Protein AF-0000000083203545 (afdb_homodimer)

Secondary structure (DSSP, 8-state):
-HHHHHHHHHHHHHHHHHHHHH-HHHHHHHHHHHHHHHHHHHHT-GGGHHHHHHHHHHHHHHHHHHHHHTTSTTHHHHHTTTTTHHHHHH-TTHHHHHTSHHHHHIIIIIHHHHHHHTT---SHHHHHHHHHHHHHHHHHHHHHHHHHHHHHHHHHHHHHHHHT--SHHHHHHHHHHHHHIIIIIHHHHHHHHHHHHHHH-PPPPHHHHHHIIIIIHHHHHHHHHHHHHHHHHHHHHT-PPPTTHHHHHHHHHHHHHHHHHHGGG-SS-S-HHHHHTHHHHTHHHHHHHHHHHHHHHHHH---HHHHHHHHHHHHHHHHHHHTTSTTT--HHHHHHHHHHHHHHHHH-GGG-HHHHHHHHHHHHHHHHHHHHT-B-TTSPBP-PPPPGGGGGGHHHHHHHHHHHHHHHHH-HHHHGGG---HHHHHTTS-HHHHHHHHHSS---SS-EETTEEEEEPPTTEEEEPPTT--EEEE-TT---TTTEEEETTEEEE-TTSSS-SEEEEHHHHHHHHHHHH---TTT-S---HHHHHHHTEEE-SSEEEEEEEEEEEE-SS-EEEEEEEEEEEEE-/-HHHHHHHHHHHHHHHHHHHHH-HHHHHHHHHHHHHHHHHHHHT-GGGHHHHHHHHHHHHHHHHHHHHHTTSTTHHHHHTTTTTHHHHHH-TTHHHHHTSHHHHHIIIIIHHHHHHHTT---SHHHHHHHHHHHHHHHHHHHHHHHHHHHHHHHHHHHHHHHHT--SHHHHHHHHHHHHHIIIIIHHHHHHHHHHHHHHH-PPPPHHHHHHIIIIIHHHHHHHHHHHHHHHHHHHHHT-PPPTTHHHHHHHHHHHHHHHHHHGGG-SS-S-HHHHHTHHHHTHHHHHHHHHHHHHHHHHH---HHHHHHHHHHHHHHHHHHHTTSTTT--HHHHHHHHHHHHHHHHH-GGG-HHHHHHHHHHHHHHHHHHHHT-B-TTSPBP-PPPPGGGGGGHHHHHHHHHHHHHHHHH-HHHHHTT---HHHHHTTS-HHHHHHHHHSS---S--EETTEEEEEPPTTEEEEPPTT--EEEE-SS---TTTEEEETTEEEE-TTSSS-SEEEEHHHHHHHHHHHH---TTT-S---HHHHHHHTEEE-SSEEEEEEEEEEEE-SS-EEEEEEEEEEEEE-

Organism: NCBI:txid214856

pLDDT: mean 82.35, std 10.39, range [34.5, 95.38]

Nearest PDB structures (foldseek):
  6h2x-assembly1_A  TM=1.007E-01  e=1.723E+00  Escherichia coli K-12
  6h2x-assembly1_A  TM=1.031E-01  e=2.167E+00  Escherichia coli K-12

Sequence (1144 aa):
MKAKLERYLRWLREGFLQMLRLHPVESALTVYACAGCLLTYELDWDHSLPKLALAALFFAVALVVNNLAGRGPWRRVYWVSWTPIVPLSLWGGLEAWIVSEPAFLTFGILVPLALLMCRRAVHNERFVCDALLWLRSGVLAVFFANVALGLFGAILFSTTYIFGLEGAWIDHVWTYALIVFETFAVPVLFLMMADRWREAGYESNRILEILLNYIVAPALLIYTAILYLYMAKILVTWSLPEGGVAYLVFGFTLFALAEKALQFLMRKRLYDWFFDRFSLISLPTQLLFWVGAIRRTSEYGLTSPRIYLLVCGGLMTLCVVLFLFRRAGRYMYVCLTAFAVFAAFAYVPSLEPERLAVRSQVGRAVRIAESLGRLGDDGRLILTPVPPADSVYREAYHGLYESLKFVERRDTAVFARFGTDLDGFAAIFPERMRSYVRWGYDYCNSYCVNNIIELEAPVNARFEVNAEYPHYYMNLRGWSDSSYHFGGDTLRLFLGEERAVHRIPCRELLERQLKESGFEPSEGCEPTSDQLLRLLDYRDDRCRILFENIRLERTDSAVVIQGMSINAVLMRMKAKLERYLRWLREGFLQMLRLHPVESALTVYACAGCLLTYELDWDHSLPKLALAALFFAVALVVNNLAGRGPWRRVYWVSWTPIVPLSLWGGLEAWIVSEPAFLTFGILVPLALLMCRRAVHNERFVCDALLWLRSGVLAVFFANVALGLFGAILFSTTYIFGLEGAWIDHVWTYALIVFETFAVPVLFLMMADRWREAGYESNRILEILLNYIVAPALLIYTAILYLYMAKILVTWSLPEGGVAYLVFGFTLFALAEKALQFLMRKRLYDWFFDRFSLISLPTQLLFWVGAIRRTSEYGLTSPRIYLLVCGGLMTLCVVLFLFRRAGRYMYVCLTAFAVFAAFAYVPSLEPERLAVRSQVGRAVRIAESLGRLGDDGRLILTPVPPADSVYREAYHGLYESLKFVERRDTAVFARFGTDLDGFAAIFPERMRSYVRWGYDYCNSYCVNNIIELEAPVNARFEVNAEYPHYYMNLRGWSDSSYHFGGDTLRLFLGEERAVHRIPCRELLERQLKESGFEPSEGCEPTSDQLLRLLDYRDDRCRILFENIRLERTDSAVVIQGMSINAVLMR

Foldseek 3Di:
DVVVVVVVVVVVVVLLVVLCVLQVVLQVLLVVLLVQVLCCVVVVVVPCVLLSVVSVLLSLVLVLQSLQCDPDPSVVCSVCSCVVSVVLSVPPCSVVLCPDPLVCLCVPPLSLLSQLPSNVPQDLLVSLQSNVLLVVLLVVLVVVLVVVLVVVLVVLVVVCVVVVPDDPVSVVVNVSSVSCSVRNRSVSSSSSSSVVDVVVGDAADPVVQCCLQPPVVVVLVVVLVVLVVVVVVCVVVVDQDALCVLVVLLVSLVSLVVSLSCQSNDPDRDPCVCSLCVLVSCVVVLVSNVSSLVVVCVLQNAALVSVVSVVSSVLSNVQSVLSVDVSRNGVSVSSVVVSVVSVCCSPPVVNPSLVRRLVRLLVLLQVLQVVVVQADPQRAGNLAADDPVVVVCLSSLLSNLVSLVSNCVRPVPVSCSNVDDSVSNLVSYDPQSSVCSNPVDSPPQQPCDPQKTKQADDDPDDDDDDPLFDDKQFDVPFDDVQAWDDDPQKIFGNSNHPHGPDIDRNVVLQVVLCVVLVDDCVVGRHGDPSSSQSSQWDDDSFKIWGWRMWMWGHDPPDIGTPDTHTGMMTGD/DVVVVVVVVVVVVVLLVVLCVLQVVLQVLLVVLLVQVLCCVVVVVVPCVLLSVVSVLLSLVLVLQSLQCDPDPSVVCSVCSCVVSVVLSVDPCSVVLCPDPLVCLCVPPLSLLSQLPSNVPQDLLVSLQSNVLLVVLLVVLVVVLVVVLVVVLVVLVVVCVVVVPDDPVSVVVNVSSVSCSVRNRSVSSSSSSSVVDVVVGDAADPVVQCCLQPPVVVVLVVVLVVLVVVVVVCVVVVDQDALCVLVVLLVSLVSLVVSLSCQSNHPDRDPCVCSLCVLVSCVVVLVSNVSSLVVVCVLQNAALVSVVSVVSSVLSNVQSVLSVDVSRNGPSVSSVVVSVVSVCCSPPPVNPRLVRRLVRLLVLLQVLQVVVVQADPQRAGNLAADDPVVVVCLVSLLSNLVSLVSNCVRPVPVSCSNVDDSVSNLVSYDPQSSVCSNPVDSCLQQPCDPQKQKQADDDPDDDDDDPLFDDKQFDVVFDDVQAWDDDPQKIFGNSNHPHGPDIDRNVVLQVVLCVQLVDDCVVGRHRDPSSSQSSQWDDDSFKIWGWRMWMWGHDPPDIGTPDTHTGMMTGD

Radius of gyration: 36.83 Å; Cα contacts (8 Å, |Δi|>4): 1364; chains: 2; bounding box: 88×94×79 Å

Solvent-accessible surface area (backbone atoms only — not comparable to full-atom values): 60824 Å² total; per-residue (Å²): 106,70,64,59,52,45,50,47,51,44,47,53,47,47,45,48,53,48,39,47,69,76,37,45,64,42,49,52,37,28,50,48,36,31,52,48,52,51,46,28,65,74,65,65,44,75,84,47,58,59,56,44,53,49,36,58,52,45,32,53,49,37,52,26,40,47,52,57,27,57,95,47,82,52,38,60,54,42,78,50,54,64,58,64,53,58,63,50,62,67,39,86,62,43,64,62,41,64,76,32,69,44,37,50,44,41,66,69,45,44,46,57,45,44,56,61,48,24,71,67,41,61,51,54,62,57,35,47,52,50,45,50,44,53,50,52,22,46,53,50,18,50,51,53,40,48,52,48,47,50,52,47,47,52,49,51,52,48,50,32,60,75,71,63,59,77,63,71,62,57,57,50,50,51,50,52,49,51,45,43,38,62,44,35,46,23,56,52,42,23,52,41,42,38,56,53,48,65,70,69,56,88,74,67,54,69,67,58,43,49,47,44,63,68,43,49,46,53,51,52,51,53,47,50,52,50,54,51,52,47,50,50,47,32,67,72,66,72,51,81,67,59,48,69,49,23,60,53,47,49,53,48,51,53,51,50,51,52,51,51,56,54,49,68,56,37,87,77,74,82,57,53,74,55,57,73,43,32,38,69,68,44,46,64,54,48,50,52,27,51,54,9,45,50,51,41,35,71,73,71,37,49,41,54,71,53,48,50,46,52,51,52,48,50,49,50,49,49,45,36,56,31,50,64,34,83,88,56,48,28,63,49,58,47,45,50,51,49,44,52,52,53,50,38,39,51,70,35,77,89,50,21,49,65,58,48,18,45,52,43,24,51,52,48,30,50,51,50,29,50,74,70,68,34,50,40,98,83,58,24,56,56,78,66,65,51,62,78,82,57,58,84,46,40,67,56,47,17,51,33,41,52,29,47,51,52,32,45,74,75,38,56,71,69,36,53,56,33,72,61,51,74,65,62,58,48,63,25,39,46,76,83,51,29,45,25,24,72,64,66,40,66,70,63,78,28,56,56,55,91,46,31,30,72,45,68,63,60,83,52,42,80,44,79,59,61,73,75,36,36,38,35,37,38,40,67,88,59,72,46,78,58,32,42,42,83,58,93,66,29,40,33,35,20,69,72,43,94,57,65,77,44,77,44,50,43,68,60,50,49,52,49,32,31,64,71,33,68,55,53,74,88,84,45,51,45,69,50,72,68,29,42,54,36,54,32,49,46,79,56,96,54,38,34,40,37,42,34,32,42,29,34,33,56,50,102,88,50,78,42,79,74,48,74,42,74,49,40,42,29,31,96,104,70,61,60,51,46,50,47,51,44,45,53,46,47,46,48,50,49,38,47,70,75,37,46,66,43,50,51,37,28,51,47,38,29,50,50,53,52,47,28,64,74,66,66,45,75,87,48,58,62,56,43,52,47,36,57,52,46,34,52,47,37,52,27,39,48,52,58,27,57,96,45,83,51,38,59,56,42,77,50,54,64,57,62,54,57,64,49,61,68,39,87,60,43,65,61,40,64,75,32,67,41,38,50,45,40,65,69,45,44,48,56,45,46,56,60,48,24,71,68,40,62,51,53,61,58,35,47,53,50,45,49,43,53,50,53,22,47,54,51,17,50,50,54,40,48,52,48,48,50,51,49,49,53,48,52,55,48,49,31,60,73,70,63,58,77,62,72,62,57,59,49,51,50,50,50,48,51,46,43,37,62,43,36,46,22,56,52,42,22,51,43,43,39,57,52,46,66,72,69,56,89,74,68,52,68,67,58,43,50,47,45,63,69,43,50,46,54,51,51,52,53,48,50,51,50,54,50,53,48,50,50,47,32,67,74,65,72,50,80,69,59,47,68,50,21,59,54,45,49,52,48,51,53,51,49,50,52,50,52,55,51,50,67,56,38,86,76,76,83,58,53,74,57,56,74,44,33,41,68,67,43,47,65,53,49,50,52,28,50,54,7,45,50,49,41,34,71,74,72,37,48,41,54,70,52,48,51,48,53,51,51,49,48,51,50,51,49,45,36,54,31,50,64,35,83,89,56,48,28,62,47,58,47,46,50,51,50,42,51,52,52,48,38,38,51,69,34,76,89,49,21,49,67,58,48,18,44,51,41,24,50,51,49,30,51,51,49,29,50,73,70,67,35,50,42,99,83,58,25,58,56,80,67,65,50,63,79,81,56,60,82,46,41,67,56,46,17,52,33,43,51,29,48,52,53,32,46,75,75,36,55,72,70,34,52,55,32,73,63,50,75,65,62,58,48,63,26,39,45,76,85,50,31,44,24,23,74,64,67,39,65,67,62,76,28,57,54,55,93,47,31,31,72,46,68,63,59,83,52,42,79,43,78,58,61,74,74,39,36,38,37,37,36,40,70,91,58,74,45,80,56,30,42,42,84,59,93,65,29,39,34,34,20,70,72,42,94,57,66,75,44,76,46,49,42,67,59,51,49,53,47,31,32,64,72,32,68,54,52,73,90,84,45,51,44,69,50,72,68,30,42,54,37,54,34,48,46,79,56,96,54,40,36,40,37,41,30,32,41,29,33,32,55,51,101,88,51,79,42,79,75,46,74,41,76,47,38,42,29,31,94

InterPro domains:
  IPR025291 Protein of unknown function DUF4153 [PF13687] (54-382)

Structure (mmCIF, N/CA/C/O backbone):
data_AF-0000000083203545-model_v1
#
loop_
_entity.id
_entity.type
_entity.pdbx_description
1 polymer 'DUF4153 domain-containing protein'
#
loop_
_atom_site.group_PDB
_atom_site.id
_atom_site.type_symbol
_atom_site.label_atom_id
_atom_site.label_alt_id
_atom_site.label_comp_id
_atom_site.label_asym_id
_atom_site.label_entity_id
_atom_site.label_seq_id
_atom_site.pdbx_PDB_ins_code
_atom_site.Cartn_x
_atom_site.Cartn_y
_atom_site.Cartn_z
_atom_site.occupancy
_atom_site.B_iso_or_equiv
_atom_site.auth_seq_id
_atom_site.auth_comp_id
_atom_site.auth_asym_id
_atom_site.auth_atom_id
_atom_site.pdbx_PDB_model_num
ATOM 1 N N . MET A 1 1 ? 33.156 -24.188 9.125 1 48.59 1 MET A N 1
ATOM 2 C CA . MET A 1 1 ? 31.781 -23.734 9 1 48.59 1 MET A CA 1
ATOM 3 C C . MET A 1 1 ? 31.266 -23.172 10.32 1 48.59 1 MET A C 1
ATOM 5 O O . MET A 1 1 ? 30.688 -22.078 10.344 1 48.59 1 MET A O 1
ATOM 9 N N . LYS A 1 2 ? 31.531 -24.062 11.352 1 54.47 2 LYS A N 1
ATOM 10 C CA . LYS A 1 2 ? 31.141 -23.703 12.719 1 54.47 2 LYS A CA 1
ATOM 11 C C . LYS A 1 2 ? 31.922 -22.469 13.188 1 54.47 2 LYS A C 1
ATOM 13 O O . LYS A 1 2 ? 31.359 -21.609 13.875 1 54.47 2 LYS A O 1
ATOM 18 N N . ALA A 1 3 ? 33.062 -22.344 12.648 1 56.19 3 ALA A N 1
ATOM 19 C CA . ALA A 1 3 ? 33.938 -21.281 13.18 1 56.19 3 ALA A CA 1
ATOM 20 C C . ALA A 1 3 ? 33.5 -19.922 12.656 1 56.19 3 ALA A C 1
ATOM 22 O O . ALA A 1 3 ? 33.531 -18.922 13.383 1 56.19 3 ALA A O 1
ATOM 23 N N . LYS A 1 4 ? 33 -19.875 11.375 1 58.72 4 LYS A N 1
ATOM 24 C CA . LYS A 1 4 ? 32.625 -18.578 10.789 1 58.72 4 LYS A CA 1
ATOM 25 C C . LYS A 1 4 ? 31.312 -18.094 11.352 1 58.72 4 LYS A C 1
ATOM 27 O O . LYS A 1 4 ? 31.141 -16.906 11.641 1 58.72 4 LYS A O 1
ATOM 32 N N . LEU A 1 5 ? 30.422 -19.109 11.516 1 61.31 5 LEU A N 1
ATOM 33 C CA . LEU A 1 5 ? 29.172 -18.766 12.164 1 61.31 5 LEU A CA 1
ATOM 34 C C . LEU A 1 5 ? 29.406 -18.25 13.586 1 61.31 5 LEU A C 1
ATOM 36 O O . LEU A 1 5 ? 28.766 -17.312 14.031 1 61.31 5 LEU A O 1
ATOM 40 N N . GLU A 1 6 ? 30.359 -18.922 14.133 1 64.94 6 GLU A N 1
ATOM 41 C CA . GLU A 1 6 ? 30.656 -18.516 15.5 1 64.94 6 GLU A CA 1
ATOM 42 C C . GLU A 1 6 ? 31.219 -17.094 15.555 1 64.94 6 GLU A C 1
ATOM 44 O O . GLU A 1 6 ? 30.922 -16.344 16.469 1 64.94 6 GLU A O 1
ATOM 49 N N . ARG A 1 7 ? 32 -16.812 14.641 1 63.06 7 ARG A N 1
ATOM 50 C CA . ARG A 1 7 ? 32.594 -15.477 14.625 1 63.06 7 ARG A CA 1
ATOM 51 C C . ARG A 1 7 ? 31.516 -14.414 14.414 1 63.06 7 ARG A C 1
ATOM 53 O O . ARG A 1 7 ? 31.531 -13.367 15.062 1 63.06 7 ARG A O 1
ATOM 60 N N . TYR A 1 8 ? 30.594 -14.781 13.594 1 62.44 8 TYR A N 1
ATOM 61 C CA . TYR A 1 8 ? 29.562 -13.789 13.312 1 62.44 8 TYR A CA 1
ATOM 62 C C . TYR A 1 8 ? 28.547 -13.711 14.445 1 62.44 8 TYR A C 1
ATOM 64 O O . TYR A 1 8 ? 28.078 -12.633 14.789 1 62.44 8 TYR A O 1
ATOM 72 N N . LEU A 1 9 ? 28.312 -14.93 14.938 1 69.75 9 LEU A N 1
ATOM 73 C CA . LEU A 1 9 ? 27.5 -14.898 16.156 1 69.75 9 LEU A CA 1
ATOM 74 C C . LEU A 1 9 ? 28.203 -14.094 17.25 1 69.75 9 LEU A C 1
ATOM 76 O O . LEU A 1 9 ? 27.547 -13.383 18.016 1 69.75 9 LEU A O 1
ATOM 80 N N . ARG A 1 10 ? 29.438 -14.195 17.141 1 69.19 10 ARG A N 1
ATOM 81 C CA . ARG A 1 10 ? 30.203 -13.406 18.094 1 69.19 10 ARG A CA 1
ATOM 82 C C . ARG A 1 10 ? 30.094 -11.914 17.781 1 69.19 10 ARG A C 1
ATOM 84 O O . ARG A 1 10 ? 29.984 -11.094 18.703 1 69.19 10 ARG A O 1
ATOM 91 N N . TRP A 1 11 ? 30.016 -11.656 16.469 1 68.31 11 TRP A N 1
ATOM 92 C CA . TRP A 1 11 ? 29.859 -10.258 16.078 1 68.31 11 TRP A CA 1
ATOM 93 C C . TRP A 1 11 ? 28.5 -9.719 16.5 1 68.31 11 TRP A C 1
ATOM 95 O O . TRP A 1 11 ? 28.406 -8.602 17.016 1 68.31 11 TRP A O 1
ATOM 105 N N . LEU A 1 12 ? 27.531 -10.477 16.266 1 73.5 12 LEU A N 1
ATOM 106 C CA . LEU A 1 12 ? 26.203 -10.07 16.688 1 73.5 12 LEU A CA 1
ATOM 107 C C . LEU A 1 12 ? 26.125 -9.969 18.219 1 73.5 12 LEU A C 1
ATOM 109 O O . LEU A 1 12 ? 25.5 -9.055 18.75 1 73.5 12 LEU A O 1
ATOM 113 N N . ARG A 1 13 ? 26.828 -10.883 18.797 1 76.56 13 ARG A N 1
ATOM 114 C CA . ARG A 1 13 ? 26.859 -10.875 20.25 1 76.56 13 ARG A CA 1
ATOM 115 C C . ARG A 1 13 ? 27.625 -9.672 20.781 1 76.56 13 ARG A C 1
ATOM 117 O O . ARG A 1 13 ? 27.188 -9.008 21.719 1 76.56 13 ARG A O 1
ATOM 124 N N . GLU A 1 14 ? 28.625 -9.367 20.078 1 80.12 14 GLU A N 1
ATOM 125 C CA . GLU A 1 14 ? 29.391 -8.211 20.5 1 80.12 14 GLU A CA 1
ATOM 126 C C . GLU A 1 14 ? 28.641 -6.91 20.25 1 80.12 14 GLU A C 1
ATOM 128 O O . GLU A 1 14 ? 28.688 -5.992 21.078 1 80.12 14 GLU A O 1
ATOM 133 N N . GLY A 1 15 ? 27.953 -6.98 19.172 1 79.5 15 GLY A N 1
ATOM 134 C CA . GLY A 1 15 ? 27.141 -5.805 18.906 1 79.5 15 GLY A CA 1
ATOM 135 C C . GLY A 1 15 ? 26.016 -5.621 19.906 1 79.5 15 GLY A C 1
ATOM 136 O O . GLY A 1 15 ? 25.734 -4.5 20.344 1 79.5 15 GLY A O 1
ATOM 137 N N . PHE A 1 16 ? 25.578 -6.691 20.266 1 86 16 PHE A N 1
ATOM 138 C CA . PHE A 1 16 ? 24.5 -6.676 21.25 1 86 16 PHE A CA 1
ATOM 139 C C . PHE A 1 16 ? 25 -6.285 22.625 1 86 16 PHE A C 1
ATOM 141 O O . PHE A 1 16 ? 24.375 -5.484 23.328 1 86 16 PHE A O 1
ATOM 148 N N . LEU A 1 17 ? 26.156 -6.793 22.984 1 85.94 17 LEU A N 1
ATOM 149 C CA . LEU A 1 17 ? 26.734 -6.473 24.281 1 85.94 17 LEU A CA 1
ATOM 150 C C . LEU A 1 17 ? 27.172 -5.012 24.328 1 85.94 17 LEU A C 1
ATOM 152 O O . LEU A 1 17 ? 27.047 -4.355 25.375 1 85.94 17 LEU A O 1
ATOM 156 N N . GLN A 1 18 ? 27.594 -4.629 23.266 1 85.94 18 GLN A N 1
ATOM 157 C CA . GLN A 1 18 ? 27.969 -3.219 23.219 1 85.94 18 GLN A CA 1
ATOM 158 C C . GLN A 1 18 ? 26.75 -2.318 23.344 1 85.94 18 GLN A C 1
ATOM 160 O O . GLN A 1 18 ? 26.797 -1.292 24.031 1 85.94 18 GLN A O 1
ATOM 165 N N . MET A 1 19 ? 25.734 -2.695 22.703 1 87.44 19 MET A N 1
ATOM 166 C CA . MET A 1 19 ? 24.5 -1.926 22.781 1 87.44 19 MET A CA 1
ATOM 167 C C . MET A 1 19 ? 23.969 -1.914 24.219 1 87.44 19 MET A C 1
ATOM 169 O O . MET A 1 19 ? 23.5 -0.88 24.703 1 87.44 19 MET A O 1
ATOM 173 N N . LEU A 1 20 ? 24.125 -3.061 24.938 1 88.5 20 LEU A N 1
ATOM 174 C CA . LEU A 1 20 ? 23.656 -3.166 26.312 1 88.5 20 LEU A CA 1
ATOM 175 C C . LEU A 1 20 ? 24.484 -2.293 27.25 1 88.5 20 LEU A C 1
ATOM 177 O O . LEU A 1 20 ? 23.969 -1.76 28.234 1 88.5 20 LEU A O 1
ATOM 181 N N . ARG A 1 21 ? 25.688 -2.078 26.891 1 87.38 21 ARG A N 1
ATOM 182 C CA . ARG A 1 21 ? 26.578 -1.26 27.719 1 87.38 21 ARG A CA 1
ATOM 183 C C . ARG A 1 21 ? 26.328 0.226 27.484 1 87.38 21 ARG A C 1
ATOM 185 O O . ARG A 1 21 ? 26.344 1.022 28.422 1 87.38 21 ARG A O 1
ATOM 192 N N . LEU A 1 22 ? 26.031 0.524 26.297 1 86.94 22 LEU A N 1
ATOM 193 C CA . LEU A 1 22 ? 25.875 1.933 25.953 1 86.94 22 LEU A CA 1
ATOM 194 C C . LEU A 1 22 ? 24.469 2.414 26.25 1 86.94 22 LEU A C 1
ATOM 196 O O . LEU A 1 22 ? 24.266 3.588 26.578 1 86.94 22 LEU A O 1
ATOM 200 N N . HIS A 1 23 ? 23.5 1.498 26.109 1 91.81 23 HIS A N 1
ATOM 201 C CA . HIS A 1 23 ? 22.109 1.86 26.281 1 91.81 23 HIS A CA 1
ATOM 202 C C . HIS A 1 23 ? 21.422 0.921 27.266 1 91.81 23 HIS A C 1
ATOM 204 O O . HIS A 1 23 ? 20.453 0.247 26.922 1 91.81 23 HIS A O 1
ATOM 210 N N . PRO A 1 24 ? 21.734 0.918 28.469 1 90.69 24 PRO A N 1
ATOM 211 C CA . PRO A 1 24 ? 21.172 -0.03 29.438 1 90.69 24 PRO A CA 1
ATOM 212 C C . PRO A 1 24 ? 19.734 0.288 29.797 1 90.69 24 PRO A C 1
ATOM 214 O O . PRO A 1 24 ? 18.906 -0.623 29.938 1 90.69 24 PRO A O 1
ATOM 217 N N . VAL A 1 25 ? 19.469 1.532 30.047 1 91.31 25 VAL A N 1
ATOM 218 C CA . VAL A 1 25 ? 18.109 1.9 30.469 1 91.31 25 VAL A CA 1
ATOM 219 C C . VAL A 1 25 ? 17.141 1.629 29.328 1 91.31 25 VAL A C 1
ATOM 221 O O . VAL A 1 25 ? 16.047 1.106 29.547 1 91.31 25 VAL A O 1
ATOM 224 N N . GLU A 1 26 ? 17.516 1.946 28.094 1 93.38 26 GLU A N 1
ATOM 225 C CA . GLU A 1 26 ? 16.672 1.68 26.922 1 93.38 26 GLU A CA 1
ATOM 226 C C . GLU A 1 26 ? 16.422 0.185 26.766 1 93.38 26 GLU A C 1
ATOM 228 O O . GLU A 1 26 ? 15.305 -0.223 26.422 1 93.38 26 GLU A O 1
ATOM 233 N N . SER A 1 27 ? 17.438 -0.592 27.016 1 92.38 27 SER A N 1
ATOM 234 C CA . SER A 1 27 ? 17.297 -2.039 26.906 1 92.38 27 SER A CA 1
ATOM 235 C C . SER A 1 27 ? 16.359 -2.594 27.969 1 92.38 27 SER A C 1
ATOM 237 O O . SER A 1 27 ? 15.547 -3.477 27.688 1 92.38 27 SER A O 1
ATOM 239 N N . ALA A 1 28 ? 16.5 -2.055 29.141 1 91.75 28 ALA A N 1
ATOM 240 C CA . ALA A 1 28 ? 15.609 -2.496 30.219 1 91.75 28 ALA A CA 1
ATOM 241 C C . ALA A 1 28 ? 14.156 -2.137 29.922 1 91.75 28 ALA A C 1
ATOM 243 O O . ALA A 1 28 ? 13.242 -2.922 30.188 1 91.75 28 ALA A O 1
ATOM 244 N N . LEU A 1 29 ? 14.008 -1.015 29.406 1 91.62 29 LEU A N 1
ATOM 245 C CA . LEU A 1 29 ? 12.648 -0.576 29.078 1 91.62 29 LEU A CA 1
ATOM 246 C C . LEU A 1 29 ? 12.07 -1.404 27.938 1 91.62 29 LEU A C 1
ATOM 248 O O . LEU A 1 29 ? 10.867 -1.653 27.891 1 91.62 29 LEU A O 1
ATOM 252 N N . THR A 1 30 ? 12.93 -1.776 26.953 1 92.81 30 THR A N 1
ATOM 253 C CA . THR A 1 30 ? 12.469 -2.629 25.859 1 92.81 30 THR A CA 1
ATOM 254 C C . THR A 1 30 ? 12.039 -3.996 26.375 1 92.81 30 THR A C 1
ATOM 256 O O . THR A 1 30 ? 11.023 -4.547 25.938 1 92.81 30 THR A O 1
ATOM 259 N N . VAL A 1 31 ? 12.742 -4.535 27.312 1 92.88 31 VAL A N 1
ATOM 260 C CA . VAL A 1 31 ? 12.391 -5.82 27.922 1 92.88 31 VAL A CA 1
ATOM 261 C C . VAL A 1 31 ? 11.094 -5.676 28.719 1 92.88 31 VAL A C 1
ATOM 263 O O . VAL A 1 31 ? 10.234 -6.555 28.688 1 92.88 31 VAL A O 1
ATOM 266 N N . TYR A 1 32 ? 10.984 -4.527 29.422 1 90.38 32 TYR A N 1
ATOM 267 C CA . TYR A 1 32 ? 9.773 -4.246 30.188 1 90.38 32 TYR A CA 1
ATOM 268 C C . TYR A 1 32 ? 8.555 -4.156 29.266 1 90.38 32 TYR A C 1
ATOM 270 O O . TYR A 1 32 ? 7.504 -4.719 29.578 1 90.38 32 TYR A O 1
ATOM 278 N N . ALA A 1 33 ? 8.727 -3.438 28.172 1 90.06 33 ALA A N 1
ATOM 279 C CA . ALA A 1 33 ? 7.621 -3.293 27.234 1 90.06 33 ALA A CA 1
ATOM 280 C C . ALA A 1 33 ? 7.254 -4.637 26.609 1 90.06 33 ALA A C 1
ATOM 282 O O . ALA A 1 33 ? 6.074 -4.945 26.438 1 90.06 33 ALA A O 1
ATOM 283 N N . CYS A 1 34 ? 8.266 -5.391 26.281 1 92 34 CYS A N 1
ATOM 284 C CA . CYS A 1 34 ? 8.016 -6.699 25.688 1 92 34 CYS A CA 1
ATOM 285 C C . CYS A 1 34 ? 7.32 -7.625 26.672 1 92 34 CYS A C 1
ATOM 287 O O . CYS A 1 34 ? 6.301 -8.234 26.359 1 92 34 CYS A O 1
ATOM 289 N N . ALA A 1 35 ? 7.789 -7.711 27.891 1 90.62 35 ALA A N 1
ATOM 290 C CA . ALA A 1 35 ? 7.184 -8.547 28.922 1 90.62 35 ALA A CA 1
ATOM 291 C C . ALA A 1 35 ? 5.766 -8.078 29.234 1 90.62 35 ALA A C 1
ATOM 293 O O . ALA A 1 35 ? 4.867 -8.891 29.438 1 90.62 35 ALA A O 1
ATOM 294 N N . GLY A 1 36 ? 5.637 -6.754 29.344 1 87.81 36 GLY A N 1
ATOM 295 C CA . GLY A 1 36 ? 4.312 -6.211 29.609 1 87.81 36 GLY A CA 1
ATOM 296 C C . GLY A 1 36 ? 3.299 -6.559 28.531 1 87.81 36 GLY A C 1
ATOM 297 O O . GLY A 1 36 ? 2.158 -6.91 28.844 1 87.81 36 GLY A O 1
ATOM 298 N N . CYS A 1 37 ? 3.709 -6.469 27.281 1 87.44 37 CYS A N 1
ATOM 299 C CA . CYS A 1 37 ? 2.799 -6.793 26.188 1 87.44 37 CYS A CA 1
ATOM 300 C C . CYS A 1 37 ? 2.477 -8.281 26.172 1 87.44 37 CYS A C 1
ATOM 302 O O . CYS A 1 37 ? 1.341 -8.672 25.891 1 87.44 37 CYS A O 1
ATOM 304 N N . LEU A 1 38 ? 3.449 -9.141 26.484 1 90 38 LEU A N 1
ATOM 305 C CA . LEU A 1 38 ? 3.221 -10.586 26.531 1 90 38 LEU A CA 1
ATOM 306 C C . LEU A 1 38 ? 2.266 -10.953 27.656 1 90 38 LEU A C 1
ATOM 308 O O . LEU A 1 38 ? 1.359 -11.773 27.469 1 90 38 LEU A O 1
ATOM 312 N N . LEU A 1 39 ? 2.467 -10.281 28.75 1 86.38 39 LEU A N 1
ATOM 313 C CA . LEU A 1 39 ? 1.617 -10.57 29.906 1 86.38 39 LEU A CA 1
ATOM 314 C C . LEU A 1 39 ? 0.197 -10.07 29.672 1 86.38 39 LEU A C 1
ATOM 316 O O . LEU A 1 39 ? -0.77 -10.711 30.094 1 86.38 39 LEU A O 1
ATOM 320 N N . THR A 1 40 ? 0.104 -8.922 29.094 1 84.31 40 THR A N 1
ATOM 321 C CA . THR A 1 40 ? -1.227 -8.391 28.797 1 84.31 40 THR A CA 1
ATOM 322 C C . THR A 1 40 ? -1.967 -9.305 27.828 1 84.31 40 THR A C 1
ATOM 324 O O . THR A 1 40 ? -3.182 -9.484 27.938 1 84.31 40 THR A O 1
ATOM 327 N N . TYR A 1 41 ? -1.235 -9.844 26.891 1 83.38 41 TYR A N 1
ATOM 328 C CA . TYR A 1 41 ? -1.862 -10.75 25.938 1 83.38 41 TYR A CA 1
ATOM 329 C C . TYR A 1 41 ? -2.254 -12.062 26.609 1 83.38 41 TYR A C 1
ATOM 331 O O . TYR A 1 41 ? -3.326 -12.609 26.328 1 83.38 41 TYR A O 1
ATOM 339 N N . GLU A 1 42 ? -1.43 -12.586 27.5 1 83 42 GLU A N 1
ATOM 340 C CA . GLU A 1 42 ? -1.686 -13.867 28.141 1 83 42 GLU A CA 1
ATOM 341 C C . GLU A 1 42 ? -2.787 -13.75 29.188 1 83 42 GLU A C 1
ATOM 343 O O . GLU A 1 42 ? -3.621 -14.648 29.328 1 83 42 GLU A O 1
ATOM 348 N N . LEU A 1 43 ? -2.682 -12.594 29.859 1 76.75 43 LEU A N 1
ATOM 349 C CA . LEU A 1 43 ? -3.605 -12.461 30.984 1 76.75 43 LEU A CA 1
ATOM 350 C C . LEU A 1 43 ? -4.809 -11.609 30.594 1 76.75 43 LEU A C 1
ATOM 352 O O . LEU A 1 43 ? -5.707 -11.391 31.406 1 76.75 43 LEU A O 1
ATOM 356 N N . ASP A 1 44 ? -4.992 -11.234 29.203 1 68.19 44 ASP A N 1
ATOM 357 C CA . ASP A 1 44 ? -6.102 -10.445 28.672 1 68.19 44 ASP A CA 1
ATOM 358 C C . ASP A 1 44 ? -6.336 -9.203 29.531 1 68.19 44 ASP A C 1
ATOM 360 O O . ASP A 1 44 ? -7.477 -8.875 29.859 1 68.19 44 ASP A O 1
ATOM 364 N N . TRP A 1 45 ? -5.203 -8.641 29.984 1 64.38 45 TRP A N 1
ATOM 365 C CA . TRP A 1 45 ? -5.309 -7.453 30.828 1 64.38 45 TRP A CA 1
ATOM 366 C C . TRP A 1 45 ? -5.633 -6.215 30 1 64.38 45 TRP A C 1
ATOM 368 O O . TRP A 1 45 ? -4.848 -5.816 29.141 1 64.38 45 TRP A O 1
ATOM 378 N N . ASP A 1 46 ? -6.844 -5.93 29.609 1 60.03 46 ASP A N 1
ATOM 379 C CA . ASP A 1 46 ? -7.293 -4.82 28.766 1 60.03 46 ASP A CA 1
ATOM 380 C C . ASP A 1 46 ? -6.645 -3.508 29.188 1 60.03 46 ASP A C 1
ATOM 382 O O . ASP A 1 46 ? -6.27 -2.691 28.344 1 60.03 46 ASP A O 1
ATOM 386 N N . HIS A 1 47 ? -6.57 -3.291 30.547 1 61.44 47 HIS A N 1
ATOM 387 C CA . HIS A 1 47 ? -6.309 -1.959 31.078 1 61.44 47 HIS A CA 1
ATOM 388 C C . HIS A 1 47 ? -4.824 -1.619 31.016 1 61.44 47 HIS A C 1
ATOM 390 O O . HIS A 1 47 ? -4.43 -0.486 31.297 1 61.44 47 HIS A O 1
ATOM 396 N N . SER A 1 48 ? -3.994 -2.508 30.312 1 67.38 48 SER A N 1
ATOM 397 C CA . SER A 1 48 ? -2.57 -2.246 30.5 1 67.38 48 SER A CA 1
ATOM 398 C C . SER A 1 48 ? -1.93 -1.703 29.234 1 67.38 48 SER A C 1
ATOM 400 O O . SER A 1 48 ? -0.784 -1.25 29.25 1 67.38 48 SER A O 1
ATOM 402 N N . LEU A 1 49 ? -2.68 -1.424 28.203 1 73.56 49 LEU A N 1
ATOM 403 C CA . LEU A 1 49 ? -2.064 -1.027 26.938 1 73.56 49 LEU A CA 1
ATOM 404 C C . LEU A 1 49 ? -1.589 0.42 27 1 73.56 49 LEU A C 1
ATOM 406 O O . LEU A 1 49 ? -0.487 0.734 26.547 1 73.56 49 LEU A O 1
ATOM 410 N N . PRO A 1 50 ? -2.342 1.2 27.75 1 77.12 50 PRO A N 1
ATOM 411 C CA . PRO A 1 50 ? -1.849 2.576 27.844 1 77.12 50 PRO A CA 1
ATOM 412 C C . PRO A 1 50 ? -0.564 2.689 28.672 1 77.12 50 PRO A C 1
ATOM 414 O O . PRO A 1 50 ? 0.294 3.521 28.359 1 77.12 50 PRO A O 1
ATOM 417 N N . LYS A 1 51 ? -0.408 1.802 29.609 1 80.25 51 LYS A N 1
ATOM 418 C CA . LYS A 1 51 ? 0.802 1.807 30.422 1 80.25 51 LYS A CA 1
ATOM 419 C C . LYS A 1 51 ? 2.021 1.396 29.609 1 80.25 51 LYS A C 1
ATOM 421 O O . LYS A 1 51 ? 3.123 1.903 29.828 1 80.25 51 LYS A O 1
ATOM 426 N N . LEU A 1 52 ? 1.74 0.688 28.609 1 83.5 52 LEU A N 1
ATOM 427 C CA . LEU A 1 52 ? 2.846 0.222 27.781 1 83.5 52 LEU A CA 1
ATOM 428 C C . LEU A 1 52 ? 3.232 1.277 26.75 1 83.5 52 LEU A C 1
ATOM 430 O O . LEU A 1 52 ? 4.367 1.293 26.266 1 83.5 52 LEU A O 1
ATOM 434 N N . ALA A 1 53 ? 2.334 2.139 26.453 1 84.56 53 ALA A N 1
ATOM 435 C CA . ALA A 1 53 ? 2.664 3.268 25.578 1 84.56 53 ALA A CA 1
ATOM 436 C C . ALA A 1 53 ? 3.66 4.203 26.266 1 84.56 53 ALA A C 1
ATOM 438 O O . ALA A 1 53 ? 4.465 4.855 25.594 1 84.56 53 ALA A O 1
ATOM 439 N N . LEU A 1 54 ? 3.578 4.207 27.562 1 87 54 LEU A N 1
ATOM 440 C CA . LEU A 1 54 ? 4.523 5.023 28.312 1 87 54 LEU A CA 1
ATOM 441 C C . LEU A 1 54 ? 5.941 4.48 28.172 1 87 54 LEU A C 1
ATOM 443 O O . LEU A 1 54 ? 6.906 5.246 28.188 1 87 54 LEU A O 1
ATOM 447 N N . ALA A 1 55 ? 6.051 3.186 28.016 1 87.69 55 ALA A N 1
ATOM 448 C CA . ALA A 1 55 ? 7.379 2.596 27.859 1 87.69 55 ALA A CA 1
ATOM 449 C C . ALA A 1 55 ? 8.031 3.074 26.562 1 87.69 55 ALA A C 1
ATOM 451 O O . ALA A 1 55 ? 9.242 3.303 26.516 1 87.69 55 ALA A O 1
ATOM 452 N N . ALA A 1 56 ? 7.262 3.258 25.531 1 87.5 56 ALA A N 1
ATOM 453 C CA . ALA A 1 56 ? 7.797 3.764 24.266 1 87.5 56 ALA A CA 1
ATOM 454 C C . ALA A 1 56 ? 8.25 5.215 24.406 1 87.5 56 ALA A C 1
ATOM 456 O O . ALA A 1 56 ? 9.289 5.598 23.859 1 87.5 56 ALA A O 1
ATOM 457 N N . LEU A 1 57 ? 7.457 5.961 25.125 1 89.5 57 LEU A N 1
ATOM 458 C CA . LEU A 1 57 ? 7.805 7.359 25.359 1 89.5 57 LEU A CA 1
ATOM 459 C C . LEU A 1 57 ? 9.102 7.473 26.156 1 89.5 57 LEU A C 1
ATOM 461 O O . LEU A 1 57 ? 9.992 8.25 25.797 1 89.5 57 LEU A O 1
ATOM 465 N N . PHE A 1 58 ? 9.188 6.66 27.156 1 90.56 58 PHE A N 1
ATOM 466 C CA . PHE A 1 58 ? 10.352 6.785 28.031 1 90.56 58 PHE A CA 1
ATOM 467 C C . PHE A 1 58 ? 11.57 6.113 27.422 1 90.56 58 PHE A C 1
ATOM 469 O O . PHE A 1 58 ? 12.703 6.395 27.812 1 90.56 58 PHE A O 1
ATOM 476 N N . PHE A 1 59 ? 11.32 5.219 26.453 1 91.38 59 PHE A N 1
ATOM 477 C CA . PHE A 1 59 ? 12.43 4.742 25.641 1 91.38 59 PHE A CA 1
ATOM 478 C C . PHE A 1 59 ? 13.062 5.891 24.859 1 91.38 59 PHE A C 1
ATOM 480 O O . PHE A 1 59 ? 14.281 6.039 24.844 1 91.38 59 PHE A O 1
ATOM 487 N N . ALA A 1 60 ? 12.227 6.703 24.281 1 91.19 60 ALA A N 1
ATOM 488 C CA . ALA A 1 60 ? 12.711 7.844 23.516 1 91.19 60 ALA A CA 1
ATOM 489 C C . ALA A 1 60 ? 13.359 8.883 24.422 1 91.19 60 ALA A C 1
ATOM 491 O O . ALA A 1 60 ? 14.406 9.453 24.078 1 91.19 60 ALA A O 1
ATOM 492 N N . VAL A 1 61 ? 12.766 9.078 25.578 1 90.5 61 VAL A N 1
ATOM 493 C CA . VAL A 1 61 ? 13.312 10.047 26.516 1 90.5 61 VAL A CA 1
ATOM 494 C C . VAL A 1 61 ? 14.672 9.57 27.031 1 90.5 61 VAL A C 1
ATOM 496 O O . VAL A 1 61 ? 15.617 10.359 27.141 1 90.5 61 VAL A O 1
ATOM 499 N N . ALA A 1 62 ? 14.727 8.305 27.359 1 91.75 62 ALA A N 1
ATOM 500 C CA . ALA A 1 62 ? 16 7.746 27.812 1 91.75 62 ALA A CA 1
ATOM 501 C C . ALA A 1 62 ? 17.078 7.895 26.734 1 91.75 62 ALA A C 1
ATOM 503 O O . ALA A 1 62 ? 18.234 8.203 27.047 1 91.75 62 ALA A O 1
ATOM 504 N N . LEU A 1 63 ? 16.656 7.684 25.531 1 91.31 63 LEU A N 1
ATOM 505 C CA . LEU A 1 63 ? 17.594 7.828 24.422 1 91.31 63 LEU A CA 1
ATOM 506 C C . LEU A 1 63 ? 18.078 9.273 24.297 1 91.31 63 LEU A C 1
ATOM 508 O O . LEU A 1 63 ? 19.25 9.531 24.078 1 91.31 63 LEU A O 1
ATOM 512 N N . VAL A 1 64 ? 17.203 10.227 24.484 1 91.12 64 VAL A N 1
ATOM 513 C CA . VAL A 1 64 ? 17.516 11.641 24.406 1 91.12 64 VAL A CA 1
ATOM 514 C C . VAL A 1 64 ? 18.453 12.031 25.547 1 91.12 64 VAL A C 1
ATOM 516 O O . VAL A 1 64 ? 19.469 12.68 25.344 1 91.12 64 VAL A O 1
ATOM 519 N N . VAL A 1 65 ? 18.141 11.57 26.734 1 90 65 VAL A N 1
ATOM 520 C CA . VAL A 1 65 ? 18.938 11.93 27.906 1 90 65 VAL A CA 1
ATOM 521 C C . VAL A 1 65 ? 20.297 11.258 27.844 1 90 65 VAL A C 1
ATOM 523 O O . VAL A 1 65 ? 21.312 11.844 28.25 1 90 65 VAL A O 1
ATOM 526 N N . ASN A 1 66 ? 20.312 10.047 27.359 1 89.5 66 ASN A N 1
ATOM 527 C CA . ASN A 1 66 ? 21.578 9.336 27.203 1 89.5 66 ASN A CA 1
ATOM 528 C C . ASN A 1 66 ? 22.531 10.094 26.297 1 89.5 66 ASN A C 1
ATOM 530 O O . ASN A 1 66 ? 23.734 10.195 26.594 1 89.5 66 ASN A O 1
ATOM 534 N N . ASN A 1 67 ? 22.031 10.641 25.219 1 87.25 67 ASN A N 1
ATOM 535 C CA . ASN A 1 67 ? 22.875 11.352 24.281 1 87.25 67 ASN A CA 1
ATOM 536 C C . ASN A 1 67 ? 23.234 12.75 24.781 1 87.25 67 ASN A C 1
ATOM 538 O O . ASN A 1 67 ? 24.297 13.273 24.469 1 87.25 67 ASN A O 1
ATOM 542 N N . LEU A 1 68 ? 22.359 13.375 25.578 1 86.5 68 LEU A N 1
ATOM 543 C CA . LEU A 1 68 ? 22.609 14.711 26.109 1 86.5 68 LEU A CA 1
ATOM 544 C C . LEU A 1 68 ? 23.609 14.656 27.266 1 86.5 68 LEU A C 1
ATOM 546 O O . LEU A 1 68 ? 24.453 15.539 27.406 1 86.5 68 LEU A O 1
ATOM 550 N N . ALA A 1 69 ? 23.453 13.68 28.172 1 82.81 69 ALA A N 1
ATOM 551 C CA . ALA A 1 69 ? 24.281 13.586 29.375 1 82.81 69 ALA A CA 1
ATOM 552 C C . ALA A 1 69 ? 25.703 13.18 29.047 1 82.81 69 ALA A C 1
ATOM 554 O O . ALA A 1 69 ? 26.656 13.586 29.719 1 82.81 69 ALA A O 1
ATOM 555 N N . GLY A 1 70 ? 26 12.617 27.906 1 73.19 70 GLY A N 1
ATOM 556 C CA . GLY A 1 70 ? 27.344 12.195 27.547 1 73.19 70 GLY A CA 1
ATOM 557 C C . GLY A 1 70 ? 28.031 11.422 28.656 1 73.19 70 GLY A C 1
ATOM 558 O O . GLY A 1 70 ? 27.422 10.57 29.297 1 73.19 70 GLY A O 1
ATOM 559 N N . ARG A 1 71 ? 29.375 11.609 29.109 1 69.81 71 ARG A N 1
ATOM 560 C CA . ARG A 1 71 ? 30.156 10.906 30.109 1 69.81 71 ARG A CA 1
ATOM 561 C C . ARG A 1 71 ? 30.281 11.734 31.391 1 69.81 71 ARG A C 1
ATOM 563 O O . ARG A 1 71 ? 31.047 11.383 32.281 1 69.81 71 ARG A O 1
ATOM 570 N N . GLY A 1 72 ? 29.344 12.742 31.578 1 73.81 72 GLY A N 1
ATOM 571 C CA . GLY A 1 72 ? 29.516 13.664 32.688 1 73.81 72 GLY A CA 1
ATOM 572 C C . GLY A 1 72 ? 28.609 13.352 33.875 1 73.81 72 GLY A C 1
ATOM 573 O O . GLY A 1 72 ? 28.016 12.273 33.938 1 73.81 72 GLY A O 1
ATOM 574 N N . PRO A 1 73 ? 28.594 14.219 34.875 1 76.88 73 PRO A N 1
ATOM 575 C CA . PRO A 1 73 ? 27.797 14.016 36.062 1 76.88 73 PRO A CA 1
ATOM 576 C C . PRO A 1 73 ? 26.297 13.93 35.781 1 76.88 73 PRO A C 1
ATOM 578 O O . PRO A 1 73 ? 25.531 13.375 36.562 1 76.88 73 PRO A O 1
ATOM 581 N N . TRP A 1 74 ? 25.938 14.383 34.688 1 79.44 74 TRP A N 1
ATOM 582 C CA . TRP A 1 74 ? 24.531 14.352 34.312 1 79.44 74 TRP A CA 1
ATOM 583 C C . TRP A 1 74 ? 24.125 12.938 33.906 1 79.44 74 TRP A C 1
ATOM 585 O O . TRP A 1 74 ? 22.953 12.695 33.594 1 79.44 74 TRP A O 1
ATOM 595 N N . ARG A 1 75 ? 25.047 12.055 34.031 1 86.19 75 ARG A N 1
ATOM 596 C CA . ARG A 1 75 ? 24.766 10.656 33.688 1 86.19 75 ARG A CA 1
ATOM 597 C C . ARG A 1 75 ? 23.844 10.031 34.75 1 86.19 75 ARG A C 1
ATOM 599 O O . ARG A 1 75 ? 23.125 9.078 34.469 1 86.19 75 ARG A O 1
ATOM 606 N N . ARG A 1 76 ? 23.828 10.633 35.938 1 87.31 76 ARG A N 1
ATOM 607 C CA . ARG A 1 76 ? 22.938 10.141 37 1 87.31 76 ARG A CA 1
ATOM 608 C C . ARG A 1 76 ? 21.484 10.336 36.594 1 87.31 76 ARG A C 1
ATOM 610 O O . ARG A 1 76 ? 20.625 9.516 36.969 1 87.31 76 ARG A O 1
ATOM 617 N N . VAL A 1 77 ? 21.234 11.414 35.875 1 86.69 77 VAL A N 1
ATOM 618 C CA . VAL A 1 77 ? 19.859 11.68 35.406 1 86.69 77 VAL A CA 1
ATOM 619 C C . VAL A 1 77 ? 19.438 10.602 34.438 1 86.69 77 VAL A C 1
ATOM 621 O O . VAL A 1 77 ? 18.266 10.211 34.406 1 86.69 77 VAL A O 1
ATOM 624 N N . TYR A 1 78 ? 20.406 10.086 33.688 1 89.69 78 TYR A N 1
ATOM 625 C CA . TYR A 1 78 ? 20.141 9.008 32.75 1 89.69 78 TYR A CA 1
ATOM 626 C C . TYR A 1 78 ? 19.703 7.738 33.469 1 89.69 78 TYR A C 1
ATOM 628 O O . TYR A 1 78 ? 18.734 7.086 33.062 1 89.69 78 TYR A O 1
ATOM 636 N N . TRP A 1 79 ? 20.266 7.461 34.625 1 87.19 79 TRP A N 1
ATOM 637 C CA . TRP A 1 79 ? 19.984 6.23 35.344 1 87.19 79 TRP A CA 1
ATOM 638 C C . TRP A 1 79 ? 18.609 6.309 36.031 1 87.19 79 TRP A C 1
ATOM 640 O O . TRP A 1 79 ? 17.969 5.285 36.25 1 87.19 79 TRP A O 1
ATOM 650 N N . VAL A 1 80 ? 18.141 7.586 36.188 1 87.31 80 VAL A N 1
ATOM 651 C CA . VAL A 1 80 ? 16.859 7.754 36.875 1 87.31 80 VAL A CA 1
ATOM 652 C C . VAL A 1 80 ? 15.797 8.211 35.875 1 87.31 80 VAL A C 1
ATOM 654 O O . VAL A 1 80 ? 14.664 8.5 36.281 1 87.31 80 VAL A O 1
ATOM 657 N N . SER A 1 81 ? 16.047 8.242 34.688 1 85.12 81 SER A N 1
ATOM 658 C CA . SER A 1 81 ? 15.141 8.789 33.688 1 85.12 81 SER A CA 1
ATOM 659 C C . SER A 1 81 ? 13.883 7.93 33.562 1 85.12 81 SER A C 1
ATOM 661 O O . SER A 1 81 ? 12.859 8.398 33.062 1 85.12 81 SER A O 1
ATOM 663 N N . TRP A 1 82 ? 13.961 6.688 34 1 84.31 82 TRP A N 1
ATOM 664 C CA . TRP A 1 82 ? 12.812 5.793 33.875 1 84.31 82 TRP A CA 1
ATOM 665 C C . TRP A 1 82 ? 11.859 5.953 35.062 1 84.31 82 TRP A C 1
ATOM 667 O O . TRP A 1 82 ? 10.703 5.516 35 1 84.31 82 TRP A O 1
ATOM 677 N N . THR A 1 83 ? 12.141 6.625 36.094 1 85.44 83 THR A N 1
ATOM 678 C CA . THR A 1 83 ? 11.43 6.66 37.375 1 85.44 83 THR A CA 1
ATOM 679 C C . THR A 1 83 ? 10.062 7.312 37.219 1 85.44 83 THR A C 1
ATOM 681 O O . THR A 1 83 ? 9.094 6.91 37.844 1 85.44 83 THR A O 1
ATOM 684 N N . PRO A 1 84 ? 9.914 8.297 36.344 1 86.88 84 PRO A N 1
ATOM 685 C CA . PRO A 1 84 ? 8.586 8.906 36.219 1 86.88 84 PRO A CA 1
ATOM 686 C C . PRO A 1 84 ? 7.543 7.957 35.656 1 86.88 84 PRO A C 1
ATOM 688 O O . PRO A 1 84 ? 6.348 8.258 35.688 1 86.88 84 PRO A O 1
ATOM 691 N N . ILE A 1 85 ? 8.023 6.859 35.188 1 85.31 85 ILE A N 1
ATOM 692 C CA . ILE A 1 85 ? 7.078 5.895 34.625 1 85.31 85 ILE A CA 1
ATOM 693 C C . ILE A 1 85 ? 6.176 5.355 35.719 1 85.31 85 ILE A C 1
ATOM 695 O O . ILE A 1 85 ? 4.992 5.098 35.5 1 85.31 85 ILE A O 1
ATOM 699 N N . VAL A 1 86 ? 6.66 5.23 36.906 1 84.19 86 VAL A N 1
ATOM 700 C CA . VAL A 1 86 ? 5.934 4.613 38 1 84.19 86 VAL A CA 1
ATOM 701 C C . VAL A 1 86 ? 4.797 5.531 38.469 1 84.19 86 VAL A C 1
ATOM 703 O O . VAL A 1 86 ? 3.629 5.137 38.438 1 84.19 86 VAL A O 1
ATOM 706 N N . PRO A 1 87 ? 5.066 6.785 38.781 1 83.5 87 PRO A N 1
ATOM 707 C CA . PRO A 1 87 ? 3.947 7.641 39.156 1 83.5 87 PRO A CA 1
ATOM 708 C C . PRO A 1 87 ? 2.967 7.906 38.031 1 83.5 87 PRO A C 1
ATOM 710 O O . PRO A 1 87 ? 1.766 8.055 38.25 1 83.5 87 PRO A O 1
ATOM 713 N N . LEU A 1 88 ? 3.422 7.918 36.844 1 84.75 88 LEU A N 1
ATOM 714 C CA . LEU A 1 88 ? 2.533 8.188 35.719 1 84.75 88 LEU A CA 1
ATOM 715 C C . LEU A 1 88 ? 1.637 6.988 35.438 1 84.75 88 LEU A C 1
ATOM 717 O O . LEU A 1 88 ? 0.506 7.148 34.969 1 84.75 88 LEU A O 1
ATOM 721 N N . SER A 1 89 ? 2.199 5.84 35.719 1 82.5 89 SER A N 1
ATOM 722 C CA . SER A 1 89 ? 1.395 4.641 35.5 1 82.5 89 SER A CA 1
ATOM 723 C C . SER A 1 89 ? 0.293 4.527 36.562 1 82.5 89 SER A C 1
ATOM 725 O O . SER A 1 89 ? -0.749 3.918 36.312 1 82.5 89 SER A O 1
ATOM 727 N N . LEU A 1 90 ? 0.539 5.152 37.688 1 80.31 90 LEU A N 1
ATOM 728 C CA . LEU A 1 90 ? -0.446 5.098 38.75 1 80.31 90 LEU A CA 1
ATOM 729 C C . LEU A 1 90 ? -1.422 6.266 38.656 1 80.31 90 LEU A C 1
ATOM 731 O O . LEU A 1 90 ? -2.426 6.301 39.375 1 80.31 90 LEU A O 1
ATOM 735 N N . TRP A 1 91 ? -1.134 7.164 37.781 1 81.62 91 TRP A N 1
ATOM 736 C CA . TRP A 1 91 ? -1.998 8.32 37.594 1 81.62 91 TRP A CA 1
ATOM 737 C C . TRP A 1 91 ? -3.305 7.91 36.906 1 81.62 91 TRP A C 1
ATOM 739 O O . TRP A 1 91 ? -3.295 7.297 35.844 1 81.62 91 TRP A O 1
ATOM 749 N N . GLY A 1 92 ? -4.449 7.977 37.469 1 77.62 92 GLY A N 1
ATOM 750 C CA . GLY A 1 92 ? -5.77 7.598 37 1 77.62 92 GLY A CA 1
ATOM 751 C C . GLY A 1 92 ? -6.129 8.234 35.656 1 77.62 92 GLY A C 1
ATOM 752 O O . GLY A 1 92 ? -6.949 7.699 34.906 1 77.62 92 GLY A O 1
ATOM 753 N N . GLY A 1 93 ? -5.504 9.391 35.219 1 80.88 93 GLY A N 1
ATOM 754 C CA . GLY A 1 93 ? -5.84 10.094 34 1 80.88 93 GLY A CA 1
ATOM 755 C C . GLY A 1 93 ? -5.004 9.656 32.812 1 80.88 93 GLY A C 1
ATOM 756 O O . GLY A 1 93 ? -5.055 10.273 31.734 1 80.88 93 GLY A O 1
ATOM 757 N N . LEU A 1 94 ? -4.262 8.602 32.938 1 83 94 LEU A N 1
ATOM 758 C CA . LEU A 1 94 ? -3.334 8.18 31.906 1 83 94 LEU A CA 1
ATOM 759 C C . LEU A 1 94 ? -4.086 7.684 30.672 1 83 94 LEU A C 1
ATOM 761 O O . LEU A 1 94 ? -3.715 8 29.547 1 83 94 LEU A O 1
ATOM 765 N N . GLU A 1 95 ? -5.133 6.973 30.859 1 79.75 95 GLU A N 1
ATOM 766 C CA . GLU A 1 95 ? -5.898 6.434 29.75 1 79.75 95 GLU A CA 1
ATOM 767 C C . GLU A 1 95 ? -6.539 7.551 28.922 1 79.75 95 GLU A C 1
ATOM 769 O O . GLU A 1 95 ? -6.562 7.484 27.688 1 79.75 95 GLU A O 1
ATOM 774 N N . ALA A 1 96 ? -6.98 8.516 29.656 1 80.12 96 ALA A N 1
ATOM 775 C CA . ALA A 1 96 ? -7.582 9.664 28.969 1 80.12 96 ALA A CA 1
ATOM 776 C C . ALA A 1 96 ? -6.527 10.484 28.234 1 80.12 96 ALA A C 1
ATOM 778 O O . ALA A 1 96 ? -6.789 11.031 27.156 1 80.12 96 ALA A O 1
ATOM 779 N N . TRP A 1 97 ? -5.324 10.516 28.766 1 84.31 97 TRP A N 1
ATOM 780 C CA . TRP A 1 97 ? -4.246 11.305 28.188 1 84.31 97 TRP A CA 1
ATOM 781 C C . TRP A 1 97 ? -3.744 10.68 26.891 1 84.31 97 TRP A C 1
ATOM 783 O O . TRP A 1 97 ? -3.445 11.391 25.922 1 84.31 97 TRP A O 1
ATOM 793 N N . ILE A 1 98 ? -3.734 9.453 26.797 1 81.75 98 ILE A N 1
ATOM 794 C CA . ILE A 1 98 ? -3.162 8.758 25.656 1 81.75 98 ILE A CA 1
ATOM 795 C C . ILE A 1 98 ? -4.016 9.016 24.406 1 81.75 98 ILE A C 1
ATOM 797 O O . ILE A 1 98 ? -3.496 9.102 23.297 1 81.75 98 ILE A O 1
ATOM 801 N N . VAL A 1 99 ? -5.285 9.172 24.625 1 77.75 99 VAL A N 1
ATOM 802 C CA . VAL A 1 99 ? -6.18 9.367 23.484 1 77.75 99 VAL A CA 1
ATOM 803 C C . VAL A 1 99 ? -6.398 10.859 23.266 1 77.75 99 VAL A C 1
ATOM 805 O O . VAL A 1 99 ? -7.004 11.266 22.266 1 77.75 99 VAL A O 1
ATOM 808 N N . SER A 1 100 ? -5.754 11.648 24.047 1 82.75 100 SER A N 1
ATOM 809 C CA . SER A 1 100 ? -5.957 13.094 23.984 1 82.75 100 SER A CA 1
ATOM 810 C C . SER A 1 100 ? -5.031 13.734 22.953 1 82.75 100 SER A C 1
ATOM 812 O O . SER A 1 100 ? -4.152 13.062 22.391 1 82.75 100 SER A O 1
ATOM 814 N N . GLU A 1 101 ? -5.191 14.953 22.547 1 83.25 101 GLU A N 1
ATOM 815 C CA . GLU A 1 101 ? -4.426 15.719 21.562 1 83.25 101 GLU A CA 1
ATOM 816 C C . GLU A 1 101 ? -2.994 15.953 22.031 1 83.25 101 GLU A C 1
ATOM 818 O O . GLU A 1 101 ? -2.049 15.828 21.25 1 83.25 101 GLU A O 1
ATOM 823 N N . PRO A 1 102 ? -2.859 16.188 23.281 1 86.25 102 PRO A N 1
ATOM 824 C CA . PRO A 1 102 ? -1.479 16.391 23.734 1 86.25 102 PRO A CA 1
ATOM 825 C C . PRO A 1 102 ? -0.615 15.148 23.562 1 86.25 102 PRO A C 1
ATOM 827 O O . PRO A 1 102 ? 0.583 15.25 23.281 1 86.25 102 PRO A O 1
ATOM 830 N N . ALA A 1 103 ? -1.222 14.086 23.781 1 87.19 103 ALA A N 1
ATOM 831 C CA . ALA A 1 103 ? -0.457 12.852 23.594 1 87.19 103 ALA A CA 1
ATOM 832 C C . ALA A 1 103 ? -0.013 12.695 22.141 1 87.19 103 ALA A C 1
ATOM 834 O O . ALA A 1 103 ? 1.123 12.297 21.875 1 87.19 103 ALA A O 1
ATOM 835 N N . PHE A 1 104 ? -0.882 13.008 21.266 1 87 104 PHE A N 1
ATOM 836 C CA . PHE A 1 104 ? -0.534 12.922 19.859 1 87 104 PHE A CA 1
ATOM 837 C C . PHE A 1 104 ? 0.589 13.898 19.516 1 87 104 PHE A C 1
ATOM 839 O O . PHE A 1 104 ? 1.491 13.57 18.75 1 87 104 PHE A O 1
ATOM 846 N N . LEU A 1 105 ? 0.552 15.047 20.078 1 89.56 105 LEU A N 1
ATOM 847 C CA . LEU A 1 105 ? 1.598 16.031 19.875 1 89.56 105 LEU A CA 1
ATOM 848 C C . LEU A 1 105 ? 2.918 15.578 20.484 1 89.56 105 LEU A C 1
ATOM 850 O O . LEU A 1 105 ? 3.986 15.82 19.906 1 89.56 105 LEU A O 1
ATOM 854 N N . THR A 1 106 ? 2.756 14.961 21.609 1 89.25 106 THR A N 1
ATOM 855 C CA . THR A 1 106 ? 3.967 14.516 22.297 1 89.25 106 THR A CA 1
ATOM 856 C C . THR A 1 106 ? 4.656 13.406 21.5 1 89.25 106 THR A C 1
ATOM 858 O O . THR A 1 106 ? 5.848 13.5 21.203 1 89.25 106 THR A O 1
ATOM 861 N N . PHE A 1 107 ? 3.902 12.422 21.016 1 88.31 107 PHE A N 1
ATOM 862 C CA . PHE A 1 107 ? 4.477 11.281 20.312 1 88.31 107 PHE A CA 1
ATOM 863 C C . PHE A 1 107 ? 4.82 11.656 18.875 1 88.31 107 PHE A C 1
ATOM 865 O O . PHE A 1 107 ? 5.836 11.203 18.344 1 88.31 107 PHE A O 1
ATOM 872 N N . GLY A 1 108 ? 4.066 12.445 18.312 1 88.62 108 GLY A N 1
ATOM 873 C CA . GLY A 1 108 ? 4.207 12.719 16.891 1 88.62 108 GLY A CA 1
ATOM 874 C C . GLY A 1 108 ? 5.188 13.836 16.594 1 88.62 108 GLY A C 1
ATOM 875 O O . GLY A 1 108 ? 5.844 13.828 15.547 1 88.62 108 GLY A O 1
ATOM 876 N N . ILE A 1 109 ? 5.363 14.789 17.484 1 91.44 109 ILE A N 1
ATOM 877 C CA . ILE A 1 109 ? 6.148 15.969 17.141 1 91.44 109 ILE A CA 1
ATOM 878 C C . ILE A 1 109 ? 7.246 16.172 18.188 1 91.44 109 ILE A C 1
ATOM 880 O O . ILE A 1 109 ? 8.43 16.234 17.844 1 91.44 109 ILE A O 1
ATOM 884 N N . LEU A 1 110 ? 6.895 16.219 19.484 1 92.88 110 LEU A N 1
ATOM 885 C CA . LEU A 1 110 ? 7.852 16.578 20.516 1 92.88 110 LEU A CA 1
ATOM 886 C C . LEU A 1 110 ? 8.961 15.539 20.625 1 92.88 110 LEU A C 1
ATOM 888 O O . LEU A 1 110 ? 10.141 15.891 20.734 1 92.88 110 LEU A O 1
ATOM 892 N N . VAL A 1 111 ? 8.609 14.305 20.578 1 91.62 111 VAL A N 1
ATOM 893 C CA . VAL A 1 111 ? 9.602 13.242 20.734 1 91.62 111 VAL A CA 1
ATOM 894 C C . VAL A 1 111 ? 10.562 13.266 19.547 1 91.62 111 VAL A C 1
ATOM 896 O O . VAL A 1 111 ? 11.781 13.289 19.719 1 91.62 111 VAL A O 1
ATOM 899 N N . PRO A 1 112 ? 10.078 13.273 18.297 1 91.56 112 PRO A N 1
ATOM 900 C CA . PRO A 1 112 ? 11.016 13.352 17.172 1 91.56 112 PRO A CA 1
ATOM 901 C C . PRO A 1 112 ? 11.891 14.602 17.219 1 91.56 112 PRO A C 1
ATOM 903 O O . PRO A 1 112 ? 13.07 14.547 16.859 1 91.56 112 PRO A O 1
ATOM 906 N N . LEU A 1 113 ? 11.359 15.703 17.641 1 92.88 113 LEU A N 1
ATOM 907 C CA . LEU A 1 113 ? 12.148 16.922 17.75 1 92.88 113 LEU A CA 1
ATOM 908 C C . LEU A 1 113 ? 13.227 16.797 18.812 1 92.88 113 LEU A C 1
ATOM 910 O O . LEU A 1 113 ? 14.352 17.25 18.625 1 92.88 113 LEU A O 1
ATOM 914 N N . ALA A 1 114 ? 12.852 16.172 19.875 1 92.56 114 ALA A N 1
ATOM 915 C CA . ALA A 1 114 ? 13.828 15.961 20.953 1 92.56 114 ALA A CA 1
ATOM 916 C C . ALA A 1 114 ? 14.945 15.031 20.5 1 92.56 114 ALA A C 1
ATOM 918 O O . ALA A 1 114 ? 16.109 15.234 20.844 1 92.56 114 ALA A O 1
ATOM 919 N N . LEU A 1 115 ? 14.578 14.094 19.688 1 91 115 LEU A N 1
ATOM 920 C CA . LEU A 1 115 ? 15.57 13.156 19.172 1 91 115 LEU A CA 1
ATOM 921 C C . LEU A 1 115 ? 16.516 13.852 18.203 1 91 115 LEU A C 1
ATOM 923 O O . LEU A 1 115 ? 17.703 13.547 18.156 1 91 115 LEU A O 1
ATOM 927 N N . LEU A 1 116 ? 15.992 14.766 17.5 1 90.88 116 LEU A N 1
ATOM 928 C CA . LEU A 1 116 ? 16.828 15.5 16.547 1 90.88 116 LEU A CA 1
ATOM 929 C C . LEU A 1 116 ? 17.781 16.438 17.266 1 90.88 116 LEU A C 1
ATOM 931 O O . LEU A 1 116 ? 18.906 16.641 16.812 1 90.88 116 LEU A O 1
ATOM 935 N N . MET A 1 117 ? 17.438 16.906 18.453 1 91.5 117 MET A N 1
ATOM 936 C CA . MET A 1 117 ? 18.25 17.891 19.156 1 91.5 117 MET A CA 1
ATOM 937 C C . MET A 1 117 ? 19.172 17.219 20.156 1 91.5 117 MET A C 1
ATOM 939 O O . MET A 1 117 ? 20.062 17.859 20.719 1 91.5 117 MET A O 1
ATOM 943 N N . CYS A 1 118 ? 19.047 16 20.375 1 87.81 118 CYS A N 1
ATOM 944 C CA . CYS A 1 118 ? 19.719 15.328 21.484 1 87.81 118 CYS A CA 1
ATOM 945 C C . CYS A 1 118 ? 21.234 15.359 21.312 1 87.81 118 CYS A C 1
ATOM 947 O O . CYS A 1 118 ? 21.969 15.352 22.297 1 87.81 118 CYS A O 1
ATOM 949 N N . ARG A 1 119 ? 21.75 15.43 20.141 1 85.88 119 ARG A N 1
ATOM 950 C CA . ARG A 1 119 ? 23.203 15.43 19.938 1 85.88 119 ARG A CA 1
ATOM 951 C C . ARG A 1 119 ? 23.75 16.844 19.922 1 85.88 119 ARG A C 1
ATOM 953 O O . ARG A 1 119 ? 24.969 17.047 19.781 1 85.88 119 ARG A O 1
ATOM 960 N N . ARG A 1 120 ? 23.016 17.938 20.156 1 85.12 120 ARG A N 1
ATOM 961 C CA . ARG A 1 120 ? 23.406 19.328 20.281 1 85.12 120 ARG A CA 1
ATOM 962 C C . ARG A 1 120 ? 24.328 19.75 19.125 1 85.12 120 ARG A C 1
ATOM 964 O O . ARG A 1 120 ? 25.359 20.375 19.359 1 85.12 120 ARG A O 1
ATOM 971 N N . ALA A 1 121 ? 23.953 19.266 17.969 1 86.12 121 ALA A N 1
ATOM 972 C CA . ALA A 1 121 ? 24.734 19.656 16.797 1 86.12 121 ALA A CA 1
ATOM 973 C C . ALA A 1 121 ? 24.391 21.078 16.344 1 86.12 121 ALA A C 1
ATOM 975 O O . ALA A 1 121 ? 23.312 21.312 15.781 1 86.12 121 ALA A O 1
ATOM 976 N N . VAL A 1 122 ? 25.188 22 16.594 1 85.12 122 VAL A N 1
ATOM 977 C CA . VAL A 1 122 ? 24.938 23.406 16.266 1 85.12 122 VAL A CA 1
ATOM 978 C C . VAL A 1 122 ? 25.203 23.641 14.789 1 85.12 122 VAL A C 1
ATOM 980 O O . VAL A 1 122 ? 24.484 24.391 14.133 1 85.12 122 VAL A O 1
ATOM 983 N N . HIS A 1 123 ? 26.219 22.844 14.273 1 87.75 123 HIS A N 1
ATOM 984 C CA . HIS A 1 123 ? 26.5 23 12.852 1 87.75 123 HIS A CA 1
ATOM 985 C C . HIS A 1 123 ? 25.453 22.312 12 1 87.75 123 HIS A C 1
ATOM 987 O O . HIS A 1 123 ? 25.016 21.188 12.305 1 87.75 123 HIS A O 1
ATOM 993 N N . ASN A 1 124 ? 24.969 22.953 11 1 88.5 124 ASN A N 1
ATOM 994 C CA . ASN A 1 124 ? 23.875 22.484 10.164 1 88.5 124 ASN A CA 1
ATOM 995 C C . ASN A 1 124 ? 24.219 21.156 9.484 1 88.5 124 ASN A C 1
ATOM 997 O O . ASN A 1 124 ? 23.359 20.281 9.352 1 88.5 124 ASN A O 1
ATOM 1001 N N . GLU A 1 125 ? 25.422 20.984 9.047 1 87.62 125 GLU A N 1
ATOM 1002 C CA . GLU A 1 125 ? 25.812 19.75 8.367 1 87.62 125 GLU A CA 1
ATOM 1003 C C . GLU A 1 125 ? 25.719 18.547 9.297 1 87.62 125 GLU A C 1
ATOM 1005 O O . GLU A 1 125 ? 25.188 17.5 8.922 1 87.62 125 GLU A O 1
ATOM 1010 N N . ARG A 1 126 ? 26.172 18.734 10.453 1 88.31 126 ARG A N 1
ATOM 1011 C CA . ARG A 1 126 ? 26.125 17.641 11.422 1 88.31 126 ARG A CA 1
ATOM 1012 C C . ARG A 1 126 ? 24.703 17.344 11.859 1 88.31 126 ARG A C 1
ATOM 1014 O O . ARG A 1 126 ? 24.344 16.203 12.109 1 88.31 126 ARG A O 1
ATOM 1021 N N . PHE A 1 127 ? 23.922 18.375 11.969 1 90.62 127 PHE A N 1
ATOM 1022 C CA . PHE A 1 127 ? 22.531 18.219 12.359 1 90.62 127 PHE A CA 1
ATOM 1023 C C . PHE A 1 127 ? 21.781 17.375 11.336 1 90.62 127 PHE A C 1
ATOM 1025 O O . PHE A 1 127 ? 21.047 16.453 11.703 1 90.62 127 PHE A O 1
ATOM 1032 N N . VAL A 1 128 ? 21.969 17.672 10.102 1 89.31 128 VAL A N 1
ATOM 1033 C CA . VAL A 1 128 ? 21.266 16.969 9.031 1 89.31 128 VAL A CA 1
ATOM 1034 C C . VAL A 1 128 ? 21.766 15.531 8.938 1 89.31 128 VAL A C 1
ATOM 1036 O O . VAL A 1 128 ? 21 14.602 8.703 1 89.31 128 VAL A O 1
ATOM 1039 N N . CYS A 1 129 ? 23.016 15.328 9.117 1 88.62 129 CYS A N 1
ATOM 1040 C CA . CYS A 1 129 ? 23.594 13.984 9.109 1 88.62 129 CYS A CA 1
ATOM 1041 C C . CYS A 1 129 ? 23.016 13.141 10.242 1 88.62 129 CYS A C 1
ATOM 1043 O O . CYS A 1 129 ? 22.766 11.953 10.062 1 88.62 129 CYS A O 1
ATOM 1045 N N . ASP A 1 130 ? 22.812 13.781 11.367 1 89.06 130 ASP A N 1
ATOM 1046 C CA . ASP A 1 130 ? 22.25 13.062 12.508 1 89.06 130 ASP A CA 1
ATOM 1047 C C . ASP A 1 130 ? 20.781 12.695 12.266 1 89.06 130 ASP A C 1
ATOM 1049 O O . ASP A 1 130 ? 20.328 11.625 12.656 1 89.06 130 ASP A O 1
ATOM 1053 N N . ALA A 1 131 ? 20.125 13.602 11.688 1 89.75 131 ALA A N 1
ATOM 1054 C CA . ALA A 1 131 ? 18.719 13.328 11.383 1 89.75 131 ALA A CA 1
ATOM 1055 C C . ALA A 1 131 ? 18.578 12.148 10.422 1 89.75 131 ALA A C 1
ATOM 1057 O O . ALA A 1 131 ? 17.719 11.289 10.602 1 89.75 131 ALA A O 1
ATOM 1058 N N . LEU A 1 132 ? 19.391 12.102 9.43 1 89.12 132 LEU A N 1
ATOM 1059 C CA . LEU A 1 132 ? 19.344 11.016 8.453 1 89.12 132 LEU A CA 1
ATOM 1060 C C . LEU A 1 132 ? 19.812 9.703 9.07 1 89.12 132 LEU A C 1
ATOM 1062 O O . LEU A 1 132 ? 19.359 8.633 8.656 1 89.12 132 LEU A O 1
ATOM 1066 N N . LEU A 1 133 ? 20.703 9.852 9.969 1 89.69 133 LEU A N 1
ATOM 1067 C CA . LEU A 1 133 ? 21.156 8.664 10.688 1 89.69 133 LEU A CA 1
ATOM 1068 C C . LEU A 1 133 ? 19.984 7.996 11.422 1 89.69 133 LEU A C 1
ATOM 1070 O O . LEU A 1 133 ? 19.812 6.777 11.344 1 89.69 133 LEU A O 1
ATOM 1074 N N . TRP A 1 134 ? 19.172 8.828 12.086 1 90.56 134 TRP A N 1
ATOM 1075 C CA . TRP A 1 134 ? 18.031 8.289 12.82 1 90.56 134 TRP A CA 1
ATOM 1076 C C . TRP A 1 134 ? 16.984 7.703 11.867 1 90.56 134 TRP A C 1
ATOM 1078 O O . TRP A 1 134 ? 16.438 6.625 12.117 1 90.56 134 TRP A O 1
ATOM 1088 N N . LEU A 1 135 ? 16.844 8.391 10.812 1 90.44 135 LEU A N 1
ATOM 1089 C CA . LEU A 1 135 ? 15.828 7.953 9.867 1 90.44 135 LEU A CA 1
ATOM 1090 C C . LEU A 1 135 ? 16.25 6.66 9.18 1 90.44 135 LEU A C 1
ATOM 1092 O O . LEU A 1 135 ? 15.445 5.723 9.07 1 90.44 135 LEU A O 1
ATOM 1096 N N . ARG A 1 136 ? 17.438 6.594 8.711 1 89.62 136 ARG A N 1
ATOM 1097 C CA . ARG A 1 136 ? 17.938 5.41 8.023 1 89.62 136 ARG A CA 1
ATOM 1098 C C . ARG A 1 136 ? 17.969 4.207 8.953 1 89.62 136 ARG A C 1
ATOM 1100 O O . ARG A 1 136 ? 17.609 3.096 8.562 1 89.62 136 ARG A O 1
ATOM 1107 N N . SER A 1 137 ? 18.375 4.43 10.172 1 92.12 137 SER A N 1
ATOM 1108 C CA . SER A 1 137 ? 18.438 3.338 11.141 1 92.12 137 SER A CA 1
ATOM 1109 C C . SER A 1 137 ? 17.047 2.824 11.484 1 92.12 137 SER A C 1
ATOM 1111 O O . SER A 1 137 ? 16.844 1.615 11.609 1 92.12 137 SER A O 1
ATOM 1113 N N . GLY A 1 138 ? 16.156 3.756 11.602 1 92.44 138 GLY A N 1
ATOM 1114 C CA . GLY A 1 138 ? 14.797 3.357 11.906 1 92.44 138 GLY A CA 1
ATOM 1115 C C . GLY A 1 138 ? 14.141 2.574 10.789 1 92.44 138 GLY A C 1
ATOM 1116 O O . GLY A 1 138 ? 13.547 1.521 11.023 1 92.44 138 GLY A O 1
ATOM 1117 N N . VAL A 1 139 ? 14.305 2.936 9.555 1 93.06 139 VAL A N 1
ATOM 1118 C CA . VAL A 1 139 ? 13.672 2.297 8.406 1 93.06 139 VAL A CA 1
ATOM 1119 C C . VAL A 1 139 ? 14.297 0.92 8.18 1 93.06 139 VAL A C 1
ATOM 1121 O O . VAL A 1 139 ? 13.578 -0.055 7.926 1 93.06 139 VAL A O 1
ATOM 1124 N N . LEU A 1 140 ? 15.57 0.843 8.297 1 91.75 140 LEU A N 1
ATOM 1125 C CA . LEU A 1 140 ? 16.25 -0.427 8.055 1 91.75 140 LEU A CA 1
ATOM 1126 C C . LEU A 1 140 ? 15.938 -1.425 9.172 1 91.75 140 LEU A C 1
ATOM 1128 O O . LEU A 1 140 ? 15.812 -2.625 8.914 1 91.75 140 LEU A O 1
ATOM 1132 N N . ALA A 1 141 ? 15.852 -0.874 10.391 1 93.75 141 ALA A N 1
ATOM 1133 C CA . ALA A 1 141 ? 15.531 -1.763 11.5 1 93.75 141 ALA A CA 1
ATOM 1134 C C . ALA A 1 141 ? 14.148 -2.377 11.328 1 93.75 141 ALA A C 1
ATOM 1136 O O . ALA A 1 141 ? 13.969 -3.582 11.516 1 93.75 141 ALA A O 1
ATOM 1137 N N . VAL A 1 142 ? 13.195 -1.536 10.945 1 94.31 142 VAL A N 1
ATOM 1138 C CA . VAL A 1 142 ? 11.836 -2.018 10.727 1 94.31 142 VAL A CA 1
ATOM 1139 C C . VAL A 1 142 ? 11.812 -2.992 9.555 1 94.31 142 VAL A C 1
ATOM 1141 O O . VAL A 1 142 ? 11.164 -4.039 9.617 1 94.31 142 VAL A O 1
ATOM 1144 N N . PHE A 1 143 ? 12.523 -2.74 8.531 1 94.19 143 PHE A N 1
ATOM 1145 C CA . PHE A 1 143 ? 12.562 -3.584 7.344 1 94.19 143 PHE A CA 1
ATOM 1146 C C . PHE A 1 143 ? 13.156 -4.949 7.668 1 94.19 143 PHE A C 1
ATOM 1148 O O . PHE A 1 143 ? 12.562 -5.98 7.336 1 94.19 143 PHE A O 1
ATOM 1155 N N . PHE A 1 144 ? 14.281 -5.027 8.32 1 93 144 PHE A N 1
ATOM 1156 C CA . PHE A 1 144 ? 14.945 -6.281 8.641 1 93 144 PHE A CA 1
ATOM 1157 C C . PHE A 1 144 ? 14.102 -7.117 9.594 1 93 144 PHE A C 1
ATOM 1159 O O . PHE A 1 144 ? 13.961 -8.328 9.406 1 93 144 PHE A O 1
ATOM 1166 N N . ALA A 1 145 ? 13.594 -6.414 10.602 1 94.38 145 ALA A N 1
ATOM 1167 C CA . ALA A 1 145 ? 12.789 -7.137 11.586 1 94.38 145 ALA A CA 1
ATOM 1168 C C . ALA A 1 145 ? 11.539 -7.727 10.953 1 94.38 145 ALA A C 1
ATOM 1170 O O . ALA A 1 145 ? 11.148 -8.859 11.258 1 94.38 145 ALA A O 1
ATOM 1171 N N . ASN A 1 146 ? 10.961 -7.035 10.055 1 94.69 146 ASN A N 1
ATOM 1172 C CA . ASN A 1 146 ? 9.727 -7.531 9.445 1 94.69 146 ASN A CA 1
ATOM 1173 C C . ASN A 1 146 ? 10.008 -8.609 8.406 1 94.69 146 ASN A C 1
ATOM 1175 O O . ASN A 1 146 ? 9.188 -9.5 8.188 1 94.69 146 ASN A O 1
ATOM 1179 N N . VAL A 1 147 ? 11.07 -8.562 7.723 1 94.19 147 VAL A N 1
ATOM 1180 C CA . VAL A 1 147 ? 11.453 -9.648 6.828 1 94.19 147 VAL A CA 1
ATOM 1181 C C . VAL A 1 147 ? 11.695 -10.922 7.637 1 94.19 147 VAL A C 1
ATOM 1183 O O . VAL A 1 147 ? 11.258 -12.008 7.246 1 94.19 147 VAL A O 1
ATOM 1186 N N . ALA A 1 148 ? 12.383 -10.75 8.734 1 94.38 148 ALA A N 1
ATOM 1187 C CA . ALA A 1 148 ? 12.625 -11.898 9.609 1 94.38 148 ALA A CA 1
ATOM 1188 C C . ALA A 1 148 ? 11.32 -12.469 10.141 1 94.38 148 ALA A C 1
ATOM 1190 O O . ALA A 1 148 ? 11.156 -13.688 10.227 1 94.38 148 ALA A O 1
ATOM 1191 N N . LEU A 1 149 ? 10.438 -11.555 10.5 1 95.38 149 LEU A N 1
ATOM 1192 C CA . LEU A 1 149 ? 9.133 -11.984 10.977 1 95.38 149 LEU A CA 1
ATOM 1193 C C . LEU A 1 149 ? 8.359 -12.719 9.883 1 95.38 149 LEU A C 1
ATOM 1195 O O . LEU A 1 149 ? 7.719 -13.734 10.141 1 95.38 149 LEU A O 1
ATOM 1199 N N . GLY A 1 150 ? 8.414 -12.172 8.695 1 94.12 150 GLY A N 1
ATOM 1200 C CA . GLY A 1 150 ? 7.762 -12.836 7.574 1 94.12 150 GLY A CA 1
ATOM 1201 C C . GLY A 1 150 ? 8.297 -14.227 7.312 1 94.12 150 GLY A C 1
ATOM 1202 O O . GLY A 1 150 ? 7.527 -15.156 7.043 1 94.12 150 GLY A O 1
ATOM 1203 N N . LEU A 1 151 ? 9.539 -14.414 7.344 1 94.38 151 LEU A N 1
ATOM 1204 C CA . LEU A 1 151 ? 10.148 -15.727 7.145 1 94.38 151 LEU A CA 1
ATOM 1205 C C . LEU A 1 151 ? 9.789 -16.672 8.289 1 94.38 151 LEU A C 1
ATOM 1207 O O . LEU A 1 151 ? 9.578 -17.859 8.062 1 94.38 151 LEU A O 1
ATOM 1211 N N . PHE A 1 152 ? 9.781 -16.078 9.508 1 94.5 152 PHE A N 1
ATOM 1212 C CA . PHE A 1 152 ? 9.352 -16.891 10.641 1 94.5 152 PHE A CA 1
ATOM 1213 C C . PHE A 1 152 ? 7.918 -17.359 10.445 1 94.5 152 PHE A C 1
ATOM 1215 O O . PHE A 1 152 ? 7.605 -18.531 10.727 1 94.5 152 PHE A O 1
ATOM 1222 N N . GLY A 1 153 ? 7.121 -16.453 10.055 1 92.44 153 GLY A N 1
ATOM 1223 C CA . GLY A 1 153 ? 5.746 -16.844 9.773 1 92.44 153 GLY A CA 1
ATOM 1224 C C . GLY A 1 153 ? 5.629 -17.906 8.695 1 92.44 153 GLY A C 1
ATOM 1225 O O . GLY A 1 153 ? 4.844 -18.844 8.828 1 92.44 153 GLY A O 1
ATOM 1226 N N . ALA A 1 154 ? 6.398 -17.766 7.625 1 91.88 154 ALA A N 1
ATOM 1227 C CA . ALA A 1 154 ? 6.391 -18.75 6.551 1 91.88 154 ALA A CA 1
ATOM 1228 C C . ALA A 1 154 ? 6.812 -20.125 7.066 1 91.88 154 ALA A C 1
ATOM 1230 O O . ALA A 1 154 ? 6.23 -21.141 6.684 1 91.88 154 ALA A O 1
ATOM 1231 N N . ILE A 1 155 ? 7.77 -20.188 7.918 1 93.19 155 ILE A N 1
ATOM 1232 C CA . ILE A 1 155 ? 8.25 -21.453 8.484 1 93.19 155 ILE A CA 1
ATOM 1233 C C . ILE A 1 155 ? 7.184 -22.031 9.414 1 93.19 155 ILE A C 1
ATOM 1235 O O . ILE A 1 155 ? 6.871 -23.234 9.336 1 93.19 155 ILE A O 1
ATOM 1239 N N . LEU A 1 156 ? 6.625 -21.156 10.25 1 93 156 LEU A N 1
ATOM 1240 C CA . LEU A 1 156 ? 5.645 -21.609 11.227 1 93 156 LEU A CA 1
ATOM 1241 C C . LEU A 1 156 ? 4.406 -22.156 10.539 1 93 156 LEU A C 1
ATOM 1243 O O . LEU A 1 156 ? 3.986 -23.297 10.812 1 93 156 LEU A O 1
ATOM 1247 N N . PHE A 1 157 ? 3.908 -21.484 9.594 1 90.19 157 PHE A N 1
ATOM 1248 C CA . PHE A 1 157 ? 2.668 -21.906 8.953 1 90.19 157 PHE A CA 1
ATOM 1249 C C . PHE A 1 157 ? 2.912 -23.078 8.008 1 90.19 157 PHE A C 1
ATOM 1251 O O . PHE A 1 157 ? 2.051 -23.938 7.852 1 90.19 157 PHE A O 1
ATOM 1258 N N . SER A 1 158 ? 4.023 -23.156 7.367 1 89.56 158 SER A N 1
ATOM 1259 C CA . SER A 1 158 ? 4.355 -24.312 6.551 1 89.56 158 SER A CA 1
ATOM 1260 C C . SER A 1 158 ? 4.508 -25.578 7.406 1 89.56 158 SER A C 1
ATOM 1262 O O . SER A 1 158 ? 4.051 -26.656 7.027 1 89.56 158 SER A O 1
ATOM 1264 N N . THR A 1 159 ? 5.16 -25.422 8.555 1 90.56 159 THR A N 1
ATOM 1265 C CA . THR A 1 159 ? 5.355 -26.547 9.453 1 90.56 159 THR A CA 1
ATOM 1266 C C . THR A 1 159 ? 4.016 -27.062 9.969 1 90.56 159 THR A C 1
ATOM 1268 O O . THR A 1 159 ? 3.789 -28.281 10.023 1 90.56 159 THR A O 1
ATOM 1271 N N . THR A 1 160 ? 3.172 -26.094 10.344 1 89.44 160 THR A N 1
ATOM 1272 C CA . THR A 1 160 ? 1.869 -26.5 10.852 1 89.44 160 THR A CA 1
ATOM 1273 C C . THR A 1 160 ? 1.05 -27.172 9.758 1 89.44 160 THR A C 1
ATOM 1275 O O . THR A 1 160 ? 0.312 -28.125 10.023 1 89.44 160 THR A O 1
ATOM 1278 N N . TYR A 1 161 ? 1.206 -26.75 8.539 1 85.56 161 TYR A N 1
ATOM 1279 C CA . TYR A 1 161 ? 0.493 -27.359 7.422 1 85.56 161 TYR A CA 1
ATOM 1280 C C . TYR A 1 161 ? 1.046 -28.734 7.105 1 85.56 161 TYR A C 1
ATOM 1282 O O . TYR A 1 161 ? 0.284 -29.688 6.922 1 85.56 161 TYR A O 1
ATOM 1290 N N . ILE A 1 162 ? 2.328 -28.922 7.098 1 83.69 162 ILE A N 1
ATOM 1291 C CA . ILE A 1 162 ? 2.99 -30.156 6.703 1 83.69 162 ILE A CA 1
ATOM 1292 C C . ILE A 1 162 ? 2.74 -31.234 7.762 1 83.69 162 ILE A C 1
ATOM 1294 O O . ILE A 1 162 ? 2.496 -32.406 7.43 1 83.69 162 ILE A O 1
ATOM 1298 N N . PHE A 1 163 ? 2.799 -30.859 9.023 1 87.5 163 PHE A N 1
ATOM 1299 C CA . PHE A 1 163 ? 2.664 -31.828 10.094 1 87.5 163 PHE A CA 1
ATOM 1300 C C . PHE A 1 163 ? 1.211 -31.953 10.539 1 87.5 163 PHE A C 1
ATOM 1302 O O . PHE A 1 163 ? 0.879 -32.812 11.375 1 87.5 163 PHE A O 1
ATOM 1309 N N . GLY A 1 164 ? 0.354 -31.109 9.914 1 82.38 164 GLY A N 1
ATOM 1310 C CA . GLY A 1 164 ? -1.065 -31.188 10.219 1 82.38 164 GLY A CA 1
ATOM 1311 C C . GLY A 1 164 ? -1.387 -30.797 11.648 1 82.38 164 GLY A C 1
ATOM 1312 O O . GLY A 1 164 ? -2.23 -31.422 12.297 1 82.38 164 GLY A O 1
ATOM 1313 N N . LEU A 1 165 ? -0.58 -29.891 12.109 1 80.88 165 LEU A N 1
ATOM 1314 C CA . LEU A 1 165 ? -0.814 -29.422 13.469 1 80.88 165 LEU A CA 1
ATOM 1315 C C . LEU A 1 165 ? -1.961 -28.422 13.516 1 80.88 165 LEU A C 1
ATOM 1317 O O . LEU A 1 165 ? -2.104 -27.594 12.609 1 80.88 165 LEU A O 1
ATOM 1321 N N . GLU A 1 166 ? -2.959 -28.75 14.219 1 77.56 166 GLU A N 1
ATOM 1322 C CA . GLU A 1 166 ? -4.086 -27.828 14.352 1 77.56 166 GLU A CA 1
ATOM 1323 C C . GLU A 1 166 ? -4.25 -27.359 15.797 1 77.56 166 GLU A C 1
ATOM 1325 O O . GLU A 1 166 ? -3.766 -28.016 16.719 1 77.56 166 GLU A O 1
ATOM 1330 N N . GLY A 1 167 ? -4.508 -26.047 15.984 1 78.06 167 GLY A N 1
ATOM 1331 C CA . GLY A 1 167 ? -4.785 -25.562 17.328 1 78.06 167 GLY A CA 1
ATOM 1332 C C . GLY A 1 167 ? -4.645 -24.062 17.469 1 78.06 167 GLY A C 1
ATOM 1333 O O . GLY A 1 167 ? -4.07 -23.406 16.594 1 78.06 167 GLY A O 1
ATOM 1334 N N . ALA A 1 168 ? -5.242 -23.594 18.5 1 77.31 168 ALA A N 1
ATOM 1335 C CA . ALA A 1 168 ? -5.207 -22.156 18.812 1 77.31 168 ALA A CA 1
ATOM 1336 C C . ALA A 1 168 ? -3.799 -21.719 19.203 1 77.31 168 ALA A C 1
ATOM 1338 O O . ALA A 1 168 ? -3.471 -20.531 19.125 1 77.31 168 ALA A O 1
ATOM 1339 N N . TRP A 1 169 ? -2.924 -22.766 19.531 1 82.81 169 TRP A N 1
ATOM 1340 C CA . TRP A 1 169 ? -1.566 -22.453 19.969 1 82.81 169 TRP A CA 1
ATOM 1341 C C . TRP A 1 169 ? -0.755 -21.844 18.828 1 82.81 169 TRP A C 1
ATOM 1343 O O . TRP A 1 169 ? 0.181 -21.078 19.062 1 82.81 169 TRP A O 1
ATOM 1353 N N . ILE A 1 170 ? -1.156 -22.156 17.594 1 86.5 170 ILE A N 1
ATOM 1354 C CA . ILE A 1 170 ? -0.445 -21.609 16.438 1 86.5 170 ILE A CA 1
ATOM 1355 C C . ILE A 1 170 ? -0.639 -20.109 16.375 1 86.5 170 ILE A C 1
ATOM 1357 O O . ILE A 1 170 ? 0.319 -19.359 16.156 1 86.5 170 ILE A O 1
ATOM 1361 N N . ASP A 1 171 ? -1.866 -19.688 16.578 1 82.75 171 ASP A N 1
ATOM 1362 C CA . ASP A 1 171 ? -2.154 -18.25 16.562 1 82.75 171 ASP A CA 1
ATOM 1363 C C . ASP A 1 171 ? -1.48 -17.547 17.734 1 82.75 171 ASP A C 1
ATOM 1365 O O . ASP A 1 171 ? -1.049 -16.406 17.609 1 82.75 171 ASP A O 1
ATOM 1369 N N . HIS A 1 172 ? -1.403 -18.266 18.844 1 87.56 172 HIS A N 1
ATOM 1370 C CA . HIS A 1 172 ? -0.728 -17.688 20 1 87.56 172 HIS A CA 1
ATOM 1371 C C . HIS A 1 172 ? 0.765 -17.516 19.734 1 87.56 172 HIS A C 1
ATOM 1373 O O . HIS A 1 172 ? 1.346 -16.484 20.078 1 87.56 172 HIS A O 1
ATOM 1379 N N . VAL A 1 173 ? 1.348 -18.484 19.062 1 91.56 173 VAL A N 1
ATOM 1380 C CA . VAL A 1 173 ? 2.777 -18.422 18.781 1 91.56 173 VAL A CA 1
ATOM 1381 C C . VAL A 1 173 ? 3.055 -17.297 17.781 1 91.56 173 VAL A C 1
ATOM 1383 O O . VAL A 1 173 ? 4.035 -16.562 17.938 1 91.56 173 VAL A O 1
ATOM 1386 N N . TRP A 1 174 ? 2.18 -17.203 16.844 1 91.25 174 TRP A N 1
ATOM 1387 C CA . TRP A 1 174 ? 2.33 -16.125 15.867 1 91.25 174 TRP A CA 1
ATOM 1388 C C . TRP A 1 174 ? 2.203 -14.766 16.547 1 91.25 174 TRP A C 1
ATOM 1390 O O . TRP A 1 174 ? 2.994 -13.852 16.281 1 91.25 174 TRP A O 1
ATOM 1400 N N . THR A 1 175 ? 1.271 -14.617 17.438 1 89.69 175 THR A N 1
ATOM 1401 C CA . THR A 1 175 ? 1.065 -13.352 18.125 1 89.69 175 THR A CA 1
ATOM 1402 C C . THR A 1 175 ? 2.242 -13.047 19.047 1 89.69 175 THR A C 1
ATOM 1404 O O . THR A 1 175 ? 2.674 -11.891 19.141 1 89.69 175 THR A O 1
ATOM 1407 N N . TYR A 1 176 ? 2.729 -14.078 19.719 1 92.75 176 TYR A N 1
ATOM 1408 C CA . TYR A 1 176 ? 3.914 -13.898 20.547 1 92.75 176 TYR A CA 1
ATOM 1409 C C . TYR A 1 176 ? 5.094 -13.422 19.719 1 92.75 176 TYR A C 1
ATOM 1411 O O . TYR A 1 176 ? 5.824 -12.516 20.125 1 92.75 176 TYR A O 1
ATOM 1419 N N . ALA A 1 177 ? 5.246 -14 18.5 1 94 177 ALA A N 1
ATOM 1420 C CA . ALA A 1 177 ? 6.348 -13.609 17.625 1 94 177 ALA A CA 1
ATOM 1421 C C . ALA A 1 177 ? 6.191 -12.164 17.156 1 94 177 ALA A C 1
ATOM 1423 O O . ALA A 1 177 ? 7.164 -11.414 17.109 1 94 177 ALA A O 1
ATOM 1424 N N . LEU A 1 178 ? 5.031 -11.82 16.844 1 93.38 178 LEU A N 1
ATOM 1425 C CA . LEU A 1 178 ? 4.758 -10.453 16.422 1 93.38 178 LEU A CA 1
ATOM 1426 C C . LEU A 1 178 ? 5.125 -9.461 17.516 1 93.38 178 LEU A C 1
ATOM 1428 O O . LEU A 1 178 ? 5.777 -8.445 17.25 1 93.38 178 LEU A O 1
ATOM 1432 N N . ILE A 1 179 ? 4.758 -9.773 18.719 1 92 179 ILE A N 1
ATOM 1433 C CA . ILE A 1 179 ? 5 -8.875 19.844 1 92 179 ILE A CA 1
ATOM 1434 C C . ILE A 1 179 ? 6.5 -8.789 20.109 1 92 179 ILE A C 1
ATOM 1436 O O . ILE A 1 179 ? 7.047 -7.691 20.266 1 92 179 ILE A O 1
ATOM 1440 N N . VAL A 1 180 ? 7.129 -9.891 20.125 1 93.44 180 VAL A N 1
ATOM 1441 C CA . VAL A 1 180 ? 8.555 -9.922 20.438 1 93.44 180 VAL A CA 1
ATOM 1442 C C . VAL A 1 180 ? 9.336 -9.203 19.344 1 93.44 180 VAL A C 1
ATOM 1444 O O . VAL A 1 180 ? 10.25 -8.422 19.625 1 93.44 180 VAL A O 1
ATOM 1447 N N . PHE A 1 181 ? 8.945 -9.375 18.078 1 93.69 181 PHE A N 1
ATOM 1448 C CA . PHE A 1 181 ? 9.688 -8.766 16.984 1 93.69 181 PHE A CA 1
ATOM 1449 C C . PHE A 1 181 ? 9.453 -7.262 16.938 1 93.69 181 PHE A C 1
ATOM 1451 O O . PHE A 1 181 ? 10.383 -6.484 16.75 1 93.69 181 PHE A O 1
ATOM 1458 N N . GLU A 1 182 ? 8.328 -6.832 17.188 1 91.5 182 GLU A N 1
ATOM 1459 C CA . GLU A 1 182 ? 8.008 -5.414 17.062 1 91.5 182 GLU A CA 1
ATOM 1460 C C . GLU A 1 182 ? 8.461 -4.637 18.297 1 91.5 182 GLU A C 1
ATOM 1462 O O . GLU A 1 182 ? 8.898 -3.488 18.188 1 91.5 182 GLU A O 1
ATOM 1467 N N . THR A 1 183 ? 8.383 -5.227 19.516 1 91.69 183 THR A N 1
ATOM 1468 C CA . THR A 1 183 ? 8.664 -4.473 20.734 1 91.69 183 THR A CA 1
ATOM 1469 C C . THR A 1 183 ? 10.094 -4.707 21.203 1 91.69 183 THR A C 1
ATOM 1471 O O . THR A 1 183 ? 10.672 -3.873 21.906 1 91.69 183 THR A O 1
ATOM 1474 N N . PHE A 1 184 ? 10.672 -5.754 20.812 1 92.81 184 PHE A N 1
ATOM 1475 C CA . PHE A 1 184 ? 12.016 -6.043 21.281 1 92.81 184 PHE A CA 1
ATOM 1476 C C . PHE A 1 184 ? 13.016 -5.977 20.125 1 92.81 184 PHE A C 1
ATOM 1478 O O . PHE A 1 184 ? 13.969 -5.195 20.172 1 92.81 184 PHE A O 1
ATOM 1485 N N . ALA A 1 185 ? 12.805 -6.668 19.016 1 92.56 185 ALA A N 1
ATOM 1486 C CA . ALA A 1 185 ? 13.781 -6.785 17.938 1 92.56 185 ALA A CA 1
ATOM 1487 C C . ALA A 1 185 ? 13.961 -5.457 17.203 1 92.56 185 ALA A C 1
ATOM 1489 O O . ALA A 1 185 ? 15.094 -5.062 16.891 1 92.56 185 ALA A O 1
ATOM 1490 N N . VAL A 1 186 ? 12.922 -4.746 16.938 1 93.75 186 VAL A N 1
ATOM 1491 C CA . VAL A 1 186 ? 13 -3.508 16.172 1 93.75 186 VAL A CA 1
ATOM 1492 C C . VAL A 1 186 ? 13.805 -2.469 16.953 1 93.75 186 VAL A C 1
ATOM 1494 O O . VAL A 1 186 ? 14.781 -1.921 16.438 1 93.75 186 VAL A O 1
ATOM 1497 N N . PRO A 1 187 ? 13.5 -2.223 18.234 1 93.81 187 PRO A N 1
ATOM 1498 C CA . PRO A 1 187 ? 14.289 -1.214 18.953 1 93.81 187 PRO A CA 1
ATOM 1499 C C . PRO A 1 187 ? 15.734 -1.643 19.172 1 93.81 187 PRO A C 1
ATOM 1501 O O . PRO A 1 187 ? 16.641 -0.806 19.156 1 93.81 187 PRO A O 1
ATOM 1504 N N . VAL A 1 188 ? 15.945 -2.875 19.438 1 92.19 188 VAL A N 1
ATOM 1505 C CA . VAL A 1 188 ? 17.297 -3.365 19.641 1 92.19 188 VAL A CA 1
ATOM 1506 C C . VAL A 1 188 ? 18.109 -3.215 18.359 1 92.19 188 VAL A C 1
ATOM 1508 O O . VAL A 1 188 ? 19.25 -2.73 18.375 1 92.19 188 VAL A O 1
ATOM 1511 N N . LEU A 1 189 ? 17.469 -3.623 17.188 1 91.75 189 LEU A N 1
ATOM 1512 C CA . LEU A 1 189 ? 18.156 -3.471 15.914 1 91.75 189 LEU A CA 1
ATOM 1513 C C . LEU A 1 189 ? 18.359 -1.996 15.578 1 91.75 189 LEU A C 1
ATOM 1515 O O . LEU A 1 189 ? 19.391 -1.621 15.008 1 91.75 189 LEU A O 1
ATOM 1519 N N . PHE A 1 190 ? 17.422 -1.162 15.961 1 93.69 190 PHE A N 1
ATOM 1520 C CA . PHE A 1 190 ? 17.516 0.277 15.75 1 93.69 190 PHE A CA 1
ATOM 1521 C C . PHE A 1 190 ? 18.719 0.853 16.469 1 93.69 190 PHE A C 1
ATOM 1523 O O . PHE A 1 190 ? 19.516 1.591 15.883 1 93.69 190 PHE A O 1
ATOM 1530 N N . LEU A 1 191 ? 18.922 0.433 17.719 1 92.81 191 LEU A N 1
ATOM 1531 C CA . LEU A 1 191 ? 20.031 0.953 18.531 1 92.81 191 LEU A CA 1
ATOM 1532 C C . LEU A 1 191 ? 21.359 0.395 18.031 1 92.81 191 LEU A C 1
ATOM 1534 O O . LEU A 1 191 ? 22.359 1.114 18 1 92.81 191 LEU A O 1
ATOM 1538 N N . MET A 1 192 ? 21.359 -0.831 17.641 1 89.12 192 MET A N 1
ATOM 1539 C CA . MET A 1 192 ? 22.594 -1.434 17.141 1 89.12 192 MET A CA 1
ATOM 1540 C C . MET A 1 192 ? 23.031 -0.761 15.844 1 89.12 192 MET A C 1
ATOM 1542 O O . MET A 1 192 ? 24.219 -0.468 15.664 1 89.12 192 MET A O 1
ATOM 1546 N N . MET A 1 193 ? 22.062 -0.516 15.016 1 88.38 193 MET A N 1
ATOM 1547 C CA . MET A 1 193 ? 22.375 0.113 13.734 1 88.38 193 MET A CA 1
ATOM 1548 C C . MET A 1 193 ? 22.766 1.576 13.93 1 88.38 193 MET A C 1
ATOM 1550 O O . MET A 1 193 ? 23.672 2.074 13.266 1 88.38 193 MET A O 1
ATOM 1554 N N . ALA A 1 194 ? 22.062 2.232 14.758 1 88.62 194 ALA A N 1
ATOM 1555 C CA . ALA A 1 194 ? 22.375 3.633 15.031 1 88.62 194 ALA A CA 1
ATOM 1556 C C . ALA A 1 194 ? 23.812 3.787 15.547 1 88.62 194 ALA A C 1
ATOM 1558 O O . ALA A 1 194 ? 24.531 4.699 15.141 1 88.62 194 ALA A O 1
ATOM 1559 N N . ASP A 1 195 ? 24.219 2.916 16.422 1 87.44 195 ASP A N 1
ATOM 1560 C CA . ASP A 1 195 ? 25.562 2.984 16.984 1 87.44 195 ASP A CA 1
ATOM 1561 C C . ASP A 1 195 ? 26.625 2.67 15.93 1 87.44 195 ASP A C 1
ATOM 1563 O O . ASP A 1 195 ? 27.656 3.336 15.859 1 87.44 195 ASP A O 1
ATOM 1567 N N . ARG A 1 196 ? 26.312 1.801 15.086 1 82.75 196 ARG A N 1
ATOM 1568 C CA . ARG A 1 196 ? 27.266 1.409 14.047 1 82.75 196 ARG A CA 1
ATOM 1569 C C . ARG A 1 196 ? 27.422 2.516 13.016 1 82.75 196 ARG A C 1
ATOM 1571 O O . ARG A 1 196 ? 28.547 2.814 12.594 1 82.75 196 ARG A O 1
ATOM 1578 N N . TRP A 1 197 ? 26.375 3.094 12.641 1 83.44 197 TRP A N 1
ATOM 1579 C CA . TRP A 1 197 ? 26.422 4.113 11.602 1 83.44 197 TRP A CA 1
ATOM 1580 C C . TRP A 1 197 ? 26.969 5.43 12.148 1 83.44 197 TRP A C 1
ATOM 1582 O O . TRP A 1 197 ? 27.484 6.258 11.391 1 83.44 197 TRP A O 1
ATOM 1592 N N . ARG A 1 198 ? 26.781 5.602 13.406 1 82.81 198 ARG A N 1
ATOM 1593 C CA . ARG A 1 198 ? 27.344 6.789 14.031 1 82.81 198 ARG A CA 1
ATOM 1594 C C . ARG A 1 198 ? 28.859 6.793 13.906 1 82.81 198 ARG A C 1
ATOM 1596 O O . ARG A 1 198 ? 29.469 7.84 13.664 1 82.81 198 ARG A O 1
ATOM 1603 N N . GLU A 1 199 ? 29.391 5.688 13.891 1 78.19 199 GLU A N 1
ATOM 1604 C CA . GLU A 1 199 ? 30.844 5.57 13.82 1 78.19 199 GLU A CA 1
ATOM 1605 C C . GLU A 1 199 ? 31.328 5.609 12.375 1 78.19 199 GLU A C 1
ATOM 1607 O O . GLU A 1 199 ? 32.406 6.105 12.094 1 78.19 199 GLU A O 1
ATOM 1612 N N . ALA A 1 200 ? 30.578 5.137 11.438 1 77.69 200 ALA A N 1
ATOM 1613 C CA . ALA A 1 200 ? 31 5.008 10.039 1 77.69 200 ALA A CA 1
ATOM 1614 C C . ALA A 1 200 ? 30.828 6.332 9.297 1 77.69 200 ALA A C 1
ATOM 1616 O O . ALA A 1 200 ? 31.547 6.59 8.32 1 77.69 200 ALA A O 1
ATOM 1617 N N . GLY A 1 201 ? 30.156 7.262 9.703 1 72.81 201 GLY A N 1
ATOM 1618 C CA . GLY A 1 201 ? 29.938 8.516 9 1 72.81 201 GLY A CA 1
ATOM 1619 C C . GLY A 1 201 ? 28.953 8.383 7.852 1 72.81 201 GLY A C 1
ATOM 1620 O O . GLY A 1 201 ? 28.531 7.281 7.508 1 72.81 201 GLY A O 1
ATOM 1621 N N . TYR A 1 202 ? 28.469 9.523 7.254 1 71.62 202 TYR A N 1
ATOM 1622 C CA . TYR A 1 202 ? 27.5 9.492 6.164 1 71.62 202 TYR A CA 1
ATOM 1623 C C . TYR A 1 202 ? 28.188 9.656 4.816 1 71.62 202 TYR A C 1
ATOM 1625 O O . TYR A 1 202 ? 29.047 10.531 4.648 1 71.62 202 TYR A O 1
ATOM 1633 N N . GLU A 1 203 ? 27.984 8.578 3.955 1 74.12 203 GLU A N 1
ATOM 1634 C CA . GLU A 1 203 ? 28.484 8.711 2.588 1 74.12 203 GLU A CA 1
ATOM 1635 C C . GLU A 1 203 ? 27.375 9.172 1.644 1 74.12 203 GLU A C 1
ATOM 1637 O O . GLU A 1 203 ? 26.203 8.812 1.824 1 74.12 203 GLU A O 1
ATOM 1642 N N . SER A 1 204 ? 27.766 10.125 0.847 1 75.75 204 SER A N 1
ATOM 1643 C CA . SER A 1 204 ? 26.797 10.656 -0.117 1 75.75 204 SER A CA 1
ATOM 1644 C C . SER A 1 204 ? 26.266 9.555 -1.023 1 75.75 204 SER A C 1
ATOM 1646 O O . SER A 1 204 ? 27 8.641 -1.403 1 75.75 204 SER A O 1
ATOM 1648 N N . ASN A 1 205 ? 24.969 9.547 -1.17 1 79 205 ASN A N 1
ATOM 1649 C CA . ASN A 1 205 ? 24.312 8.594 -2.049 1 79 205 ASN A CA 1
ATOM 1650 C C . ASN A 1 205 ? 24.062 9.18 -3.432 1 79 205 ASN A C 1
ATOM 1652 O O . ASN A 1 205 ? 23.469 10.258 -3.553 1 79 205 ASN A O 1
ATOM 1656 N N . ARG A 1 206 ? 24.531 8.523 -4.492 1 80.38 206 ARG A N 1
ATOM 1657 C CA . ARG A 1 206 ? 24.438 9.016 -5.863 1 80.38 206 ARG A CA 1
ATOM 1658 C C . ARG A 1 206 ? 22.969 9.109 -6.305 1 80.38 206 ARG A C 1
ATOM 1660 O O . ARG A 1 206 ? 22.594 10.039 -7.023 1 80.38 206 ARG A O 1
ATOM 1667 N N . ILE A 1 207 ? 22.188 8.195 -5.914 1 82.38 207 ILE A N 1
ATOM 1668 C CA . ILE A 1 207 ? 20.781 8.172 -6.289 1 82.38 207 ILE A CA 1
ATOM 1669 C C . ILE A 1 207 ? 20.078 9.398 -5.723 1 82.38 207 ILE A C 1
ATOM 1671 O O . ILE A 1 207 ? 19.312 10.062 -6.43 1 82.38 207 ILE A O 1
ATOM 1675 N N . LEU A 1 208 ? 20.328 9.711 -4.5 1 84.94 208 LEU A N 1
ATOM 1676 C CA . LEU A 1 208 ? 19.719 10.875 -3.865 1 84.94 208 LEU A CA 1
ATOM 1677 C C . LEU A 1 208 ? 20.188 12.164 -4.523 1 84.94 208 LEU A C 1
ATOM 1679 O O . LEU A 1 208 ? 19.406 13.109 -4.688 1 84.94 208 LEU A O 1
ATOM 1683 N N . GLU A 1 209 ? 21.406 12.172 -4.906 1 87 209 GLU A N 1
ATOM 1684 C CA . GLU A 1 209 ? 21.984 13.344 -5.555 1 87 209 GLU A CA 1
ATOM 1685 C C . GLU A 1 209 ? 21.297 13.625 -6.895 1 87 209 GLU A C 1
ATOM 1687 O O . GLU A 1 209 ? 20.953 14.766 -7.199 1 87 209 GLU A O 1
ATOM 1692 N N . ILE A 1 210 ? 21.016 12.594 -7.621 1 82.44 210 ILE A N 1
ATOM 1693 C CA . ILE A 1 210 ? 20.375 12.742 -8.922 1 82.44 210 ILE A CA 1
ATOM 1694 C C . ILE A 1 210 ? 18.922 13.172 -8.734 1 82.44 210 ILE A C 1
ATOM 1696 O O . ILE A 1 210 ? 18.422 14.062 -9.438 1 82.44 210 ILE A O 1
ATOM 1700 N N . LEU A 1 211 ? 18.312 12.562 -7.816 1 87.38 211 LEU A N 1
ATOM 1701 C CA . LEU A 1 211 ? 16.906 12.883 -7.547 1 87.38 211 LEU A CA 1
ATOM 1702 C C . LEU A 1 211 ? 16.75 14.336 -7.125 1 87.38 211 LEU A C 1
ATOM 1704 O O . LEU A 1 211 ? 15.898 15.055 -7.648 1 87.38 211 LEU A O 1
ATOM 1708 N N . LEU A 1 212 ? 17.594 14.82 -6.234 1 88.75 212 LEU A N 1
ATOM 1709 C CA . LEU A 1 212 ? 17.453 16.156 -5.656 1 88.75 212 LEU A CA 1
ATOM 1710 C C . LEU A 1 212 ? 17.922 17.219 -6.641 1 88.75 212 LEU A C 1
ATOM 1712 O O . LEU A 1 212 ? 17.266 18.266 -6.781 1 88.75 212 LEU A O 1
ATOM 1716 N N . ASN A 1 213 ? 18.938 16.953 -7.391 1 85.94 213 ASN A N 1
ATOM 1717 C CA . ASN A 1 213 ? 19.531 17.969 -8.266 1 85.94 213 ASN A CA 1
ATOM 1718 C C . ASN A 1 213 ? 18.781 18.062 -9.586 1 85.94 213 ASN A C 1
ATOM 1720 O O . ASN A 1 213 ? 18.609 19.156 -10.141 1 85.94 213 ASN A O 1
ATOM 1724 N N . TYR A 1 214 ? 18.156 16.969 -9.969 1 84.62 214 TYR A N 1
ATOM 1725 C CA . TYR A 1 214 ? 17.672 16.984 -11.344 1 84.62 214 TYR A CA 1
ATOM 1726 C C . TYR A 1 214 ? 16.156 16.953 -11.383 1 84.62 214 TYR A C 1
ATOM 1728 O O . TYR A 1 214 ? 15.539 17.25 -12.414 1 84.62 214 TYR A O 1
ATOM 1736 N N . ILE A 1 215 ? 15.625 16.594 -10.367 1 88.81 215 ILE A N 1
ATOM 1737 C CA . ILE A 1 215 ? 14.172 16.484 -10.406 1 88.81 215 ILE A CA 1
ATOM 1738 C C . ILE A 1 215 ? 13.547 17.438 -9.398 1 88.81 215 ILE A C 1
ATOM 1740 O O . ILE A 1 215 ? 12.805 18.344 -9.773 1 88.81 215 ILE A O 1
ATOM 1744 N N . VAL A 1 216 ? 13.961 17.422 -8.188 1 91.06 216 VAL A N 1
ATOM 1745 C CA . VAL A 1 216 ? 13.297 18.141 -7.109 1 91.06 216 VAL A CA 1
ATOM 1746 C C . VAL A 1 216 ? 13.664 19.625 -7.184 1 91.06 216 VAL A C 1
ATOM 1748 O O . VAL A 1 216 ? 12.797 20.5 -7.086 1 91.06 216 VAL A O 1
ATOM 1751 N N . ALA A 1 217 ? 14.961 19.938 -7.391 1 90.94 217 ALA A N 1
ATOM 1752 C CA . ALA A 1 217 ? 15.414 21.328 -7.387 1 90.94 217 ALA A CA 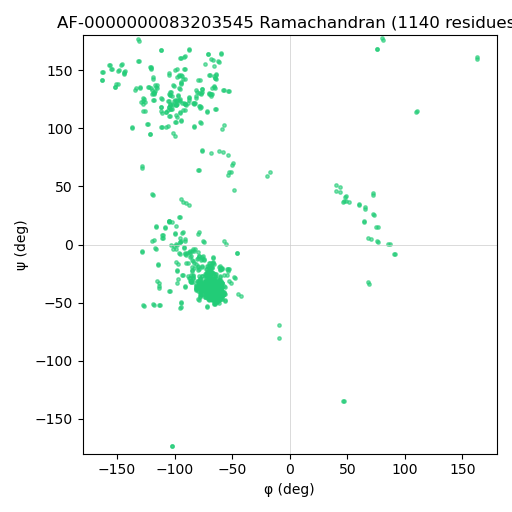1
ATOM 1753 C C . ALA A 1 217 ? 14.773 22.109 -8.523 1 90.94 217 ALA A C 1
ATOM 1755 O O . ALA A 1 217 ? 14.234 23.203 -8.297 1 90.94 217 ALA A O 1
ATOM 1756 N N . PRO A 1 218 ? 14.781 21.609 -9.742 1 89.44 218 PRO A N 1
ATOM 1757 C CA . PRO A 1 218 ? 14.109 22.359 -10.805 1 89.44 218 PRO A CA 1
ATOM 1758 C C . PRO A 1 218 ? 12.609 22.516 -10.555 1 89.44 218 PRO A C 1
ATOM 1760 O O . PRO A 1 218 ? 12.023 23.547 -10.914 1 89.44 218 PRO A O 1
ATOM 1763 N N . ALA A 1 219 ? 12.031 21.5 -10.047 1 92.5 219 ALA A N 1
ATOM 1764 C CA . ALA A 1 219 ? 10.609 21.594 -9.734 1 92.5 219 ALA A CA 1
ATOM 1765 C C . ALA A 1 219 ? 10.336 22.703 -8.734 1 92.5 219 ALA A C 1
ATOM 1767 O O . ALA A 1 219 ? 9.352 23.438 -8.867 1 92.5 219 ALA A O 1
ATOM 1768 N N . LEU A 1 220 ? 11.195 22.844 -7.75 1 93.25 220 LEU A N 1
ATOM 1769 C CA . LEU A 1 220 ? 11.047 23.891 -6.746 1 93.25 220 LEU A CA 1
ATOM 1770 C C . LEU A 1 220 ? 11.266 25.266 -7.355 1 93.25 220 LEU A C 1
ATOM 1772 O O . LEU A 1 220 ? 10.602 26.234 -6.977 1 93.25 220 LEU A O 1
ATOM 1776 N N . LEU A 1 221 ? 12.164 25.359 -8.336 1 92.12 221 LEU A N 1
ATOM 1777 C CA . LEU A 1 221 ? 12.414 26.625 -9.023 1 92.12 221 LEU A CA 1
ATOM 1778 C C . LEU A 1 221 ? 11.195 27.047 -9.844 1 92.12 221 LEU A C 1
ATOM 1780 O O . LEU A 1 221 ? 10.805 28.203 -9.82 1 92.12 221 LEU A O 1
ATOM 1784 N N . ILE A 1 222 ? 10.617 26.078 -10.508 1 92.88 222 ILE A N 1
ATOM 1785 C CA . ILE A 1 222 ? 9.438 26.359 -11.312 1 92.88 222 ILE A CA 1
ATOM 1786 C C . ILE A 1 222 ? 8.289 26.797 -10.414 1 92.88 222 ILE A C 1
ATOM 1788 O O . ILE A 1 222 ? 7.574 27.75 -10.719 1 92.88 222 ILE A O 1
ATOM 1792 N N . TYR A 1 223 ? 8.156 26.141 -9.297 1 93.38 223 TYR A N 1
ATOM 1793 C CA . TYR A 1 223 ? 7.078 26.484 -8.367 1 93.38 223 TYR A CA 1
ATOM 1794 C C . TYR A 1 223 ? 7.27 27.875 -7.789 1 93.38 223 TYR A C 1
ATOM 1796 O O . TYR A 1 223 ? 6.301 28.609 -7.609 1 93.38 223 TYR A O 1
ATOM 1804 N N . THR A 1 224 ? 8.484 28.219 -7.473 1 92.94 224 THR A N 1
ATOM 1805 C CA . THR A 1 224 ? 8.781 29.547 -6.973 1 92.94 224 THR A CA 1
ATOM 1806 C C . THR A 1 224 ? 8.422 30.609 -8.016 1 92.94 224 THR A C 1
ATOM 1808 O O . THR A 1 224 ? 7.824 31.641 -7.684 1 92.94 224 THR A O 1
ATOM 1811 N N . ALA A 1 225 ? 8.75 30.328 -9.219 1 93 225 ALA A N 1
ATOM 1812 C CA . ALA A 1 225 ? 8.422 31.25 -10.297 1 93 225 ALA A CA 1
ATOM 1813 C C . ALA A 1 225 ? 6.91 31.438 -10.414 1 93 225 ALA A C 1
ATOM 1815 O O . ALA A 1 225 ? 6.43 32.562 -10.633 1 93 225 ALA A O 1
ATOM 1816 N N . ILE A 1 226 ? 6.203 30.359 -10.227 1 92.44 226 ILE A N 1
ATOM 1817 C CA . ILE A 1 226 ? 4.75 30.406 -10.328 1 92.44 226 ILE A CA 1
ATOM 1818 C C . ILE A 1 226 ? 4.176 31.234 -9.18 1 92.44 226 ILE A C 1
ATOM 1820 O O . ILE A 1 226 ? 3.256 32.031 -9.391 1 92.44 226 ILE A O 1
ATOM 1824 N N . LEU A 1 227 ? 4.672 31.109 -8.016 1 91.19 227 LEU A N 1
ATOM 1825 C CA . LEU A 1 227 ? 4.199 31.875 -6.871 1 91.19 227 LEU A CA 1
ATOM 1826 C C . LEU A 1 227 ? 4.484 33.375 -7.055 1 91.19 227 LEU A C 1
ATOM 1828 O O . LEU A 1 227 ? 3.668 34.219 -6.68 1 91.19 227 LEU A O 1
ATOM 1832 N N . TYR A 1 228 ? 5.625 33.688 -7.715 1 92.88 228 TYR A N 1
ATOM 1833 C CA . TYR A 1 228 ? 5.953 35.094 -7.98 1 92.88 228 TYR A CA 1
ATOM 1834 C C . TYR A 1 228 ? 5.031 35.688 -9.047 1 92.88 228 TYR A C 1
ATOM 1836 O O . TYR A 1 228 ? 4.645 36.844 -8.969 1 92.88 228 TYR A O 1
ATOM 1844 N N . LEU A 1 229 ? 4.719 34.875 -9.977 1 91.75 229 LEU A N 1
ATOM 1845 C CA . LEU A 1 229 ? 3.764 35.312 -10.984 1 91.75 229 LEU A CA 1
ATOM 1846 C C . LEU A 1 229 ? 2.395 35.562 -10.367 1 91.75 229 LEU A C 1
ATOM 1848 O O . LEU A 1 229 ? 1.695 36.5 -10.758 1 91.75 229 LEU A O 1
ATOM 1852 N N . TYR A 1 230 ? 2.094 34.812 -9.43 1 91 230 TYR A N 1
ATOM 1853 C CA . TYR A 1 230 ? 0.829 34.969 -8.727 1 91 230 TYR A CA 1
ATOM 1854 C C . TYR A 1 230 ? 0.837 36.25 -7.895 1 91 230 TYR A C 1
ATOM 1856 O O . TYR A 1 230 ? -0.154 37 -7.859 1 91 230 TYR A O 1
ATOM 1864 N N . MET A 1 231 ? 1.925 36.531 -7.289 1 91.38 231 MET A N 1
ATOM 1865 C CA . MET A 1 231 ? 2.047 37.75 -6.508 1 91.38 231 MET A CA 1
ATOM 1866 C C . MET A 1 231 ? 1.95 38.969 -7.41 1 91.38 231 MET A C 1
ATOM 1868 O O . MET A 1 231 ? 1.353 40 -7.027 1 91.38 231 MET A O 1
ATOM 1872 N N . ALA A 1 232 ? 2.529 38.812 -8.547 1 90.81 232 ALA A N 1
ATOM 1873 C CA . ALA A 1 232 ? 2.424 39.906 -9.516 1 90.81 232 ALA A CA 1
ATOM 1874 C C . ALA A 1 232 ? 0.976 40.094 -9.953 1 90.81 232 ALA A C 1
ATOM 1876 O O . ALA A 1 232 ? 0.52 41.25 -10.094 1 90.81 232 ALA A O 1
ATOM 1877 N N . LYS A 1 233 ? 0.288 39.031 -10.102 1 89.75 233 LYS A N 1
ATOM 1878 C CA . LYS A 1 233 ? -1.122 39.125 -10.477 1 89.75 233 LYS A CA 1
ATOM 1879 C C . LYS A 1 233 ? -1.937 39.812 -9.375 1 89.75 233 LYS A C 1
ATOM 1881 O O . LYS A 1 233 ? -2.799 40.625 -9.664 1 89.75 233 LYS A O 1
ATOM 1886 N N . ILE A 1 234 ? -1.676 39.5 -8.156 1 88.06 234 ILE A N 1
ATOM 1887 C CA . ILE A 1 234 ? -2.381 40.062 -7.016 1 88.06 234 ILE A CA 1
ATOM 1888 C C . ILE A 1 234 ? -2.08 41.562 -6.926 1 88.06 234 ILE A C 1
ATOM 1890 O O . ILE A 1 234 ? -2.969 42.344 -6.621 1 88.06 234 ILE A O 1
ATOM 1894 N N . LEU A 1 235 ? -0.815 41.969 -7.203 1 86.69 235 LEU A N 1
ATOM 1895 C CA . LEU A 1 235 ? -0.418 43.375 -7.129 1 86.69 235 LEU A CA 1
ATOM 1896 C C . LEU A 1 235 ? -1.09 44.188 -8.234 1 86.69 235 LEU A C 1
ATOM 1898 O O . LEU A 1 235 ? -1.468 45.344 -8.016 1 86.69 235 LEU A O 1
ATOM 1902 N N . VAL A 1 236 ? -1.27 43.562 -9.367 1 87.5 236 VAL A N 1
ATOM 1903 C CA . VAL A 1 236 ? -1.868 44.25 -10.492 1 87.5 236 VAL A CA 1
ATOM 1904 C C . VAL A 1 236 ? -3.385 44.312 -10.328 1 87.5 236 VAL A C 1
ATOM 1906 O O . VAL A 1 236 ? -4.008 45.344 -10.586 1 87.5 236 VAL A O 1
ATOM 1909 N N . THR A 1 237 ? -4.023 43.219 -9.836 1 85.5 237 THR A N 1
ATOM 1910 C CA . THR A 1 237 ? -5.477 43.156 -9.727 1 85.5 237 THR A CA 1
ATOM 1911 C C . THR A 1 237 ? -5.945 43.688 -8.375 1 85.5 237 THR A C 1
ATOM 1913 O O . THR A 1 237 ? -7.137 43.938 -8.18 1 85.5 237 THR A O 1
ATOM 1916 N N . TRP A 1 238 ? -5.094 43.969 -7.488 1 80.75 238 TRP A N 1
ATOM 1917 C CA . TRP A 1 238 ? -5.414 44.438 -6.148 1 80.75 238 TRP A CA 1
ATOM 1918 C C . TRP A 1 238 ? -6.48 43.562 -5.496 1 80.75 238 TRP A C 1
ATOM 1920 O O . TRP A 1 238 ? -7.445 44.062 -4.926 1 80.75 238 TRP A O 1
ATOM 1930 N N . SER A 1 239 ? -6.371 42.219 -5.773 1 81.69 239 SER A N 1
ATOM 1931 C CA . SER A 1 239 ? -7.277 41.25 -5.145 1 81.69 239 SER A CA 1
ATOM 1932 C C . SER A 1 239 ? -6.578 40.469 -4.035 1 81.69 239 SER A C 1
ATOM 1934 O O . SER A 1 239 ? -5.355 40.344 -4.051 1 81.69 239 SER A O 1
ATOM 1936 N N . LEU A 1 240 ? -7.324 40.125 -2.977 1 78.19 240 LEU A N 1
ATOM 1937 C CA . LEU A 1 240 ? -6.754 39.344 -1.874 1 78.19 240 LEU A CA 1
ATOM 1938 C C . LEU A 1 240 ? -6.652 37.875 -2.232 1 78.19 240 LEU A C 1
ATOM 1940 O O . LEU A 1 240 ? -7.488 37.344 -2.969 1 78.19 240 LEU A O 1
ATOM 1944 N N . PRO A 1 241 ? -5.562 37.281 -1.791 1 79.5 241 PRO A N 1
ATOM 1945 C CA . PRO A 1 241 ? -5.383 35.844 -2.088 1 79.5 241 PRO A CA 1
ATOM 1946 C C . PRO A 1 241 ? -6.449 34.969 -1.435 1 79.5 241 PRO A C 1
ATOM 1948 O O . PRO A 1 241 ? -7.035 35.344 -0.419 1 79.5 241 PRO A O 1
ATOM 1951 N N . GLU A 1 242 ? -6.801 33.906 -2.146 1 76.25 242 GLU A N 1
ATOM 1952 C CA . GLU A 1 242 ? -7.742 32.938 -1.575 1 76.25 242 GLU A CA 1
ATOM 1953 C C . GLU A 1 242 ? -7.16 32.25 -0.337 1 76.25 242 GLU A C 1
ATOM 1955 O O . GLU A 1 242 ? -5.938 32.156 -0.201 1 76.25 242 GLU A O 1
ATOM 1960 N N . GLY A 1 243 ? -7.922 31.969 0.693 1 71.44 243 GLY A N 1
ATOM 1961 C CA . GLY A 1 243 ? -7.492 31.391 1.956 1 71.44 243 GLY A CA 1
ATOM 1962 C C . GLY A 1 243 ? -6.734 30.078 1.786 1 71.44 243 GLY A C 1
ATOM 1963 O O . GLY A 1 243 ? -5.844 29.766 2.58 1 71.44 243 GLY A O 1
ATOM 1964 N N . GLY A 1 244 ? -6.949 29.297 0.721 1 78.75 244 GLY A N 1
ATOM 1965 C CA . GLY A 1 244 ? -6.32 28 0.531 1 78.75 244 GLY A CA 1
ATOM 1966 C C . GLY A 1 244 ? -4.871 28.094 0.086 1 78.75 244 GLY A C 1
ATOM 1967 O O . GLY A 1 244 ? -4.121 27.125 0.174 1 78.75 244 GLY A O 1
ATOM 1968 N N . VAL A 1 245 ? -4.465 29.25 -0.312 1 84.5 245 VAL A N 1
ATOM 1969 C CA . VAL A 1 245 ? -3.111 29.469 -0.811 1 84.5 245 VAL A CA 1
ATOM 1970 C C . VAL A 1 245 ? -2.111 29.344 0.337 1 84.5 245 VAL A C 1
ATOM 1972 O O . VAL A 1 245 ? -0.95 28.984 0.121 1 84.5 245 VAL A O 1
ATOM 1975 N N . ALA A 1 246 ? -2.621 29.562 1.516 1 86.38 246 ALA A N 1
ATOM 1976 C CA . ALA A 1 246 ? -1.741 29.484 2.678 1 86.38 246 ALA A CA 1
ATOM 1977 C C . ALA A 1 246 ? -1.209 28.062 2.854 1 86.38 246 ALA A C 1
ATOM 1979 O O . ALA A 1 246 ? -0.028 27.859 3.15 1 86.38 246 ALA A O 1
ATOM 1980 N N . TYR A 1 247 ? -2.021 27.078 2.568 1 86.44 247 TYR A N 1
ATOM 1981 C CA . TYR A 1 247 ? -1.605 25.688 2.701 1 86.44 247 TYR A CA 1
ATOM 1982 C C . TYR A 1 247 ? -0.599 25.312 1.619 1 86.44 247 TYR A C 1
ATOM 1984 O O . TYR A 1 247 ? 0.341 24.547 1.872 1 86.44 247 TYR A O 1
ATOM 1992 N N . LEU A 1 248 ? -0.759 25.859 0.482 1 88.12 248 LEU A N 1
ATOM 1993 C CA . LEU A 1 248 ? 0.122 25.547 -0.637 1 88.12 248 LEU A CA 1
ATOM 1994 C C . LEU A 1 248 ? 1.504 26.156 -0.429 1 88.12 248 LEU A C 1
ATOM 1996 O O . LEU A 1 248 ? 2.52 25.484 -0.656 1 88.12 248 LEU A O 1
ATOM 2000 N N . VAL A 1 249 ? 1.46 27.375 0.059 1 89.62 249 VAL A N 1
ATOM 2001 C CA . VAL A 1 249 ? 2.727 28.047 0.307 1 89.62 249 VAL A CA 1
ATOM 2002 C C . VAL A 1 249 ? 3.455 27.391 1.471 1 89.62 249 VAL A C 1
ATOM 2004 O O . VAL A 1 249 ? 4.68 27.234 1.444 1 89.62 249 VAL A O 1
ATOM 2007 N N . PHE A 1 250 ? 2.652 26.938 2.408 1 90.31 250 PHE A N 1
ATOM 2008 C CA . PHE A 1 250 ? 3.227 26.234 3.553 1 90.31 250 PHE A CA 1
ATOM 2009 C C . PHE A 1 250 ? 3.904 24.938 3.115 1 90.31 250 PHE A C 1
ATOM 2011 O O . PHE A 1 250 ? 5.051 24.688 3.48 1 90.31 250 PHE A O 1
ATOM 2018 N N . GLY A 1 251 ? 3.23 24.172 2.35 1 88.62 251 GLY A N 1
ATOM 2019 C CA . GLY A 1 251 ? 3.803 22.938 1.854 1 88.62 251 GLY A CA 1
ATOM 2020 C C . GLY A 1 251 ? 5.039 23.141 1 1 88.62 251 GLY A C 1
ATOM 2021 O O . GLY A 1 251 ? 6.02 22.406 1.127 1 88.62 251 GLY A O 1
ATOM 2022 N N . PHE A 1 252 ? 5.055 24.125 0.235 1 90.25 252 PHE A N 1
ATOM 2023 C CA . PHE A 1 252 ? 6.172 24.453 -0.642 1 90.25 252 PHE A CA 1
ATOM 2024 C C . PHE A 1 252 ? 7.391 24.875 0.171 1 90.25 252 PHE A C 1
ATOM 2026 O O . PHE A 1 252 ? 8.5 24.406 -0.074 1 90.25 252 PHE A O 1
ATOM 2033 N N . THR A 1 253 ? 7.133 25.734 1.09 1 90.38 253 THR A N 1
ATOM 2034 C CA . THR A 1 253 ? 8.25 26.266 1.861 1 90.38 253 THR A CA 1
ATOM 2035 C C . THR A 1 253 ? 8.883 25.172 2.719 1 90.38 253 THR A C 1
ATOM 2037 O O . THR A 1 253 ? 10.102 25.094 2.84 1 90.38 253 THR A O 1
ATOM 2040 N N . LEU A 1 254 ? 8.008 24.312 3.242 1 89.94 254 LEU A N 1
ATOM 2041 C CA . LEU A 1 254 ? 8.523 23.203 4.031 1 89.94 254 LEU A CA 1
ATOM 2042 C C . LEU A 1 254 ? 9.352 22.25 3.166 1 89.94 254 LEU A C 1
ATOM 2044 O O . LEU A 1 254 ? 10.406 21.781 3.592 1 89.94 254 LEU A O 1
ATOM 2048 N N . PHE A 1 255 ? 8.922 22.031 2.018 1 91.75 255 PHE A N 1
ATOM 2049 C CA . PHE A 1 255 ? 9.633 21.156 1.093 1 91.75 255 PHE A CA 1
ATOM 2050 C C . PHE A 1 255 ? 10.945 21.797 0.646 1 91.75 255 PHE A C 1
ATOM 2052 O O . PHE A 1 255 ? 11.961 21.109 0.517 1 91.75 255 PHE A O 1
ATOM 2059 N N . ALA A 1 256 ? 10.938 23.047 0.436 1 92.56 256 ALA A N 1
ATOM 2060 C CA . ALA A 1 256 ? 12.141 23.766 0.012 1 92.56 256 ALA A CA 1
ATOM 2061 C C . ALA A 1 256 ? 13.18 23.797 1.127 1 92.56 256 ALA A C 1
ATOM 2063 O O . ALA A 1 256 ? 14.375 23.656 0.873 1 92.56 256 ALA A O 1
ATOM 2064 N N . LEU A 1 257 ? 12.68 23.984 2.283 1 90.38 257 LEU A N 1
ATOM 2065 C CA . LEU A 1 257 ? 13.594 23.984 3.418 1 90.38 257 LEU A CA 1
ATOM 2066 C C . LEU A 1 257 ? 14.195 22.609 3.641 1 90.38 257 LEU A C 1
ATOM 2068 O O . LEU A 1 257 ? 15.367 22.484 3.994 1 90.38 257 LEU A O 1
ATOM 2072 N N . ALA A 1 258 ? 13.461 21.594 3.445 1 90.25 258 ALA A N 1
ATOM 2073 C CA . ALA A 1 258 ? 13.961 20.234 3.553 1 90.25 258 ALA A CA 1
ATOM 2074 C C . ALA A 1 258 ? 15.023 19.953 2.49 1 90.25 258 ALA A C 1
ATOM 2076 O O . ALA A 1 258 ? 16.047 19.328 2.775 1 90.25 258 ALA A O 1
ATOM 2077 N N . GLU A 1 259 ? 14.758 20.438 1.308 1 92.19 259 GLU A N 1
ATOM 2078 C CA . GLU A 1 259 ? 15.734 20.25 0.238 1 92.19 259 GLU A CA 1
ATOM 2079 C C . GLU A 1 259 ? 17.016 21.047 0.514 1 92.19 259 GLU A C 1
ATOM 2081 O O . GLU A 1 259 ? 18.109 20.578 0.205 1 92.19 259 GLU A O 1
ATOM 2086 N N . LYS A 1 260 ? 16.844 22.219 1.016 1 90.56 260 LYS A N 1
ATOM 2087 C CA . LYS A 1 260 ? 18.016 23.031 1.376 1 90.56 260 LYS A CA 1
ATOM 2088 C C . LYS A 1 260 ? 18.875 22.312 2.416 1 90.56 260 LYS A C 1
ATOM 2090 O O . LYS A 1 260 ? 20.094 22.328 2.336 1 90.56 260 LYS A O 1
ATOM 2095 N N . ALA A 1 261 ? 18.25 21.641 3.34 1 88.94 261 ALA A N 1
ATOM 2096 C CA . ALA A 1 261 ? 18.984 20.891 4.359 1 88.94 261 ALA A CA 1
ATOM 2097 C C . ALA A 1 261 ? 19.719 19.703 3.746 1 88.94 261 ALA A C 1
ATOM 2099 O O . ALA A 1 261 ? 20.828 19.375 4.152 1 88.94 261 ALA A O 1
ATOM 2100 N N . LEU A 1 262 ? 19.172 19.125 2.76 1 88.94 262 LEU A N 1
ATOM 2101 C CA . LEU A 1 262 ? 19.734 17.922 2.156 1 88.94 262 LEU A CA 1
ATOM 2102 C C . LEU A 1 262 ? 20.875 18.281 1.212 1 88.94 262 LEU A C 1
ATOM 2104 O O . LEU A 1 262 ? 21.656 17.406 0.813 1 88.94 262 LEU A O 1
ATOM 2108 N N . GLN A 1 263 ? 21.016 19.516 0.894 1 86.25 263 GLN A N 1
ATOM 2109 C CA . GLN A 1 263 ? 22.078 19.953 -0.005 1 86.25 263 GLN A CA 1
ATOM 2110 C C . GLN A 1 263 ? 23.453 19.812 0.643 1 86.25 263 GLN A C 1
ATOM 2112 O O . GLN A 1 263 ? 24.453 19.656 -0.051 1 86.25 263 GLN A O 1
ATOM 2117 N N . PHE A 1 264 ? 23.422 19.781 1.972 1 82.12 264 PHE A N 1
ATOM 2118 C CA . PHE A 1 264 ? 24.688 19.672 2.688 1 82.12 264 PHE A CA 1
ATOM 2119 C C . PHE A 1 264 ? 25.312 18.297 2.479 1 82.12 264 PHE A C 1
ATOM 2121 O O . PHE A 1 264 ? 26.531 18.125 2.615 1 82.12 264 PHE A O 1
ATOM 2128 N N . LEU A 1 265 ? 24.5 17.344 2.078 1 82.12 265 LEU A N 1
ATOM 2129 C CA . LEU A 1 265 ? 24.969 15.969 1.983 1 82.12 265 LEU A CA 1
ATOM 2130 C C . LEU A 1 265 ? 25.359 15.625 0.55 1 82.12 265 LEU A C 1
ATOM 2132 O O . LEU A 1 265 ? 25.859 14.531 0.284 1 82.12 265 LEU A O 1
ATOM 2136 N N . MET A 1 266 ? 25.188 16.609 -0.315 1 83.62 266 MET A N 1
ATOM 2137 C CA . MET A 1 266 ? 25.469 16.328 -1.722 1 83.62 266 MET A CA 1
ATOM 2138 C C . MET A 1 266 ? 26.891 16.719 -2.08 1 83.62 266 MET A C 1
ATOM 2140 O O . MET A 1 266 ? 27.453 17.656 -1.516 1 83.62 266 MET A O 1
ATOM 2144 N N . ARG A 1 267 ? 27.438 15.859 -2.861 1 80.19 267 ARG A N 1
ATOM 2145 C CA . ARG A 1 267 ? 28.797 16.141 -3.328 1 80.19 267 ARG A CA 1
ATOM 2146 C C . ARG A 1 267 ? 28.797 17.25 -4.371 1 80.19 267 ARG A C 1
ATOM 2148 O O . ARG A 1 267 ? 29.609 18.172 -4.293 1 80.19 267 ARG A O 1
ATOM 2155 N N . LYS A 1 268 ? 27.859 17.109 -5.281 1 80 268 LYS A N 1
ATOM 2156 C CA . LYS A 1 268 ? 27.734 18.109 -6.332 1 80 268 LYS A CA 1
ATOM 2157 C C . LYS A 1 268 ? 26.5 18.984 -6.117 1 80 268 LYS A C 1
ATOM 2159 O O . LYS A 1 268 ? 25.375 18.484 -6.133 1 80 268 LYS A O 1
ATOM 2164 N N . ARG A 1 269 ? 26.844 20.281 -5.84 1 80.88 269 ARG A N 1
ATOM 2165 C CA . ARG A 1 269 ? 25.734 21.203 -5.594 1 80.88 269 ARG A CA 1
ATOM 2166 C C . ARG A 1 269 ? 25.5 22.109 -6.793 1 80.88 269 ARG A C 1
ATOM 2168 O O . ARG A 1 269 ? 26.312 23 -7.066 1 80.88 269 ARG A O 1
ATOM 2175 N N . LEU A 1 270 ? 24.375 21.938 -7.52 1 78.75 270 LEU A N 1
ATOM 2176 C CA . LEU A 1 270 ? 24.109 22.656 -8.758 1 78.75 270 LEU A CA 1
ATOM 2177 C C . LEU A 1 270 ? 23.312 23.922 -8.492 1 78.75 270 LEU A C 1
ATOM 2179 O O . LEU A 1 270 ? 23.438 24.906 -9.234 1 78.75 270 LEU A O 1
ATOM 2183 N N . TYR A 1 271 ? 22.547 24 -7.469 1 84 271 TYR A N 1
ATOM 2184 C CA . TYR A 1 271 ? 21.609 25.094 -7.258 1 84 271 TYR A CA 1
ATOM 2185 C C . TYR A 1 271 ? 21.938 25.859 -5.977 1 84 271 TYR A C 1
ATOM 2187 O O . TYR A 1 271 ? 21.031 26.266 -5.242 1 84 271 TYR A O 1
ATOM 2195 N N . ASP A 1 272 ? 23.141 26.109 -5.746 1 84.12 272 ASP A N 1
ATOM 2196 C CA . ASP A 1 272 ? 23.578 26.797 -4.535 1 84.12 272 ASP A CA 1
ATOM 2197 C C . ASP A 1 272 ? 23.109 28.25 -4.531 1 84.12 272 ASP A C 1
ATOM 2199 O O . ASP A 1 272 ? 22.797 28.797 -3.473 1 84.12 272 ASP A O 1
ATOM 2203 N N . TRP A 1 273 ? 23.016 28.797 -5.73 1 84.69 273 TRP A N 1
ATOM 2204 C CA . TRP A 1 273 ? 22.578 30.188 -5.824 1 84.69 273 TRP A CA 1
ATOM 2205 C C . TRP A 1 273 ? 21.141 30.328 -5.348 1 84.69 273 TRP A C 1
ATOM 2207 O O . TRP A 1 273 ? 20.797 31.328 -4.715 1 84.69 273 TRP A O 1
ATOM 2217 N N . PHE A 1 274 ? 20.328 29.438 -5.613 1 88.31 274 PHE A N 1
ATOM 2218 C CA . PHE A 1 274 ? 18.922 29.469 -5.227 1 88.31 274 PHE A CA 1
ATOM 2219 C C . PHE A 1 274 ? 18.766 29.156 -3.742 1 88.31 274 PHE A C 1
ATOM 2221 O O . PHE A 1 274 ? 18.078 29.875 -3.02 1 88.31 274 PHE A O 1
ATOM 2228 N N . PHE A 1 275 ? 19.438 28.219 -3.211 1 87.75 275 PHE A N 1
ATOM 2229 C CA . PHE A 1 275 ? 19.203 27.75 -1.851 1 87.75 275 PHE A CA 1
ATOM 2230 C C . PHE A 1 275 ? 19.953 28.625 -0.843 1 87.75 275 PHE A C 1
ATOM 2232 O O . PHE A 1 275 ? 19.516 28.75 0.303 1 87.75 275 PHE A O 1
ATOM 2239 N N . ASP A 1 276 ? 21.062 29.203 -1.264 1 84.88 276 ASP A N 1
ATOM 2240 C CA . ASP A 1 276 ? 21.766 30.109 -0.375 1 84.88 276 ASP A CA 1
ATOM 2241 C C . ASP A 1 276 ? 20.969 31.406 -0.173 1 84.88 276 ASP A C 1
ATOM 2243 O O . ASP A 1 276 ? 21 32 0.904 1 84.88 276 ASP A O 1
ATOM 2247 N N . ARG A 1 277 ? 20.219 31.766 -1.232 1 88.25 277 ARG A N 1
ATOM 2248 C CA . ARG A 1 277 ? 19.406 32.969 -1.15 1 88.25 277 ARG A CA 1
ATOM 2249 C C . ARG A 1 277 ? 17.938 32.656 -0.974 1 88.25 277 ARG A C 1
ATOM 2251 O O . ARG A 1 277 ? 17.062 33.469 -1.271 1 88.25 277 ARG A O 1
ATOM 2258 N N . PHE A 1 278 ? 17.688 31.547 -0.561 1 90.38 278 PHE A N 1
ATOM 2259 C CA . PHE A 1 278 ? 16.312 31.109 -0.481 1 90.38 278 PHE A CA 1
ATOM 2260 C C . PHE A 1 278 ? 15.539 31.906 0.559 1 90.38 278 PHE A C 1
ATOM 2262 O O . PHE A 1 278 ? 14.367 32.219 0.365 1 90.38 278 PHE A O 1
ATOM 2269 N N . SER A 1 279 ? 16.188 32.25 1.662 1 88.94 279 SER A N 1
ATOM 2270 C CA . SER A 1 279 ? 15.516 33.031 2.709 1 88.94 279 SER A CA 1
ATOM 2271 C C . SER A 1 279 ? 15.039 34.375 2.191 1 88.94 279 SER A C 1
ATOM 2273 O O . SER A 1 279 ? 13.953 34.844 2.555 1 88.94 279 SER A O 1
ATOM 2275 N N . LEU A 1 280 ? 15.789 34.938 1.31 1 90.44 280 LEU A N 1
ATOM 2276 C CA . LEU A 1 280 ? 15.406 36.219 0.725 1 90.44 280 LEU A CA 1
ATOM 2277 C C . LEU A 1 280 ? 14.312 36.031 -0.324 1 90.44 280 LEU A C 1
ATOM 2279 O O . LEU A 1 280 ? 13.359 36.812 -0.383 1 90.44 280 LEU A O 1
ATOM 2283 N N . ILE A 1 281 ? 14.414 35 -1.064 1 90.5 281 ILE A N 1
ATOM 2284 C CA . ILE A 1 281 ? 13.469 34.719 -2.135 1 90.5 281 ILE A CA 1
ATOM 2285 C C . ILE A 1 281 ? 12.117 34.312 -1.538 1 90.5 281 ILE A C 1
ATOM 2287 O O . ILE A 1 281 ? 11.07 34.594 -2.127 1 90.5 281 ILE A O 1
ATOM 2291 N N . SER A 1 282 ? 12.156 33.75 -0.326 1 91.81 282 SER A N 1
ATOM 2292 C CA . SER A 1 282 ? 10.938 33.219 0.28 1 91.81 282 SER A CA 1
ATOM 2293 C C . SER A 1 282 ? 10.203 34.312 1.056 1 91.81 282 SER A C 1
ATOM 2295 O O . SER A 1 282 ? 9.062 34.125 1.484 1 91.81 282 SER A O 1
ATOM 2297 N N . LEU A 1 283 ? 10.695 35.469 1.237 1 91.62 283 LEU A N 1
ATOM 2298 C CA . LEU A 1 283 ? 10.086 36.531 2.043 1 91.62 283 LEU A CA 1
ATOM 2299 C C . LEU A 1 283 ? 8.758 36.969 1.444 1 91.62 283 LEU A C 1
ATOM 2301 O O . LEU A 1 283 ? 7.742 37.031 2.146 1 91.62 283 LEU A O 1
ATOM 2305 N N . PRO A 1 284 ? 8.773 37.219 0.127 1 90.69 284 PRO A N 1
ATOM 2306 C CA . PRO A 1 284 ? 7.488 37.625 -0.46 1 90.69 284 PRO A CA 1
ATOM 2307 C C . PRO A 1 284 ? 6.434 36.531 -0.355 1 90.69 284 PRO A C 1
ATOM 2309 O O . PRO A 1 284 ? 5.246 36.812 -0.186 1 90.69 284 PRO A O 1
ATOM 2312 N N . THR A 1 285 ? 6.902 35.344 -0.463 1 90.62 285 THR A N 1
ATOM 2313 C CA . THR A 1 285 ? 5.953 34.25 -0.367 1 90.62 285 THR A CA 1
ATOM 2314 C C . THR A 1 285 ? 5.434 34.094 1.06 1 90.62 285 THR A C 1
ATOM 2316 O O . THR A 1 285 ? 4.289 33.688 1.271 1 90.62 285 THR A O 1
ATOM 2319 N N . GLN A 1 286 ? 6.207 34.438 2.01 1 92.56 286 GLN A N 1
ATOM 2320 C CA . GLN A 1 286 ? 5.758 34.438 3.398 1 92.56 286 GLN A CA 1
ATOM 2321 C C . GLN A 1 286 ? 4.68 35.469 3.643 1 92.56 286 GLN A C 1
ATOM 2323 O O . GLN A 1 286 ? 3.727 35.219 4.387 1 92.56 286 GLN A O 1
ATOM 2328 N N . LEU A 1 287 ? 4.906 36.562 3.004 1 90.38 287 LEU A N 1
ATOM 2329 C CA . LEU A 1 287 ? 3.887 37.594 3.109 1 90.38 287 LEU A CA 1
ATOM 2330 C C . LEU A 1 287 ? 2.555 37.125 2.545 1 90.38 287 LEU A C 1
ATOM 2332 O O . LEU A 1 287 ? 1.498 37.375 3.121 1 90.38 287 LEU A O 1
ATOM 2336 N N . LEU A 1 288 ? 2.682 36.469 1.463 1 88.75 288 LEU A N 1
ATOM 2337 C CA . LEU A 1 288 ? 1.488 35.906 0.855 1 88.75 288 LEU A CA 1
ATOM 2338 C C . LEU A 1 288 ? 0.824 34.906 1.8 1 88.75 288 LEU A C 1
ATOM 2340 O O . LEU A 1 288 ? -0.405 34.844 1.891 1 88.75 288 LEU A O 1
ATOM 2344 N N . PHE A 1 289 ? 1.585 34.094 2.488 1 91.44 289 PHE A N 1
ATOM 2345 C CA . PHE A 1 289 ? 1.078 33.125 3.453 1 91.44 289 PHE A CA 1
ATOM 2346 C C . PHE A 1 289 ? 0.313 33.812 4.57 1 91.44 289 PHE A C 1
ATOM 2348 O O . PHE A 1 289 ? -0.81 33.438 4.898 1 91.44 289 PHE A O 1
ATOM 2355 N N . TRP A 1 290 ? 0.842 34.844 5.121 1 91.88 290 TRP A N 1
ATOM 2356 C CA . TRP A 1 290 ? 0.243 35.531 6.266 1 91.88 290 TRP A CA 1
ATOM 2357 C C . TRP A 1 290 ? -1.023 36.281 5.855 1 91.88 290 TRP A C 1
ATOM 2359 O O . TRP A 1 290 ? -2.014 36.281 6.594 1 91.88 290 TRP A O 1
ATOM 2369 N N . VAL A 1 291 ? -1.004 36.875 4.711 1 88.25 291 VAL A N 1
ATOM 2370 C CA . VAL A 1 291 ? -2.199 37.562 4.23 1 88.25 291 VAL A CA 1
ATOM 2371 C C . VAL A 1 291 ? -3.322 36.531 4.008 1 88.25 291 VAL A C 1
ATOM 2373 O O . VAL A 1 291 ? -4.469 36.781 4.395 1 88.25 291 VAL A O 1
ATOM 2376 N N . GLY A 1 292 ? -2.936 35.469 3.43 1 85.12 292 GLY A N 1
ATOM 2377 C CA . GLY A 1 292 ? -3.93 34.406 3.215 1 85.12 292 GLY A CA 1
ATOM 2378 C C . GLY A 1 292 ? -4.441 33.812 4.504 1 85.12 292 GLY A C 1
ATOM 2379 O O . GLY A 1 292 ? -5.645 33.594 4.656 1 85.12 292 GLY A O 1
ATOM 2380 N N . ALA A 1 293 ? -3.619 33.562 5.422 1 88 293 ALA A N 1
ATOM 2381 C CA . ALA A 1 293 ? -3.988 32.938 6.699 1 88 293 ALA A CA 1
ATOM 2382 C C . ALA A 1 293 ? -4.852 33.906 7.531 1 88 293 ALA A C 1
ATOM 2384 O O . ALA A 1 293 ? -5.824 33.469 8.156 1 88 293 ALA A O 1
ATOM 2385 N N . ILE A 1 294 ? -4.5 35.219 7.539 1 85.88 294 ILE A N 1
ATOM 2386 C CA . ILE A 1 294 ? -5.246 36.188 8.312 1 85.88 294 ILE A CA 1
ATOM 2387 C C . ILE A 1 294 ? -6.629 36.406 7.695 1 85.88 294 ILE A C 1
ATOM 2389 O O . ILE A 1 294 ? -7.621 36.562 8.406 1 85.88 294 ILE A O 1
ATOM 2393 N N . ARG A 1 295 ? -6.68 36.344 6.473 1 81.81 295 ARG A N 1
ATOM 2394 C CA . ARG A 1 295 ? -7.973 36.469 5.809 1 81.81 295 ARG A CA 1
ATOM 2395 C C . ARG A 1 295 ? -8.875 35.281 6.172 1 81.81 295 ARG A C 1
ATOM 2397 O O . ARG A 1 295 ? -10.047 35.469 6.52 1 81.81 295 ARG A O 1
ATOM 2404 N N . ARG A 1 296 ? -8.289 34.156 6.168 1 77.88 296 ARG A N 1
ATOM 2405 C CA . ARG A 1 296 ? -9.062 32.969 6.488 1 77.88 296 ARG A CA 1
ATOM 2406 C C . ARG A 1 296 ? -9.5 32.969 7.949 1 77.88 296 ARG A C 1
ATOM 2408 O O . ARG A 1 296 ? -10.617 32.562 8.273 1 77.88 296 ARG A O 1
ATOM 2415 N N . THR A 1 297 ? -8.742 33.438 8.766 1 81.75 297 THR A N 1
ATOM 2416 C CA . THR A 1 297 ? -9.039 33.469 10.195 1 81.75 297 THR A CA 1
ATOM 2417 C C . THR A 1 297 ? -10.023 34.594 10.531 1 81.75 297 THR A C 1
ATOM 2419 O O . THR A 1 297 ? -10.875 34.406 11.406 1 81.75 297 THR A O 1
ATOM 2422 N N . SER A 1 298 ? -9.938 35.688 9.852 1 77.94 298 SER A N 1
ATOM 2423 C CA . SER A 1 298 ? -10.844 36.812 10.117 1 77.94 298 SER A CA 1
ATOM 2424 C C . SER A 1 298 ? -12.242 36.5 9.586 1 77.94 298 SER A C 1
ATOM 2426 O O . SER A 1 298 ? -13.242 36.906 10.203 1 77.94 298 SER A O 1
ATOM 2428 N N . GLU A 1 299 ? -12.289 35.781 8.547 1 72 299 GLU A N 1
ATOM 2429 C CA . GLU A 1 299 ? -13.586 35.5 7.945 1 72 299 GLU A CA 1
ATOM 2430 C C . GLU A 1 299 ? -14.289 34.344 8.672 1 72 299 GLU A C 1
ATOM 2432 O O . GLU A 1 299 ? -15.5 34.438 8.914 1 72 299 GLU A O 1
ATOM 2437 N N . TYR A 1 300 ? -13.594 33.375 9.086 1 72.44 300 TYR A N 1
ATOM 2438 C CA . TYR A 1 300 ? -14.242 32.156 9.578 1 72.44 300 TYR A CA 1
ATOM 2439 C C . TYR A 1 300 ? -13.922 31.938 11.047 1 72.44 300 TYR A C 1
ATOM 2441 O O . TYR A 1 300 ? -14.539 31.094 11.695 1 72.44 300 TYR A O 1
ATOM 2449 N N . GLY A 1 301 ? -13.125 32.75 11.648 1 77 301 GLY A N 1
ATOM 2450 C CA . GLY A 1 301 ? -12.75 32.531 13.039 1 77 301 GLY A CA 1
ATOM 2451 C C . GLY A 1 301 ? -11.648 31.5 13.219 1 77 301 GLY A C 1
ATOM 2452 O O . GLY A 1 301 ? -11.172 30.922 12.242 1 77 301 GLY A O 1
ATOM 2453 N N . LEU A 1 302 ? -11.227 31.328 14.438 1 82.19 302 LEU A N 1
ATOM 2454 C CA . LEU A 1 302 ? -10.141 30.406 14.742 1 82.19 302 LEU A CA 1
ATOM 2455 C C . LEU A 1 302 ? -10.68 29.016 15.047 1 82.19 302 LEU A C 1
ATOM 2457 O O . LEU A 1 302 ? -11.703 28.875 15.727 1 82.19 302 LEU A O 1
ATOM 2461 N N . THR A 1 303 ? -10.25 28.031 14.281 1 82.94 303 THR A N 1
ATOM 2462 C CA . THR A 1 303 ? -10.516 26.641 14.578 1 82.94 303 THR A CA 1
ATOM 2463 C C . THR A 1 303 ? -9.234 25.906 14.961 1 82.94 303 THR A C 1
ATOM 2465 O O . THR A 1 303 ? -8.141 26.484 14.875 1 82.94 303 THR A O 1
ATOM 2468 N N . SER A 1 304 ? -9.352 24.734 15.492 1 82.25 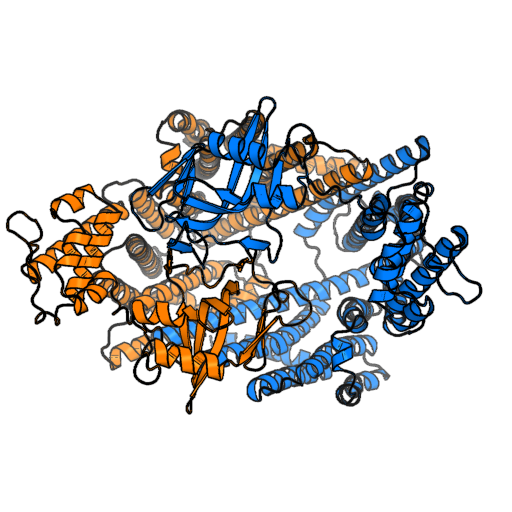304 SER A N 1
ATOM 2469 C CA . SER A 1 304 ? -8.188 23.984 15.945 1 82.25 304 SER A CA 1
ATOM 2470 C C . SER A 1 304 ? -7.172 23.797 14.82 1 82.25 304 SER A C 1
ATOM 2472 O O . SER A 1 304 ? -5.992 24.125 14.984 1 82.25 304 SER A O 1
ATOM 2474 N N . PRO A 1 305 ? -7.582 23.375 13.625 1 83.38 305 PRO A N 1
ATOM 2475 C CA . PRO A 1 305 ? -6.594 23.188 12.555 1 83.38 305 PRO A CA 1
ATOM 2476 C C . PRO A 1 305 ? -5.984 24.516 12.094 1 83.38 305 PRO A C 1
ATOM 2478 O O . PRO A 1 305 ? -4.812 24.547 11.703 1 83.38 305 PRO A O 1
ATOM 2481 N N . ARG A 1 306 ? -6.73 25.562 12.18 1 84.88 306 ARG A N 1
ATOM 2482 C CA . ARG A 1 306 ? -6.211 26.859 11.758 1 84.88 306 ARG A CA 1
ATOM 2483 C C . ARG A 1 306 ? -5.211 27.406 12.766 1 84.88 306 ARG A C 1
ATOM 2485 O O . ARG A 1 306 ? -4.285 28.125 12.398 1 84.88 306 ARG A O 1
ATOM 2492 N N . ILE A 1 307 ? -5.461 27.109 13.938 1 87.38 307 ILE A N 1
ATOM 2493 C CA . ILE A 1 307 ? -4.492 27.516 14.953 1 87.38 307 ILE A CA 1
ATOM 2494 C C . ILE A 1 307 ? -3.164 26.797 14.711 1 87.38 307 ILE A C 1
ATOM 2496 O O . ILE A 1 307 ? -2.098 27.422 14.789 1 87.38 307 ILE A O 1
ATOM 2500 N N . TYR A 1 308 ? -3.246 25.562 14.367 1 87.69 308 TYR A N 1
ATOM 2501 C CA . TYR A 1 308 ? -2.027 24.812 14.047 1 87.69 308 TYR A CA 1
ATOM 2502 C C . TYR A 1 308 ? -1.361 25.375 12.797 1 87.69 308 TYR A C 1
ATOM 2504 O O . TYR A 1 308 ? -0.133 25.406 12.695 1 87.69 308 TYR A O 1
ATOM 2512 N N . LEU A 1 309 ? -2.146 25.781 11.914 1 88.06 309 LEU A N 1
ATOM 2513 C CA . LEU A 1 309 ? -1.6 26.391 10.703 1 88.06 309 LEU A CA 1
ATOM 2514 C C . LEU A 1 309 ? -0.856 27.688 11.023 1 88.06 309 LEU A C 1
ATOM 2516 O O . LEU A 1 309 ? 0.237 27.922 10.508 1 88.06 309 LEU A O 1
ATOM 2520 N N . LEU A 1 310 ? -1.44 28.484 11.844 1 89.81 310 LEU A N 1
ATOM 2521 C CA . LEU A 1 310 ? -0.827 29.766 12.219 1 89.81 310 LEU A CA 1
ATOM 2522 C C . LEU A 1 310 ? 0.47 29.531 12.992 1 89.81 310 LEU A C 1
ATOM 2524 O O . LEU A 1 310 ? 1.468 30.219 12.758 1 89.81 310 LEU A O 1
ATOM 2528 N N . VAL A 1 311 ? 0.455 28.562 13.812 1 90.25 311 VAL A N 1
ATOM 2529 C CA . VAL A 1 311 ? 1.642 28.281 14.609 1 90.25 311 VAL A CA 1
ATOM 2530 C C . VAL A 1 311 ? 2.738 27.703 13.719 1 90.25 311 VAL A C 1
ATOM 2532 O O . VAL A 1 311 ? 3.891 28.141 13.781 1 90.25 311 VAL A O 1
ATOM 2535 N N . CYS A 1 312 ? 2.377 26.766 12.891 1 91.19 312 CYS A N 1
ATOM 2536 C CA . CYS A 1 312 ? 3.352 26.172 11.984 1 91.19 312 CYS A CA 1
ATOM 2537 C C . CYS A 1 312 ? 3.857 27.203 10.984 1 91.19 312 CYS A C 1
ATOM 2539 O O . CYS A 1 312 ? 5.035 27.203 10.617 1 91.19 312 CYS A O 1
ATOM 2541 N N . GLY A 1 313 ? 2.92 28.016 10.555 1 91.94 313 GLY A N 1
ATOM 2542 C CA . GLY A 1 313 ? 3.324 29.109 9.688 1 91.94 313 GLY A CA 1
ATOM 2543 C C . GLY A 1 313 ? 4.27 30.078 10.359 1 91.94 313 GLY A C 1
ATOM 2544 O O . GLY A 1 313 ? 5.215 30.562 9.742 1 91.94 313 GLY A O 1
ATOM 2545 N N . GLY A 1 314 ? 3.979 30.359 11.648 1 92.5 314 GLY A N 1
ATOM 2546 C CA . GLY A 1 314 ? 4.883 31.203 12.414 1 92.5 314 GLY A CA 1
ATOM 2547 C C . GLY A 1 314 ? 6.27 30.609 12.57 1 92.5 314 GLY A C 1
ATOM 2548 O O . GLY A 1 314 ? 7.27 31.312 12.445 1 92.5 314 GLY A O 1
ATOM 2549 N N . LEU A 1 315 ? 6.328 29.375 12.773 1 92.75 315 LEU A N 1
ATOM 2550 C CA . LEU A 1 315 ? 7.605 28.672 12.906 1 92.75 315 LEU A CA 1
ATOM 2551 C C . LEU A 1 315 ? 8.352 28.656 11.578 1 92.75 315 LEU A C 1
ATOM 2553 O O . LEU A 1 315 ? 9.578 28.781 11.539 1 92.75 315 LEU A O 1
ATOM 2557 N N . MET A 1 316 ? 7.617 28.438 10.562 1 93.19 316 MET A N 1
ATOM 2558 C CA . MET A 1 316 ? 8.219 28.453 9.227 1 93.19 316 MET A CA 1
ATOM 2559 C C . MET A 1 316 ? 8.828 29.812 8.93 1 93.19 316 MET A C 1
ATOM 2561 O O . MET A 1 316 ? 9.953 29.906 8.438 1 93.19 316 MET A O 1
ATOM 2565 N N . THR A 1 317 ? 8.133 30.859 9.242 1 92.88 317 THR A N 1
ATOM 2566 C CA . THR A 1 317 ? 8.633 32.219 9.039 1 92.88 317 THR A CA 1
ATOM 2567 C C . THR A 1 317 ? 9.859 32.469 9.906 1 92.88 317 THR A C 1
ATOM 2569 O O . THR A 1 317 ? 10.82 33.094 9.453 1 92.88 317 THR A O 1
ATOM 2572 N N . LEU A 1 318 ? 9.766 32 11.102 1 91.5 318 LEU A N 1
ATOM 2573 C CA . LEU A 1 318 ? 10.922 32.125 11.984 1 91.5 318 LEU A CA 1
ATOM 2574 C C . LEU A 1 318 ? 12.141 31.438 11.398 1 91.5 318 LEU A C 1
ATOM 2576 O O . LEU A 1 318 ? 13.25 31.984 11.438 1 91.5 318 LEU A O 1
ATOM 2580 N N . CYS A 1 319 ? 11.938 30.281 10.867 1 90 319 CYS A N 1
ATOM 2581 C CA . CYS A 1 319 ? 13.031 29.547 10.242 1 90 319 CYS A CA 1
ATOM 2582 C C . CYS A 1 319 ? 13.625 30.344 9.086 1 90 319 CYS A C 1
ATOM 2584 O O . CYS A 1 319 ? 14.844 30.469 8.977 1 90 319 CYS A O 1
ATOM 2586 N N . VAL A 1 320 ? 12.828 30.891 8.258 1 91.19 320 V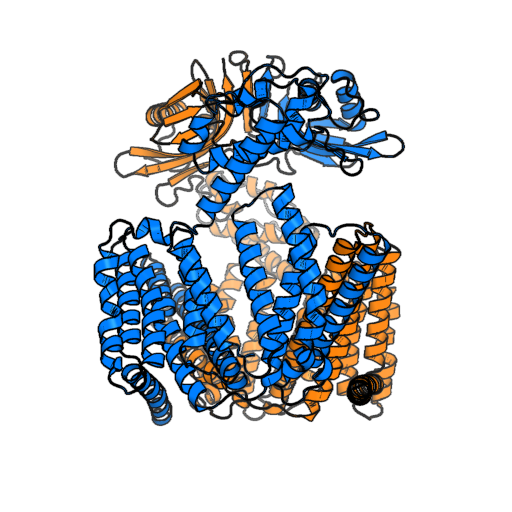AL A N 1
ATOM 2587 C CA . VAL A 1 320 ? 13.273 31.656 7.09 1 91.19 320 VAL A CA 1
ATOM 2588 C C . VAL A 1 320 ? 14.023 32.906 7.539 1 91.19 320 VAL A C 1
ATOM 2590 O O . VAL A 1 320 ? 15.078 33.219 6.988 1 91.19 320 VAL A O 1
ATOM 2593 N N . VAL A 1 321 ? 13.562 33.531 8.562 1 90.38 321 VAL A N 1
ATOM 2594 C CA . VAL A 1 321 ? 14.18 34.75 9.062 1 90.38 321 VAL A CA 1
ATOM 2595 C C . VAL A 1 321 ? 15.508 34.438 9.727 1 90.38 321 VAL A C 1
ATOM 2597 O O . VAL A 1 321 ? 16.5 35.156 9.555 1 90.38 321 VAL A O 1
ATOM 2600 N N . LEU A 1 322 ? 15.523 33.344 10.469 1 89.19 322 LEU A N 1
ATOM 2601 C CA . LEU A 1 322 ? 16.766 32.969 11.117 1 89.19 322 LEU A CA 1
ATOM 2602 C C . LEU A 1 322 ? 17.844 32.656 10.078 1 89.19 322 LEU A C 1
ATOM 2604 O O . LEU A 1 322 ? 19.031 32.969 10.297 1 89.19 322 LEU A O 1
ATOM 2608 N N . PHE A 1 323 ? 17.484 32.125 8.984 1 88.69 323 PHE A N 1
ATOM 2609 C CA . PHE A 1 323 ? 18.438 31.734 7.957 1 88.69 323 PHE A CA 1
ATOM 2610 C C . PHE A 1 323 ? 18.891 32.938 7.148 1 88.69 323 PHE A C 1
ATOM 2612 O O . PHE A 1 323 ? 19.812 32.844 6.336 1 88.69 323 PHE A O 1
ATOM 2619 N N . LEU A 1 324 ? 18.219 34.062 7.352 1 87.62 324 LEU A N 1
ATOM 2620 C CA . LEU A 1 324 ? 18.672 35.281 6.727 1 87.62 324 LEU A CA 1
ATOM 2621 C C . LEU A 1 324 ? 19.938 35.781 7.395 1 87.62 324 LEU A C 1
ATOM 2623 O O . LEU A 1 324 ? 20.766 36.438 6.754 1 87.62 324 LEU A O 1
ATOM 2627 N N . PHE A 1 325 ? 20 35.344 8.695 1 85.88 325 PHE A N 1
ATOM 2628 C CA . PHE A 1 325 ? 21.188 35.75 9.438 1 85.88 325 PHE A CA 1
ATOM 2629 C C . PHE A 1 325 ? 22.219 34.625 9.469 1 85.88 325 PHE A C 1
ATOM 2631 O O . PHE A 1 325 ? 21.875 33.469 9.711 1 85.88 325 PHE A O 1
ATOM 2638 N N . ARG A 1 326 ? 23.406 34.875 9.008 1 78.5 326 ARG A N 1
ATOM 2639 C CA . ARG A 1 326 ? 24.453 33.875 8.867 1 78.5 326 ARG A CA 1
ATOM 2640 C C . ARG A 1 326 ? 24.781 33.219 10.203 1 78.5 326 ARG A C 1
ATOM 2642 O O . ARG A 1 326 ? 25 32 10.266 1 78.5 326 ARG A O 1
ATOM 2649 N N . ARG A 1 327 ? 24.688 33.906 11.297 1 81 327 ARG A N 1
ATOM 2650 C CA . ARG A 1 327 ? 25.094 33.406 12.594 1 81 327 ARG A CA 1
ATOM 2651 C C . ARG A 1 327 ? 23.953 32.625 13.258 1 81 327 ARG A C 1
ATOM 2653 O O . ARG A 1 327 ? 24.188 31.656 13.977 1 81 327 ARG A O 1
ATOM 2660 N N . ALA A 1 328 ? 22.734 33.031 12.906 1 78.44 328 ALA A N 1
ATOM 2661 C CA . ALA A 1 328 ? 21.594 32.438 13.586 1 78.44 328 ALA A CA 1
ATOM 2662 C C . ALA A 1 328 ? 20.938 31.359 12.727 1 78.44 328 ALA A C 1
ATOM 2664 O O . ALA A 1 328 ? 20.047 30.641 13.195 1 78.44 328 ALA A O 1
ATOM 2665 N N . GLY A 1 329 ? 21.453 31.172 11.57 1 84.81 329 GLY A N 1
ATOM 2666 C CA . GLY A 1 329 ? 20.828 30.219 10.656 1 84.81 329 GLY A CA 1
ATOM 2667 C C . GLY A 1 329 ? 21.172 28.766 10.977 1 84.81 329 GLY A C 1
ATOM 2668 O O . GLY A 1 329 ? 21.828 28.094 10.18 1 84.81 329 GLY A O 1
ATOM 2669 N N . ARG A 1 330 ? 20.656 28.359 12.258 1 89.06 330 ARG A N 1
ATOM 2670 C CA . ARG A 1 330 ? 20.938 27 12.703 1 89.06 330 ARG A CA 1
ATOM 2671 C C . ARG A 1 330 ? 19.641 26.203 12.891 1 89.06 330 ARG A C 1
ATOM 2673 O O . ARG A 1 330 ? 18.688 26.719 13.469 1 89.06 330 ARG A O 1
ATOM 2680 N N . TYR A 1 331 ? 19.609 25.031 12.32 1 89.31 331 TYR A N 1
ATOM 2681 C CA . TYR A 1 331 ? 18.438 24.172 12.422 1 89.31 331 TYR A CA 1
ATOM 2682 C C . TYR A 1 331 ? 18.141 23.828 13.875 1 89.31 331 TYR A C 1
ATOM 2684 O O . TYR A 1 331 ? 16.984 23.609 14.242 1 89.31 331 TYR A O 1
ATOM 2692 N N . MET A 1 332 ? 19.141 23.828 14.695 1 90.88 332 MET A N 1
ATOM 2693 C CA . MET A 1 332 ? 18.984 23.484 16.109 1 90.88 332 MET A CA 1
ATOM 2694 C C . MET A 1 332 ? 18.094 24.516 16.812 1 90.88 332 MET A C 1
ATOM 2696 O O . MET A 1 332 ? 17.25 24.141 17.625 1 90.88 332 MET A O 1
ATOM 2700 N N . TYR A 1 333 ? 18.25 25.766 16.438 1 90.19 333 TYR A N 1
ATOM 2701 C CA . TYR A 1 333 ? 17.453 26.812 17.062 1 90.19 333 TYR A CA 1
ATOM 2702 C C . TYR A 1 333 ? 16 26.734 16.625 1 90.19 333 TYR A C 1
ATOM 2704 O O . TYR A 1 333 ? 15.094 27.016 17.406 1 90.19 333 TYR A O 1
ATOM 2712 N N . VAL A 1 334 ? 15.805 26.406 15.438 1 89.69 334 VAL A N 1
ATOM 2713 C CA . VAL A 1 334 ? 14.438 26.234 14.93 1 89.69 334 VAL A CA 1
ATOM 2714 C C . VAL A 1 334 ? 13.75 25.078 15.656 1 89.69 334 VAL A C 1
ATOM 2716 O O . VAL A 1 334 ? 12.594 25.203 16.062 1 89.69 334 VAL A O 1
ATOM 2719 N N . CYS A 1 335 ? 14.492 24 15.789 1 91.25 335 CYS A N 1
ATOM 2720 C CA . CYS A 1 335 ? 13.938 22.828 16.469 1 91.25 335 CYS A CA 1
ATOM 2721 C C . CYS A 1 335 ? 13.672 23.125 17.938 1 91.25 335 CYS A C 1
ATOM 2723 O O . CYS A 1 335 ? 12.672 22.672 18.5 1 91.25 335 CYS A O 1
ATOM 2725 N N . LEU A 1 336 ? 14.531 23.891 18.562 1 93.25 336 LEU A N 1
ATOM 2726 C CA . LEU A 1 336 ? 14.352 24.266 19.953 1 93.25 336 LEU A CA 1
ATOM 2727 C C . LEU A 1 336 ? 13.117 25.141 20.141 1 93.25 336 LEU A C 1
ATOM 2729 O O . LEU A 1 336 ? 12.336 24.938 21.062 1 93.25 336 LEU A O 1
ATOM 2733 N N . THR A 1 337 ? 12.984 26.062 19.234 1 92.88 337 THR A N 1
ATOM 2734 C CA . THR A 1 337 ? 11.812 26.938 19.312 1 92.88 337 THR A CA 1
ATOM 2735 C C . THR A 1 337 ? 10.531 26.156 19.047 1 92.88 337 THR A C 1
ATOM 2737 O O . THR A 1 337 ? 9.523 26.359 19.719 1 92.88 337 THR A O 1
ATOM 2740 N N . ALA A 1 338 ? 10.609 25.281 18.047 1 93.19 338 ALA A N 1
ATOM 2741 C CA . ALA A 1 338 ? 9.445 24.438 17.75 1 93.19 338 ALA A CA 1
ATOM 2742 C C . ALA A 1 338 ? 9.078 23.578 18.938 1 93.19 338 ALA A C 1
ATOM 2744 O O . ALA A 1 338 ? 7.895 23.422 19.266 1 93.19 338 ALA A O 1
ATOM 2745 N N . PHE A 1 339 ? 10.094 23.016 19.562 1 94.44 339 PHE A N 1
ATOM 2746 C CA . PHE A 1 339 ? 9.859 22.188 20.734 1 94.44 339 PHE A CA 1
ATOM 2747 C C . PHE A 1 339 ? 9.188 22.984 21.844 1 94.44 339 PHE A C 1
ATOM 2749 O O . PHE A 1 339 ? 8.219 22.531 22.453 1 94.44 339 PHE A O 1
ATOM 2756 N N . ALA A 1 340 ? 9.625 24.156 22.062 1 93.94 340 ALA A N 1
ATOM 2757 C CA . ALA A 1 340 ? 9.086 25 23.109 1 93.94 340 ALA A CA 1
ATOM 2758 C C . ALA A 1 340 ? 7.648 25.406 22.812 1 93.94 340 ALA A C 1
ATOM 2760 O O . ALA A 1 340 ? 6.785 25.359 23.688 1 93.94 340 ALA A O 1
ATOM 2761 N N . VAL A 1 341 ? 7.395 25.75 21.625 1 92.56 341 VAL A N 1
ATOM 2762 C CA . VAL A 1 341 ? 6.07 26.219 21.234 1 92.56 341 VAL A CA 1
ATOM 2763 C C . VAL A 1 341 ? 5.066 25.078 21.312 1 92.56 341 VAL A C 1
ATOM 2765 O O . VAL A 1 341 ? 3.988 25.234 21.891 1 92.56 341 VAL A O 1
ATOM 2768 N N . PHE A 1 342 ? 5.438 23.938 20.766 1 91.94 342 PHE A N 1
ATOM 2769 C CA . PHE A 1 342 ? 4.504 22.812 20.766 1 91.94 342 PHE A CA 1
ATOM 2770 C C . PHE A 1 342 ? 4.336 22.25 22.172 1 91.94 342 PHE A C 1
ATOM 2772 O O . PHE A 1 342 ? 3.26 21.766 22.531 1 91.94 342 PHE A O 1
ATOM 2779 N N . ALA A 1 343 ? 5.398 22.297 22.953 1 93.12 343 ALA A N 1
ATOM 2780 C CA . ALA A 1 343 ? 5.273 21.891 24.359 1 93.12 343 ALA A CA 1
ATOM 2781 C C . ALA A 1 343 ? 4.32 22.812 25.109 1 93.12 343 ALA A C 1
ATOM 2783 O O . ALA A 1 343 ? 3.521 22.359 25.922 1 93.12 343 ALA A O 1
ATOM 2784 N N . ALA A 1 344 ? 4.402 24.031 24.797 1 91.06 344 ALA A N 1
ATOM 2785 C CA . ALA A 1 344 ? 3.512 25 25.422 1 91.06 344 ALA A CA 1
ATOM 2786 C C . ALA A 1 344 ? 2.062 24.781 25 1 91.06 344 ALA A C 1
ATOM 2788 O O . ALA A 1 344 ? 1.15 24.844 25.828 1 91.06 344 ALA A O 1
ATOM 2789 N N . PHE A 1 345 ? 1.831 24.484 23.781 1 87.81 345 PHE A N 1
ATOM 2790 C CA . PHE A 1 345 ? 0.488 24.234 23.266 1 87.81 345 PHE A CA 1
ATOM 2791 C C . PHE A 1 345 ? -0.085 22.953 23.844 1 87.81 345 PHE A C 1
ATOM 2793 O O . PHE A 1 345 ? -1.298 22.828 24.031 1 87.81 345 PHE A O 1
ATOM 2800 N N . ALA A 1 346 ? 0.796 22.016 24.094 1 86.12 346 ALA A N 1
ATOM 2801 C CA . ALA A 1 346 ? 0.335 20.719 24.594 1 86.12 346 ALA A CA 1
ATOM 2802 C C . ALA A 1 346 ? 0.052 20.781 26.094 1 86.12 346 ALA A C 1
ATOM 2804 O O . ALA A 1 346 ? -0.917 20.172 26.562 1 86.12 346 ALA A O 1
ATOM 2805 N N . TYR A 1 347 ? 0.783 21.609 26.906 1 88.5 347 TYR A N 1
ATOM 2806 C CA . TYR A 1 347 ? 0.7 21.406 28.344 1 88.5 347 TYR A CA 1
ATOM 2807 C C . TYR A 1 347 ? 0.375 22.719 29.062 1 88.5 347 TYR A C 1
ATOM 2809 O O . TYR A 1 347 ? 0.135 22.734 30.266 1 88.5 347 TYR A O 1
ATOM 2817 N N . VAL A 1 348 ? 0.34 23.781 28.406 1 89.06 348 VAL A N 1
ATOM 2818 C CA . VAL A 1 348 ? -0.111 25.031 29.016 1 89.06 348 VAL A CA 1
ATOM 2819 C C . VAL A 1 348 ? -1.597 25.234 28.719 1 89.06 348 VAL A C 1
ATOM 2821 O O . VAL A 1 348 ? -1.994 25.422 27.578 1 89.06 348 VAL A O 1
ATOM 2824 N N . PRO A 1 349 ? -2.42 25.188 29.703 1 85.06 349 PRO A N 1
ATOM 2825 C CA . PRO A 1 349 ? -3.873 25.234 29.547 1 85.06 349 PRO A CA 1
ATOM 2826 C C . PRO A 1 349 ? -4.355 26.516 28.875 1 85.06 349 PRO A C 1
ATOM 2828 O O . PRO A 1 349 ? -5.352 26.5 28.141 1 85.06 349 PRO A O 1
ATOM 2831 N N . SER A 1 350 ? -3.635 27.594 29.109 1 83.81 350 SER A N 1
ATOM 2832 C CA . SER A 1 350 ? -4.086 28.859 28.547 1 83.81 350 SER A CA 1
ATOM 2833 C C . SER A 1 350 ? -3.832 28.922 27.047 1 83.81 350 SER A C 1
ATOM 2835 O O . SER A 1 350 ? -4.477 29.688 26.328 1 83.81 350 SER A O 1
ATOM 2837 N N . LEU A 1 351 ? -3.057 28 26.578 1 84.75 351 LEU A N 1
ATOM 2838 C CA . LEU A 1 351 ? -2.688 28.047 25.172 1 84.75 351 LEU A CA 1
ATOM 2839 C C . LEU A 1 351 ? -3.219 26.828 24.422 1 84.75 351 LEU A C 1
ATOM 2841 O O . LEU A 1 351 ? -2.816 26.562 23.297 1 84.75 351 LEU A O 1
ATOM 2845 N N . GLU A 1 352 ? -4.094 26.219 25.062 1 85.19 352 GLU A N 1
ATOM 2846 C CA . GLU A 1 352 ? -4.676 25.047 24.406 1 85.19 352 GLU A CA 1
ATOM 2847 C C . GLU A 1 352 ? -5.512 25.453 23.188 1 85.19 352 GLU A C 1
ATOM 2849 O O . GLU A 1 352 ? -6.367 26.344 23.297 1 85.19 352 GLU A O 1
ATOM 2854 N N . PRO A 1 353 ? -5.266 24.812 22.047 1 85.19 353 PRO A N 1
ATOM 2855 C CA . PRO A 1 353 ? -5.926 25.219 20.812 1 85.19 353 PRO A CA 1
ATOM 2856 C C . PRO A 1 353 ? -7.449 25.125 20.891 1 85.19 353 PRO A C 1
ATOM 2858 O O . PRO A 1 353 ? -8.148 25.984 20.344 1 85.19 353 PRO A O 1
ATOM 2861 N N . GLU A 1 354 ? -7.961 24.172 21.594 1 83.12 354 GLU A N 1
ATOM 2862 C CA . GLU A 1 354 ? -9.414 24.031 21.672 1 83.12 354 GLU A CA 1
ATOM 2863 C C . GLU A 1 354 ? -10.031 25.172 22.484 1 83.12 354 GLU A C 1
ATOM 2865 O O . GLU A 1 354 ? -11.086 25.688 22.125 1 83.12 354 GLU A O 1
ATOM 2870 N N . ARG A 1 355 ? -9.391 25.547 23.469 1 84.56 355 ARG A N 1
ATOM 2871 C CA . ARG A 1 355 ? -9.898 26.641 24.297 1 84.56 355 ARG A CA 1
ATOM 2872 C C . ARG A 1 355 ? -9.773 27.984 23.578 1 84.56 355 ARG A C 1
ATOM 2874 O O . ARG A 1 355 ? -10.672 28.828 23.672 1 84.56 355 ARG A O 1
ATOM 2881 N N . LEU A 1 356 ? -8.68 28.078 22.906 1 85.44 356 LEU A N 1
ATOM 2882 C CA . LEU A 1 356 ? -8.492 29.312 22.141 1 85.44 356 LEU A CA 1
ATOM 2883 C C . LEU A 1 356 ? -9.516 29.422 21.016 1 85.44 356 LEU A C 1
ATOM 2885 O O . LEU A 1 356 ? -10.016 30.5 20.734 1 85.44 356 LEU A O 1
ATOM 2889 N N . ALA A 1 357 ? -9.781 28.297 20.391 1 86.94 357 ALA A N 1
ATOM 2890 C CA . ALA A 1 357 ? -10.773 28.281 19.312 1 86.94 357 ALA A CA 1
ATOM 2891 C C . ALA A 1 357 ? -12.156 28.641 19.844 1 86.94 357 ALA A C 1
ATOM 2893 O O . ALA A 1 357 ? -12.891 29.391 19.203 1 86.94 357 ALA A O 1
ATOM 2894 N N . VAL A 1 358 ? -12.516 28.141 21 1 85.75 358 VAL A N 1
ATOM 2895 C CA . VAL A 1 358 ? -13.82 28.406 21.594 1 85.75 358 VAL A CA 1
ATOM 2896 C C . VAL A 1 358 ? -13.922 29.875 21.984 1 85.75 358 VAL A C 1
ATOM 2898 O O . VAL A 1 358 ? -14.945 30.531 21.734 1 85.75 358 VAL A O 1
ATOM 2901 N N . ARG A 1 359 ? -12.898 30.406 22.516 1 85 359 ARG A N 1
ATOM 2902 C CA . ARG A 1 359 ? -12.891 31.812 22.906 1 85 359 ARG A CA 1
ATOM 2903 C C . ARG A 1 359 ? -13.055 32.719 21.703 1 85 359 ARG A C 1
ATOM 2905 O O . ARG A 1 359 ? -13.789 33.719 21.75 1 85 359 ARG A O 1
ATOM 2912 N N . SER A 1 360 ? -12.328 32.406 20.719 1 85.31 360 SER A N 1
ATOM 2913 C CA . SER A 1 360 ? -12.414 33.219 19.5 1 85.31 360 SER A CA 1
ATOM 2914 C C . SER A 1 360 ? -13.797 33.125 18.875 1 85.31 360 SER A C 1
ATOM 2916 O O . SER A 1 360 ? -14.344 34.125 18.406 1 85.31 360 SER A O 1
ATOM 2918 N N . GLN A 1 361 ? -14.305 31.906 18.875 1 85.56 361 GLN A N 1
ATOM 2919 C CA . GLN A 1 361 ? -15.617 31.703 18.281 1 85.56 361 GLN A CA 1
ATOM 2920 C C . GLN A 1 361 ? -16.703 32.375 19.109 1 85.56 361 GLN A C 1
ATOM 2922 O O . GLN A 1 361 ? -17.688 32.875 18.547 1 85.56 361 GLN A O 1
ATOM 2927 N N . VAL A 1 362 ? -16.609 32.375 20.391 1 86.5 362 VAL A N 1
ATOM 2928 C CA . VAL A 1 362 ? -17.547 33.062 21.266 1 86.5 362 VAL A CA 1
ATOM 2929 C C . VAL A 1 362 ? -17.484 34.562 21 1 86.5 362 VAL A C 1
ATOM 2931 O O . VAL A 1 362 ? -18.516 35.219 20.906 1 86.5 362 VAL A O 1
ATOM 2934 N N . GLY A 1 363 ? -16.266 35.062 20.969 1 85.12 363 GLY A N 1
ATOM 2935 C CA . GLY A 1 363 ? -16.109 36.469 20.641 1 85.12 363 GLY A CA 1
ATOM 2936 C C . GLY A 1 363 ? -16.734 36.844 19.312 1 85.12 363 GLY A C 1
ATOM 2937 O O . GLY A 1 363 ? -17.344 37.906 19.172 1 85.12 363 GLY A O 1
ATOM 2938 N N . ARG A 1 364 ? -16.5 35.938 18.344 1 86.62 364 ARG A N 1
ATOM 2939 C CA . ARG A 1 364 ? -17.078 36.125 17.016 1 86.62 364 ARG A CA 1
ATOM 2940 C C . ARG A 1 364 ? -18.594 36.125 17.078 1 86.62 364 ARG A C 1
ATOM 2942 O O . ARG A 1 364 ? -19.25 36.969 16.453 1 86.62 364 ARG A O 1
ATOM 2949 N N . ALA A 1 365 ? -19.172 35.188 17.766 1 85.88 365 ALA A N 1
ATOM 2950 C CA . ALA A 1 365 ? -20.625 35.094 17.891 1 85.88 365 ALA A CA 1
ATOM 2951 C C . ALA A 1 365 ? -21.203 36.344 18.547 1 85.88 365 ALA A C 1
ATOM 2953 O O . ALA A 1 365 ? -22.219 36.875 18.094 1 85.88 365 ALA A O 1
ATOM 2954 N N . VAL A 1 366 ? -20.531 36.844 19.562 1 87.31 366 VAL A N 1
ATOM 2955 C CA . VAL A 1 366 ? -21.016 38 20.297 1 87.31 366 VAL A CA 1
ATOM 2956 C C . VAL A 1 366 ? -20.922 39.25 19.406 1 87.31 366 VAL A C 1
ATOM 2958 O O . VAL A 1 366 ? -21.828 40.062 19.391 1 87.31 366 VAL A O 1
ATOM 2961 N N . ARG A 1 367 ? -19.859 39.344 18.703 1 86 367 ARG A N 1
ATOM 2962 C CA . ARG A 1 367 ? -19.672 40.469 17.797 1 86 367 ARG A CA 1
ATOM 2963 C C . ARG A 1 367 ? -20.75 40.5 16.719 1 86 367 ARG A C 1
ATOM 2965 O O . ARG A 1 367 ? -21.328 41.562 16.422 1 86 367 ARG A O 1
ATOM 2972 N N . ILE A 1 368 ? -20.953 39.375 16.062 1 85.62 368 ILE A N 1
ATOM 2973 C CA . ILE A 1 368 ? -21.969 39.281 15.016 1 85.62 368 ILE A CA 1
ATOM 2974 C C . ILE A 1 368 ? -23.344 39.531 15.609 1 85.62 368 ILE A C 1
ATOM 2976 O O . ILE A 1 368 ? -24.172 40.25 15.023 1 85.62 368 ILE A O 1
ATOM 2980 N N . ALA A 1 369 ? -23.594 39 16.75 1 86.44 369 ALA A N 1
ATOM 2981 C CA . ALA A 1 369 ? -24.875 39.156 17.406 1 86.44 369 ALA A CA 1
ATOM 2982 C C . ALA A 1 369 ? -25.094 40.625 17.797 1 86.44 369 ALA A C 1
ATOM 2984 O O . ALA A 1 369 ? -26.203 41.156 17.688 1 86.44 369 ALA A O 1
ATOM 2985 N N . GLU A 1 370 ? -24.078 41.281 18.234 1 86.56 370 GLU A N 1
ATOM 2986 C CA . GLU A 1 370 ? -24.156 42.688 18.594 1 86.56 370 GLU A CA 1
ATOM 2987 C C . GLU A 1 370 ? -24.375 43.562 17.359 1 86.56 370 GLU A C 1
ATOM 2989 O O . GLU A 1 370 ? -25.172 44.5 17.391 1 86.56 370 GLU A O 1
ATOM 2994 N N . SER A 1 371 ? -23.672 43.219 16.328 1 86.06 371 SER A N 1
ATOM 2995 C CA . SER A 1 371 ? -23.844 44 15.102 1 86.06 371 SER A CA 1
ATOM 2996 C C . SER A 1 371 ? -25.25 43.844 14.531 1 86.06 371 SER A C 1
ATOM 2998 O O . SER A 1 371 ? -25.766 44.75 13.883 1 86.06 371 SER A O 1
ATOM 3000 N N . LEU A 1 372 ? -25.859 42.688 14.727 1 84.38 372 LEU A N 1
ATOM 3001 C CA . LEU A 1 372 ? -27.203 42.406 14.234 1 84.38 372 LEU A CA 1
ATOM 3002 C C . LEU A 1 372 ? -28.25 42.875 15.242 1 84.38 372 LEU A C 1
ATOM 3004 O O . LEU A 1 372 ? -29.438 42.875 14.953 1 84.38 372 LEU A O 1
ATOM 3008 N N . GLY A 1 373 ? -27.859 43.344 16.406 1 80.81 373 GLY A N 1
ATOM 3009 C CA . GLY A 1 373 ? -28.75 43.844 17.438 1 80.81 373 GLY A CA 1
ATOM 3010 C C . GLY A 1 373 ? -29.531 42.719 18.125 1 80.81 373 GLY A C 1
ATOM 3011 O O . GLY A 1 373 ? -30.656 42.938 18.562 1 80.81 373 GLY A O 1
ATOM 3012 N N . ARG A 1 374 ? -28.953 41.594 18.094 1 83.5 374 ARG A N 1
ATOM 3013 C CA . ARG A 1 374 ? -29.688 40.469 18.641 1 83.5 374 ARG A CA 1
ATOM 3014 C C . ARG A 1 374 ? -29.094 40 19.969 1 83.5 374 ARG A C 1
ATOM 3016 O O . ARG A 1 374 ? -29.344 38.875 20.406 1 83.5 374 ARG A O 1
ATOM 3023 N N . LEU A 1 375 ? -28.312 40.75 20.516 1 84.62 375 LEU A N 1
ATOM 3024 C CA . LEU A 1 375 ? -27.75 40.406 21.812 1 84.62 375 LEU A CA 1
ATOM 3025 C C . LEU A 1 375 ? -28.391 41.219 22.922 1 84.62 375 LEU A C 1
ATOM 3027 O O . LEU A 1 375 ? -28.422 42.438 22.859 1 84.62 375 LEU A O 1
ATOM 3031 N N . GLY A 1 376 ? -29.031 40.438 23.828 1 76.69 376 GLY A N 1
ATOM 3032 C CA . GLY A 1 376 ? -29.656 41.125 24.953 1 76.69 376 GLY A CA 1
ATOM 3033 C C . GLY A 1 376 ? -28.641 41.688 25.938 1 76.69 376 GLY A C 1
ATOM 3034 O O . GLY A 1 376 ? -27.469 41.312 25.891 1 76.69 376 GLY A O 1
ATOM 3035 N N . ASP A 1 377 ? -29.062 42.625 26.844 1 75.75 377 ASP A N 1
ATOM 3036 C CA . ASP A 1 377 ? -28.219 43.219 27.875 1 75.75 377 ASP A CA 1
ATOM 3037 C C . ASP A 1 377 ? -27.656 42.156 28.812 1 75.75 377 ASP A C 1
ATOM 3039 O O . ASP A 1 377 ? -26.578 42.344 29.406 1 75.75 377 ASP A O 1
ATOM 3043 N N . ASP A 1 378 ? -28.281 40.969 28.875 1 74.88 378 ASP A N 1
ATOM 3044 C CA . ASP A 1 378 ? -27.859 39.906 29.781 1 74.88 378 ASP A CA 1
ATOM 3045 C C . ASP A 1 378 ? -26.922 38.938 29.062 1 74.88 378 ASP A C 1
ATOM 3047 O O . ASP A 1 378 ? -26.406 38 29.672 1 74.88 378 ASP A O 1
ATOM 3051 N N . GLY A 1 379 ? -26.562 39.156 27.859 1 77.06 379 GLY A N 1
ATOM 3052 C CA . GLY A 1 379 ? -25.688 38.281 27.125 1 77.06 379 GLY A CA 1
ATOM 3053 C C . GLY A 1 379 ? -26.422 37.156 26.422 1 77.06 379 GLY A C 1
ATOM 3054 O O . GLY A 1 379 ? -25.797 36.312 25.766 1 77.06 379 GLY A O 1
ATOM 3055 N N . ARG A 1 380 ? -27.703 37.188 26.594 1 82.19 380 ARG A N 1
ATOM 3056 C CA . ARG A 1 380 ? -28.516 36.156 25.969 1 82.19 380 ARG A CA 1
ATOM 3057 C C . ARG A 1 380 ? -29 36.594 24.594 1 82.19 380 ARG A C 1
ATOM 3059 O O . ARG A 1 380 ? -29.109 37.781 24.312 1 82.19 380 ARG A O 1
ATOM 3066 N N . LEU A 1 381 ? -29.188 35.562 23.734 1 85.69 381 LEU A N 1
ATOM 3067 C CA . LEU A 1 381 ? -29.625 35.844 22.375 1 85.69 381 LEU A CA 1
ATOM 3068 C C . LEU A 1 381 ? -31.125 36.125 22.328 1 85.69 381 LEU A C 1
ATOM 3070 O O . LEU A 1 381 ? -31.906 35.469 23.016 1 85.69 381 LEU A O 1
ATOM 3074 N N . ILE A 1 382 ? -31.5 37.188 21.703 1 78.06 382 ILE A N 1
ATOM 3075 C CA . ILE A 1 382 ? -32.906 37.531 21.531 1 78.06 382 ILE A CA 1
ATOM 3076 C C . ILE A 1 382 ? -33.5 36.688 20.422 1 78.06 382 ILE A C 1
ATOM 3078 O O . ILE A 1 382 ? -33.062 36.688 19.281 1 78.06 382 ILE A O 1
ATOM 3082 N N . LEU A 1 383 ? -34.438 35.906 20.75 1 78.75 383 LEU A N 1
ATOM 3083 C CA . LEU A 1 383 ? -35.062 34.938 19.828 1 78.75 383 LEU A CA 1
ATOM 3084 C C . LEU A 1 383 ? -36.281 35.562 19.156 1 78.75 383 LEU A C 1
ATOM 3086 O O . LEU A 1 383 ? -37.281 34.844 18.906 1 78.75 383 LEU A O 1
ATOM 3090 N N . THR A 1 384 ? -36.25 36.781 18.844 1 76.12 384 THR A N 1
ATOM 3091 C CA . THR A 1 384 ? -37.375 37.375 18.094 1 76.12 384 THR A CA 1
ATOM 3092 C C . THR A 1 384 ? -37.312 36.969 16.625 1 76.12 384 THR A C 1
ATOM 3094 O O . THR A 1 384 ? -36.25 36.906 16.047 1 76.12 384 THR A O 1
ATOM 3097 N N . PRO A 1 385 ? -38.406 36.5 16.031 1 78.62 385 PRO A N 1
ATOM 3098 C CA . PRO A 1 385 ? -38.438 36.062 14.633 1 78.62 385 PRO A CA 1
ATOM 3099 C C . PRO A 1 385 ? -37.906 37.156 13.68 1 78.62 385 PRO A C 1
ATOM 3101 O O . PRO A 1 385 ? -38.219 38.312 13.875 1 78.62 385 PRO A O 1
ATOM 3104 N N . VAL A 1 386 ? -37.062 36.844 12.812 1 75.75 386 VAL A N 1
ATOM 3105 C CA . VAL A 1 386 ? -36.438 37.75 11.852 1 75.75 386 VAL A CA 1
ATOM 3106 C C . VAL A 1 386 ? -37.406 37.969 10.672 1 75.75 386 VAL A C 1
ATOM 3108 O O . VAL A 1 386 ? -37.938 37.031 10.125 1 75.75 386 VAL A O 1
ATOM 3111 N N . PRO A 1 387 ? -37.656 39.219 10.422 1 70.06 387 PRO A N 1
ATOM 3112 C CA . PRO A 1 387 ? -38.5 39.5 9.258 1 70.06 387 PRO A CA 1
ATOM 3113 C C . PRO A 1 387 ? -37.844 39.094 7.945 1 70.06 387 PRO A C 1
ATOM 3115 O O . PRO A 1 387 ? -36.625 39.031 7.848 1 70.06 387 PRO A O 1
ATOM 3118 N N . PRO A 1 388 ? -38.594 38.594 6.984 1 63.84 388 PRO A N 1
ATOM 3119 C CA . PRO A 1 388 ? -38.062 38.156 5.684 1 63.84 388 PRO A CA 1
ATOM 3120 C C . PRO A 1 388 ? -37.25 39.219 4.977 1 63.84 388 PRO A C 1
ATOM 3122 O O . PRO A 1 388 ? -36.406 38.906 4.125 1 63.84 388 PRO A O 1
ATOM 3125 N N . ALA A 1 389 ? -37.438 40.469 5.316 1 57.41 389 ALA A N 1
ATOM 3126 C CA . ALA A 1 389 ? -36.719 41.562 4.668 1 57.41 389 ALA A CA 1
ATOM 3127 C C . ALA A 1 389 ? -35.219 41.562 5.02 1 57.41 389 ALA A C 1
ATOM 3129 O O . ALA A 1 389 ? -34.406 42.125 4.297 1 57.41 389 ALA A O 1
ATOM 3130 N N . ASP A 1 390 ? -34.875 40.938 6.008 1 64.38 390 ASP A N 1
ATOM 3131 C CA . ASP A 1 390 ? -33.5 40.969 6.477 1 64.38 390 ASP A CA 1
ATOM 3132 C C . ASP A 1 390 ? -32.688 39.844 5.82 1 64.38 390 ASP A C 1
ATOM 3134 O O . ASP A 1 390 ? -31.75 39.312 6.418 1 64.38 390 ASP A O 1
ATOM 3138 N N . SER A 1 391 ? -33 39.562 4.559 1 65.69 391 SER A N 1
ATOM 3139 C CA . SER A 1 391 ? -32.281 38.531 3.801 1 65.69 391 SER A CA 1
ATOM 3140 C C . SER A 1 391 ? -30.859 38.969 3.482 1 65.69 391 SER A C 1
ATOM 3142 O O . SER A 1 391 ? -30.016 38.125 3.166 1 65.69 391 SER A O 1
ATOM 3144 N N . VAL A 1 392 ? -30.625 40.281 3.633 1 67 392 VAL A N 1
ATOM 3145 C CA . VAL A 1 392 ? -29.297 40.812 3.305 1 67 392 VAL A CA 1
ATOM 3146 C C . VAL A 1 392 ? -28.281 40.312 4.32 1 67 392 VAL A C 1
ATOM 3148 O O . VAL A 1 392 ? -27.109 40.062 3.98 1 67 392 VAL A O 1
ATOM 3151 N N . TYR A 1 393 ? -28.781 40.031 5.473 1 77.12 393 TYR A N 1
ATOM 3152 C CA . TYR A 1 393 ? -27.875 39.625 6.531 1 77.12 393 TYR A CA 1
ATOM 3153 C C . TYR A 1 393 ? -27.797 38.094 6.641 1 77.12 393 TYR A C 1
ATOM 3155 O O . TYR A 1 393 ? -27.406 37.562 7.684 1 77.12 393 TYR A O 1
ATOM 3163 N N . ARG A 1 394 ? -28.109 37.5 5.586 1 78.12 394 ARG A N 1
ATOM 3164 C CA . ARG A 1 394 ? -28.141 36.031 5.609 1 78.12 394 ARG A CA 1
ATOM 3165 C C . ARG A 1 394 ? -26.75 35.469 5.875 1 78.12 394 ARG A C 1
ATOM 3167 O O . ARG A 1 394 ? -26.609 34.469 6.613 1 78.12 394 ARG A O 1
ATOM 3174 N N . GLU A 1 395 ? -25.781 36.062 5.32 1 78.62 395 GLU A N 1
ATOM 3175 C CA . GLU A 1 395 ? -24.422 35.562 5.516 1 78.62 395 GLU A CA 1
ATOM 3176 C C . GLU A 1 395 ? -23.969 35.781 6.957 1 78.62 395 GLU A C 1
ATOM 3178 O O . GLU A 1 395 ? -23.281 34.906 7.516 1 78.62 395 GLU A O 1
ATOM 3183 N N . ALA A 1 396 ? -24.422 36.844 7.492 1 81.94 396 ALA A N 1
ATOM 3184 C CA . ALA A 1 396 ? -24.047 37.125 8.883 1 81.94 396 ALA A CA 1
ATOM 3185 C C . ALA A 1 396 ? -24.719 36.156 9.828 1 81.94 396 ALA A C 1
ATOM 3187 O O . ALA A 1 396 ? -24.109 35.656 10.789 1 81.94 396 ALA A O 1
ATOM 3188 N N . TYR A 1 397 ? -25.922 35.906 9.508 1 83.94 397 TYR A N 1
ATOM 3189 C CA . TYR A 1 397 ? -26.656 34.938 10.344 1 83.94 397 TYR A CA 1
ATOM 3190 C C . TYR A 1 397 ? -26.062 33.531 10.211 1 83.94 397 TYR A C 1
ATOM 3192 O O . TYR A 1 397 ? -26.031 32.781 11.188 1 83.94 397 TYR A O 1
ATOM 3200 N N . HIS A 1 398 ? -25.641 33.25 9.047 1 81.62 398 HIS A N 1
ATOM 3201 C CA . HIS A 1 398 ? -24.984 31.953 8.867 1 81.62 398 HIS A CA 1
ATOM 3202 C C . HIS A 1 398 ? -23.688 31.875 9.672 1 81.62 398 HIS A C 1
ATOM 3204 O O . HIS A 1 398 ? -23.391 30.844 10.281 1 81.62 398 HIS A O 1
ATOM 3210 N N . GLY A 1 399 ? -23.016 32.938 9.633 1 82.75 399 GLY A N 1
ATOM 3211 C CA . GLY A 1 399 ? -21.797 32.969 10.438 1 82.75 399 GLY A CA 1
ATOM 3212 C C . GLY A 1 399 ? -22.062 32.844 11.922 1 82.75 399 GLY A C 1
ATOM 3213 O O . GLY A 1 399 ? -21.312 32.156 12.625 1 82.75 399 GLY A O 1
ATOM 3214 N N . LEU A 1 400 ? -23.125 33.438 12.289 1 84.5 400 LEU A N 1
ATOM 3215 C CA . LEU A 1 400 ? -23.516 33.344 13.695 1 84.5 400 LEU A CA 1
ATOM 3216 C C . LEU A 1 400 ? -23.906 31.906 14.031 1 84.5 400 LEU A C 1
ATOM 3218 O O . LEU A 1 400 ? -23.484 31.359 15.055 1 84.5 400 LEU A O 1
ATOM 3222 N N . TYR A 1 401 ? -24.625 31.375 13.18 1 84.25 401 TYR A N 1
ATOM 3223 C CA . TYR A 1 401 ? -25.062 30 13.406 1 84.25 401 TYR A CA 1
ATOM 3224 C C . TYR A 1 401 ? -23.875 29.047 13.43 1 84.25 401 TYR A C 1
ATOM 3226 O O . TYR A 1 401 ? -23.797 28.156 14.281 1 84.25 401 TYR A O 1
ATOM 3234 N N . GLU A 1 402 ? -23.016 29.203 12.531 1 84.06 402 GLU A N 1
ATOM 3235 C CA . GLU A 1 402 ? -21.844 28.344 12.461 1 84.06 402 GLU A CA 1
ATOM 3236 C C . GLU A 1 402 ? -20.984 28.469 13.711 1 84.06 402 GLU A C 1
ATOM 3238 O O . GLU A 1 402 ? -20.469 27.469 14.219 1 84.06 402 GLU A O 1
ATOM 3243 N N . SER A 1 403 ? -20.859 29.656 14.164 1 85.5 403 SER A N 1
ATOM 3244 C CA . SER A 1 403 ? -20.062 29.875 15.367 1 85.5 403 SER A CA 1
ATOM 3245 C C . SER A 1 403 ? -20.734 29.281 16.594 1 85.5 403 SER A C 1
ATOM 3247 O O . SER A 1 403 ? -20.078 28.688 17.438 1 85.5 403 SER A O 1
ATOM 3249 N N . LEU A 1 404 ? -22.062 29.453 16.625 1 85.38 404 LEU A N 1
ATOM 3250 C CA . LEU A 1 404 ? -22.797 28.891 17.766 1 85.38 404 LEU A CA 1
ATOM 3251 C C . LEU A 1 404 ? -22.781 27.375 17.734 1 85.38 404 LEU A C 1
ATOM 3253 O O . LEU A 1 404 ? -22.672 26.734 18.766 1 85.38 404 LEU A O 1
ATOM 3257 N N . LYS A 1 405 ? -22.906 26.938 16.578 1 83.75 405 LYS A N 1
ATOM 3258 C CA . LYS A 1 405 ? -22.844 25.484 16.422 1 83.75 405 LYS A CA 1
ATOM 3259 C C . LYS A 1 405 ? -21.5 24.922 16.859 1 83.75 405 LYS A C 1
ATOM 3261 O O . LYS A 1 405 ? -21.422 23.875 17.5 1 83.75 405 LYS A O 1
ATOM 3266 N N . PHE A 1 406 ? -20.469 25.578 16.531 1 83.56 406 PHE A N 1
ATOM 3267 C CA . PHE A 1 406 ? -19.125 25.188 16.938 1 83.56 406 PHE A CA 1
ATOM 3268 C C . PHE A 1 406 ? -18.984 25.219 18.453 1 83.56 406 PHE A C 1
ATOM 3270 O O . PHE A 1 406 ? -18.422 24.312 19.047 1 83.56 406 PHE A O 1
ATOM 3277 N N . VAL A 1 407 ? -19.547 26.25 19.078 1 84.44 407 VAL A N 1
ATOM 3278 C CA . VAL A 1 407 ? -19.438 26.422 20.531 1 84.44 407 VAL A CA 1
ATOM 3279 C C . VAL A 1 407 ? -20.281 25.359 21.234 1 84.44 407 VAL A C 1
ATOM 3281 O O . VAL A 1 407 ? -19.875 24.828 22.266 1 84.44 407 VAL A O 1
ATOM 3284 N N . GLU A 1 408 ? -21.375 25.109 20.688 1 84.5 408 GLU A N 1
ATOM 3285 C CA . GLU A 1 408 ? -22.234 24.094 21.297 1 84.5 408 GLU A CA 1
ATOM 3286 C C . GLU A 1 408 ? -21.578 22.719 21.281 1 84.5 408 GLU A C 1
ATOM 3288 O O . GLU A 1 408 ? -21.656 21.969 22.25 1 84.5 408 GLU A O 1
ATOM 3293 N N . ARG A 1 409 ? -20.922 22.375 20.25 1 77.25 409 ARG A N 1
ATOM 3294 C CA . ARG A 1 409 ? -20.312 21.062 20.062 1 77.25 409 ARG A CA 1
ATOM 3295 C C . ARG A 1 409 ? -19.109 20.875 20.969 1 77.25 409 ARG A C 1
ATOM 3297 O O . ARG A 1 409 ? -18.812 19.766 21.422 1 77.25 409 ARG A O 1
ATOM 3304 N N . ARG A 1 410 ? -18.422 21.938 21.281 1 79.75 410 ARG A N 1
ATOM 3305 C CA . ARG A 1 410 ? -17.141 21.797 21.969 1 79.75 410 ARG A CA 1
ATOM 3306 C C . ARG A 1 410 ? -17.266 22.141 23.453 1 79.75 410 ARG A C 1
ATOM 3308 O O . ARG A 1 410 ? -16.641 21.5 24.297 1 79.75 410 ARG A O 1
ATOM 3315 N N . ASP A 1 411 ? -18.078 23.234 23.781 1 80.94 411 ASP A N 1
ATOM 3316 C CA . ASP A 1 411 ? -18.25 23.656 25.172 1 80.94 411 ASP A CA 1
ATOM 3317 C C . ASP A 1 411 ? -19.719 23.984 25.453 1 80.94 411 ASP A C 1
ATOM 3319 O O . ASP A 1 411 ? -20.172 25.094 25.203 1 80.94 411 ASP A O 1
ATOM 3323 N N . THR A 1 412 ? -20.406 23.094 26.062 1 78.06 412 THR A N 1
ATOM 3324 C CA . THR A 1 412 ? -21.828 23.266 26.344 1 78.06 412 THR A CA 1
ATOM 3325 C C . THR A 1 412 ? -22.047 24.281 27.453 1 78.06 412 THR A C 1
ATOM 3327 O O . THR A 1 412 ? -23.078 24.953 27.484 1 78.06 412 THR A O 1
ATOM 3330 N N . ALA A 1 413 ? -21.047 24.391 28.266 1 79.62 413 ALA A N 1
ATOM 3331 C CA . ALA A 1 413 ? -21.203 25.312 29.391 1 79.62 413 ALA A CA 1
ATOM 3332 C C . ALA A 1 413 ? -21.219 26.766 28.906 1 79.62 413 ALA A C 1
ATOM 3334 O O . ALA A 1 413 ? -22.031 27.562 29.375 1 79.62 413 ALA A O 1
ATOM 3335 N N . VAL A 1 414 ? -20.344 27.094 28.016 1 82.88 414 VAL A N 1
ATOM 3336 C CA . VAL A 1 414 ? -20.281 28.453 27.516 1 82.88 414 VAL A CA 1
ATOM 3337 C C . VAL A 1 414 ? -21.484 28.734 26.609 1 82.88 414 VAL A C 1
ATOM 3339 O O . VAL A 1 414 ? -22.016 29.844 26.594 1 82.88 414 VAL A O 1
ATOM 3342 N N . PHE A 1 415 ? -21.906 27.719 25.938 1 86.56 415 PHE A N 1
ATOM 3343 C CA . PHE A 1 415 ? -23.047 27.875 25.062 1 86.56 415 PHE A CA 1
ATOM 3344 C C . PHE A 1 415 ? -24.312 28.188 25.859 1 86.56 415 PHE A C 1
ATOM 3346 O O . PHE A 1 415 ? -25.172 28.922 25.391 1 86.56 415 PHE A O 1
ATOM 3353 N N . ALA A 1 416 ? -24.438 27.609 27.031 1 81.12 416 ALA A N 1
ATOM 3354 C CA . ALA A 1 416 ? -25.609 27.797 27.875 1 81.12 416 ALA A CA 1
ATOM 3355 C C . ALA A 1 416 ? -25.781 29.266 28.25 1 81.12 416 ALA A C 1
ATOM 3357 O O . ALA A 1 416 ? -26.891 29.703 28.578 1 81.12 416 ALA A O 1
ATOM 3358 N N . ARG A 1 417 ? -24.781 30 28.188 1 81.06 417 ARG A N 1
ATOM 3359 C CA . ARG A 1 417 ? -24.844 31.422 28.5 1 81.06 417 ARG A CA 1
ATOM 3360 C C . ARG A 1 417 ? -25.719 32.188 27.5 1 81.06 417 ARG A C 1
ATOM 3362 O O . ARG A 1 417 ? -26.281 33.219 27.812 1 81.06 417 ARG A O 1
ATOM 3369 N N . PHE A 1 418 ? -25.844 31.656 26.312 1 84.44 418 PHE A N 1
ATOM 3370 C CA . PHE A 1 418 ? -26.609 32.312 25.266 1 84.44 418 PHE A CA 1
ATOM 3371 C C . PHE A 1 418 ? -28.094 31.984 25.422 1 84.44 418 PHE A C 1
ATOM 3373 O O . PHE A 1 418 ? -28.938 32.656 24.812 1 84.44 418 PHE A O 1
ATOM 3380 N N . GLY A 1 419 ? -28.469 31.078 26.375 1 72.56 419 GLY A N 1
ATOM 3381 C CA . GLY A 1 419 ? -29.844 30.844 26.812 1 72.56 419 GLY A CA 1
ATOM 3382 C C . GLY A 1 419 ? -30.688 30.156 25.75 1 72.56 419 GLY A C 1
ATOM 3383 O O . GLY A 1 419 ? -31.906 30.312 25.75 1 72.56 419 GLY A O 1
ATOM 3384 N N . THR A 1 420 ? -30.062 29.75 24.562 1 73.94 420 THR A N 1
ATOM 3385 C CA . THR A 1 420 ? -30.922 29.156 23.547 1 73.94 420 THR A CA 1
ATOM 3386 C C . THR A 1 420 ? -30.328 27.859 23.031 1 73.94 420 THR A C 1
ATOM 3388 O O . THR A 1 420 ? -29.156 27.547 23.297 1 73.94 420 THR A O 1
ATOM 3391 N N . ASP A 1 421 ? -31.281 27.078 22.484 1 78.81 421 ASP A N 1
ATOM 3392 C CA . ASP A 1 421 ? -30.859 25.875 21.75 1 78.81 421 ASP A CA 1
ATOM 3393 C C . ASP A 1 421 ? -30.734 26.172 20.266 1 78.81 421 ASP A C 1
ATOM 3395 O O . ASP A 1 421 ? -31.328 27.125 19.75 1 78.81 421 ASP A O 1
ATOM 3399 N N . LEU A 1 422 ? -29.766 25.531 19.609 1 81.12 422 LEU A N 1
ATOM 3400 C CA . LEU A 1 422 ? -29.516 25.766 18.188 1 81.12 422 LEU A CA 1
ATOM 3401 C C . LEU A 1 422 ? -30.781 25.609 17.359 1 81.12 422 LEU A C 1
ATOM 3403 O O . LEU A 1 422 ? -31 26.344 16.391 1 81.12 422 LEU A O 1
ATOM 3407 N N . ASP A 1 423 ? -31.641 24.734 17.812 1 72.69 423 ASP A N 1
ATOM 3408 C CA . ASP A 1 423 ? -32.906 24.531 17.094 1 72.69 423 ASP A CA 1
ATOM 3409 C C . ASP A 1 423 ? -33.844 25.703 17.328 1 72.69 423 ASP A C 1
ATOM 3411 O O . ASP A 1 423 ? -34.562 26.109 16.406 1 72.69 423 ASP A O 1
ATOM 3415 N N . GLY A 1 424 ? -33.844 26.109 18.5 1 75.81 424 GLY A N 1
ATOM 3416 C CA . GLY A 1 424 ? -34.656 27.281 18.812 1 75.81 424 GLY A CA 1
ATOM 3417 C C . GLY A 1 424 ? -34.188 28.531 18.062 1 75.81 424 GLY A C 1
ATOM 3418 O O . GLY A 1 424 ? -35.031 29.312 17.609 1 75.81 424 GLY A O 1
ATOM 3419 N N . PHE A 1 425 ? -32.906 28.578 17.844 1 82.94 425 PHE A N 1
ATOM 3420 C CA . PHE A 1 425 ? -32.344 29.703 17.094 1 82.94 425 PHE A CA 1
ATOM 3421 C C . PHE A 1 425 ? -32.688 29.594 15.617 1 82.94 425 PHE A C 1
ATOM 3423 O O . PHE A 1 425 ? -33 30.594 14.969 1 82.94 425 PHE A O 1
ATOM 3430 N N . ALA A 1 426 ? -32.625 28.422 15.148 1 78.25 426 ALA A N 1
ATOM 3431 C CA . ALA A 1 426 ? -32.906 28.219 13.727 1 78.25 426 ALA A CA 1
ATOM 3432 C C . ALA A 1 426 ? -34.375 28.453 13.438 1 78.25 426 ALA A C 1
ATOM 3434 O O . ALA A 1 426 ? -34.75 28.812 12.32 1 78.25 426 ALA A O 1
ATOM 3435 N N . ALA A 1 427 ? -35.219 28.328 14.43 1 74.31 427 ALA A N 1
ATOM 3436 C CA . ALA A 1 427 ? -36.656 28.438 14.266 1 74.31 427 ALA A CA 1
ATOM 3437 C C . ALA A 1 427 ? -37.094 29.891 14.109 1 74.31 427 ALA A C 1
ATOM 3439 O O . ALA A 1 427 ? -38.188 30.172 13.609 1 74.31 427 ALA A O 1
ATOM 3440 N N . ILE A 1 428 ? -36.188 30.734 14.352 1 79.62 428 ILE A N 1
ATOM 3441 C CA . ILE A 1 428 ? -36.562 32.156 14.312 1 79.62 428 ILE A CA 1
ATOM 3442 C C . ILE A 1 428 ? -36.5 32.656 12.867 1 79.62 428 ILE A C 1
ATOM 3444 O O . ILE A 1 428 ? -37.094 33.688 12.547 1 79.62 428 ILE A O 1
ATOM 3448 N N . PHE A 1 429 ? -35.906 31.906 12.078 1 81.06 429 PHE A N 1
ATOM 3449 C CA . PHE A 1 429 ? -35.719 32.375 10.711 1 81.06 429 PHE A CA 1
ATOM 3450 C C . PHE A 1 429 ? -36.812 31.828 9.789 1 81.06 429 PHE A C 1
ATOM 3452 O O . PHE A 1 429 ? -37.312 30.734 10.023 1 81.06 429 PHE A O 1
ATOM 3459 N N . PRO A 1 430 ? -37.125 32.75 8.828 1 74.44 430 PRO A N 1
ATOM 3460 C CA . PRO A 1 430 ? -38.094 32.25 7.844 1 74.44 430 PRO A CA 1
ATOM 3461 C C . PRO A 1 430 ? -37.531 31.047 7.062 1 74.44 430 PRO A C 1
ATOM 3463 O O . PRO A 1 430 ? -36.344 30.812 7.031 1 74.44 430 PRO A O 1
ATOM 3466 N N . GLU A 1 431 ? -38.344 30.266 6.516 1 64.44 431 GLU A N 1
ATOM 3467 C CA . GLU A 1 431 ? -38.031 28.984 5.887 1 64.44 431 GLU A CA 1
ATOM 3468 C C . GLU A 1 431 ? -37 29.172 4.789 1 64.44 431 GLU A C 1
ATOM 3470 O O . GLU A 1 431 ? -36.062 28.344 4.656 1 64.44 431 GLU A O 1
ATOM 3475 N N . ARG A 1 432 ? -37.031 30.25 4.059 1 60.66 432 ARG A N 1
ATOM 3476 C CA . ARG A 1 432 ? -36.125 30.469 2.938 1 60.66 432 ARG A CA 1
ATOM 3477 C C . ARG A 1 432 ? -34.719 30.719 3.426 1 60.66 432 ARG A C 1
ATOM 3479 O O . ARG A 1 432 ? -33.75 30.344 2.762 1 60.66 432 ARG A O 1
ATOM 3486 N N . MET A 1 433 ? -34.656 31.297 4.598 1 71.69 433 MET A N 1
ATOM 3487 C CA . MET A 1 433 ? -33.375 31.719 5.125 1 71.69 433 MET A CA 1
ATOM 3488 C C . MET A 1 433 ? -32.812 30.672 6.078 1 71.69 433 MET A C 1
ATOM 3490 O O . MET A 1 433 ? -31.594 30.594 6.285 1 71.69 433 MET A O 1
ATOM 3494 N N . ARG A 1 434 ? -33.656 29.859 6.473 1 73 434 ARG A N 1
ATOM 3495 C CA . ARG A 1 434 ? -33.281 28.906 7.508 1 73 434 ARG A CA 1
ATOM 3496 C C . ARG A 1 434 ? -32.25 27.906 6.977 1 73 434 ARG A C 1
ATOM 3498 O O . ARG A 1 434 ? -31.297 27.578 7.66 1 73 434 ARG A O 1
ATOM 3505 N N . SER A 1 435 ? -32.5 27.531 5.742 1 65.81 435 SER A N 1
ATOM 3506 C CA . SER A 1 435 ? -31.594 26.531 5.188 1 65.81 435 SER A CA 1
ATOM 3507 C C . SER A 1 435 ? -30.203 27.109 4.945 1 65.81 435 SER A C 1
ATOM 3509 O O . SER A 1 435 ? -29.188 26.453 5.195 1 65.81 435 SER A O 1
ATOM 3511 N N . TYR A 1 436 ? -30.266 28.312 4.617 1 67.88 436 TYR A N 1
ATOM 3512 C CA . TYR A 1 436 ? -28.984 28.938 4.375 1 67.88 436 TYR A CA 1
ATOM 3513 C C . TYR A 1 436 ? -28.234 29.172 5.684 1 67.88 436 TYR A C 1
ATOM 3515 O O . TYR A 1 436 ? -27.016 28.969 5.758 1 67.88 436 TYR A O 1
ATOM 3523 N N . VAL A 1 437 ? -28.922 29.578 6.617 1 74.44 437 VAL A N 1
ATOM 3524 C CA . VAL A 1 437 ? -28.281 29.906 7.883 1 74.44 437 VAL A CA 1
ATOM 3525 C C . VAL A 1 437 ? -27.734 28.641 8.539 1 74.44 437 VAL A C 1
ATOM 3527 O O . VAL A 1 437 ? -26.641 28.656 9.109 1 74.44 437 VAL A O 1
ATOM 3530 N N . ARG A 1 438 ? -28.406 27.672 8.375 1 69.94 438 ARG A N 1
ATOM 3531 C CA . ARG A 1 438 ? -28 26.422 9.023 1 69.94 438 ARG A CA 1
ATOM 3532 C C . ARG A 1 438 ? -26.859 25.75 8.266 1 69.94 438 ARG A C 1
ATOM 3534 O O . ARG A 1 438 ? -25.906 25.25 8.867 1 69.94 438 ARG A O 1
ATOM 3541 N N . TRP A 1 439 ? -26.922 25.75 7 1 61.22 439 TRP A N 1
ATOM 3542 C CA . TRP A 1 439 ? -26.031 24.891 6.254 1 61.22 439 TRP A CA 1
ATOM 3543 C C . TRP A 1 439 ? -25.125 25.688 5.328 1 61.22 439 TRP A C 1
ATOM 3545 O O . TRP A 1 439 ? -24.109 25.188 4.836 1 61.22 439 TRP A O 1
ATOM 3555 N N . GLY A 1 440 ? -25.234 26.891 5.398 1 59.69 440 GLY A N 1
ATOM 3556 C CA . GLY A 1 440 ? -24.391 27.75 4.578 1 59.69 440 GLY A CA 1
ATOM 3557 C C . GLY A 1 440 ? -24.719 27.672 3.102 1 59.69 440 GLY A C 1
ATOM 3558 O O . GLY A 1 440 ? -24.125 28.375 2.287 1 59.69 440 GLY A O 1
ATOM 3559 N N . TYR A 1 441 ? -25.078 26.531 2.781 1 48.28 441 TYR A N 1
ATOM 3560 C CA . TYR A 1 441 ? -25.438 26.422 1.369 1 48.28 441 TYR A CA 1
ATOM 3561 C C . TYR A 1 441 ? -26.938 26.516 1.177 1 48.28 441 TYR A C 1
ATOM 3563 O O . TYR A 1 441 ? -27.703 26.156 2.072 1 48.28 441 TYR A O 1
ATOM 3571 N N . ASP A 1 442 ? -27.312 27.281 0.494 1 44.72 442 ASP A N 1
ATOM 3572 C CA . ASP A 1 442 ? -28.719 27.25 0.088 1 44.72 442 ASP A CA 1
ATOM 3573 C C . ASP A 1 442 ? -29.109 25.844 -0.402 1 44.72 442 ASP A C 1
ATOM 3575 O O . ASP A 1 442 ? -28.453 25.297 -1.291 1 44.72 442 ASP A O 1
ATOM 3579 N N . TYR A 1 443 ? -29.109 24.875 0.683 1 38.44 443 TYR A N 1
ATOM 3580 C CA . TYR A 1 443 ? -29.562 23.547 0.251 1 38.44 443 TYR A CA 1
ATOM 3581 C C . TYR A 1 443 ? -30.297 23.641 -1.079 1 38.44 443 TYR A C 1
ATOM 3583 O O . TYR A 1 443 ? -31.453 24.078 -1.132 1 38.44 443 TYR A O 1
ATOM 3591 N N . CYS A 1 444 ? -29.672 24.031 -1.972 1 34.5 444 CYS A N 1
ATOM 3592 C CA . CYS A 1 444 ? -30.406 23.703 -3.189 1 34.5 444 CYS A CA 1
ATOM 3593 C C . CYS A 1 444 ? -30.656 22.203 -3.283 1 34.5 444 CYS A C 1
ATOM 3595 O O . CYS A 1 444 ? -29.719 21.406 -3.203 1 34.5 444 CYS A O 1
ATOM 3597 N N . ASN A 1 445 ? -31.688 21.5 -2.574 1 36.78 445 ASN A N 1
ATOM 3598 C CA . ASN A 1 445 ? -32.125 20.109 -2.729 1 36.78 445 ASN A CA 1
ATOM 3599 C C . ASN A 1 445 ? -31.5 19.453 -3.953 1 36.78 445 ASN A C 1
ATOM 3601 O O . ASN A 1 445 ? -31.219 18.266 -3.938 1 36.78 445 ASN A O 1
ATOM 3605 N N . SER A 1 446 ? -31.953 19.625 -5.207 1 36.94 446 SER A N 1
ATOM 3606 C CA . SER A 1 446 ? -31.75 18.969 -6.488 1 36.94 446 SER A CA 1
ATOM 3607 C C . SER A 1 446 ? -30.297 19.047 -6.934 1 36.94 446 SER A C 1
ATOM 3609 O O . SER A 1 446 ? -29.75 20.141 -7.035 1 36.94 446 SER A O 1
ATOM 3611 N N . TYR A 1 447 ? -29.531 18.188 -6.387 1 38.25 447 TYR A N 1
ATOM 3612 C CA . TYR A 1 447 ? -28.156 18.281 -6.859 1 38.25 447 TYR A CA 1
ATOM 3613 C C . TYR A 1 447 ? -28.094 18.203 -8.383 1 38.25 447 TYR A C 1
ATOM 3615 O O . TYR A 1 447 ? -28.453 17.172 -8.961 1 38.25 447 TYR A O 1
ATOM 3623 N N . CYS A 1 448 ? -28.562 18.875 -9.141 1 40.38 448 CYS A N 1
ATOM 3624 C CA . CYS A 1 448 ? -28.328 18.953 -10.578 1 40.38 448 CYS A CA 1
ATOM 3625 C C . CYS A 1 448 ? -26.828 19.062 -10.875 1 40.38 448 CYS A C 1
ATOM 3627 O O . CYS A 1 448 ? -26.25 20.141 -10.742 1 40.38 448 CYS A O 1
ATOM 3629 N N . VAL A 1 449 ? -26.141 17.984 -10.453 1 43.75 449 VAL A N 1
ATOM 3630 C CA . VAL A 1 449 ? -24.766 18.094 -10.961 1 43.75 449 VAL A CA 1
ATOM 3631 C C . VAL A 1 449 ? -24.719 17.609 -12.406 1 43.75 449 VAL A C 1
ATOM 3633 O O . VAL A 1 449 ? -25.031 16.453 -12.688 1 43.75 449 VAL A O 1
ATOM 3636 N N . ASN A 1 450 ? -24.172 18.188 -13.344 1 48.84 450 ASN A N 1
ATOM 3637 C CA . ASN A 1 450 ? -23.844 17.906 -14.734 1 48.84 450 ASN A CA 1
ATOM 3638 C C . ASN A 1 450 ? -24.953 17.156 -15.445 1 48.84 450 ASN A C 1
ATOM 3640 O O . ASN A 1 450 ? -24.75 16.047 -15.953 1 48.84 450 ASN A O 1
ATOM 3644 N N . ASN A 1 451 ? -26.188 17.5 -15.469 1 63.22 451 ASN A N 1
ATOM 3645 C CA . ASN A 1 451 ? -27.391 17.047 -16.172 1 63.22 451 ASN A CA 1
ATOM 3646 C C . ASN A 1 451 ? -27.938 15.75 -15.57 1 63.22 451 ASN A C 1
ATOM 3648 O O . ASN A 1 451 ? -28.766 15.078 -16.188 1 63.22 451 ASN A O 1
ATOM 3652 N N . ILE A 1 452 ? -27.266 15.32 -14.531 1 67.19 452 ILE A N 1
ATOM 3653 C CA . ILE A 1 452 ? -27.781 14.109 -13.906 1 67.19 452 ILE A CA 1
ATOM 3654 C C . ILE A 1 452 ? -28.516 14.469 -12.617 1 67.19 452 ILE A C 1
ATOM 3656 O O . ILE A 1 452 ? -28 15.188 -11.773 1 67.19 452 ILE A O 1
ATOM 3660 N N . ILE A 1 453 ? -29.75 14.141 -12.562 1 74.56 453 ILE A N 1
ATOM 3661 C CA . ILE A 1 453 ? -30.594 14.281 -11.383 1 74.56 453 ILE A CA 1
ATOM 3662 C C . ILE A 1 453 ? -30.609 12.961 -10.602 1 74.56 453 ILE A C 1
ATOM 3664 O O . ILE A 1 453 ? -31.094 11.945 -11.109 1 74.56 453 ILE A O 1
ATOM 3668 N N . GLU A 1 454 ? -29.984 12.844 -9.539 1 73.06 454 GLU A N 1
ATOM 3669 C CA . GLU A 1 454 ? -30 11.648 -8.703 1 73.06 454 GLU A CA 1
ATOM 3670 C C . GLU A 1 454 ? -31.109 11.719 -7.645 1 73.06 454 GLU A C 1
ATOM 3672 O O . GLU A 1 454 ? -31.109 12.633 -6.816 1 73.06 454 GLU A O 1
ATOM 3677 N N . LEU A 1 455 ? -32.062 10.781 -7.793 1 76.62 455 LEU A N 1
ATOM 3678 C CA . LEU A 1 455 ? -33.156 10.656 -6.832 1 76.62 455 LEU A CA 1
ATOM 3679 C C . LEU A 1 455 ? -32.875 9.562 -5.816 1 76.62 455 LEU A C 1
ATOM 3681 O O . LEU A 1 455 ? -32.688 8.398 -6.188 1 76.62 455 LEU A O 1
ATOM 3685 N N . GLU A 1 456 ? -32.625 9.859 -4.637 1 71.5 456 GLU A N 1
ATOM 3686 C CA . GLU A 1 456 ? -32.375 8.875 -3.596 1 71.5 456 GLU A CA 1
ATOM 3687 C C . GLU A 1 456 ? -33.438 8.906 -2.516 1 71.5 456 GLU A C 1
ATOM 3689 O O . GLU A 1 456 ? -33.938 9.977 -2.141 1 71.5 456 GLU A O 1
ATOM 3694 N N . ALA A 1 457 ? -33.938 7.598 -2.094 1 70.62 457 ALA A N 1
ATOM 3695 C CA . ALA A 1 457 ? -34.938 7.48 -1.053 1 70.62 457 ALA A CA 1
ATOM 3696 C C . ALA A 1 457 ? -34.406 7.941 0.298 1 70.62 457 ALA A C 1
ATOM 3698 O O . ALA A 1 457 ? -33.25 7.691 0.625 1 70.62 457 ALA A O 1
ATOM 3699 N N . PRO A 1 458 ? -35.156 8.68 1.02 1 65.62 458 PRO A N 1
ATOM 3700 C CA . PRO A 1 458 ? -34.75 9.086 2.367 1 65.62 458 PRO A CA 1
ATOM 3701 C C . PRO A 1 458 ? -34.719 7.918 3.346 1 65.62 458 PRO A C 1
ATOM 3703 O O . PRO A 1 458 ? -35.281 6.859 3.082 1 65.62 458 PRO A O 1
ATOM 3706 N N . VAL A 1 459 ? -34 8.094 4.406 1 62.34 459 VAL A N 1
ATOM 3707 C CA . VAL A 1 459 ? -33.938 7.113 5.484 1 62.34 459 VAL A CA 1
ATOM 3708 C C . VAL A 1 459 ? -35.281 7.047 6.203 1 62.34 459 VAL A C 1
ATOM 3710 O O . VAL A 1 459 ? -35.906 8.078 6.457 1 62.34 459 VAL A O 1
ATOM 3713 N N . ASN A 1 460 ? -35.938 5.746 6.383 1 65.5 460 ASN A N 1
ATOM 3714 C CA . ASN A 1 460 ? -37.219 5.488 7.051 1 65.5 460 ASN A CA 1
ATOM 3715 C C . ASN A 1 460 ? -38.406 5.969 6.215 1 65.5 460 ASN A C 1
ATOM 3717 O O . ASN A 1 460 ? -39.281 6.672 6.719 1 65.5 460 ASN A O 1
ATOM 3721 N N . ALA A 1 461 ? -38.375 5.695 4.984 1 72.88 461 ALA A N 1
ATOM 3722 C CA . ALA A 1 461 ? -39.5 6.055 4.121 1 72.88 461 ALA A CA 1
ATOM 3723 C C . ALA A 1 461 ? -40.719 5.195 4.426 1 72.88 461 ALA A C 1
ATOM 3725 O O . ALA A 1 461 ? -40.594 3.988 4.648 1 72.88 461 ALA A O 1
ATOM 3726 N N . ARG A 1 462 ? -41.844 5.805 4.621 1 76.25 462 ARG A N 1
ATOM 3727 C CA . ARG A 1 462 ? -43.094 5.145 4.918 1 76.25 462 ARG A CA 1
ATOM 3728 C C . ARG A 1 462 ? -43.938 4.984 3.66 1 76.25 462 ARG A C 1
ATOM 3730 O O . ARG A 1 462 ? -44.188 5.953 2.936 1 76.25 462 ARG A O 1
ATOM 3737 N N . PHE A 1 463 ? -44.25 3.629 3.379 1 77.56 463 PHE A N 1
ATOM 3738 C CA . PHE A 1 463 ? -45.156 3.354 2.26 1 77.56 463 PHE A CA 1
ATOM 3739 C C . PHE A 1 463 ? -46.406 2.641 2.736 1 77.56 463 PHE A C 1
ATOM 3741 O O . PHE A 1 463 ? -46.375 1.865 3.695 1 77.56 463 PHE A O 1
ATOM 3748 N N . GLU A 1 464 ? -47.531 2.947 2.172 1 79.62 464 GLU A N 1
ATOM 3749 C CA . GLU A 1 464 ? -48.781 2.256 2.49 1 79.62 464 GLU A CA 1
ATOM 3750 C C . GLU A 1 464 ? -48.969 1.029 1.603 1 79.62 464 GLU A C 1
ATOM 3752 O O . GLU A 1 464 ? -48.812 1.104 0.385 1 79.62 464 GLU A O 1
ATOM 3757 N N . VAL A 1 465 ? -49.094 -0.151 2.205 1 72.94 465 VAL A N 1
ATOM 3758 C CA . VAL A 1 465 ? -49.281 -1.378 1.44 1 72.94 465 VAL A CA 1
ATOM 3759 C C . VAL A 1 465 ? -50.781 -1.69 1.344 1 72.94 465 VAL A C 1
ATOM 3761 O O . VAL A 1 465 ? -51.5 -1.579 2.332 1 72.94 465 VAL A O 1
ATOM 3764 N N . ASN A 1 466 ? -51.281 -1.811 0.055 1 69.81 466 ASN A N 1
ATOM 3765 C CA . ASN A 1 466 ? -52.688 -2.162 -0.207 1 69.81 466 ASN A CA 1
ATOM 3766 C C . ASN A 1 466 ? -52.844 -3.652 -0.496 1 69.81 466 ASN A C 1
ATOM 3768 O O . ASN A 1 466 ? -51.875 -4.305 -0.938 1 69.81 466 ASN A O 1
ATOM 3772 N N . ALA A 1 467 ? -53.875 -4.32 -0.107 1 70.88 467 ALA A N 1
ATOM 3773 C CA . ALA A 1 467 ? -54.219 -5.723 -0.286 1 70.88 467 ALA A CA 1
ATOM 3774 C C . ALA A 1 467 ? -54.25 -6.105 -1.764 1 70.88 467 ALA A C 1
ATOM 3776 O O . ALA A 1 467 ? -54.344 -7.285 -2.107 1 70.88 467 ALA A O 1
ATOM 3777 N N . GLU A 1 468 ? -53.938 -5.25 -2.602 1 76.31 468 GLU A N 1
ATOM 3778 C CA . GLU A 1 468 ? -54 -5.57 -4.027 1 76.31 468 GLU A CA 1
ATOM 3779 C C . GLU A 1 468 ? -52.781 -6.363 -4.469 1 76.31 468 GLU A C 1
ATOM 3781 O O . GLU A 1 468 ? -52.844 -7.113 -5.445 1 76.31 468 GLU A O 1
ATOM 3786 N N . TYR A 1 469 ? -51.75 -6.246 -3.725 1 79.38 469 TYR A N 1
ATOM 3787 C CA . TYR A 1 469 ? -50.531 -6.949 -4.074 1 79.38 469 TYR A CA 1
ATOM 3788 C C . TYR A 1 469 ? -50.094 -7.883 -2.949 1 79.38 469 TYR A C 1
ATOM 3790 O O . TYR A 1 469 ? -49.281 -7.504 -2.098 1 79.38 469 TYR A O 1
ATOM 3798 N N . PRO A 1 470 ? -50.469 -9.133 -3.023 1 78.62 470 PRO A N 1
ATOM 3799 C CA . PRO A 1 470 ? -50.25 -10.008 -1.871 1 78.62 470 PRO A CA 1
ATOM 3800 C C . PRO A 1 470 ? -48.844 -10.586 -1.826 1 78.62 470 PRO A C 1
ATOM 3802 O O . PRO A 1 470 ? -48.375 -10.992 -0.761 1 78.62 470 PRO A O 1
ATOM 3805 N N . HIS A 1 471 ? -48.188 -10.586 -2.965 1 80.94 471 HIS A N 1
ATOM 3806 C CA . HIS A 1 471 ? -46.906 -11.234 -2.965 1 80.94 471 HIS A CA 1
ATOM 3807 C C . HIS A 1 471 ? -45.781 -10.203 -2.885 1 80.94 471 HIS A C 1
ATOM 3809 O O . HIS A 1 471 ? -45.656 -9.328 -3.752 1 80.94 471 HIS A O 1
ATOM 3815 N N . TYR A 1 472 ? -45.031 -10.359 -1.845 1 76.62 472 TYR A N 1
ATOM 3816 C CA . TYR A 1 472 ? -43.906 -9.445 -1.583 1 76.62 472 TYR A CA 1
ATOM 3817 C C . TYR A 1 472 ? -42.562 -10.141 -1.758 1 76.62 472 TYR A C 1
ATOM 3819 O O . TYR A 1 472 ? -42.312 -11.148 -1.097 1 76.62 472 TYR A O 1
ATOM 3827 N N . TYR A 1 473 ? -41.875 -9.633 -2.818 1 74.5 473 TYR A N 1
ATOM 3828 C CA . TYR A 1 473 ? -40.531 -10.172 -3.072 1 74.5 473 TYR A CA 1
ATOM 3829 C C . TYR A 1 473 ? -39.469 -9.211 -2.576 1 74.5 473 TYR A C 1
ATOM 3831 O O . TYR A 1 473 ? -39.562 -8 -2.799 1 74.5 473 TYR A O 1
ATOM 3839 N N . MET A 1 474 ? -38.594 -9.773 -1.792 1 65.25 474 MET A N 1
ATOM 3840 C CA . MET A 1 474 ? -37.531 -8.906 -1.305 1 65.25 474 MET A CA 1
ATOM 3841 C C . MET A 1 474 ? -36.188 -9.586 -1.447 1 65.25 474 MET A C 1
ATOM 3843 O O . MET A 1 474 ? -36.094 -10.812 -1.543 1 65.25 474 MET A O 1
ATOM 3847 N N . ASN A 1 475 ? -35.125 -8.906 -1.953 1 59 475 ASN A N 1
ATOM 3848 C CA . ASN A 1 475 ? -33.75 -9.391 -1.923 1 59 475 ASN A CA 1
ATOM 3849 C C . ASN A 1 475 ? -32.969 -8.758 -0.784 1 59 475 ASN A C 1
ATOM 3851 O O . ASN A 1 475 ? -32.688 -7.551 -0.804 1 59 475 ASN A O 1
ATOM 3855 N N . LEU A 1 476 ? -32.938 -9.414 0.327 1 47.75 476 LEU A N 1
ATOM 3856 C CA . LEU A 1 476 ? -32.344 -8.914 1.568 1 47.75 476 LEU A CA 1
ATOM 3857 C C . LEU A 1 476 ? -30.875 -8.57 1.382 1 47.75 476 LEU A C 1
ATOM 3859 O O . LEU A 1 476 ? -30.328 -7.73 2.107 1 47.75 476 LEU A O 1
ATOM 3863 N N . ARG A 1 477 ? -30.078 -9.422 0.665 1 48.97 477 ARG A N 1
ATOM 3864 C CA . ARG A 1 477 ? -28.641 -9.219 0.764 1 48.97 477 ARG A CA 1
ATOM 3865 C C . ARG A 1 477 ? -28.094 -8.508 -0.474 1 48.97 477 ARG A C 1
ATOM 3867 O O . ARG A 1 477 ? -26.891 -8.359 -0.629 1 48.97 477 ARG A O 1
ATOM 3874 N N . GLY A 1 478 ? -29 -7.781 -1.311 1 53.72 478 GLY A N 1
ATOM 3875 C CA . GLY A 1 478 ? -28.531 -7.199 -2.562 1 53.72 478 GLY A CA 1
ATOM 3876 C C . GLY A 1 478 ? -29.094 -7.902 -3.787 1 53.72 478 GLY A C 1
ATOM 3877 O O . GLY A 1 478 ? -28.984 -9.125 -3.908 1 53.72 478 GLY A O 1
ATOM 3878 N N . TRP A 1 479 ? -29.938 -7.191 -4.605 1 53.81 479 TRP A N 1
ATOM 3879 C CA . TRP A 1 479 ? -30.562 -7.758 -5.801 1 53.81 479 TRP A CA 1
ATOM 3880 C C . TRP A 1 479 ? -29.5 -8.258 -6.777 1 53.81 479 TRP A C 1
ATOM 3882 O O . TRP A 1 479 ? -28.484 -7.586 -7.008 1 53.81 479 TRP A O 1
ATOM 3892 N N . SER A 1 480 ? -29.25 -9.469 -6.785 1 55.06 480 SER A N 1
ATOM 3893 C CA . SER A 1 480 ? -28.344 -10.062 -7.762 1 55.06 480 SER A CA 1
ATOM 3894 C C . SER A 1 480 ? -28.922 -9.969 -9.172 1 55.06 480 SER A C 1
ATOM 3896 O O . SER A 1 480 ? -30.094 -9.68 -9.352 1 55.06 480 SER A O 1
ATOM 3898 N N . ASP A 1 481 ? -28.172 -9.953 -10.188 1 57.59 481 ASP A N 1
ATOM 3899 C CA . ASP A 1 481 ? -28.547 -9.984 -11.602 1 57.59 481 ASP A CA 1
ATOM 3900 C C . ASP A 1 481 ? -29.609 -11.047 -11.859 1 57.59 481 ASP A C 1
ATOM 3902 O O . ASP A 1 481 ? -30.266 -11.031 -12.898 1 57.59 481 ASP A O 1
ATOM 3906 N N . SER A 1 482 ? -29.922 -11.828 -10.914 1 62.22 482 SER A N 1
ATOM 3907 C CA . SER A 1 482 ? -30.938 -12.859 -11.102 1 62.22 482 SER A CA 1
ATOM 3908 C C . SER A 1 482 ? -32.344 -12.344 -10.758 1 62.22 482 SER A C 1
ATOM 3910 O O . SER A 1 482 ? -33.344 -12.953 -11.117 1 62.22 482 SER A O 1
ATOM 3912 N N . SER A 1 483 ? -32.375 -11.242 -10.078 1 73.19 483 SER A N 1
ATOM 3913 C CA . SER A 1 483 ? -33.688 -10.734 -9.695 1 73.19 483 SER A CA 1
ATOM 3914 C C . SER A 1 483 ? -34.188 -9.727 -10.711 1 73.19 483 SER A C 1
ATOM 3916 O O . SER A 1 483 ? -35.375 -9.781 -11.109 1 73.19 483 SER A O 1
ATOM 3918 N N . TYR A 1 484 ? -33.375 -8.781 -10.938 1 79 484 TYR A N 1
ATOM 3919 C CA . TYR A 1 484 ? -33.781 -7.848 -11.984 1 79 484 TYR A CA 1
ATOM 3920 C C . TYR A 1 484 ? -32.562 -7.375 -12.781 1 79 484 TYR A C 1
ATOM 3922 O O . TYR A 1 484 ? -31.438 -7.477 -12.312 1 79 484 TYR A O 1
ATOM 3930 N N . HIS A 1 485 ? -32.812 -7.117 -13.992 1 80.88 485 HIS A N 1
ATOM 3931 C CA . HIS A 1 485 ? -31.781 -6.594 -14.883 1 80.88 485 HIS A CA 1
ATOM 3932 C C . HIS A 1 485 ? -32.25 -5.328 -15.594 1 80.88 485 HIS A C 1
ATOM 3934 O O . HIS A 1 485 ? -33.375 -5.281 -16.094 1 80.88 485 HIS A O 1
ATOM 3940 N N . PHE A 1 486 ? -31.406 -4.305 -15.289 1 79.81 486 PHE A N 1
ATOM 3941 C CA . PHE A 1 486 ? -31.625 -3.064 -16.016 1 79.81 486 PHE A CA 1
ATOM 3942 C C . PHE A 1 486 ? -30.656 -2.947 -17.188 1 79.81 486 PHE A C 1
ATOM 3944 O O . PHE A 1 486 ? -29.438 -2.912 -16.984 1 79.81 486 PHE A O 1
ATOM 3951 N N . GLY A 1 487 ? -31.172 -3.17 -18.484 1 76.19 487 GLY A N 1
ATOM 3952 C CA . GLY A 1 487 ? -30.391 -3.051 -19.703 1 76.19 487 GLY A CA 1
ATOM 3953 C C . GLY A 1 487 ? -31.234 -2.732 -20.922 1 76.19 487 GLY A C 1
ATOM 3954 O O . GLY A 1 487 ? -32.375 -3.178 -21.031 1 76.19 487 GLY A O 1
ATOM 3955 N N . GLY A 1 488 ? -30.75 -2.016 -22.031 1 71.06 488 GLY A N 1
ATOM 3956 C CA . GLY A 1 488 ? -31.453 -1.665 -23.25 1 71.06 488 GLY A CA 1
ATOM 3957 C C . GLY A 1 488 ? -32.688 -0.806 -23.016 1 71.06 488 GLY A C 1
ATOM 3958 O O . GLY A 1 488 ? -33.719 -1 -23.656 1 71.06 488 GLY A O 1
ATOM 3959 N N . ASP A 1 489 ? -32.812 0.087 -22.109 1 80 489 ASP A N 1
ATOM 3960 C CA . ASP A 1 489 ? -33.906 0.999 -21.766 1 80 489 ASP A CA 1
ATOM 3961 C C . ASP A 1 489 ? -35.125 0.23 -21.297 1 80 489 ASP A C 1
ATOM 3963 O O . ASP A 1 489 ? -36.25 0.681 -21.5 1 80 489 ASP A O 1
ATOM 3967 N N . THR A 1 490 ? -34.906 -1.08 -20.875 1 87.12 490 THR A N 1
ATOM 3968 C CA . THR A 1 490 ? -36 -1.887 -20.344 1 87.12 490 THR A CA 1
ATOM 3969 C C . THR A 1 490 ? -35.594 -2.512 -19.016 1 87.12 490 THR A C 1
ATOM 3971 O O . THR A 1 490 ? -34.469 -2.957 -18.844 1 87.12 490 THR A O 1
ATOM 3974 N N . LEU A 1 491 ? -36.5 -2.414 -18.094 1 87.88 491 LEU A N 1
ATOM 3975 C CA . LEU A 1 491 ? -36.375 -3.086 -16.797 1 87.88 491 LEU A CA 1
ATOM 3976 C C . LEU A 1 491 ? -37 -4.469 -16.844 1 87.88 491 LEU A C 1
ATOM 3978 O O . LEU A 1 491 ? -38.188 -4.598 -17.156 1 87.88 491 LEU A O 1
ATOM 3982 N N . ARG A 1 492 ? -36.219 -5.477 -16.594 1 86.94 492 ARG A N 1
ATOM 3983 C CA . ARG A 1 492 ? -36.688 -6.852 -16.562 1 86.94 492 ARG A CA 1
ATOM 3984 C C . ARG A 1 492 ? -36.656 -7.41 -15.141 1 86.94 492 ARG A C 1
ATOM 3986 O O . ARG A 1 492 ? -35.625 -7.355 -14.469 1 86.94 492 ARG A O 1
ATOM 3993 N N . LEU A 1 493 ? -37.812 -7.918 -14.695 1 84.5 493 LEU A N 1
ATOM 3994 C CA . LEU A 1 493 ? -37.906 -8.547 -13.383 1 84.5 493 LEU A CA 1
ATOM 3995 C C . LEU A 1 493 ? -37.938 -10.07 -13.508 1 84.5 493 LEU A C 1
ATOM 3997 O O . LEU A 1 493 ? -38.812 -10.633 -14.156 1 84.5 493 LEU A O 1
ATOM 4001 N N . PHE A 1 494 ? -36.969 -10.742 -12.984 1 80.06 494 PHE A N 1
ATOM 4002 C CA . PHE A 1 494 ? -36.906 -12.203 -13.023 1 80.06 494 PHE A CA 1
ATOM 4003 C C . PHE A 1 494 ? -37.438 -12.812 -11.742 1 80.06 494 PHE A C 1
ATOM 4005 O O . PHE A 1 494 ? -38.094 -13.859 -11.773 1 80.06 494 PHE A O 1
ATOM 4012 N N . LEU A 1 495 ? -37.375 -12.266 -10.633 1 76.81 495 LEU A N 1
ATOM 4013 C CA . LEU A 1 495 ? -37.812 -12.68 -9.305 1 76.81 495 LEU A CA 1
ATOM 4014 C C . LEU A 1 495 ? -37.531 -14.156 -9.07 1 76.81 495 LEU A C 1
ATOM 4016 O O . LEU A 1 495 ? -38.406 -14.891 -8.594 1 76.81 495 LEU A O 1
ATOM 4020 N N . GLY A 1 496 ? -36.312 -14.672 -9.406 1 68.25 496 GLY A N 1
ATOM 4021 C CA . GLY A 1 496 ? -35.906 -16.031 -9.133 1 68.25 496 GLY A CA 1
ATOM 4022 C C . GLY A 1 496 ? -36.219 -17 -10.266 1 68.25 496 GLY A C 1
ATOM 4023 O O . GLY A 1 496 ? -35.781 -18.156 -10.242 1 68.25 496 GLY A O 1
ATOM 4024 N N . GLU A 1 497 ? -37 -16.422 -11.258 1 72.69 497 GLU A N 1
ATOM 4025 C CA . GLU A 1 497 ? -37.344 -17.281 -12.391 1 72.69 497 GLU A CA 1
ATOM 4026 C C . GLU A 1 497 ? -36.344 -17.094 -13.547 1 72.69 497 GLU A C 1
ATOM 4028 O O . GLU A 1 497 ? -35.594 -16.125 -13.578 1 72.69 497 GLU A O 1
ATOM 4033 N N . GLU A 1 498 ? -36.312 -18.047 -14.414 1 68 498 GLU A N 1
ATOM 4034 C CA . GLU A 1 498 ? -35.406 -17.984 -15.555 1 68 498 GLU A CA 1
ATOM 4035 C C . GLU A 1 498 ? -35.844 -16.938 -16.562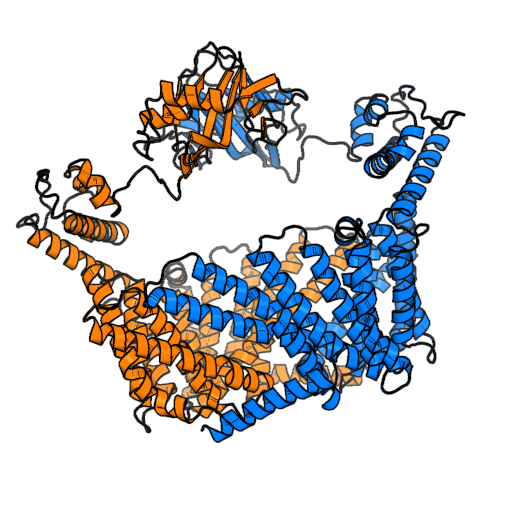 1 68 498 GLU A C 1
ATOM 4037 O O . GLU A 1 498 ? -35.031 -16.328 -17.234 1 68 498 GLU A O 1
ATOM 4042 N N . ARG A 1 499 ? -37.219 -16.891 -16.719 1 73.81 499 ARG A N 1
ATOM 4043 C CA . ARG A 1 499 ? -37.75 -15.906 -17.656 1 73.81 499 ARG A CA 1
ATOM 4044 C C . ARG A 1 499 ? -38.25 -14.672 -16.906 1 73.81 499 ARG A C 1
ATOM 4046 O O . ARG A 1 499 ? -38.656 -14.758 -15.742 1 73.81 499 ARG A O 1
ATOM 4053 N N . ALA A 1 500 ? -38.156 -13.578 -17.609 1 79.06 500 ALA A N 1
ATOM 4054 C CA . ALA A 1 500 ? -38.625 -12.328 -17.016 1 79.06 500 ALA A CA 1
ATOM 4055 C C . ALA A 1 500 ? -40.125 -12.383 -16.75 1 79.06 500 ALA A C 1
ATOM 4057 O O . ALA A 1 500 ? -40.906 -12.656 -17.641 1 79.06 500 ALA A O 1
ATOM 4058 N N . VAL A 1 501 ? -40.562 -12.305 -15.539 1 80.81 501 VAL A N 1
ATOM 4059 C CA . VAL A 1 501 ? -41.938 -12.312 -15.125 1 80.81 501 VAL A CA 1
ATOM 4060 C C . VAL A 1 501 ? -42.656 -11.047 -15.625 1 80.81 501 VAL A C 1
ATOM 4062 O O . VAL A 1 501 ? -43.844 -11.078 -15.961 1 80.81 501 VAL A O 1
ATOM 4065 N N . HIS A 1 502 ? -41.844 -9.93 -15.648 1 85.75 502 HIS A N 1
ATOM 4066 C CA . HIS A 1 502 ? -42.438 -8.648 -16.047 1 85.75 502 HIS A CA 1
ATOM 4067 C C . HIS A 1 502 ? -41.375 -7.75 -16.672 1 85.75 502 HIS A C 1
ATOM 4069 O O . HIS A 1 502 ? -40.219 -7.715 -16.219 1 85.75 502 HIS A O 1
ATOM 4075 N N . ARG A 1 503 ? -41.781 -7.141 -17.766 1 87.31 503 ARG A N 1
ATOM 4076 C CA . ARG A 1 503 ? -40.938 -6.207 -18.484 1 87.31 503 ARG A CA 1
ATOM 4077 C C . ARG A 1 503 ? -41.562 -4.816 -18.531 1 87.31 503 ARG A C 1
ATOM 4079 O O . ARG A 1 503 ? -42.75 -4.668 -18.844 1 87.31 503 ARG A O 1
ATOM 4086 N N . ILE A 1 504 ? -40.812 -3.785 -18.188 1 89.44 504 ILE A N 1
ATOM 4087 C CA . ILE A 1 504 ? -41.281 -2.402 -18.188 1 89.44 504 ILE A CA 1
ATOM 4088 C C . ILE A 1 504 ? -40.312 -1.539 -19.016 1 89.44 504 ILE A C 1
ATOM 4090 O O . ILE A 1 504 ? -39.156 -1.373 -18.641 1 89.44 504 ILE A O 1
ATOM 4094 N N . PRO A 1 505 ? -40.75 -0.988 -20.109 1 87.12 505 PRO A N 1
ATOM 4095 C CA . PRO A 1 505 ? -39.906 -0.035 -20.812 1 87.12 505 PRO A CA 1
ATOM 4096 C C . PRO A 1 505 ? -39.625 1.236 -20.016 1 87.12 505 PRO A C 1
ATOM 4098 O O . PRO A 1 505 ? -40.562 1.812 -19.438 1 87.12 505 PRO A O 1
ATOM 4101 N N . CYS A 1 506 ? -38.406 1.69 -19.984 1 87.12 506 CYS A N 1
ATOM 4102 C CA . CYS A 1 506 ? -38 2.807 -19.141 1 87.12 506 CYS A CA 1
ATOM 4103 C C . CYS A 1 506 ? -38.656 4.102 -19.578 1 87.12 506 CYS A C 1
ATOM 4105 O O . CYS A 1 506 ? -38.938 4.973 -18.75 1 87.12 506 CYS A O 1
ATOM 4107 N N . ARG A 1 507 ? -38.938 4.27 -20.859 1 86 507 ARG A N 1
ATOM 4108 C CA . ARG A 1 507 ? -39.594 5.473 -21.312 1 86 507 ARG A CA 1
ATOM 4109 C C . ARG A 1 507 ? -41 5.57 -20.719 1 86 507 ARG A C 1
ATOM 4111 O O . ARG A 1 507 ? -41.438 6.641 -20.281 1 86 507 ARG A O 1
ATOM 4118 N N . GLU A 1 508 ? -41.719 4.449 -20.703 1 87.81 508 GLU A N 1
ATOM 4119 C CA . GLU A 1 508 ? -43.031 4.426 -20.125 1 87.81 508 GLU A CA 1
ATOM 4120 C C . GLU A 1 508 ? -43 4.641 -18.609 1 87.81 508 GLU A C 1
ATOM 4122 O O . GLU A 1 508 ? -43.844 5.348 -18.047 1 87.81 508 GLU A O 1
ATOM 4127 N N . LEU A 1 509 ? -42.062 4.066 -18.047 1 89.31 509 LEU A N 1
ATOM 4128 C CA . LEU A 1 509 ? -41.875 4.223 -16.609 1 89.31 509 LEU A CA 1
ATOM 4129 C C . LEU A 1 509 ? -41.625 5.684 -16.25 1 89.31 509 LEU A C 1
ATOM 4131 O O . LEU A 1 509 ? -42.219 6.215 -15.32 1 89.31 509 LEU A O 1
ATOM 4135 N N . LEU A 1 510 ? -40.75 6.262 -16.984 1 88.31 510 LEU A N 1
ATOM 4136 C CA . LEU A 1 510 ? -40.406 7.645 -16.703 1 88.31 510 LEU A CA 1
ATOM 4137 C C . LEU A 1 510 ? -41.562 8.578 -16.953 1 88.31 510 LEU A C 1
ATOM 4139 O O . LEU A 1 510 ? -41.844 9.477 -16.156 1 88.31 510 LEU A O 1
ATOM 4143 N N . GLU A 1 511 ? -42.25 8.422 -18.078 1 86.81 511 GLU A N 1
ATOM 4144 C CA . GLU A 1 511 ? -43.375 9.273 -18.391 1 86.81 511 GLU A CA 1
ATOM 4145 C C . GLU A 1 511 ? -44.469 9.156 -17.328 1 86.81 511 GLU A C 1
ATOM 4147 O O . GLU A 1 511 ? -45.062 10.164 -16.922 1 86.81 511 GLU A O 1
ATOM 4152 N N . ARG A 1 512 ? -44.688 8.023 -16.875 1 88.75 512 ARG A N 1
ATOM 4153 C CA . ARG A 1 512 ? -45.688 7.816 -15.852 1 88.75 512 ARG A CA 1
ATOM 4154 C C . ARG A 1 512 ? -45.281 8.445 -14.523 1 88.75 512 ARG A C 1
ATOM 4156 O O . ARG A 1 512 ? -46.094 9.094 -13.859 1 88.75 512 ARG A O 1
ATOM 4163 N N . GLN A 1 513 ? -44.062 8.211 -14.195 1 87.56 513 GLN A N 1
ATOM 4164 C CA . GLN A 1 513 ? -43.594 8.734 -12.922 1 87.56 513 GLN A CA 1
ATOM 4165 C C . GLN A 1 513 ? -43.562 10.266 -12.938 1 87.56 513 GLN A C 1
ATOM 4167 O O . GLN A 1 513 ? -43.906 10.906 -11.945 1 87.56 513 GLN A O 1
ATOM 4172 N N . LEU A 1 514 ? -43.281 10.797 -14.047 1 86.69 514 LEU A N 1
ATOM 4173 C CA . LEU A 1 514 ? -43.25 12.258 -14.141 1 86.69 514 LEU A CA 1
ATOM 4174 C C . LEU A 1 514 ? -44.656 12.82 -14.156 1 86.69 514 LEU A C 1
ATOM 4176 O O . LEU A 1 514 ? -44.938 13.859 -13.539 1 86.69 514 LEU A O 1
ATOM 4180 N N . LYS A 1 515 ? -45.531 12.125 -14.797 1 86 515 LYS A N 1
ATOM 4181 C CA . LYS A 1 515 ? -46.906 12.57 -14.828 1 86 515 LYS A CA 1
ATOM 4182 C C . LYS A 1 515 ? -47.562 12.484 -13.453 1 86 515 LYS A C 1
ATOM 4184 O O . LYS A 1 515 ? -48.25 13.406 -13.023 1 86 515 LYS A O 1
ATOM 4189 N N . GLU A 1 516 ? -47.25 11.5 -12.711 1 86 516 GLU A N 1
ATOM 4190 C CA . GLU A 1 516 ? -47.875 11.289 -11.414 1 86 516 GLU A CA 1
ATOM 4191 C C . GLU A 1 516 ? -47.219 12.18 -10.344 1 86 516 GLU A C 1
ATOM 4193 O O . GLU A 1 516 ? -47.906 12.617 -9.414 1 86 516 GLU A O 1
ATOM 4198 N N . SER A 1 517 ? -46.031 12.359 -10.398 1 83.31 517 SER A N 1
ATOM 4199 C CA . SER A 1 517 ? -45.344 13.172 -9.398 1 83.31 517 SER A CA 1
ATOM 4200 C C . SER A 1 517 ? -45.531 14.656 -9.672 1 83.31 517 SER A C 1
ATOM 4202 O O . SER A 1 517 ? -45.469 15.477 -8.758 1 83.31 517 SER A O 1
ATOM 4204 N N . GLY A 1 518 ? -45.75 15.133 -10.883 1 79.94 518 GLY A N 1
ATOM 4205 C CA . GLY A 1 518 ? -45.812 16.531 -11.281 1 79.94 518 GLY A CA 1
ATOM 4206 C C . GLY A 1 518 ? -44.469 17.203 -11.359 1 79.94 518 GLY A C 1
ATOM 4207 O O . GLY A 1 518 ? -44.375 18.422 -11.438 1 79.94 518 GLY A O 1
ATOM 4208 N N . PHE A 1 519 ? -43.469 16.344 -11.359 1 81.5 519 PHE A N 1
ATOM 4209 C CA . PHE A 1 519 ? -42.125 16.906 -11.406 1 81.5 519 PHE A CA 1
ATOM 4210 C C . PHE A 1 519 ? -41.688 17.125 -12.852 1 81.5 519 PHE A C 1
ATOM 4212 O O . PHE A 1 519 ? -41.844 16.266 -13.703 1 81.5 519 PHE A O 1
ATOM 4219 N N . GLU A 1 520 ? -41.25 18.359 -13.164 1 75.31 520 GLU A N 1
ATOM 4220 C CA . GLU A 1 520 ? -40.719 18.688 -14.477 1 75.31 520 GLU A CA 1
ATOM 4221 C C . GLU A 1 520 ? -39.188 18.875 -14.406 1 75.31 520 GLU A C 1
ATOM 4223 O O . GLU A 1 520 ? -38.719 19.906 -13.953 1 75.31 520 GLU A O 1
ATOM 4228 N N . PRO A 1 521 ? -38.562 17.766 -14.875 1 70.88 521 PRO A N 1
ATOM 4229 C CA . PRO A 1 521 ? -37.094 17.812 -14.805 1 70.88 521 PRO A CA 1
ATOM 4230 C C . PRO A 1 521 ? -36.5 18.984 -15.586 1 70.88 521 PRO A C 1
ATOM 4232 O O . PRO A 1 521 ? -35.344 19.344 -15.383 1 70.88 521 PRO A O 1
ATOM 4235 N N . SER A 1 522 ? -37.219 19.641 -16.609 1 65.88 522 SER A N 1
ATOM 4236 C CA . SER A 1 522 ? -36.719 20.766 -17.406 1 65.88 522 SER A CA 1
ATOM 4237 C C . SER A 1 522 ? -36.594 22.031 -16.562 1 65.88 522 SER A C 1
ATOM 4239 O O . SER A 1 522 ? -35.719 22.859 -16.812 1 65.88 522 SER A O 1
ATOM 4241 N N . GLU A 1 523 ? -37.594 22.234 -15.594 1 60 523 GLU A N 1
ATOM 4242 C CA . GLU A 1 523 ? -37.656 23.5 -14.867 1 60 523 GLU A CA 1
ATOM 4243 C C . GLU A 1 523 ? -36.75 23.484 -13.648 1 60 523 GLU A C 1
ATOM 4245 O O . GLU A 1 523 ? -36.281 24.531 -13.203 1 60 523 GLU A O 1
ATOM 4250 N N . GLY A 1 524 ? -36.562 22.266 -13.031 1 58.91 524 GLY A N 1
ATOM 4251 C CA . GLY A 1 524 ? -35.75 22.266 -11.82 1 58.91 524 GLY A CA 1
ATOM 4252 C C . GLY A 1 524 ? -35.25 20.891 -11.438 1 58.91 524 GLY A C 1
ATOM 4253 O O . GLY A 1 524 ? -35.688 19.875 -11.992 1 58.91 524 GLY A O 1
ATOM 4254 N N . CYS A 1 525 ? -34 20.75 -10.945 1 59.38 525 CYS A N 1
ATOM 4255 C CA . CYS A 1 525 ? -33.312 19.5 -10.656 1 59.38 525 CYS A CA 1
ATOM 4256 C C . CYS A 1 525 ? -33.781 18.938 -9.312 1 59.38 525 CYS A C 1
ATOM 4258 O O . CYS A 1 525 ? -33.406 17.812 -8.945 1 59.38 525 CYS A O 1
ATOM 4260 N N . GLU A 1 526 ? -34.562 19.531 -8.5 1 64.56 526 GLU A N 1
ATOM 4261 C CA . GLU A 1 526 ? -34.844 19.031 -7.156 1 64.56 526 GLU A CA 1
ATOM 4262 C C . GLU A 1 526 ? -36.312 18.812 -6.93 1 64.56 526 GLU A C 1
ATOM 4264 O O . GLU A 1 526 ? -37.094 19.766 -6.801 1 64.56 526 GLU A O 1
ATOM 4269 N N . PRO A 1 527 ? -36.781 17.547 -6.957 1 74.19 527 PRO A N 1
ATOM 4270 C CA . PRO A 1 527 ? -38.188 17.281 -6.621 1 74.19 527 PRO A CA 1
ATOM 4271 C C . PRO A 1 527 ? -38.5 17.484 -5.137 1 74.19 527 PRO A C 1
ATOM 4273 O O . PRO A 1 527 ? -37.594 17.422 -4.305 1 74.19 527 PRO A O 1
ATOM 4276 N N . THR A 1 528 ? -39.719 17.953 -4.77 1 71.88 528 THR A N 1
ATOM 4277 C CA . THR A 1 528 ? -40.188 18.016 -3.396 1 71.88 528 THR A CA 1
ATOM 4278 C C . THR A 1 528 ? -40.219 16.625 -2.766 1 71.88 528 THR A C 1
ATOM 4280 O O . THR A 1 528 ? -40.125 15.625 -3.471 1 71.88 528 THR A O 1
ATOM 4283 N N . SER A 1 529 ? -40.312 16.625 -1.413 1 72.94 529 SER A N 1
ATOM 4284 C CA . SER A 1 529 ? -40.344 15.344 -0.711 1 72.94 529 SER A CA 1
ATOM 4285 C C . SER A 1 529 ? -41.5 14.477 -1.186 1 72.94 529 SER A C 1
ATOM 4287 O O . SER A 1 529 ? -41.344 13.266 -1.345 1 72.94 529 SER A O 1
ATOM 4289 N N . ASP A 1 530 ? -42.562 15.156 -1.329 1 76.25 530 ASP A N 1
ATOM 4290 C CA . ASP A 1 530 ? -43.719 14.391 -1.791 1 76.25 530 ASP A CA 1
ATOM 4291 C C . ASP A 1 530 ? -43.531 13.93 -3.232 1 76.25 530 ASP A C 1
ATOM 4293 O O . ASP A 1 530 ? -43.875 12.805 -3.582 1 76.25 530 ASP A O 1
ATOM 4297 N N . GLN A 1 531 ? -42.969 14.789 -3.967 1 80.38 531 GLN A N 1
ATOM 4298 C CA . GLN A 1 531 ? -42.688 14.414 -5.352 1 80.38 531 GLN A CA 1
ATOM 4299 C C . GLN A 1 531 ? -41.656 13.297 -5.434 1 80.38 531 GLN A C 1
ATOM 4301 O O . GLN A 1 531 ? -41.781 12.383 -6.25 1 80.38 531 GLN A O 1
ATOM 4306 N N . LEU A 1 532 ? -40.781 13.336 -4.57 1 81.25 532 LEU A N 1
ATOM 4307 C CA . LEU A 1 532 ? -39.719 12.312 -4.551 1 81.25 532 LEU A CA 1
ATOM 4308 C C . LEU A 1 532 ? -40.312 10.945 -4.215 1 81.25 532 LEU A C 1
ATOM 4310 O O . LEU A 1 532 ? -40 9.953 -4.871 1 81.25 532 LEU A O 1
ATOM 4314 N N . LEU A 1 533 ? -41.125 10.961 -3.186 1 81.38 533 LEU A N 1
ATOM 4315 C CA . LEU A 1 533 ? -41.719 9.688 -2.797 1 81.38 533 LEU A CA 1
ATOM 4316 C C . LEU A 1 533 ? -42.594 9.133 -3.916 1 81.38 533 LEU A C 1
ATOM 4318 O O . LEU A 1 533 ? -42.656 7.922 -4.129 1 81.38 533 LEU A O 1
ATOM 4322 N N . ARG A 1 534 ? -43.156 9.969 -4.598 1 85.62 534 ARG A N 1
ATOM 4323 C CA . ARG A 1 534 ? -44 9.523 -5.707 1 85.62 534 ARG A CA 1
ATOM 4324 C C . ARG A 1 534 ? -43.156 9.062 -6.887 1 85.62 534 ARG A C 1
ATOM 4326 O O . ARG A 1 534 ? -43.531 8.164 -7.629 1 85.62 534 ARG A O 1
ATOM 4333 N N . LEU A 1 535 ? -42.031 9.68 -7.004 1 86.88 535 LEU A N 1
ATOM 4334 C CA . LEU A 1 535 ? -41.125 9.312 -8.094 1 86.88 535 LEU A CA 1
ATOM 4335 C C . LEU A 1 535 ? -40.5 7.949 -7.828 1 86.88 535 LEU A C 1
ATOM 4337 O O . LEU A 1 535 ? -40.156 7.227 -8.766 1 86.88 535 LEU A O 1
ATOM 4341 N N . LEU A 1 536 ? -40.438 7.562 -6.633 1 86.25 536 LEU A N 1
ATOM 4342 C CA . LEU A 1 536 ? -39.812 6.309 -6.277 1 86.25 536 LEU A CA 1
ATOM 4343 C C . LEU A 1 536 ? -40.812 5.199 -6.082 1 86.25 536 LEU A C 1
ATOM 4345 O O . LEU A 1 536 ? -40.469 4.055 -5.797 1 86.25 536 LEU A O 1
ATOM 4349 N N . ASP A 1 537 ? -42.031 5.473 -6.172 1 86.56 537 ASP A N 1
ATOM 4350 C CA . ASP A 1 537 ? -43.125 4.52 -6.035 1 86.56 537 ASP A CA 1
ATOM 4351 C C . ASP A 1 537 ? -43.844 4.305 -7.367 1 86.56 537 ASP A C 1
ATOM 4353 O O . ASP A 1 537 ? -44.688 5.109 -7.766 1 86.56 537 ASP A O 1
ATOM 4357 N N . TYR A 1 538 ? -43.531 3.178 -8.047 1 89.94 538 TYR A N 1
ATOM 4358 C CA . TYR A 1 538 ? -44.156 2.832 -9.312 1 89.94 538 TYR A CA 1
ATOM 4359 C C . TYR A 1 538 ? -45.312 1.866 -9.102 1 89.94 538 TYR A C 1
ATOM 4361 O O . TYR A 1 538 ? -45.156 0.841 -8.43 1 89.94 538 TYR A O 1
ATOM 4369 N N . ARG A 1 539 ? -46.469 2.201 -9.664 1 87.62 539 ARG A N 1
ATOM 4370 C CA . ARG A 1 539 ? -47.656 1.353 -9.547 1 87.62 539 ARG A CA 1
ATOM 4371 C C . ARG A 1 539 ? -48.25 1.049 -10.914 1 87.62 539 ARG A C 1
ATOM 4373 O O . ARG A 1 539 ? -48.406 1.949 -11.742 1 87.62 539 ARG A O 1
ATOM 4380 N N . ASP A 1 540 ? -48.406 -0.284 -11.148 1 85.25 540 ASP A N 1
ATOM 4381 C CA . ASP A 1 540 ? -49.125 -0.774 -12.336 1 85.25 540 ASP A CA 1
ATOM 4382 C C . ASP A 1 540 ? -50.156 -1.842 -11.961 1 85.25 540 ASP A C 1
ATOM 4384 O O . ASP A 1 540 ? -50.281 -2.205 -10.789 1 85.25 540 ASP A O 1
ATOM 4388 N N . ASP A 1 541 ? -50.906 -2.32 -12.922 1 84.88 541 ASP A N 1
ATOM 4389 C CA . ASP A 1 541 ? -51.938 -3.338 -12.68 1 84.88 541 ASP A CA 1
ATOM 4390 C C . ASP A 1 541 ? -51.281 -4.664 -12.266 1 84.88 541 ASP A C 1
ATOM 4392 O O . ASP A 1 541 ? -51.906 -5.457 -11.555 1 84.88 541 ASP A O 1
ATOM 4396 N N . ARG A 1 542 ? -50.062 -4.801 -12.484 1 86.56 542 ARG A N 1
ATOM 4397 C CA . ARG A 1 542 ? -49.469 -6.105 -12.219 1 86.56 542 ARG A CA 1
ATOM 4398 C C . ARG A 1 542 ? -48.469 -6.027 -11.062 1 86.56 542 ARG A C 1
ATOM 4400 O O . ARG A 1 542 ? -48.281 -7 -10.328 1 86.56 542 ARG A O 1
ATOM 4407 N N . CYS A 1 543 ? -47.812 -4.883 -11.07 1 87.31 543 CYS A N 1
ATOM 4408 C CA . CYS A 1 543 ? -46.781 -4.867 -10.047 1 87.31 543 CYS A CA 1
ATOM 4409 C C . CYS A 1 543 ? -46.594 -3.467 -9.477 1 87.31 543 CYS A C 1
ATOM 4411 O O . CYS A 1 543 ? -47 -2.48 -10.102 1 87.31 543 CYS A O 1
ATOM 4413 N N . ARG A 1 544 ? -46.094 -3.408 -8.211 1 87.56 544 ARG A N 1
ATOM 4414 C CA . ARG A 1 544 ? -45.625 -2.215 -7.512 1 87.56 544 ARG A CA 1
ATOM 4415 C C . ARG A 1 544 ? -44.125 -2.33 -7.16 1 87.56 544 ARG A C 1
ATOM 4417 O O . ARG A 1 544 ? -43.719 -3.334 -6.59 1 87.56 544 ARG A O 1
ATOM 4424 N N . ILE A 1 545 ? -43.438 -1.289 -7.648 1 87.75 545 ILE A N 1
ATOM 4425 C CA . ILE A 1 545 ? -42 -1.336 -7.414 1 87.75 545 ILE A CA 1
ATOM 4426 C C . ILE A 1 545 ? -41.562 -0.151 -6.547 1 87.75 545 ILE A C 1
ATOM 4428 O O . ILE A 1 545 ? -41.938 0.993 -6.828 1 87.75 545 ILE A O 1
ATOM 4432 N N . LEU A 1 546 ? -40.844 -0.451 -5.527 1 83.56 546 LEU A N 1
ATOM 4433 C CA . LEU A 1 546 ? -40.219 0.573 -4.703 1 83.56 546 LEU A CA 1
ATOM 4434 C C . LEU A 1 546 ? -38.719 0.677 -5.004 1 83.56 546 LEU A C 1
ATOM 4436 O O . LEU A 1 546 ? -37.969 -0.265 -4.754 1 83.56 546 LEU A O 1
ATOM 4440 N N . PHE A 1 547 ? -38.344 1.901 -5.52 1 83 547 PHE A N 1
ATOM 4441 C CA . PHE A 1 547 ? -36.938 2.082 -5.918 1 83 547 PHE A CA 1
ATOM 4442 C C . PHE A 1 547 ? -36.125 2.664 -4.773 1 83 547 PHE A C 1
ATOM 4444 O O . PHE A 1 547 ? -36.625 3.479 -3.996 1 83 547 PHE A O 1
ATOM 4451 N N . GLU A 1 548 ? -34.906 2.184 -4.691 1 77.69 548 GLU A N 1
ATOM 4452 C CA . GLU A 1 548 ? -33.938 2.779 -3.762 1 77.69 548 GLU A CA 1
ATOM 4453 C C . GLU A 1 548 ? -33.344 4.062 -4.328 1 77.69 548 GLU A C 1
ATOM 4455 O O . GLU A 1 548 ? -33.219 5.062 -3.621 1 77.69 548 GLU A O 1
ATOM 4460 N N . ASN A 1 549 ? -32.938 4.031 -5.508 1 80.94 549 ASN A N 1
ATOM 4461 C CA . ASN A 1 549 ? -32.375 5.188 -6.203 1 80.94 549 ASN A CA 1
ATOM 4462 C C . ASN A 1 549 ? -32.625 5.121 -7.703 1 80.94 549 ASN A C 1
ATOM 4464 O O . ASN A 1 549 ? -32.719 4.035 -8.273 1 80.94 549 ASN A O 1
ATOM 4468 N N . ILE A 1 550 ? -33 6.355 -8.25 1 83.12 550 ILE A N 1
ATOM 4469 C CA . ILE A 1 550 ? -33.125 6.52 -9.695 1 83.12 550 ILE A CA 1
ATOM 4470 C C . ILE A 1 550 ? -32.188 7.645 -10.156 1 83.12 550 ILE A C 1
ATOM 4472 O O . ILE A 1 550 ? -32.219 8.742 -9.586 1 83.12 550 ILE A O 1
ATOM 4476 N N . ARG A 1 551 ? -31.5 7.453 -11.188 1 83.56 551 ARG A N 1
ATOM 4477 C CA . ARG A 1 551 ? -30.656 8.477 -11.797 1 83.56 551 ARG A CA 1
ATOM 4478 C C . ARG A 1 551 ? -31.203 8.906 -13.148 1 83.56 551 ARG A C 1
ATOM 4480 O O . ARG A 1 551 ? -31.328 8.086 -14.062 1 83.56 551 ARG A O 1
ATOM 4487 N N . LEU A 1 552 ? -31.516 10.164 -13.164 1 83.06 552 LEU A N 1
ATOM 4488 C CA . LEU A 1 552 ? -32.031 10.734 -14.414 1 83.06 552 LEU A CA 1
ATOM 4489 C C . LEU A 1 552 ? -30.938 11.586 -15.086 1 83.06 552 LEU A C 1
ATOM 4491 O O . LEU A 1 552 ? -30.219 12.328 -14.422 1 83.06 552 LEU A O 1
ATOM 4495 N N . GLU A 1 553 ? -30.734 11.312 -16.328 1 80 553 GLU A N 1
ATOM 4496 C CA . GLU A 1 553 ? -29.828 12.141 -17.109 1 80 553 GLU A CA 1
ATOM 4497 C C . GLU A 1 553 ? -30.594 13.055 -18.062 1 80 553 GLU A C 1
ATOM 4499 O O . GLU A 1 553 ? -31.438 12.594 -18.828 1 80 553 GLU A O 1
ATOM 4504 N N . ARG A 1 554 ? -30.312 14.391 -17.891 1 74.81 554 ARG A N 1
ATOM 4505 C CA . ARG A 1 554 ? -30.891 15.375 -18.797 1 74.81 554 ARG A CA 1
ATOM 4506 C C . ARG A 1 554 ? -30.062 15.484 -20.078 1 74.81 554 ARG A C 1
ATOM 4508 O O . ARG A 1 554 ? -28.891 15.867 -20.047 1 74.81 554 ARG A O 1
ATOM 4515 N N . THR A 1 555 ? -30.578 14.859 -21.109 1 68.94 555 THR A N 1
ATOM 4516 C CA . THR A 1 555 ? -29.953 15.062 -22.406 1 68.94 555 THR A CA 1
ATOM 4517 C C . THR A 1 555 ? -30.609 16.219 -23.156 1 68.94 555 THR A C 1
ATOM 4519 O O . THR A 1 555 ? -31.641 16.734 -22.719 1 68.94 555 THR A O 1
ATOM 4522 N N . ASP A 1 556 ? -30.078 16.969 -24.266 1 64.44 556 ASP A N 1
ATOM 4523 C CA . ASP A 1 556 ? -30.562 18.109 -25.047 1 64.44 556 ASP A CA 1
ATOM 4524 C C . ASP A 1 556 ? -32 17.891 -25.469 1 64.44 556 ASP A C 1
ATOM 4526 O O . ASP A 1 556 ? -32.781 18.859 -25.594 1 64.44 556 ASP A O 1
ATOM 4530 N N . SER A 1 557 ? -32.594 16.656 -25.688 1 66.25 557 SER A N 1
ATOM 4531 C CA . SER A 1 557 ? -33.906 16.438 -26.266 1 66.25 557 SER A CA 1
ATOM 4532 C C . SER A 1 557 ? -34.844 15.805 -25.266 1 66.25 557 SER A C 1
ATOM 4534 O O . SER A 1 557 ? -36.062 15.938 -25.391 1 66.25 557 SER A O 1
ATOM 4536 N N . ALA A 1 558 ? -34.281 14.898 -24.266 1 73.56 558 ALA A N 1
ATOM 4537 C CA . ALA A 1 558 ? -35.219 14.188 -23.375 1 73.56 558 ALA A CA 1
ATOM 4538 C C . ALA A 1 558 ? -34.5 13.773 -22.078 1 73.56 558 ALA A C 1
ATOM 4540 O O . ALA A 1 558 ? -33.281 13.867 -21.969 1 73.56 558 ALA A O 1
ATOM 4541 N N . VAL A 1 559 ? -35.219 13.633 -21.094 1 80.5 559 VAL A N 1
ATOM 4542 C CA . VAL A 1 559 ? -34.75 13.086 -19.812 1 80.5 559 VAL A CA 1
ATOM 4543 C C . VAL A 1 559 ? -34.781 11.555 -19.875 1 80.5 559 VAL A C 1
ATOM 4545 O O . VAL A 1 559 ? -35.781 10.961 -20.266 1 80.5 559 VAL A O 1
ATOM 4548 N N . VAL A 1 560 ? -33.562 10.93 -19.656 1 83.12 560 VAL A N 1
ATOM 4549 C CA . VAL A 1 560 ? -33.5 9.477 -19.719 1 83.12 560 VAL A CA 1
ATOM 4550 C C . VAL A 1 560 ? -33 8.938 -18.375 1 83.12 560 VAL A C 1
ATOM 4552 O O . VAL A 1 560 ? -32.312 9.633 -17.641 1 83.12 560 VAL A O 1
ATOM 4555 N N . ILE A 1 561 ? -33.438 7.684 -18.109 1 86.25 561 ILE A N 1
ATOM 4556 C CA . ILE A 1 561 ? -33 6.996 -16.906 1 86.25 561 ILE A CA 1
ATOM 4557 C C . ILE A 1 561 ? -31.641 6.352 -17.141 1 86.25 561 ILE A C 1
ATOM 4559 O O . ILE A 1 561 ? -31.484 5.566 -18.078 1 86.25 561 ILE A O 1
ATOM 4563 N N . GLN A 1 562 ? -30.672 6.695 -16.406 1 81.75 562 GLN A N 1
ATOM 4564 C CA . GLN A 1 562 ? -29.344 6.133 -16.547 1 81.75 562 GLN A CA 1
ATOM 4565 C C . GLN A 1 562 ? -29.172 4.902 -15.664 1 81.75 562 GLN A C 1
ATOM 4567 O O . GLN A 1 562 ? -28.438 3.971 -16.016 1 81.75 562 GLN A O 1
ATOM 4572 N N . GLY A 1 563 ? -29.734 4.883 -14.523 1 81.69 563 GLY A N 1
ATOM 4573 C CA . GLY A 1 563 ? -29.609 3.787 -13.578 1 81.69 563 GLY A CA 1
ATOM 4574 C C . GLY A 1 563 ? -30.672 3.791 -12.5 1 81.69 563 GLY A C 1
ATOM 4575 O O . GLY A 1 563 ? -31.234 4.84 -12.188 1 81.69 563 GLY A O 1
ATOM 4576 N N . MET A 1 564 ? -31 2.547 -12.086 1 82.81 564 MET A N 1
ATOM 4577 C CA . MET A 1 564 ? -31.953 2.418 -10.992 1 82.81 564 MET A CA 1
ATOM 4578 C C . MET A 1 564 ? -31.594 1.24 -10.094 1 82.81 564 MET A C 1
ATOM 4580 O O . MET A 1 564 ? -30.938 0.295 -10.531 1 82.81 564 MET A O 1
ATOM 4584 N N . SER A 1 565 ? -31.844 1.321 -8.859 1 79.81 565 SER A N 1
ATOM 4585 C CA . SER A 1 565 ? -31.781 0.247 -7.875 1 79.81 565 SER A CA 1
ATOM 4586 C C . SER A 1 565 ? -33.125 0.02 -7.219 1 79.81 565 SER A C 1
ATOM 4588 O O . SER A 1 565 ? -33.844 0.977 -6.898 1 79.81 565 SER A O 1
ATOM 4590 N N . ILE A 1 566 ? -33.5 -1.342 -7.148 1 81.44 566 ILE A N 1
ATOM 4591 C CA . ILE A 1 566 ? -34.812 -1.708 -6.602 1 81.44 566 ILE A CA 1
ATOM 4592 C C . ILE A 1 566 ? -34.625 -2.17 -5.152 1 81.44 566 ILE A C 1
ATOM 4594 O O . ILE A 1 566 ? -33.688 -2.896 -4.828 1 81.44 566 ILE A O 1
ATOM 4598 N N . ASN A 1 567 ? -35.531 -1.689 -4.344 1 78.94 567 ASN A N 1
ATOM 4599 C CA . ASN A 1 567 ? -35.562 -2.129 -2.955 1 78.94 567 ASN A CA 1
ATOM 4600 C C . ASN A 1 567 ? -36.531 -3.293 -2.762 1 78.94 567 ASN A C 1
ATOM 4602 O O . ASN A 1 567 ? -36.188 -4.289 -2.121 1 78.94 567 ASN A O 1
ATOM 4606 N N . ALA A 1 568 ? -37.75 -3.203 -3.242 1 80.56 568 ALA A N 1
ATOM 4607 C CA . ALA A 1 568 ? -38.781 -4.223 -3.086 1 80.56 568 ALA A CA 1
ATOM 4608 C C . ALA A 1 568 ? -39.719 -4.246 -4.289 1 80.56 568 ALA A C 1
ATOM 4610 O O . ALA A 1 568 ? -39.906 -3.223 -4.949 1 80.56 568 ALA A O 1
ATOM 4611 N N . VAL A 1 569 ? -40.25 -5.543 -4.535 1 84.06 569 VAL A N 1
ATOM 4612 C CA . VAL A 1 569 ? -41.219 -5.715 -5.609 1 84.06 569 VAL A CA 1
ATOM 4613 C C . VAL A 1 569 ? -42.469 -6.414 -5.066 1 84.06 569 VAL A C 1
ATOM 4615 O O . VAL A 1 569 ? -42.375 -7.449 -4.406 1 84.06 569 VAL A O 1
ATOM 4618 N N . LEU A 1 570 ? -43.625 -5.762 -5.234 1 84.44 570 LEU A N 1
ATOM 4619 C CA . LEU A 1 570 ? -44.906 -6.367 -4.902 1 84.44 570 LEU A CA 1
ATOM 4620 C C . LEU A 1 570 ? -45.625 -6.805 -6.164 1 84.44 570 LEU A C 1
ATOM 4622 O O . LEU A 1 570 ? -45.719 -6.051 -7.137 1 84.44 570 LEU A O 1
ATOM 4626 N N . MET A 1 571 ? -46.125 -8.094 -6.141 1 84.69 571 MET A N 1
ATOM 4627 C CA . MET A 1 571 ? -46.812 -8.625 -7.312 1 84.69 571 MET A CA 1
ATOM 4628 C C . MET A 1 571 ? -48.25 -9.031 -6.961 1 84.69 571 MET A C 1
ATOM 4630 O O . MET A 1 571 ? -48.531 -9.414 -5.824 1 84.69 571 MET A O 1
ATOM 4634 N N . ARG A 1 572 ? -49.031 -8.93 -8.023 1 82.5 572 ARG A N 1
ATOM 4635 C CA . ARG A 1 572 ? -50.375 -9.453 -7.91 1 82.5 572 ARG A CA 1
ATOM 4636 C C . ARG A 1 572 ? -50.438 -10.922 -8.305 1 82.5 572 ARG A C 1
ATOM 4638 O O . ARG A 1 572 ? -49.781 -11.344 -9.25 1 82.5 572 ARG A O 1
ATOM 4645 N N . MET B 1 1 ? 26.203 29.891 -13.039 1 48.53 1 MET B N 1
ATOM 4646 C CA . MET B 1 1 ? 24.969 29.172 -12.758 1 48.53 1 MET B CA 1
ATOM 4647 C C . MET B 1 1 ? 24.422 28.5 -14.023 1 48.53 1 MET B C 1
ATOM 4649 O O . MET B 1 1 ? 24.078 27.312 -14 1 48.53 1 MET B O 1
ATOM 4653 N N . LYS B 1 2 ? 24.375 29.438 -15.086 1 53.59 2 LYS B N 1
ATOM 4654 C CA . LYS B 1 2 ? 23.938 28.984 -16.406 1 53.59 2 LYS B CA 1
ATOM 4655 C C . LYS B 1 2 ? 24.906 27.953 -16.984 1 53.59 2 LYS B C 1
ATOM 4657 O O . LYS B 1 2 ? 24.484 26.969 -17.594 1 53.59 2 LYS B O 1
ATOM 4662 N N . ALA B 1 3 ? 26.094 28.047 -16.516 1 55.22 3 ALA B N 1
ATOM 4663 C CA . ALA B 1 3 ? 27.094 27.188 -17.156 1 55.22 3 ALA B CA 1
ATOM 4664 C C . ALA B 1 3 ? 27.031 25.766 -16.641 1 55.22 3 ALA B C 1
ATOM 4666 O O . ALA B 1 3 ? 27.172 24.812 -17.391 1 55.22 3 ALA B O 1
ATOM 4667 N N . LYS B 1 4 ? 26.75 25.656 -15.312 1 59.62 4 LYS B N 1
ATOM 4668 C CA . LYS B 1 4 ? 26.703 24.312 -14.727 1 59.62 4 LYS B CA 1
ATOM 4669 C C . LYS B 1 4 ? 25.453 23.562 -15.148 1 59.62 4 LYS B C 1
ATOM 4671 O O . LYS B 1 4 ? 25.5 22.375 -15.445 1 59.62 4 LYS B O 1
ATOM 4676 N N . LEU B 1 5 ? 24.375 24.375 -15.211 1 60.78 5 LEU B N 1
ATOM 4677 C CA . LEU B 1 5 ? 23.141 23.766 -15.727 1 60.78 5 LEU B CA 1
ATOM 4678 C C . LEU B 1 5 ? 23.328 23.328 -17.172 1 60.78 5 LEU B C 1
ATOM 4680 O O . LEU B 1 5 ? 22.844 22.266 -17.562 1 60.78 5 LEU B O 1
ATOM 4684 N N . GLU B 1 6 ? 24.062 24.141 -17.828 1 64.75 6 GLU B N 1
ATOM 4685 C CA . GLU B 1 6 ? 24.281 23.812 -19.219 1 64.75 6 GLU B CA 1
ATOM 4686 C C . GLU B 1 6 ? 25.125 22.531 -19.359 1 64.75 6 GLU B C 1
ATOM 4688 O O . GLU B 1 6 ? 24.891 21.734 -20.266 1 64.75 6 GLU B O 1
ATOM 4693 N N . ARG B 1 7 ? 26.047 22.422 -18.562 1 62.72 7 ARG B N 1
ATOM 4694 C CA . ARG B 1 7 ? 26.891 21.234 -18.625 1 62.72 7 ARG B CA 1
ATOM 4695 C C . ARG B 1 7 ? 26.094 19.969 -18.297 1 62.72 7 ARG B C 1
ATOM 4697 O O . ARG B 1 7 ? 26.25 18.938 -18.953 1 62.72 7 ARG B O 1
ATOM 4704 N N . TYR B 1 8 ? 25.234 20.156 -17.375 1 62.22 8 TYR B N 1
ATOM 4705 C CA . TYR B 1 8 ? 24.453 18.969 -16.984 1 62.22 8 TYR B CA 1
ATOM 4706 C C . TYR B 1 8 ? 23.375 18.672 -18.016 1 62.22 8 TYR B C 1
ATOM 4708 O O . TYR B 1 8 ? 23.094 17.516 -18.312 1 62.22 8 TYR B O 1
ATOM 4716 N N . LEU B 1 9 ? 22.828 19.812 -18.453 1 68.5 9 LEU B N 1
ATOM 4717 C CA . LEU B 1 9 ? 21.922 19.594 -19.578 1 68.5 9 LEU B CA 1
ATOM 4718 C C . LEU B 1 9 ? 22.641 18.938 -20.75 1 68.5 9 LEU B C 1
ATOM 4720 O O . LEU B 1 9 ? 22.062 18.109 -21.453 1 68.5 9 LEU B O 1
ATOM 4724 N N . ARG B 1 10 ? 23.844 19.312 -20.812 1 68.69 10 ARG B N 1
ATOM 4725 C CA . ARG B 1 10 ? 24.656 18.688 -21.844 1 68.69 10 ARG B CA 1
ATOM 4726 C C . ARG B 1 10 ? 24.891 17.219 -21.547 1 68.69 10 ARG B C 1
ATOM 4728 O O . ARG B 1 10 ? 24.844 16.375 -22.453 1 68.69 10 ARG B O 1
ATOM 4735 N N . TRP B 1 11 ? 25 16.938 -20.203 1 68.25 11 TRP B N 1
ATOM 4736 C CA . TRP B 1 11 ? 25.188 15.547 -19.812 1 68.25 11 TRP B CA 1
ATOM 4737 C C . TRP B 1 11 ? 23.938 14.719 -20.078 1 68.25 11 TRP B C 1
ATOM 4739 O O . TRP B 1 11 ? 24.016 13.609 -20.594 1 68.25 11 TRP B O 1
ATOM 4749 N N . LEU B 1 12 ? 22.844 15.266 -19.719 1 73.25 12 LEU B N 1
ATOM 4750 C CA . LEU B 1 12 ? 21.594 14.578 -19.984 1 73.25 12 LEU B CA 1
ATOM 4751 C C . LEU B 1 12 ? 21.359 14.445 -21.484 1 73.25 12 LEU B C 1
ATOM 4753 O O . LEU B 1 12 ? 20.875 13.406 -21.953 1 73.25 12 LEU B O 1
ATOM 4757 N N . ARG B 1 13 ? 21.781 15.477 -22.141 1 76.31 13 ARG B N 1
ATOM 4758 C CA . ARG B 1 13 ? 21.656 15.453 -23.594 1 76.31 13 ARG B CA 1
ATOM 4759 C C . ARG B 1 13 ? 22.594 14.43 -24.219 1 76.31 13 ARG B C 1
ATOM 4761 O O . ARG B 1 13 ? 22.203 13.68 -25.109 1 76.31 13 ARG B O 1
ATOM 4768 N N . GLU B 1 14 ? 23.703 14.359 -23.641 1 80 14 GLU B N 1
ATOM 4769 C CA . GLU B 1 14 ? 24.656 13.383 -24.156 1 80 14 GLU B CA 1
ATOM 4770 C C . GLU B 1 14 ? 24.203 11.961 -23.844 1 80 14 GLU B C 1
ATOM 4772 O O . GLU B 1 14 ? 24.359 11.055 -24.672 1 80 14 GLU B O 1
ATOM 4777 N N . GLY B 1 15 ? 23.641 11.883 -22.688 1 79.56 15 GLY B N 1
ATOM 4778 C CA . GLY B 1 15 ? 23.125 10.57 -22.344 1 79.56 15 GLY B CA 1
ATOM 4779 C C . GLY B 1 15 ? 21.953 10.141 -23.219 1 79.56 15 GLY B C 1
ATOM 4780 O O . GLY B 1 15 ? 21.859 8.984 -23.625 1 79.56 15 GLY B O 1
ATOM 4781 N N . PHE B 1 16 ? 21.266 11.094 -23.516 1 85.88 16 PHE B N 1
ATOM 4782 C CA . PHE B 1 16 ? 20.109 10.844 -24.359 1 85.88 16 PHE B CA 1
ATOM 4783 C C . PHE B 1 16 ? 20.531 10.547 -25.781 1 85.88 16 PHE B C 1
ATOM 4785 O O . PHE B 1 16 ? 20 9.625 -26.422 1 85.88 16 PHE B O 1
ATOM 4792 N N . LEU B 1 17 ? 21.5 11.281 -26.266 1 85.81 17 LEU B N 1
ATOM 4793 C CA . LEU B 1 17 ? 21.984 11.07 -27.625 1 85.81 17 LEU B CA 1
ATOM 4794 C C . LEU B 1 17 ? 22.703 9.727 -27.75 1 85.81 17 LEU B C 1
ATOM 4796 O O . LEU B 1 17 ? 22.594 9.047 -28.766 1 85.81 17 LEU B O 1
ATOM 4800 N N . GLN B 1 18 ? 23.312 9.453 -26.734 1 85.75 18 GLN B N 1
ATOM 4801 C CA . GLN B 1 18 ? 23.969 8.156 -26.75 1 85.75 18 GLN B CA 1
ATOM 4802 C C . GLN B 1 18 ? 22.953 7.02 -26.75 1 85.75 18 GLN B C 1
ATOM 4804 O O . GLN B 1 18 ? 23.141 6.016 -27.438 1 85.75 18 GLN B O 1
ATOM 4809 N N . MET B 1 19 ? 21.969 7.195 -25.969 1 87.31 19 MET B N 1
ATOM 4810 C CA . MET B 1 19 ? 20.922 6.188 -25.938 1 87.31 19 MET B CA 1
ATOM 4811 C C . MET B 1 19 ? 20.25 6.043 -27.297 1 87.31 19 MET B C 1
ATOM 4813 O O . MET B 1 19 ? 19.953 4.93 -27.734 1 87.31 19 MET B O 1
ATOM 4817 N N . LEU B 1 20 ? 20.078 7.184 -28.016 1 88.38 20 LEU B N 1
ATOM 4818 C CA . LEU B 1 20 ? 19.438 7.172 -29.328 1 88.38 20 LEU B CA 1
ATOM 4819 C C . LEU B 1 20 ? 20.328 6.484 -30.359 1 88.38 20 LEU B C 1
ATOM 4821 O O . LEU B 1 20 ? 19.844 5.844 -31.297 1 88.38 20 LEU B O 1
ATOM 4825 N N . ARG B 1 21 ? 21.578 6.523 -30.141 1 87.25 21 ARG B N 1
ATOM 4826 C CA . ARG B 1 21 ? 22.516 5.898 -31.062 1 87.25 21 ARG B CA 1
ATOM 4827 C C . ARG B 1 21 ? 22.609 4.395 -30.812 1 87.25 21 ARG B C 1
ATOM 4829 O O . ARG B 1 21 ? 22.688 3.607 -31.766 1 87.25 21 ARG B O 1
ATOM 4836 N N . LEU B 1 22 ? 22.531 4.066 -29.609 1 86.75 22 LEU B N 1
ATOM 4837 C CA . LEU B 1 22 ? 22.703 2.66 -29.266 1 86.75 22 LEU B CA 1
ATOM 4838 C C . LEU B 1 22 ? 21.391 1.894 -29.422 1 86.75 22 LEU B C 1
ATOM 4840 O O . LEU B 1 22 ? 21.406 0.698 -29.719 1 86.75 22 LEU B O 1
ATOM 4844 N N . HIS B 1 23 ? 20.297 2.586 -29.172 1 91.69 23 HIS B N 1
ATOM 4845 C CA . HIS B 1 23 ? 18.984 1.94 -29.188 1 91.69 23 HIS B CA 1
ATOM 4846 C C . HIS B 1 23 ? 18 2.709 -30.078 1 91.69 23 HIS B C 1
ATOM 4848 O O . HIS B 1 23 ? 16.969 3.17 -29.609 1 91.69 23 HIS B O 1
ATOM 4854 N N . PRO B 1 24 ? 18.188 2.771 -31.312 1 90.56 24 PRO B N 1
ATOM 4855 C CA . PRO B 1 24 ? 17.344 3.574 -32.188 1 90.56 24 PRO B CA 1
ATOM 4856 C C . PRO B 1 24 ? 15.961 2.961 -32.406 1 90.56 24 PRO B C 1
ATOM 4858 O O . PRO B 1 24 ? 14.961 3.684 -32.438 1 90.56 24 PRO B O 1
ATOM 4861 N N . VAL B 1 25 ? 15.922 1.686 -32.625 1 91.31 25 VAL B N 1
ATOM 4862 C CA . VAL B 1 25 ? 14.641 1.043 -32.875 1 91.31 25 VAL B CA 1
ATOM 4863 C C . VAL B 1 25 ? 13.758 1.12 -31.641 1 91.31 25 VAL B C 1
ATOM 4865 O O . VAL B 1 25 ? 12.562 1.405 -31.75 1 91.31 25 VAL B O 1
ATOM 4868 N N . GLU B 1 26 ? 14.336 0.901 -30.469 1 93.38 26 GLU B N 1
ATOM 4869 C CA . GLU B 1 26 ? 13.594 1.001 -29.219 1 93.38 26 GLU B CA 1
ATOM 4870 C C . GLU B 1 26 ? 13.047 2.412 -29.016 1 93.38 26 GLU B C 1
ATOM 4872 O O . GLU B 1 26 ? 11.922 2.588 -28.547 1 93.38 26 GLU B O 1
ATOM 4877 N N . SER B 1 27 ? 13.859 3.385 -29.359 1 92.25 27 SER B N 1
ATOM 4878 C CA . SER B 1 27 ? 13.445 4.773 -29.203 1 92.25 27 SER B CA 1
ATOM 4879 C C . SER B 1 27 ? 12.297 5.117 -30.156 1 92.25 27 SER B C 1
ATOM 4881 O O . SER B 1 27 ? 11.359 5.816 -29.766 1 92.25 27 SER B O 1
ATOM 4883 N N . ALA B 1 28 ? 12.391 4.602 -31.359 1 91.75 28 ALA B N 1
ATOM 4884 C CA . ALA B 1 28 ? 11.32 4.84 -32.312 1 91.75 28 ALA B CA 1
ATOM 4885 C C . ALA B 1 28 ? 10.016 4.195 -31.859 1 91.75 28 ALA B C 1
ATOM 4887 O O . ALA B 1 28 ? 8.938 4.773 -32.031 1 91.75 28 ALA B O 1
ATOM 4888 N N . LEU B 1 29 ? 10.156 3.07 -31.344 1 91.56 29 LEU B N 1
ATOM 4889 C CA . LEU B 1 29 ? 8.969 2.365 -30.875 1 91.56 29 LEU B CA 1
ATOM 4890 C C . LEU B 1 29 ? 8.359 3.07 -29.672 1 91.56 29 LEU B C 1
ATOM 4892 O O . LEU B 1 29 ? 7.137 3.066 -29.484 1 91.56 29 LEU B O 1
ATOM 4896 N N . THR B 1 30 ? 9.234 3.615 -28.781 1 92.69 30 THR B N 1
ATOM 4897 C CA . THR B 1 30 ? 8.727 4.367 -27.625 1 92.69 30 THR B CA 1
ATOM 4898 C C . THR B 1 30 ? 7.973 5.609 -28.094 1 92.69 30 THR B C 1
ATOM 4900 O O . THR B 1 30 ? 6.926 5.949 -27.531 1 92.69 30 THR B O 1
ATOM 4903 N N . VAL B 1 31 ? 8.445 6.285 -29.094 1 92.88 31 VAL B N 1
ATOM 4904 C CA . VAL B 1 31 ? 7.77 7.461 -29.625 1 92.88 31 VAL B CA 1
ATOM 4905 C C . VAL B 1 31 ? 6.453 7.047 -30.281 1 92.88 31 VAL B C 1
ATOM 4907 O O . VAL B 1 31 ? 5.441 7.734 -30.141 1 92.88 31 VAL B O 1
ATOM 4910 N N . TYR B 1 32 ? 6.504 5.898 -30.984 1 90.25 32 TYR B N 1
ATOM 4911 C CA . TYR B 1 32 ? 5.297 5.371 -31.625 1 90.25 32 TYR B CA 1
ATOM 4912 C C . TYR B 1 32 ? 4.234 5.043 -30.578 1 90.25 32 TYR B C 1
ATOM 4914 O O . TYR B 1 32 ? 3.062 5.379 -30.75 1 90.25 32 TYR B O 1
ATOM 4922 N N . ALA B 1 33 ? 4.672 4.387 -29.516 1 89.88 33 ALA B N 1
ATOM 4923 C CA . ALA B 1 33 ? 3.727 4.027 -28.453 1 89.88 33 ALA B CA 1
ATOM 4924 C C . ALA B 1 33 ? 3.168 5.273 -27.781 1 89.88 33 ALA B C 1
ATOM 4926 O O . ALA B 1 33 ? 1.976 5.34 -27.469 1 89.88 33 ALA B O 1
ATOM 4927 N N . CYS B 1 34 ? 4.039 6.219 -27.562 1 91.94 34 CYS B N 1
ATOM 4928 C CA . CYS B 1 34 ? 3.598 7.457 -26.922 1 91.94 34 CYS B CA 1
ATOM 4929 C C . CYS B 1 34 ? 2.621 8.211 -27.812 1 91.94 34 CYS B C 1
ATOM 4931 O O . CYS B 1 34 ? 1.544 8.609 -27.375 1 91.94 34 CYS B O 1
ATOM 4933 N N . ALA B 1 35 ? 2.928 8.375 -29.062 1 90.56 35 ALA B N 1
ATOM 4934 C CA . ALA B 1 35 ? 2.055 9.055 -30.016 1 90.56 35 ALA B CA 1
ATOM 4935 C C . ALA B 1 35 ? 0.735 8.312 -30.188 1 90.56 35 ALA B C 1
ATOM 4937 O O . ALA B 1 35 ? -0.329 8.922 -30.266 1 90.56 35 ALA B O 1
ATOM 4938 N N . GLY B 1 36 ? 0.866 6.988 -30.281 1 87.75 36 GLY B N 1
ATOM 4939 C CA . GLY B 1 36 ? -0.341 6.188 -30.406 1 87.75 36 GLY B CA 1
ATOM 4940 C C . GLY B 1 36 ? -1.28 6.336 -29.234 1 87.75 36 GLY B C 1
ATOM 4941 O O . GLY B 1 36 ? -2.496 6.453 -29.406 1 87.75 36 GLY B O 1
ATOM 4942 N N . CYS B 1 37 ? -0.719 6.344 -28.031 1 87.19 37 CYS B N 1
ATOM 4943 C CA . CYS B 1 37 ? -1.547 6.484 -26.844 1 87.19 37 CYS B CA 1
ATOM 4944 C C . CYS B 1 37 ? -2.158 7.879 -26.766 1 87.19 37 CYS B C 1
ATOM 4946 O O . CYS B 1 37 ? -3.311 8.039 -26.359 1 87.19 37 CYS B O 1
ATOM 4948 N N . LEU B 1 38 ? -1.434 8.922 -27.188 1 89.81 38 LEU B N 1
ATOM 4949 C CA . LEU B 1 38 ? -1.949 10.281 -27.188 1 89.81 38 LEU B CA 1
ATOM 4950 C C . LEU B 1 38 ? -3.08 10.438 -28.188 1 89.81 38 LEU B C 1
ATOM 4952 O O . LEU B 1 38 ? -4.105 11.062 -27.891 1 89.81 38 LEU B O 1
ATOM 4956 N N . LEU B 1 39 ? -2.871 9.82 -29.328 1 86.19 39 LEU B N 1
ATOM 4957 C CA . LEU B 1 39 ? -3.885 9.914 -30.375 1 86.19 39 LEU B CA 1
ATOM 4958 C C . LEU B 1 39 ? -5.137 9.141 -29.984 1 86.19 39 LEU B C 1
ATOM 4960 O O . LEU B 1 39 ? -6.254 9.57 -30.281 1 86.19 39 LEU B O 1
ATOM 4964 N N . THR B 1 40 ? -4.938 8 -29.391 1 83.94 40 THR B N 1
ATOM 4965 C CA . THR B 1 40 ? -6.094 7.219 -28.969 1 83.94 40 THR B CA 1
ATOM 4966 C C . THR B 1 40 ? -6.895 7.977 -27.906 1 83.94 40 THR B C 1
ATOM 4968 O O . THR B 1 40 ? -8.125 7.902 -27.875 1 83.94 40 THR B O 1
ATOM 4971 N N . TYR B 1 41 ? -6.172 8.672 -27.062 1 82.94 41 TYR B N 1
ATOM 4972 C CA . TYR B 1 41 ? -6.863 9.438 -26.047 1 82.94 41 TYR B CA 1
ATOM 4973 C C . TYR B 1 41 ? -7.578 10.641 -26.656 1 82.94 41 TYR B C 1
ATOM 4975 O O . TYR B 1 41 ? -8.703 10.961 -26.266 1 82.94 41 TYR B O 1
ATOM 4983 N N . GLU B 1 42 ? -6.984 11.297 -27.641 1 82.75 42 GLU B N 1
ATOM 4984 C CA . GLU B 1 42 ? -7.555 12.492 -28.234 1 82.75 42 GLU B CA 1
ATOM 4985 C C . GLU B 1 42 ? -8.719 12.148 -29.172 1 82.75 42 GLU B C 1
ATOM 4987 O O . GLU B 1 42 ? -9.719 12.859 -29.203 1 82.75 42 GLU B O 1
ATOM 4992 N N . LEU B 1 43 ? -8.453 11.039 -29.859 1 76.38 43 LEU B N 1
ATOM 4993 C CA . LEU B 1 43 ? -9.445 10.711 -30.875 1 76.38 43 LEU B CA 1
ATOM 4994 C C . LEU B 1 43 ? -10.406 9.641 -30.375 1 76.38 43 LEU B C 1
ATOM 4996 O O . LEU B 1 43 ? -11.328 9.242 -31.094 1 76.38 43 LEU B O 1
ATOM 5000 N N . ASP B 1 44 ? -10.383 9.258 -28.953 1 67.94 44 ASP B N 1
ATOM 5001 C CA . ASP B 1 44 ? -11.25 8.266 -28.328 1 67.94 44 ASP B CA 1
ATOM 5002 C C . ASP B 1 44 ? -11.32 6.992 -29.156 1 67.94 44 ASP B C 1
ATOM 5004 O O . ASP B 1 44 ? -12.398 6.438 -29.375 1 67.94 44 ASP B O 1
ATOM 5008 N N . TRP B 1 45 ? -10.164 6.66 -29.75 1 63.81 45 TRP B N 1
ATOM 5009 C CA . TRP B 1 45 ? -10.125 5.48 -30.609 1 63.81 45 TRP B CA 1
ATOM 5010 C C . TRP B 1 45 ? -10.094 4.203 -29.766 1 63.81 45 TRP B C 1
ATOM 5012 O O . TRP B 1 45 ? -9.164 3.986 -28.984 1 63.81 45 TRP B O 1
ATOM 5022 N N . ASP B 1 46 ? -11.156 3.688 -29.234 1 59.47 46 ASP B N 1
ATOM 5023 C CA . ASP B 1 46 ? -11.289 2.514 -28.375 1 59.47 46 ASP B CA 1
ATOM 5024 C C . ASP B 1 46 ? -10.414 1.364 -28.875 1 59.47 46 ASP B C 1
ATOM 5026 O O . ASP B 1 46 ? -9.789 0.661 -28.078 1 59.47 46 ASP B O 1
ATOM 5030 N N . HIS B 1 47 ? -10.461 1.143 -30.234 1 60.28 47 HIS B N 1
ATOM 5031 C CA . HIS B 1 47 ? -9.992 -0.118 -30.797 1 60.28 47 HIS B CA 1
ATOM 5032 C C . HIS B 1 47 ? -8.469 -0.148 -30.891 1 60.28 47 HIS B C 1
ATOM 5034 O O . HIS B 1 47 ? -7.883 -1.179 -31.234 1 60.28 47 HIS B O 1
ATOM 5040 N N . SER B 1 48 ? -7.742 0.894 -30.234 1 66.94 48 SER B N 1
ATOM 5041 C CA . SER B 1 48 ? -6.328 0.929 -30.578 1 66.94 48 SER B CA 1
ATOM 5042 C C . SER B 1 48 ? -5.453 0.526 -29.406 1 66.94 48 SER B C 1
ATOM 5044 O O . SER B 1 48 ? -4.25 0.304 -29.562 1 66.94 48 SER B O 1
ATOM 5046 N N . LEU B 1 49 ? -6.02 0.095 -28.297 1 72.94 49 LEU B N 1
ATOM 5047 C CA . LEU B 1 49 ? -5.199 -0.157 -27.125 1 72.94 49 LEU B CA 1
ATOM 5048 C C . LEU B 1 49 ? -4.445 -1.477 -27.266 1 72.94 49 LEU B C 1
ATOM 5050 O O . LEU B 1 49 ? -3.26 -1.556 -26.938 1 72.94 49 LEU B O 1
ATOM 5054 N N . PRO B 1 50 ? -5.109 -2.4 -27.938 1 76.5 50 PRO B N 1
ATOM 5055 C CA . PRO B 1 50 ? -4.355 -3.646 -28.109 1 76.5 50 PRO B CA 1
ATOM 5056 C C . PRO B 1 50 ? -3.17 -3.496 -29.062 1 76.5 50 PRO B C 1
ATOM 5058 O O . PRO B 1 50 ? -2.131 -4.129 -28.875 1 76.5 50 PRO B O 1
ATOM 5061 N N . LYS B 1 51 ? -3.309 -2.609 -30 1 79.94 51 LYS B N 1
ATOM 5062 C CA . LYS B 1 51 ? -2.223 -2.371 -30.953 1 79.94 51 LYS B CA 1
ATOM 5063 C C . LYS B 1 51 ? -1.03 -1.71 -30.266 1 79.94 51 LYS B C 1
ATOM 5065 O O . LYS B 1 51 ? 0.121 -1.975 -30.609 1 79.94 51 LYS B O 1
ATOM 5070 N N . LEU B 1 52 ? -1.333 -1.075 -29.234 1 83.38 52 LEU B N 1
ATOM 5071 C CA . LEU B 1 52 ? -0.262 -0.385 -28.516 1 83.38 52 LEU B CA 1
ATOM 5072 C C . LEU B 1 52 ? 0.442 -1.329 -27.547 1 83.38 52 LEU B C 1
ATOM 5074 O O . LEU B 1 52 ? 1.604 -1.111 -27.203 1 83.38 52 LEU B O 1
ATOM 5078 N N . ALA B 1 53 ? -0.229 -2.363 -27.172 1 84.44 53 ALA B N 1
ATOM 5079 C CA . ALA B 1 53 ? 0.417 -3.395 -26.359 1 84.44 53 ALA B CA 1
ATOM 5080 C C . ALA B 1 53 ? 1.506 -4.113 -27.156 1 84.44 53 ALA B C 1
ATOM 5082 O O . ALA B 1 53 ? 2.494 -4.578 -26.594 1 84.44 53 ALA B O 1
ATOM 5083 N N . LEU B 1 54 ? 1.289 -4.137 -28.438 1 86.88 54 LEU B N 1
ATOM 5084 C CA . LEU B 1 54 ? 2.291 -4.746 -29.297 1 86.88 54 LEU B CA 1
ATOM 5085 C C . LEU B 1 54 ? 3.576 -3.924 -29.312 1 86.88 54 LEU B C 1
ATOM 5087 O O . LEU B 1 54 ? 4.672 -4.477 -29.438 1 86.88 54 LEU B O 1
ATOM 5091 N N . ALA B 1 55 ? 3.438 -2.635 -29.156 1 87.62 55 ALA B N 1
ATOM 5092 C CA . ALA B 1 55 ? 4.625 -1.787 -29.125 1 87.62 55 ALA B CA 1
ATOM 5093 C C . ALA B 1 55 ? 5.504 -2.109 -27.922 1 87.62 55 ALA B C 1
ATOM 5095 O O . ALA B 1 55 ? 6.73 -2.088 -28.016 1 87.62 55 ALA B O 1
ATOM 5096 N N . ALA B 1 56 ? 4.906 -2.439 -26.797 1 87.44 56 ALA B N 1
ATOM 5097 C CA . ALA B 1 56 ? 5.668 -2.814 -25.609 1 87.44 56 ALA B CA 1
ATOM 5098 C C . ALA B 1 56 ? 6.391 -4.141 -25.812 1 87.44 56 ALA B C 1
ATOM 5100 O O . ALA B 1 56 ? 7.539 -4.301 -25.406 1 87.44 56 ALA B O 1
ATOM 5101 N N . LEU B 1 57 ? 5.691 -5.035 -26.453 1 89.38 57 LEU B N 1
ATOM 5102 C CA . LEU B 1 57 ? 6.289 -6.336 -26.734 1 89.38 57 LEU B CA 1
ATOM 5103 C C . LEU B 1 57 ? 7.48 -6.191 -27.688 1 89.38 57 LEU B C 1
ATOM 5105 O O . LEU B 1 57 ? 8.547 -6.766 -27.438 1 89.38 57 LEU B O 1
ATOM 5109 N N . PHE B 1 58 ? 7.301 -5.398 -28.688 1 90.44 58 PHE B N 1
ATOM 5110 C CA . PHE B 1 58 ? 8.359 -5.293 -29.688 1 90.44 58 PHE B CA 1
ATOM 5111 C C . PHE B 1 58 ? 9.477 -4.383 -29.203 1 90.44 58 PHE B C 1
ATOM 5113 O O . PHE B 1 58 ? 10.594 -4.43 -29.719 1 90.44 58 PHE B O 1
ATOM 5120 N N . PHE B 1 59 ? 9.156 -3.545 -28.203 1 91.25 59 PHE B N 1
ATOM 5121 C CA . PHE B 1 59 ? 10.227 -2.842 -27.516 1 91.25 59 PHE B CA 1
ATOM 5122 C C . PHE B 1 59 ? 11.164 -3.828 -26.828 1 91.25 59 PHE B C 1
ATOM 5124 O O . PHE B 1 59 ? 12.383 -3.727 -26.953 1 91.25 59 PHE B O 1
ATOM 5131 N N . ALA B 1 60 ? 10.578 -4.793 -26.156 1 91.06 60 ALA B N 1
ATOM 5132 C CA . ALA B 1 60 ? 11.367 -5.805 -25.469 1 91.06 60 ALA B CA 1
ATOM 5133 C C . ALA B 1 60 ? 12.117 -6.695 -26.453 1 91.06 60 ALA B C 1
ATOM 5135 O O . ALA B 1 60 ? 13.281 -7.035 -26.234 1 91.06 60 ALA B O 1
ATOM 5136 N N . VAL B 1 61 ? 11.445 -7.016 -27.531 1 90.38 61 VAL B N 1
ATOM 5137 C CA . VAL B 1 61 ? 12.07 -7.863 -28.547 1 90.38 61 VAL B CA 1
ATOM 5138 C C . VAL B 1 61 ? 13.242 -7.125 -29.188 1 90.38 61 VAL B C 1
ATOM 5140 O O . VAL B 1 61 ? 14.305 -7.707 -29.406 1 90.38 61 VAL B O 1
ATOM 5143 N N . ALA B 1 62 ? 13 -5.887 -29.516 1 91.69 62 ALA B N 1
ATOM 5144 C CA . ALA B 1 62 ? 14.07 -5.086 -30.094 1 91.69 62 ALA B CA 1
ATOM 5145 C C . ALA B 1 62 ? 15.266 -5 -29.156 1 91.69 62 ALA B C 1
ATOM 5147 O O . ALA B 1 62 ? 16.422 -5.066 -29.594 1 91.69 62 ALA B O 1
ATOM 5148 N N . LEU B 1 63 ? 14.953 -4.863 -27.906 1 91.12 63 LEU B N 1
ATOM 5149 C CA . LEU B 1 63 ? 16.016 -4.805 -26.906 1 91.12 63 LEU B CA 1
ATOM 5150 C C . LEU B 1 63 ? 16.781 -6.121 -26.859 1 91.12 63 LEU B C 1
ATOM 5152 O O . LEU B 1 63 ? 18.016 -6.125 -26.781 1 91.12 63 LEU B O 1
ATOM 5156 N N . VAL B 1 64 ? 16.109 -7.23 -26.953 1 91.06 64 VAL B N 1
ATOM 5157 C CA . VAL B 1 64 ? 16.719 -8.555 -26.922 1 91.06 64 VAL B CA 1
ATOM 5158 C C . VAL B 1 64 ? 17.578 -8.75 -28.172 1 91.06 64 VAL B C 1
ATOM 5160 O O . VAL B 1 64 ? 18.734 -9.18 -28.078 1 91.06 64 VAL B O 1
ATOM 5163 N N . VAL B 1 65 ? 17.062 -8.375 -29.297 1 89.81 65 VAL B N 1
ATOM 5164 C CA . VAL B 1 65 ? 17.766 -8.578 -30.562 1 89.81 65 VAL B CA 1
ATOM 5165 C C . VAL B 1 65 ? 18.969 -7.645 -30.625 1 89.81 65 VAL B C 1
ATOM 5167 O O . VAL B 1 65 ? 20.016 -8.016 -31.156 1 89.81 65 VAL B O 1
ATOM 5170 N N . ASN B 1 66 ? 18.781 -6.453 -30.156 1 89.38 66 ASN B N 1
ATOM 5171 C CA . ASN B 1 66 ? 19.891 -5.496 -30.125 1 89.38 66 ASN B CA 1
ATOM 5172 C C . ASN B 1 66 ? 21.078 -6.031 -29.344 1 89.38 66 ASN B C 1
ATOM 5174 O O . ASN B 1 66 ? 22.219 -5.887 -29.766 1 89.38 66 ASN B O 1
ATOM 5178 N N . ASN B 1 67 ? 20.812 -6.66 -28.234 1 87.19 67 ASN B N 1
ATOM 5179 C CA . ASN B 1 67 ? 21.875 -7.18 -27.391 1 87.19 67 ASN B CA 1
ATOM 5180 C C . ASN B 1 67 ? 22.453 -8.477 -27.953 1 87.19 67 ASN B C 1
ATOM 5182 O O . 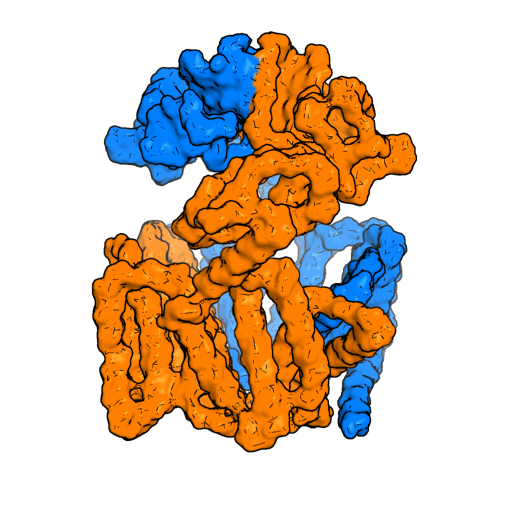ASN B 1 67 ? 23.641 -8.773 -27.766 1 87.19 67 ASN B O 1
ATOM 5186 N N . LEU B 1 68 ? 21.641 -9.289 -28.656 1 86.5 68 LEU B N 1
ATOM 5187 C CA . LEU B 1 68 ? 22.109 -10.547 -29.234 1 86.5 68 LEU B CA 1
ATOM 5188 C C . LEU B 1 68 ? 22.922 -10.305 -30.5 1 86.5 68 LEU B C 1
ATOM 5190 O O . LEU B 1 68 ? 23.906 -11 -30.75 1 86.5 68 LEU B O 1
ATOM 5194 N N . ALA B 1 69 ? 22.484 -9.383 -31.359 1 82.5 69 ALA B N 1
ATOM 5195 C CA . ALA B 1 69 ? 23.125 -9.141 -32.656 1 82.5 69 ALA B CA 1
ATOM 5196 C C . ALA B 1 69 ? 24.484 -8.445 -32.469 1 82.5 69 ALA B C 1
ATOM 5198 O O . ALA B 1 69 ? 25.406 -8.664 -33.25 1 82.5 69 ALA B O 1
ATOM 5199 N N . GLY B 1 70 ? 24.766 -7.824 -31.344 1 73.19 70 GLY B N 1
ATOM 5200 C CA . GLY B 1 70 ? 26.031 -7.137 -31.141 1 73.19 70 GLY B CA 1
ATOM 5201 C C . GLY B 1 70 ? 26.422 -6.246 -32.312 1 73.19 70 GLY B C 1
ATOM 5202 O O . GLY B 1 70 ? 25.578 -5.539 -32.875 1 73.19 70 GLY B O 1
ATOM 5203 N N . ARG B 1 71 ? 27.719 -6.16 -32.938 1 70.5 71 ARG B N 1
ATOM 5204 C CA . ARG B 1 71 ? 28.234 -5.316 -34.031 1 70.5 71 ARG B CA 1
ATOM 5205 C C . ARG B 1 71 ? 28.375 -6.113 -35.312 1 70.5 71 ARG B C 1
ATOM 5207 O O . ARG B 1 71 ? 28.938 -5.613 -36.281 1 70.5 71 ARG B O 1
ATOM 5214 N N . GLY B 1 72 ? 27.641 -7.293 -35.406 1 73.62 72 GLY B N 1
ATOM 5215 C CA . GLY B 1 72 ? 27.875 -8.172 -36.531 1 73.62 72 GLY B CA 1
ATOM 5216 C C . GLY B 1 72 ? 26.797 -8.062 -37.594 1 73.62 72 GLY B C 1
ATOM 5217 O O . GLY B 1 72 ? 25.984 -7.129 -37.594 1 73.62 72 GLY B O 1
ATOM 5218 N N . PRO B 1 73 ? 26.859 -8.922 -38.594 1 76.69 73 PRO B N 1
ATOM 5219 C CA . PRO B 1 73 ? 25.891 -8.891 -39.719 1 76.69 73 PRO B CA 1
ATOM 5220 C C . PRO B 1 73 ? 24.453 -9.117 -39.25 1 76.69 73 PRO B C 1
ATOM 5222 O O . PRO B 1 73 ? 23.516 -8.734 -39.938 1 76.69 73 PRO B O 1
ATOM 5225 N N . TRP B 1 74 ? 24.344 -9.648 -38.125 1 79.25 74 TRP B N 1
ATOM 5226 C CA . TRP B 1 74 ? 23 -9.898 -37.594 1 79.25 74 TRP B CA 1
ATOM 5227 C C . TRP B 1 74 ? 22.359 -8.609 -37.125 1 79.25 74 TRP B C 1
ATOM 5229 O O . TRP B 1 74 ? 21.203 -8.602 -36.688 1 79.25 74 TRP B O 1
ATOM 5239 N N . ARG B 1 75 ? 23.078 -7.539 -37.312 1 86.06 75 ARG B N 1
ATOM 5240 C CA . ARG B 1 75 ? 22.547 -6.23 -36.938 1 86.06 75 ARG B CA 1
ATOM 5241 C C . ARG B 1 75 ? 21.406 -5.812 -37.875 1 86.06 75 ARG B C 1
ATOM 5243 O O . ARG B 1 75 ? 20.547 -5.023 -37.5 1 86.06 75 ARG B O 1
ATOM 5250 N N . ARG B 1 76 ? 21.375 -6.43 -39.094 1 87.19 76 ARG B N 1
ATOM 5251 C CA . ARG B 1 76 ? 20.297 -6.141 -40.031 1 87.19 76 ARG B CA 1
ATOM 5252 C C . ARG B 1 76 ? 18.953 -6.613 -39.469 1 87.19 76 ARG B C 1
ATOM 5254 O O . ARG B 1 76 ? 17.922 -5.988 -39.719 1 87.19 76 ARG B O 1
ATOM 5261 N N . VAL B 1 77 ? 19.016 -7.707 -38.719 1 86.62 77 VAL B N 1
ATOM 5262 C CA . VAL B 1 77 ? 17.781 -8.234 -38.125 1 86.62 77 VAL B CA 1
ATOM 5263 C C . VAL B 1 77 ? 17.25 -7.25 -37.094 1 86.62 77 VAL B C 1
ATOM 5265 O O . VAL B 1 77 ? 16.047 -7.109 -36.906 1 86.62 77 VAL B O 1
ATOM 5268 N N . TYR B 1 78 ? 18.172 -6.535 -36.469 1 89.56 78 TYR B N 1
ATOM 5269 C CA . TYR B 1 78 ? 17.812 -5.527 -35.469 1 89.56 78 TYR B CA 1
ATOM 5270 C C . TYR B 1 78 ? 17.047 -4.379 -36.125 1 89.56 78 TYR B C 1
ATOM 5272 O O . TYR B 1 78 ? 16.031 -3.93 -35.594 1 89.56 78 TYR B O 1
ATOM 5280 N N . TRP B 1 79 ? 17.406 -4.004 -37.344 1 87 79 TRP B N 1
ATOM 5281 C CA . TRP B 1 79 ? 16.797 -2.865 -38.031 1 87 79 TRP B CA 1
ATOM 5282 C C . TRP B 1 79 ? 15.406 -3.227 -38.562 1 87 79 TRP B C 1
ATOM 5284 O O . TRP B 1 79 ? 14.547 -2.357 -38.688 1 87 79 TRP B O 1
ATOM 5294 N N . VAL B 1 80 ? 15.188 -4.582 -38.656 1 87.25 80 VAL B N 1
ATOM 5295 C CA . VAL B 1 80 ? 13.906 -5.008 -39.188 1 87.25 80 VAL B CA 1
ATOM 5296 C C . VAL B 1 80 ? 13.062 -5.664 -38.094 1 87.25 80 VAL B C 1
ATOM 5298 O O . VAL B 1 80 ? 11.977 -6.176 -38.375 1 87.25 80 VAL B O 1
ATOM 5301 N N . SER B 1 81 ? 13.453 -5.617 -36.969 1 85.06 81 SER B N 1
ATOM 5302 C CA . SER B 1 81 ? 12.781 -6.324 -35.875 1 85.06 81 SER B CA 1
ATOM 5303 C C . SER B 1 81 ? 11.406 -5.734 -35.594 1 85.06 81 SER B C 1
ATOM 5305 O O . SER B 1 81 ? 10.547 -6.395 -35 1 85.06 81 SER B O 1
ATOM 5307 N N . TRP B 1 82 ? 11.172 -4.508 -36.031 1 84.31 82 TRP B N 1
ATOM 5308 C CA . TRP B 1 82 ? 9.891 -3.863 -35.75 1 84.31 82 TRP B CA 1
ATOM 5309 C C . TRP B 1 82 ? 8.859 -4.23 -36.812 1 84.31 82 TRP B C 1
ATOM 5311 O O . TRP B 1 82 ? 7.66 -4.039 -36.625 1 84.31 82 TRP B O 1
ATOM 5321 N N . THR B 1 83 ? 9.156 -4.844 -37.906 1 85.31 83 THR B N 1
ATOM 5322 C CA . THR B 1 83 ? 8.336 -5.035 -39.094 1 85.31 83 THR B CA 1
ATOM 5323 C C . THR B 1 83 ? 7.152 -5.949 -38.781 1 85.31 83 THR B C 1
ATOM 5325 O O . THR B 1 83 ? 6.059 -5.758 -39.312 1 85.31 83 THR B O 1
ATOM 5328 N N . PRO B 1 84 ? 7.32 -6.934 -37.906 1 86.81 84 PRO B N 1
ATOM 5329 C CA . PRO B 1 84 ? 6.164 -7.801 -37.656 1 86.81 84 PRO B CA 1
ATOM 5330 C C . PRO B 1 84 ? 5.02 -7.078 -36.969 1 86.81 84 PRO B C 1
ATOM 5332 O O . PRO B 1 84 ? 3.916 -7.617 -36.844 1 86.81 84 PRO B O 1
ATOM 5335 N N . ILE B 1 85 ? 5.309 -5.906 -36.5 1 85.19 85 ILE B N 1
ATOM 5336 C CA . ILE B 1 85 ? 4.262 -5.145 -35.844 1 85.19 85 ILE B CA 1
ATOM 5337 C C . ILE B 1 85 ? 3.15 -4.809 -36.844 1 85.19 85 ILE B C 1
ATOM 5339 O O . ILE B 1 85 ? 1.971 -4.793 -36.469 1 85.19 85 ILE B O 1
ATOM 5343 N N . VAL B 1 86 ? 3.467 -4.609 -38.062 1 84.19 86 VAL B N 1
ATOM 5344 C CA . VAL B 1 86 ? 2.514 -4.168 -39.062 1 84.19 86 VAL B CA 1
ATOM 5345 C C . VAL B 1 86 ? 1.545 -5.301 -39.406 1 84.19 86 VAL B C 1
ATOM 5347 O O . VAL B 1 86 ? 0.33 -5.148 -39.25 1 84.19 86 VAL B O 1
ATOM 5350 N N . PRO B 1 87 ? 2.021 -6.477 -39.781 1 83.44 87 PRO B N 1
ATOM 5351 C CA . PRO B 1 87 ? 1.063 -7.547 -40.062 1 83.44 87 PRO B CA 1
ATOM 5352 C C . PRO B 1 87 ? 0.287 -7.992 -38.812 1 83.44 87 PRO B C 1
ATOM 5354 O O . PRO B 1 87 ? -0.877 -8.383 -38.938 1 83.44 87 PRO B O 1
ATOM 5357 N N . LEU B 1 88 ? 0.865 -7.891 -37.688 1 84.69 88 LEU B N 1
ATOM 5358 C CA . LEU B 1 88 ? 0.179 -8.32 -36.469 1 84.69 88 LEU B CA 1
ATOM 5359 C C . LEU B 1 88 ? -0.906 -7.328 -36.094 1 84.69 88 LEU B C 1
ATOM 5361 O O . LEU B 1 88 ? -1.921 -7.711 -35.5 1 84.69 88 LEU B O 1
ATOM 5365 N N . SER B 1 89 ? -0.62 -6.094 -36.406 1 82.31 89 SER B N 1
ATOM 5366 C CA . SER B 1 89 ? -1.624 -5.082 -36.094 1 82.31 89 SER B CA 1
ATOM 5367 C C . SER B 1 89 ? -2.834 -5.207 -37.031 1 82.31 89 SER B C 1
ATOM 5369 O O . SER B 1 89 ? -3.943 -4.82 -36.656 1 82.31 89 SER B O 1
ATOM 5371 N N . LEU B 1 90 ? -2.592 -5.777 -38.188 1 80.06 90 LEU B N 1
ATOM 5372 C CA . LEU B 1 90 ? -3.68 -5.934 -39.156 1 80.06 90 LEU B CA 1
ATOM 5373 C C . LEU B 1 90 ? -4.383 -7.273 -38.969 1 80.06 90 LEU B C 1
ATOM 5375 O O . LEU B 1 90 ? -5.426 -7.523 -39.562 1 80.06 90 LEU B O 1
ATOM 5379 N N . TRP B 1 91 ? -3.816 -8.094 -38.125 1 81.38 91 TRP B N 1
ATOM 5380 C CA . TRP B 1 91 ? -4.398 -9.398 -37.844 1 81.38 91 TRP B CA 1
ATOM 5381 C C . TRP B 1 91 ? -5.68 -9.258 -37 1 81.38 91 TRP B C 1
ATOM 5383 O O . TRP B 1 91 ? -5.68 -8.641 -35.938 1 81.38 91 TRP B O 1
ATOM 5393 N N . GLY B 1 92 ? -6.844 -9.586 -37.438 1 77.44 92 GLY B N 1
ATOM 5394 C CA . GLY B 1 92 ? -8.156 -9.484 -36.812 1 77.44 92 GLY B CA 1
ATOM 5395 C C . GLY B 1 92 ? -8.227 -10.164 -35.469 1 77.44 92 GLY B C 1
ATOM 5396 O O . GLY B 1 92 ? -9.047 -9.805 -34.625 1 77.44 92 GLY B O 1
ATOM 5397 N N . GLY B 1 93 ? -7.324 -11.156 -35.094 1 80.75 93 GLY B N 1
ATOM 5398 C CA . GLY B 1 93 ? -7.375 -11.898 -33.844 1 80.75 93 GLY B CA 1
ATOM 5399 C C . GLY B 1 93 ? -6.52 -11.281 -32.75 1 80.75 93 GLY B C 1
ATOM 5400 O O . GLY B 1 93 ? -6.328 -11.891 -31.703 1 80.75 93 GLY B O 1
ATOM 5401 N N . LEU B 1 94 ? -6.023 -10.102 -32.969 1 82.88 94 LEU B N 1
ATOM 5402 C CA . LEU B 1 94 ? -5.094 -9.484 -32.031 1 82.88 94 LEU B CA 1
ATOM 5403 C C . LEU B 1 94 ? -5.793 -9.141 -30.734 1 82.88 94 LEU B C 1
ATOM 5405 O O . LEU B 1 94 ? -5.242 -9.367 -29.656 1 82.88 94 LEU B O 1
ATOM 5409 N N . GLU B 1 95 ? -6.988 -8.664 -30.797 1 79.5 95 GLU B N 1
ATOM 5410 C CA . GLU B 1 95 ? -7.715 -8.281 -29.594 1 79.5 95 GLU B CA 1
ATOM 5411 C C . GLU B 1 95 ? -8.016 -9.492 -28.719 1 79.5 95 GLU B C 1
ATOM 5413 O O . GLU B 1 95 ? -7.914 -9.422 -27.5 1 79.5 95 GLU B O 1
ATOM 5418 N N . ALA B 1 96 ? -8.32 -10.531 -29.391 1 80.06 96 ALA B N 1
ATOM 5419 C CA . ALA B 1 96 ? -8.602 -11.766 -28.672 1 80.06 96 ALA B CA 1
ATOM 5420 C C . ALA B 1 96 ? -7.32 -12.352 -28.062 1 80.06 96 ALA B C 1
ATOM 5422 O O . ALA B 1 96 ? -7.344 -12.922 -26.969 1 80.06 96 ALA B O 1
ATOM 5423 N N . TRP B 1 97 ? -6.211 -12.148 -28.719 1 84.19 97 TRP B N 1
ATOM 5424 C CA . TRP B 1 97 ? -4.938 -12.703 -28.281 1 84.19 97 TRP B CA 1
ATOM 5425 C C . TRP B 1 97 ? -4.434 -11.969 -27.047 1 84.19 97 TRP B C 1
ATOM 5427 O O . TRP B 1 97 ? -3.896 -12.594 -26.125 1 84.19 97 TRP B O 1
ATOM 5437 N N . ILE B 1 98 ? -4.656 -10.766 -26.922 1 81.81 98 ILE B N 1
ATOM 5438 C CA . ILE B 1 98 ? -4.117 -9.953 -25.844 1 81.81 98 ILE B CA 1
ATOM 5439 C C . ILE B 1 98 ? -4.758 -10.359 -24.516 1 81.81 98 ILE B C 1
ATOM 5441 O O . ILE B 1 98 ? -4.113 -10.32 -23.469 1 81.81 98 ILE B O 1
ATOM 5445 N N . VAL B 1 99 ? -5.988 -10.781 -24.594 1 78.06 99 VAL B N 1
ATOM 5446 C CA . VAL B 1 99 ? -6.695 -11.141 -23.375 1 78.06 99 VAL B CA 1
ATOM 5447 C C . VAL B 1 99 ? -6.582 -12.648 -23.141 1 78.06 99 VAL B C 1
ATOM 5449 O O . VAL B 1 99 ? -6.984 -13.148 -22.078 1 78.06 99 VAL B O 1
ATOM 5452 N N . SER B 1 100 ? -5.883 -13.289 -24 1 82.69 100 SER B N 1
ATOM 5453 C CA . SER B 1 100 ? -5.777 -14.742 -23.922 1 82.69 100 SER B CA 1
ATOM 5454 C C . SER B 1 100 ? -4.633 -15.172 -23.016 1 82.69 100 SER B C 1
ATOM 5456 O O . SER B 1 100 ? -3.854 -14.328 -22.547 1 82.69 100 SER B O 1
ATOM 5458 N N . GLU B 1 101 ? -4.488 -16.406 -22.609 1 83.19 101 GLU B N 1
ATOM 5459 C CA . GLU B 1 101 ? -3.48 -16.984 -21.719 1 83.19 101 GLU B CA 1
ATOM 5460 C C . GLU B 1 101 ? -2.094 -16.922 -22.359 1 83.19 101 GLU B C 1
ATOM 5462 O O . GLU B 1 101 ? -1.111 -16.594 -21.688 1 83.19 101 GLU B O 1
ATOM 5467 N N . PRO B 1 102 ? -2.051 -17.141 -23.609 1 86.25 102 PRO B N 1
ATOM 5468 C CA . PRO B 1 102 ? -0.717 -17.062 -24.219 1 86.25 102 PRO B CA 1
ATOM 5469 C C . PRO B 1 102 ? -0.114 -15.656 -24.125 1 86.25 102 PRO B C 1
ATOM 5471 O O . PRO B 1 102 ? 1.104 -15.516 -23.984 1 86.25 102 PRO B O 1
ATOM 5474 N N . ALA B 1 103 ? -0.943 -14.734 -24.266 1 87.06 103 ALA B N 1
ATOM 5475 C CA . ALA B 1 103 ? -0.429 -13.375 -24.156 1 87.06 103 ALA B CA 1
ATOM 5476 C C . ALA B 1 103 ? 0.13 -13.109 -22.766 1 87.06 103 ALA B C 1
ATOM 5478 O O . ALA B 1 103 ? 1.186 -12.484 -22.609 1 87.06 103 ALA B O 1
ATOM 5479 N N . PHE B 1 104 ? -0.556 -13.586 -21.797 1 87 104 PHE B N 1
ATOM 5480 C CA . PHE B 1 104 ? -0.078 -13.414 -20.422 1 87 104 PHE B CA 1
ATOM 5481 C C . PHE B 1 104 ? 1.249 -14.141 -20.219 1 87 104 PHE B C 1
ATOM 5483 O O . PHE B 1 104 ? 2.146 -13.625 -19.547 1 87 104 PHE B O 1
ATOM 5490 N N . LEU B 1 105 ? 1.381 -15.273 -20.797 1 89.5 105 LEU B N 1
ATOM 5491 C CA . LEU B 1 105 ? 2.623 -16.031 -20.703 1 89.5 105 LEU B CA 1
ATOM 5492 C C . LEU B 1 105 ? 3.748 -15.32 -21.453 1 89.5 105 LEU B C 1
ATOM 5494 O O . LEU B 1 105 ? 4.895 -15.328 -21 1 89.5 105 LEU B O 1
ATOM 5498 N N . THR B 1 106 ? 3.344 -14.766 -22.562 1 89.31 106 THR B N 1
ATOM 5499 C CA . THR B 1 106 ? 4.355 -14.094 -23.359 1 89.31 106 THR B CA 1
ATOM 5500 C C . THR B 1 106 ? 4.887 -12.859 -22.641 1 89.31 106 THR B C 1
ATOM 5502 O O . THR B 1 106 ? 6.102 -12.703 -22.484 1 89.31 106 THR B O 1
ATOM 5505 N N . PHE B 1 107 ? 4.016 -12.039 -22.062 1 88.31 107 PHE B N 1
ATOM 5506 C CA . PHE B 1 107 ? 4.422 -10.797 -21.406 1 88.31 107 PHE B CA 1
ATOM 5507 C C . PHE B 1 107 ? 4.992 -11.07 -20.031 1 88.31 107 PHE B C 1
ATOM 5509 O O . PHE B 1 107 ? 5.949 -10.414 -19.594 1 88.31 107 PHE B O 1
ATOM 5516 N N . GLY B 1 108 ? 4.48 -12 -19.391 1 88.56 108 GLY B N 1
ATOM 5517 C CA . GLY B 1 108 ? 4.832 -12.219 -17.984 1 88.56 108 GLY B CA 1
ATOM 5518 C C . GLY B 1 108 ? 6.043 -13.117 -17.812 1 88.56 108 GLY B C 1
ATOM 5519 O O . GLY B 1 108 ? 6.793 -12.969 -16.844 1 88.56 108 GLY B O 1
ATOM 5520 N N . ILE B 1 109 ? 6.312 -14.016 -18.75 1 91.44 109 ILE B N 1
ATOM 5521 C CA . ILE B 1 109 ? 7.355 -15.008 -18.5 1 91.44 109 ILE B CA 1
ATOM 5522 C C . ILE B 1 109 ? 8.352 -15.008 -19.656 1 91.44 109 ILE B C 1
ATOM 5524 O O . ILE B 1 109 ? 9.555 -14.812 -19.453 1 91.44 109 ILE B O 1
ATOM 5528 N N . LEU B 1 110 ? 7.863 -15.133 -20.906 1 92.81 110 LEU B N 1
ATOM 5529 C CA . LEU B 1 110 ? 8.758 -15.305 -22.047 1 92.81 110 LEU B CA 1
ATOM 5530 C C . LEU B 1 110 ? 9.609 -14.062 -22.266 1 92.81 110 LEU B C 1
ATOM 5532 O O . LEU B 1 110 ? 10.82 -14.164 -22.5 1 92.81 110 LEU B O 1
ATOM 5536 N N . VAL B 1 111 ? 9.023 -12.922 -22.172 1 91.56 111 VAL B N 1
ATOM 5537 C CA . VAL B 1 111 ? 9.75 -11.68 -22.406 1 91.56 111 VAL B CA 1
ATOM 5538 C C . VAL B 1 111 ? 10.82 -11.484 -21.344 1 91.56 111 VAL B C 1
ATOM 5540 O O . VAL B 1 111 ? 11.992 -11.266 -21.656 1 91.56 111 VAL B O 1
ATOM 5543 N N . PRO B 1 112 ? 10.492 -11.586 -20.062 1 91.44 112 PRO B N 1
ATOM 5544 C CA . PRO B 1 112 ? 11.539 -11.453 -19.047 1 91.44 112 PRO B CA 1
ATOM 5545 C C . PRO B 1 112 ? 12.641 -12.5 -19.188 1 91.44 112 PRO B C 1
ATOM 5547 O O . PRO B 1 112 ? 13.82 -12.203 -18.969 1 91.44 112 PRO B O 1
ATOM 5550 N N . LEU B 1 113 ? 12.297 -13.695 -19.578 1 92.75 113 LEU B N 1
ATOM 5551 C CA . LEU B 1 113 ? 13.305 -14.734 -19.766 1 92.75 113 LEU B CA 1
ATOM 5552 C C . LEU B 1 113 ? 14.211 -14.398 -20.953 1 92.75 113 LEU B C 1
ATOM 5554 O O . LEU B 1 113 ? 15.422 -14.609 -20.891 1 92.75 113 LEU B O 1
ATOM 5558 N N . ALA B 1 114 ? 13.609 -13.883 -21.969 1 92.44 114 ALA B N 1
ATOM 5559 C CA . ALA B 1 114 ? 14.398 -13.5 -23.125 1 92.44 114 ALA B CA 1
ATOM 5560 C C . ALA B 1 114 ? 15.344 -12.352 -22.797 1 92.44 114 ALA B C 1
ATOM 5562 O O . ALA B 1 114 ? 16.484 -12.32 -23.266 1 92.44 114 ALA B O 1
ATOM 5563 N N . LEU B 1 115 ? 14.883 -11.492 -21.938 1 91 115 LEU B N 1
ATOM 5564 C CA . LEU B 1 115 ? 15.719 -10.367 -21.547 1 91 115 LEU B CA 1
ATOM 5565 C C . LEU B 1 115 ? 16.891 -10.844 -20.672 1 91 115 LEU B C 1
ATOM 5567 O O . LEU B 1 115 ? 17.984 -10.305 -20.781 1 91 115 LEU B O 1
ATOM 5571 N N . LEU B 1 116 ? 16.641 -11.836 -19.938 1 90.94 116 LEU B N 1
ATOM 5572 C CA . LEU B 1 116 ? 17.703 -12.367 -19.094 1 90.94 116 LEU B CA 1
ATOM 5573 C C . LEU B 1 116 ? 18.75 -13.102 -19.922 1 90.94 116 LEU B C 1
ATOM 5575 O O . LEU B 1 116 ? 19.938 -13.078 -19.594 1 90.94 116 LEU B O 1
ATOM 5579 N N . MET B 1 117 ? 18.375 -13.656 -21.062 1 91.56 117 MET B N 1
ATOM 5580 C CA . MET B 1 117 ? 19.281 -14.469 -21.859 1 91.56 117 MET B CA 1
ATOM 5581 C C . MET B 1 117 ? 19.938 -13.641 -22.953 1 91.56 117 MET B C 1
ATOM 5583 O O . MET B 1 117 ? 20.859 -14.102 -23.625 1 91.56 117 MET B O 1
ATOM 5587 N N . CYS B 1 118 ? 19.547 -12.477 -23.141 1 87.88 118 CYS B N 1
ATOM 5588 C CA . CYS B 1 118 ? 19.938 -11.688 -24.312 1 87.88 118 CYS B CA 1
ATOM 5589 C C . CYS B 1 118 ? 21.438 -11.414 -24.312 1 87.88 118 CYS B C 1
ATOM 5591 O O . CYS B 1 118 ? 22.047 -11.266 -25.375 1 87.88 118 CYS B O 1
ATOM 5593 N N . ARG B 1 119 ? 22.078 -11.359 -23.203 1 85.88 119 ARG B N 1
ATOM 5594 C CA . ARG B 1 119 ? 23.516 -11.062 -23.172 1 85.88 119 ARG B CA 1
ATOM 5595 C C . ARG B 1 119 ? 24.344 -12.344 -23.234 1 85.88 119 ARG B C 1
ATOM 5597 O O . ARG B 1 119 ? 25.578 -12.297 -23.219 1 85.88 119 ARG B O 1
ATOM 5604 N N . ARG B 1 120 ? 23.797 -13.57 -23.375 1 85.12 120 ARG B N 1
ATOM 5605 C CA . ARG B 1 120 ? 24.453 -14.867 -23.562 1 85.12 120 ARG B CA 1
ATOM 5606 C C . ARG B 1 120 ? 25.562 -15.062 -22.531 1 85.12 120 ARG B C 1
ATOM 5608 O O . ARG B 1 120 ? 26.672 -15.469 -22.875 1 85.12 120 ARG B O 1
ATOM 5615 N N . ALA B 1 121 ? 25.234 -14.656 -21.328 1 86.06 121 ALA B N 1
ATOM 5616 C CA . ALA B 1 121 ? 26.203 -14.859 -20.266 1 86.06 121 ALA B CA 1
ATOM 5617 C C . ALA B 1 121 ? 26.203 -16.312 -19.781 1 86.06 121 ALA B C 1
ATOM 5619 O O . ALA B 1 121 ? 25.281 -16.75 -19.109 1 86.06 121 ALA B O 1
ATOM 5620 N N . VAL B 1 122 ? 27.156 -17.062 -20.125 1 85.19 122 VAL B N 1
ATOM 5621 C CA . VAL B 1 122 ? 27.219 -18.484 -19.781 1 85.19 122 VAL B CA 1
ATOM 5622 C C . VAL B 1 122 ? 27.703 -18.641 -18.344 1 85.19 122 VAL B C 1
ATOM 5624 O O . VAL B 1 122 ? 27.219 -19.516 -17.609 1 85.19 122 VAL B O 1
ATOM 5627 N N . HIS B 1 123 ? 28.578 -17.656 -17.938 1 87.75 123 HIS B N 1
ATOM 5628 C CA . HIS B 1 123 ? 29.062 -17.719 -16.562 1 87.75 123 HIS B CA 1
ATOM 5629 C C . HIS B 1 123 ? 27.984 -17.25 -15.586 1 87.75 123 HIS B C 1
ATOM 5631 O O . HIS B 1 123 ? 27.297 -16.25 -15.828 1 87.75 123 HIS B O 1
ATOM 5637 N N . ASN B 1 124 ? 27.766 -17.969 -14.539 1 88.56 124 ASN B N 1
ATOM 5638 C CA . ASN B 1 124 ? 26.703 -17.719 -13.586 1 88.56 124 ASN B CA 1
ATOM 5639 C C . ASN B 1 124 ? 26.844 -16.344 -12.93 1 88.56 124 ASN B C 1
ATOM 5641 O O . ASN B 1 124 ? 25.844 -15.664 -12.703 1 88.56 124 ASN B O 1
ATOM 5645 N N . GLU B 1 125 ? 28.031 -15.922 -12.633 1 87.62 125 GLU B N 1
ATOM 5646 C CA . GLU B 1 125 ? 28.234 -14.625 -11.992 1 87.62 125 GLU B CA 1
ATOM 5647 C C . GLU B 1 125 ? 27.797 -13.477 -12.898 1 87.62 125 GLU B C 1
ATOM 5649 O O . GLU B 1 125 ? 27.094 -12.562 -12.445 1 87.62 125 GLU B O 1
ATOM 5654 N N . ARG B 1 126 ? 28.141 -13.586 -14.109 1 88.31 126 ARG B N 1
ATOM 5655 C CA . ARG B 1 126 ? 27.781 -12.539 -15.055 1 88.31 126 ARG B CA 1
ATOM 5656 C C . ARG B 1 126 ? 26.281 -12.547 -15.328 1 88.31 126 ARG B C 1
ATOM 5658 O O . ARG B 1 126 ? 25.672 -11.492 -15.523 1 88.31 126 ARG B O 1
ATOM 5665 N N . PHE B 1 127 ? 25.719 -13.711 -15.344 1 90.75 127 PHE B N 1
ATOM 5666 C CA . PHE B 1 127 ? 24.281 -13.836 -15.578 1 90.75 127 PHE B CA 1
ATOM 5667 C C . PHE B 1 127 ? 23.5 -13.156 -14.469 1 90.75 127 PHE B C 1
ATOM 5669 O O . PHE B 1 127 ? 22.562 -12.406 -14.742 1 90.75 127 PHE B O 1
ATOM 5676 N N . VAL B 1 128 ? 23.875 -13.398 -13.273 1 89.44 128 VAL B N 1
ATOM 5677 C CA . VAL B 1 128 ? 23.172 -12.844 -12.125 1 89.44 128 VAL B CA 1
ATOM 5678 C C . VAL B 1 128 ? 23.375 -11.328 -12.07 1 89.44 128 VAL B C 1
ATOM 5680 O O . VAL B 1 128 ? 22.453 -10.578 -11.742 1 89.44 128 VAL B O 1
ATOM 5683 N N . CYS B 1 129 ? 24.531 -10.883 -12.375 1 88.62 129 CYS B N 1
ATOM 5684 C CA . CYS B 1 129 ? 24.812 -9.453 -12.414 1 88.62 129 CYS B CA 1
ATOM 5685 C C . CYS B 1 129 ? 23.969 -8.75 -13.469 1 88.62 129 CYS B C 1
ATOM 5687 O O . CYS B 1 129 ? 23.484 -7.641 -13.242 1 88.62 129 CYS B O 1
ATOM 5689 N N . ASP B 1 130 ? 23.75 -9.43 -14.578 1 89.06 130 ASP B N 1
ATOM 5690 C CA . ASP B 1 130 ? 22.938 -8.859 -15.641 1 89.06 130 ASP B CA 1
ATOM 5691 C C . ASP B 1 130 ? 21.469 -8.789 -15.234 1 89.06 130 ASP B C 1
ATOM 5693 O O . ASP B 1 130 ? 20.766 -7.832 -15.562 1 89.06 130 ASP B O 1
ATOM 5697 N N . ALA B 1 131 ? 21.062 -9.805 -14.594 1 89.94 131 ALA B N 1
ATOM 5698 C CA . ALA B 1 131 ? 19.688 -9.82 -14.133 1 89.94 131 ALA B CA 1
ATOM 5699 C C . ALA B 1 131 ? 19.422 -8.68 -13.148 1 89.94 131 ALA B C 1
ATOM 5701 O O . ALA B 1 131 ? 18.375 -8.016 -13.219 1 89.94 131 ALA B O 1
ATOM 5702 N N . LEU B 1 132 ? 20.312 -8.461 -12.258 1 89.25 132 LEU B N 1
ATOM 5703 C CA . LEU B 1 132 ? 20.156 -7.402 -11.266 1 89.25 132 LEU B CA 1
ATOM 5704 C C . LEU B 1 132 ? 20.266 -6.027 -11.914 1 89.25 132 LEU B C 1
ATOM 5706 O O . LEU B 1 132 ? 19.656 -5.062 -11.445 1 89.25 132 LEU B O 1
ATOM 5710 N N . LEU B 1 133 ? 21.047 -5.992 -12.906 1 89.75 133 LEU B N 1
ATOM 5711 C CA . LEU B 1 133 ? 21.172 -4.746 -13.656 1 89.75 133 LEU B CA 1
ATOM 5712 C C . LEU B 1 133 ? 19.828 -4.34 -14.25 1 89.75 133 LEU B C 1
ATOM 5714 O O . LEU B 1 133 ? 19.422 -3.184 -14.141 1 89.75 133 LEU B O 1
ATOM 5718 N N . TRP B 1 134 ? 19.125 -5.328 -14.828 1 90.62 134 TRP B N 1
ATOM 5719 C CA . TRP B 1 134 ? 17.812 -5.047 -15.43 1 90.62 134 TRP B CA 1
ATOM 5720 C C . TRP B 1 134 ? 16.797 -4.676 -14.359 1 90.62 134 TRP B C 1
ATOM 5722 O O . TRP B 1 134 ? 16.016 -3.732 -14.531 1 90.62 134 TRP B O 1
ATOM 5732 N N . LEU B 1 135 ? 16.922 -5.367 -13.305 1 90.44 135 LEU B N 1
ATOM 5733 C CA . LEU B 1 135 ? 15.938 -5.133 -12.242 1 90.44 135 LEU B CA 1
ATOM 5734 C C . LEU B 1 135 ? 16.156 -3.773 -11.594 1 90.44 135 LEU B C 1
ATOM 5736 O O . LEU B 1 135 ? 15.203 -3.018 -11.391 1 90.44 135 LEU B O 1
ATOM 5740 N N . ARG B 1 136 ? 17.359 -3.463 -11.266 1 89.62 136 ARG B N 1
ATOM 5741 C CA . ARG B 1 136 ? 17.688 -2.195 -10.625 1 89.62 136 ARG B CA 1
ATOM 5742 C C . ARG B 1 136 ? 17.375 -1.019 -11.539 1 89.62 136 ARG B C 1
ATOM 5744 O O . ARG B 1 136 ? 16.828 -0.001 -11.094 1 89.62 136 ARG B O 1
ATOM 5751 N N . SER B 1 137 ? 17.672 -1.163 -12.797 1 92 137 SER B N 1
ATOM 5752 C CA . SER B 1 137 ? 17.406 -0.093 -13.75 1 92 137 SER B CA 1
ATOM 5753 C C . SER B 1 137 ? 15.906 0.122 -13.938 1 92 137 SER B C 1
ATOM 5755 O O . SER B 1 137 ? 15.445 1.262 -14.023 1 92 137 SER B O 1
ATOM 5757 N N . GLY B 1 138 ? 15.211 -0.974 -13.961 1 92.44 138 GLY B N 1
ATOM 5758 C CA . GLY B 1 138 ? 13.773 -0.868 -14.109 1 92.44 138 GLY B CA 1
ATOM 5759 C C . GLY B 1 138 ? 13.094 -0.221 -12.914 1 92.44 138 GLY B C 1
ATOM 5760 O O . GLY B 1 138 ? 12.281 0.688 -13.078 1 92.44 138 GLY B O 1
ATOM 5761 N N . VAL B 1 139 ? 13.461 -0.526 -11.711 1 93.06 139 VAL B N 1
ATOM 5762 C CA . VAL B 1 139 ? 12.844 -0.015 -10.492 1 93.06 139 VAL B CA 1
ATOM 5763 C C . VAL B 1 139 ? 13.195 1.461 -10.312 1 93.06 139 VAL B C 1
ATOM 5765 O O . VAL B 1 139 ? 12.328 2.273 -9.977 1 93.06 139 VAL B O 1
ATOM 5768 N N . LEU B 1 140 ? 14.414 1.798 -10.578 1 91.75 140 LEU B N 1
ATOM 5769 C CA . LEU B 1 140 ? 14.844 3.182 -10.398 1 91.75 140 LEU B CA 1
ATOM 5770 C C . LEU B 1 140 ? 14.219 4.082 -11.461 1 91.75 140 LEU B C 1
ATOM 5772 O O . LEU B 1 140 ? 13.867 5.234 -11.18 1 91.75 140 LEU B O 1
ATOM 5776 N N . ALA B 1 141 ? 14.102 3.504 -12.672 1 93.75 141 ALA B N 1
ATOM 5777 C CA . ALA B 1 141 ? 13.484 4.297 -13.734 1 93.75 141 ALA B CA 1
ATOM 5778 C C . ALA B 1 141 ? 12.031 4.617 -13.406 1 93.75 141 ALA B C 1
ATOM 5780 O O . ALA B 1 141 ? 11.594 5.762 -13.555 1 93.75 141 ALA B O 1
ATOM 5781 N N . VAL B 1 142 ? 11.32 3.619 -12.93 1 94.44 142 VAL B N 1
ATOM 5782 C CA . VAL B 1 142 ? 9.922 3.816 -12.555 1 94.44 142 VAL B CA 1
ATOM 5783 C C . VAL B 1 142 ? 9.836 4.781 -11.375 1 94.44 142 VAL B C 1
ATOM 5785 O O . VAL B 1 142 ? 8.977 5.668 -11.352 1 94.44 142 VAL B O 1
ATOM 5788 N N . PHE B 1 143 ? 10.695 4.684 -10.445 1 94.31 143 PHE B N 1
ATOM 5789 C CA . PHE B 1 143 ? 10.688 5.531 -9.258 1 94.31 143 PHE B CA 1
ATOM 5790 C C . PHE B 1 143 ? 10.945 6.984 -9.625 1 94.31 143 PHE B C 1
ATOM 5792 O O . PHE B 1 143 ? 10.203 7.879 -9.219 1 94.31 143 PHE B O 1
ATOM 5799 N N . PHE B 1 144 ? 11.969 7.277 -10.398 1 92.88 144 PHE B N 1
ATOM 5800 C CA . PHE B 1 144 ? 12.328 8.641 -10.773 1 92.88 144 PHE B CA 1
ATOM 5801 C C . PHE B 1 144 ? 11.227 9.273 -11.617 1 92.88 144 PHE B C 1
ATOM 5803 O O . PHE B 1 144 ? 10.859 10.438 -11.398 1 92.88 144 PHE B O 1
ATOM 5810 N N . ALA B 1 145 ? 10.758 8.469 -12.562 1 94.38 145 ALA B N 1
ATOM 5811 C CA . ALA B 1 145 ? 9.727 9.008 -13.445 1 94.38 145 ALA B CA 1
ATOM 5812 C C . ALA B 1 145 ? 8.453 9.336 -12.672 1 94.38 145 ALA B C 1
ATOM 5814 O O . ALA B 1 145 ? 7.816 10.359 -12.922 1 94.38 145 ALA B O 1
ATOM 5815 N N . ASN B 1 146 ? 8.133 8.562 -11.711 1 94.75 146 ASN B N 1
ATOM 5816 C CA . ASN B 1 146 ? 6.898 8.797 -10.969 1 94.75 146 ASN B CA 1
ATOM 5817 C C . ASN B 1 146 ? 7.066 9.922 -9.953 1 94.75 146 ASN B C 1
ATOM 5819 O O . ASN B 1 146 ? 6.105 10.625 -9.633 1 94.75 146 ASN B O 1
ATOM 5823 N N . VAL B 1 147 ? 8.18 10.086 -9.391 1 94.19 147 VAL B N 1
ATOM 5824 C CA . VAL B 1 147 ? 8.43 11.242 -8.531 1 94.19 147 VAL B CA 1
ATOM 5825 C C . VAL B 1 147 ? 8.32 12.523 -9.352 1 94.19 147 VAL B C 1
ATOM 5827 O O . VAL B 1 147 ? 7.707 13.5 -8.898 1 94.19 147 VAL B O 1
ATOM 5830 N N . ALA B 1 148 ? 8.898 12.492 -10.516 1 94.38 148 ALA B N 1
ATOM 5831 C CA . ALA B 1 148 ? 8.805 13.656 -11.398 1 94.38 148 ALA B CA 1
ATOM 5832 C C . ALA B 1 148 ? 7.355 13.938 -11.781 1 94.38 148 ALA B C 1
ATOM 5834 O O . ALA B 1 148 ? 6.938 15.102 -11.828 1 94.38 148 ALA B O 1
ATOM 5835 N N . LEU B 1 149 ? 6.645 12.867 -12.039 1 95.38 149 LEU B N 1
ATOM 5836 C CA . LEU B 1 149 ? 5.234 13.016 -12.367 1 95.38 149 LEU B CA 1
ATOM 5837 C C . LEU B 1 149 ? 4.457 13.586 -11.188 1 95.38 149 LEU B C 1
ATOM 5839 O O . LEU B 1 149 ? 3.598 14.453 -11.367 1 95.38 149 LEU B O 1
ATOM 5843 N N . GLY B 1 150 ? 4.754 13.07 -10.016 1 94.06 150 GLY B N 1
ATOM 5844 C CA . GLY B 1 150 ? 4.105 13.602 -8.828 1 94.06 150 GLY B CA 1
ATOM 5845 C C . GLY B 1 150 ? 4.371 15.078 -8.609 1 94.06 150 GLY B C 1
ATOM 5846 O O . GLY B 1 150 ? 3.461 15.828 -8.25 1 94.06 150 GLY B O 1
ATOM 5847 N N . LEU B 1 151 ? 5.531 15.516 -8.781 1 94.25 151 LEU B N 1
ATOM 5848 C CA . LEU B 1 151 ? 5.879 16.922 -8.633 1 94.25 151 LEU B CA 1
ATOM 5849 C C . LEU B 1 151 ? 5.215 17.766 -9.719 1 94.25 151 LEU B C 1
ATOM 5851 O O . LEU B 1 151 ? 4.785 18.891 -9.461 1 94.25 151 LEU B O 1
ATOM 5855 N N . PHE B 1 152 ? 5.195 17.172 -10.93 1 94.5 152 PHE B N 1
ATOM 5856 C CA . PHE B 1 152 ? 4.484 17.859 -12 1 94.5 152 PHE B CA 1
ATOM 5857 C C . PHE B 1 152 ? 3.014 18.047 -11.648 1 94.5 152 PHE B C 1
ATOM 5859 O O . PHE B 1 152 ? 2.441 19.109 -11.875 1 94.5 152 PHE B O 1
ATOM 5866 N N . GLY B 1 153 ? 2.471 17 -11.18 1 92.5 153 GLY B N 1
ATOM 5867 C CA . GLY B 1 153 ? 1.086 17.094 -10.75 1 92.5 153 GLY B CA 1
ATOM 5868 C C . GLY B 1 153 ? 0.875 18.125 -9.656 1 92.5 153 GLY B C 1
ATOM 5869 O O . GLY B 1 153 ? -0.094 18.875 -9.688 1 92.5 153 GLY B O 1
ATOM 5870 N N . ALA B 1 154 ? 1.769 18.156 -8.672 1 91.75 154 ALA B N 1
ATOM 5871 C CA . ALA B 1 154 ? 1.68 19.125 -7.594 1 91.75 154 ALA B CA 1
ATOM 5872 C C . ALA B 1 154 ? 1.753 20.547 -8.133 1 91.75 154 ALA B C 1
ATOM 5874 O O . ALA B 1 154 ? 1.021 21.438 -7.676 1 91.75 154 ALA B O 1
ATOM 5875 N N . ILE B 1 155 ? 2.572 20.812 -9.07 1 93.12 155 ILE B N 1
ATOM 5876 C CA . ILE B 1 155 ? 2.717 22.125 -9.672 1 93.12 155 ILE B CA 1
ATOM 5877 C C . ILE B 1 155 ? 1.464 22.484 -10.469 1 93.12 155 ILE B C 1
ATOM 5879 O O . ILE B 1 155 ? 0.926 23.578 -10.352 1 93.12 155 ILE B O 1
ATOM 5883 N N . LEU B 1 156 ? 1.01 21.484 -11.258 1 92.88 156 LEU B N 1
ATOM 5884 C CA . LEU B 1 156 ? -0.144 21.719 -12.117 1 92.88 156 LEU B CA 1
ATOM 5885 C C . LEU B 1 156 ? -1.389 22.016 -11.289 1 92.88 156 LEU B C 1
ATOM 5887 O O . LEU B 1 156 ? -2.053 23.031 -11.5 1 92.88 156 LEU B O 1
ATOM 5891 N N . PHE B 1 157 ? -1.63 21.266 -10.305 1 90.25 157 PHE B N 1
ATOM 5892 C CA . PHE B 1 157 ? -2.855 21.438 -9.531 1 90.25 157 PHE B CA 1
ATOM 5893 C C . PHE B 1 157 ? -2.752 22.641 -8.602 1 90.25 157 PHE B C 1
ATOM 5895 O O . PHE B 1 157 ? -3.752 23.312 -8.336 1 90.25 157 PHE B O 1
ATOM 5902 N N . SER B 1 158 ? -1.623 22.953 -8.094 1 89.44 158 SER B N 1
ATOM 5903 C CA . SER B 1 158 ? -1.446 24.172 -7.301 1 89.44 158 SER B CA 1
ATOM 5904 C C . SER B 1 158 ? -1.646 25.422 -8.156 1 89.44 158 SER B C 1
ATOM 5906 O O . SER B 1 158 ? -2.27 26.375 -7.715 1 89.44 158 SER B O 1
ATOM 5908 N N . THR B 1 159 ? -1.101 25.391 -9.367 1 90.62 159 THR B N 1
ATOM 5909 C CA . THR B 1 159 ? -1.237 26.531 -10.273 1 90.62 159 THR B CA 1
ATOM 5910 C C . THR B 1 159 ? -2.701 26.75 -10.633 1 90.62 159 THR B C 1
ATOM 5912 O O . THR B 1 159 ? -3.17 27.891 -10.648 1 90.62 159 THR B O 1
ATOM 5915 N N . THR B 1 160 ? -3.354 25.641 -10.922 1 89.38 160 THR B N 1
ATOM 5916 C CA . THR B 1 160 ? -4.758 25.781 -11.281 1 89.38 160 THR B CA 1
ATOM 5917 C C . THR B 1 160 ? -5.574 26.281 -10.094 1 89.38 160 THR B C 1
ATOM 5919 O O . THR B 1 160 ? -6.516 27.062 -10.266 1 89.38 160 THR B O 1
ATOM 5922 N N . TYR B 1 161 ? -5.219 25.906 -8.914 1 85.38 161 TYR B N 1
ATOM 5923 C CA . TYR B 1 161 ? -5.914 26.359 -7.715 1 85.38 161 TYR B CA 1
ATOM 5924 C C . TYR B 1 161 ? -5.621 27.828 -7.438 1 85.38 161 TYR B C 1
ATOM 5926 O O . TYR B 1 161 ? -6.535 28.609 -7.156 1 85.38 161 TYR B O 1
ATOM 5934 N N . ILE B 1 162 ? -4.406 28.25 -7.555 1 83.62 162 ILE B N 1
ATOM 5935 C CA . ILE B 1 162 ? -3.971 29.609 -7.219 1 83.62 162 ILE B CA 1
ATOM 5936 C C . ILE B 1 162 ? -4.547 30.594 -8.227 1 83.62 162 ILE B C 1
ATOM 5938 O O . ILE B 1 162 ? -4.98 31.688 -7.852 1 83.62 162 ILE B O 1
ATOM 5942 N N . PHE B 1 163 ? -4.547 30.234 -9.5 1 87.5 163 PHE B N 1
ATOM 5943 C CA . PHE B 1 163 ? -4.996 31.156 -10.539 1 87.5 163 PHE B CA 1
ATOM 5944 C C . PHE B 1 163 ? -6.484 30.969 -10.82 1 87.5 163 PHE B C 1
ATOM 5946 O O . PHE B 1 163 ? -7.066 31.719 -11.602 1 87.5 163 PHE B O 1
ATOM 5953 N N . GLY B 1 164 ? -7.074 29.984 -10.109 1 82.31 164 GLY B N 1
ATOM 5954 C CA . GLY B 1 164 ? -8.508 29.766 -10.258 1 82.31 164 GLY B CA 1
ATOM 5955 C C . GLY B 1 164 ? -8.891 29.297 -11.648 1 82.31 164 GLY B C 1
ATOM 5956 O O . GLY B 1 164 ? -9.914 29.734 -12.195 1 82.31 164 GLY B O 1
ATOM 5957 N N . LEU B 1 165 ? -7.961 28.594 -12.211 1 80.62 165 LEU B N 1
ATOM 5958 C CA . LEU B 1 165 ? -8.242 28.078 -13.547 1 80.62 165 LEU B CA 1
ATOM 5959 C C . LEU B 1 165 ? -9.156 26.859 -13.477 1 80.62 165 LEU B C 1
ATOM 5961 O O . LEU B 1 165 ? -9.023 26.031 -12.57 1 80.62 165 LEU B O 1
ATOM 5965 N N . GLU B 1 166 ? -10.266 26.969 -14.07 1 77.5 166 GLU B N 1
ATOM 5966 C CA . GLU B 1 166 ? -11.188 25.828 -14.094 1 77.5 166 GLU B CA 1
ATOM 5967 C C . GLU B 1 166 ? -11.414 25.344 -15.523 1 77.5 166 GLU B C 1
ATOM 5969 O O . GLU B 1 166 ? -11.18 26.078 -16.484 1 77.5 166 GLU B O 1
ATOM 5974 N N . GLY B 1 167 ? -11.422 23.984 -15.711 1 77.94 167 GLY B N 1
ATOM 5975 C CA . GLY B 1 167 ? -11.734 23.453 -17.031 1 77.94 167 GLY B CA 1
ATOM 5976 C C . GLY B 1 167 ? -11.312 22 -17.203 1 77.94 167 GLY B C 1
ATOM 5977 O O . GLY B 1 167 ? -10.531 21.484 -16.406 1 77.94 167 GLY B O 1
ATOM 5978 N N . ALA B 1 168 ? -11.922 21.406 -18.141 1 77.19 168 ALA B N 1
ATOM 5979 C CA . ALA B 1 168 ? -11.633 20 -18.484 1 77.19 168 ALA B CA 1
ATOM 5980 C C . ALA B 1 168 ? -10.219 19.844 -19.016 1 77.19 168 ALA B C 1
ATOM 5982 O O . ALA B 1 168 ? -9.656 18.75 -19 1 77.19 168 ALA B O 1
ATOM 5983 N N . TRP B 1 169 ? -9.602 21.062 -19.438 1 82.81 169 TRP B N 1
ATOM 5984 C CA . TRP B 1 169 ? -8.266 21.016 -20.016 1 82.81 169 TRP B CA 1
ATOM 5985 C C . TRP B 1 169 ? -7.23 20.594 -18.984 1 82.81 169 TRP B C 1
ATOM 5987 O O . TRP B 1 169 ? -6.188 20.031 -19.328 1 82.81 169 TRP B O 1
ATOM 5997 N N . ILE B 1 170 ? -7.551 20.828 -17.719 1 86.25 170 ILE B N 1
ATOM 5998 C CA . ILE B 1 170 ? -6.629 20.469 -16.641 1 86.25 170 ILE B CA 1
ATOM 5999 C C . ILE B 1 170 ? -6.504 18.938 -16.562 1 86.25 170 ILE B C 1
ATOM 6001 O O . ILE B 1 170 ? -5.395 18.406 -16.469 1 86.25 170 ILE B O 1
ATOM 6005 N N . ASP B 1 171 ? -7.637 18.281 -16.656 1 82.75 171 ASP B N 1
ATOM 6006 C CA . ASP B 1 171 ? -7.625 16.828 -16.625 1 82.75 171 ASP B CA 1
ATOM 6007 C C . ASP B 1 171 ? -6.953 16.25 -17.875 1 82.75 171 ASP B C 1
ATOM 6009 O O . ASP B 1 171 ? -6.285 15.219 -17.797 1 82.75 171 ASP B O 1
ATOM 6013 N N . HIS B 1 172 ? -7.145 16.969 -18.953 1 87.38 172 HIS B N 1
ATOM 6014 C CA . HIS B 1 172 ? -6.496 16.516 -20.188 1 87.38 172 HIS B CA 1
ATOM 6015 C C . HIS B 1 172 ? -4.98 16.656 -20.094 1 87.38 172 HIS B C 1
ATOM 6017 O O . HIS B 1 172 ? -4.246 15.766 -20.516 1 87.38 172 HIS B O 1
ATOM 6023 N N . VAL B 1 173 ? -4.539 17.734 -19.484 1 91.5 173 VAL B N 1
ATOM 6024 C CA . VAL B 1 173 ? -3.104 17.953 -19.359 1 91.5 173 VAL B CA 1
ATOM 6025 C C . VAL B 1 173 ? -2.5 16.922 -18.406 1 91.5 173 VAL B C 1
ATOM 6027 O O . VAL B 1 173 ? -1.415 16.391 -18.672 1 91.5 173 VAL B O 1
ATOM 6030 N N . TRP B 1 174 ? -3.229 16.656 -17.391 1 91.12 174 TRP B N 1
ATOM 6031 C CA . TRP B 1 174 ? -2.762 15.641 -16.438 1 91.12 174 TRP B CA 1
ATOM 6032 C C . TRP B 1 174 ? -2.682 14.273 -17.109 1 91.12 174 TRP B C 1
ATOM 6034 O O . TRP B 1 174 ? -1.699 13.547 -16.938 1 91.12 174 TRP B O 1
ATOM 6044 N N . THR B 1 175 ? -3.654 13.945 -17.891 1 89.56 175 THR B N 1
ATOM 6045 C CA . THR B 1 175 ? -3.674 12.656 -18.562 1 89.56 175 THR B CA 1
ATOM 6046 C C . THR B 1 175 ? -2.568 12.578 -19.609 1 89.56 175 THR B C 1
ATOM 6048 O O . THR B 1 175 ? -1.927 11.539 -19.781 1 89.56 175 THR B O 1
ATOM 6051 N N . TYR B 1 176 ? -2.377 13.688 -20.344 1 92.69 176 TYR B N 1
ATOM 6052 C CA . TYR B 1 176 ? -1.277 13.742 -21.297 1 92.69 176 TYR B CA 1
ATOM 6053 C C . TYR B 1 176 ? 0.061 13.516 -20.609 1 92.69 176 TYR B C 1
ATOM 6055 O O . TYR B 1 176 ? 0.909 12.773 -21.109 1 92.69 176 TYR B O 1
ATOM 6063 N N . ALA B 1 177 ? 0.212 14.125 -19.391 1 93.94 177 ALA B N 1
ATOM 6064 C CA . ALA B 1 177 ? 1.461 13.969 -18.656 1 93.94 177 ALA B CA 1
ATOM 6065 C C . ALA B 1 177 ? 1.65 12.531 -18.188 1 93.94 177 ALA B C 1
ATOM 6067 O O . ALA B 1 177 ? 2.754 11.984 -18.266 1 93.94 177 ALA B O 1
ATOM 6068 N N . LEU B 1 178 ? 0.629 11.969 -17.766 1 93.38 178 LEU B N 1
ATOM 6069 C CA . LEU B 1 178 ? 0.684 10.578 -17.328 1 93.38 178 LEU B CA 1
ATOM 6070 C C . LEU B 1 178 ? 1.123 9.664 -18.469 1 93.38 178 LEU B C 1
ATOM 6072 O O . LEU B 1 178 ? 1.997 8.812 -18.281 1 93.38 178 LEU B O 1
ATOM 6076 N N . ILE B 1 179 ? 0.575 9.891 -19.609 1 91.94 179 ILE B N 1
ATOM 6077 C CA . ILE B 1 179 ? 0.872 9.047 -20.766 1 91.94 179 ILE B CA 1
ATOM 6078 C C . ILE B 1 179 ? 2.32 9.266 -21.203 1 91.94 179 ILE B C 1
ATOM 6080 O O . ILE B 1 179 ? 3.055 8.297 -21.438 1 91.94 179 ILE B O 1
ATOM 6084 N N . VAL B 1 180 ? 2.709 10.461 -21.266 1 93.31 180 VAL B N 1
ATOM 6085 C CA . VAL B 1 180 ? 4.055 10.781 -21.734 1 93.31 180 VAL B CA 1
ATOM 6086 C C . VAL B 1 180 ? 5.082 10.234 -20.75 1 93.31 180 VAL B C 1
ATOM 6088 O O . VAL B 1 180 ? 6.094 9.656 -21.141 1 93.31 180 VAL B O 1
ATOM 6091 N N . PHE B 1 181 ? 4.793 10.344 -19.453 1 93.75 181 PHE B N 1
ATOM 6092 C CA . PHE B 1 181 ? 5.766 9.914 -18.453 1 93.75 181 PHE B CA 1
ATOM 6093 C C . PHE B 1 181 ? 5.84 8.391 -18.406 1 93.75 181 PHE B C 1
ATOM 6095 O O . PHE B 1 181 ? 6.93 7.82 -18.328 1 93.75 181 PHE B O 1
ATOM 6102 N N . GLU B 1 182 ? 4.812 7.73 -18.531 1 91.5 182 GLU B N 1
ATOM 6103 C CA . GLU B 1 182 ? 4.805 6.277 -18.391 1 91.5 182 GLU B CA 1
ATOM 6104 C C . GLU B 1 182 ? 5.266 5.594 -19.672 1 91.5 182 GLU B C 1
ATOM 6106 O O . GLU B 1 182 ? 5.938 4.562 -19.625 1 91.5 182 GLU B O 1
ATOM 6111 N N . THR B 1 183 ? 4.945 6.152 -20.859 1 91.62 183 THR B N 1
ATOM 6112 C CA . THR B 1 183 ? 5.238 5.461 -22.109 1 91.62 183 THR B CA 1
ATOM 6113 C C . THR B 1 183 ? 6.535 5.977 -22.719 1 91.62 183 THR B C 1
ATOM 6115 O O . THR B 1 183 ? 7.188 5.27 -23.5 1 91.62 183 THR B O 1
ATOM 6118 N N . PHE B 1 184 ? 6.926 7.129 -22.391 1 92.75 184 PHE B N 1
ATOM 6119 C CA . PHE B 1 184 ? 8.133 7.68 -23 1 92.75 184 PHE B CA 1
ATOM 6120 C C . PHE B 1 184 ? 9.242 7.832 -21.969 1 92.75 184 PHE B C 1
ATOM 6122 O O . PHE B 1 184 ? 10.32 7.262 -22.125 1 92.75 184 PHE B O 1
ATOM 6129 N N . ALA B 1 185 ? 9 8.477 -20.828 1 92.5 185 ALA B N 1
ATOM 6130 C CA . ALA B 1 185 ? 10.047 8.805 -19.859 1 92.5 185 ALA B CA 1
ATOM 6131 C C . ALA B 1 185 ? 10.57 7.547 -19.172 1 92.5 185 ALA B C 1
ATOM 6133 O O . ALA B 1 185 ? 11.781 7.391 -19 1 92.5 185 ALA B O 1
ATOM 6134 N N . VAL B 1 186 ? 9.734 6.645 -18.812 1 93.75 186 VAL B N 1
ATOM 6135 C CA . VAL B 1 186 ? 10.148 5.457 -18.062 1 93.75 186 VAL B CA 1
ATOM 6136 C C . VAL B 1 186 ? 11.055 4.594 -18.938 1 93.75 186 VAL B C 1
ATOM 6138 O O . VAL B 1 186 ? 12.172 4.262 -18.531 1 93.75 186 VAL B O 1
ATOM 6141 N N . PRO B 1 187 ? 10.672 4.27 -20.188 1 93.75 187 PRO B N 1
ATOM 6142 C CA . PRO B 1 187 ? 11.562 3.432 -20.984 1 93.75 187 PRO B CA 1
ATOM 6143 C C . PRO B 1 187 ? 12.859 4.141 -21.359 1 93.75 187 PRO B C 1
ATOM 6145 O O . PRO B 1 187 ? 13.914 3.506 -21.453 1 93.75 187 PRO B O 1
ATOM 6148 N N . VAL B 1 188 ? 12.789 5.395 -21.641 1 92 188 VAL B N 1
ATOM 6149 C CA . VAL B 1 188 ? 13.992 6.148 -21.984 1 92 188 VAL B CA 1
ATOM 6150 C C . VAL B 1 188 ? 14.953 6.18 -20.797 1 92 188 VAL B C 1
ATOM 6152 O O . VAL B 1 188 ? 16.156 5.934 -20.953 1 92 188 VAL B O 1
ATOM 6155 N N . LEU B 1 189 ? 14.367 6.453 -19.578 1 91.69 189 LEU B N 1
ATOM 6156 C CA . LEU B 1 189 ? 15.203 6.457 -18.375 1 91.69 189 LEU B CA 1
ATOM 6157 C C . LEU B 1 189 ? 15.742 5.059 -18.094 1 91.69 189 LEU B C 1
ATOM 6159 O O . LEU B 1 189 ? 16.875 4.91 -17.641 1 91.69 189 LEU B O 1
ATOM 6163 N N . PHE B 1 190 ? 14.953 4.043 -18.375 1 93.69 190 PHE B N 1
ATOM 6164 C CA . PHE B 1 190 ? 15.359 2.654 -18.188 1 93.69 190 PHE B CA 1
ATOM 6165 C C . PHE B 1 190 ? 16.578 2.33 -19.047 1 93.69 190 PHE B C 1
ATOM 6167 O O . PHE B 1 190 ? 17.562 1.774 -18.562 1 93.69 190 PHE B O 1
ATOM 6174 N N . LEU B 1 191 ? 16.547 2.773 -20.312 1 92.75 191 LEU B N 1
ATOM 6175 C CA . LEU B 1 191 ? 17.641 2.48 -21.219 1 92.75 191 LEU B CA 1
ATOM 6176 C C . LEU B 1 191 ? 18.875 3.303 -20.875 1 92.75 191 LEU B C 1
ATOM 6178 O O . LEU B 1 191 ? 20 2.803 -20.953 1 92.75 191 LEU B O 1
ATOM 6182 N N . MET B 1 192 ? 18.672 4.5 -20.484 1 89.12 192 MET B N 1
ATOM 6183 C CA . MET B 1 192 ? 19.797 5.348 -20.109 1 89.12 192 MET B CA 1
ATOM 6184 C C . MET B 1 192 ? 20.516 4.793 -18.875 1 89.12 192 MET B C 1
ATOM 6186 O O . MET B 1 192 ? 21.734 4.746 -18.828 1 89.12 192 MET B O 1
ATOM 6190 N N . MET B 1 193 ? 19.719 4.367 -17.938 1 88.31 193 MET B N 1
ATOM 6191 C CA . MET B 1 193 ? 20.297 3.832 -16.719 1 88.31 193 MET B CA 1
ATOM 6192 C C . MET B 1 193 ? 20.938 2.477 -16.969 1 88.31 193 MET B C 1
ATOM 6194 O O . MET B 1 193 ? 22 2.182 -16.406 1 88.31 193 MET B O 1
ATOM 6198 N N . ALA B 1 194 ? 20.312 1.678 -17.719 1 88.75 194 ALA B N 1
ATOM 6199 C CA . ALA B 1 194 ? 20.859 0.366 -18.047 1 88.75 194 ALA B CA 1
ATOM 6200 C C . ALA B 1 194 ? 22.234 0.498 -18.719 1 88.75 194 ALA B C 1
ATOM 6202 O O . ALA B 1 194 ? 23.156 -0.243 -18.391 1 88.75 194 ALA B O 1
ATOM 6203 N N . ASP B 1 195 ? 22.359 1.425 -19.625 1 87.31 195 ASP B N 1
ATOM 6204 C CA . ASP B 1 195 ? 23.625 1.621 -20.328 1 87.31 195 ASP B CA 1
ATOM 6205 C C . ASP B 1 195 ? 24.703 2.16 -19.391 1 87.31 195 ASP B C 1
ATOM 6207 O O . ASP B 1 195 ? 25.844 1.72 -19.453 1 87.31 195 ASP B O 1
ATOM 6211 N N . ARG B 1 196 ? 24.312 2.965 -18.531 1 82.56 196 ARG B N 1
ATOM 6212 C CA . ARG B 1 196 ? 25.266 3.557 -17.594 1 82.56 196 ARG B CA 1
ATOM 6213 C C . ARG B 1 196 ? 25.766 2.521 -16.594 1 82.56 196 ARG B C 1
ATOM 6215 O O . ARG B 1 196 ? 26.969 2.461 -16.297 1 82.56 196 ARG B O 1
ATOM 6222 N N . TRP B 1 197 ? 24.906 1.739 -16.109 1 83.5 197 TRP B N 1
ATOM 6223 C CA . TRP B 1 197 ? 25.281 0.765 -15.094 1 83.5 197 TRP B CA 1
ATOM 6224 C C . TRP B 1 197 ? 26.016 -0.422 -15.711 1 83.5 197 TRP B C 1
ATOM 6226 O O . TRP B 1 197 ? 26.766 -1.117 -15.031 1 83.5 197 TRP B O 1
ATOM 6236 N N . ARG B 1 198 ? 25.719 -0.655 -16.938 1 82.75 198 ARG B N 1
ATOM 6237 C CA . ARG B 1 198 ? 26.453 -1.71 -17.625 1 82.75 198 ARG B CA 1
ATOM 6238 C C . ARG B 1 198 ? 27.953 -1.402 -17.672 1 82.75 198 ARG B C 1
ATOM 6240 O O . ARG B 1 198 ? 28.781 -2.299 -17.516 1 82.75 198 ARG B O 1
ATOM 6247 N N . GLU B 1 199 ? 28.234 -0.209 -17.703 1 78.12 199 GLU B N 1
ATOM 6248 C CA . GLU B 1 199 ? 29.625 0.202 -17.797 1 78.12 199 GLU B CA 1
ATOM 6249 C C . GLU B 1 199 ? 30.266 0.278 -16.406 1 78.12 199 GLU B C 1
ATOM 6251 O O . GLU B 1 199 ? 31.469 0.012 -16.25 1 78.12 199 GLU B O 1
ATOM 6256 N N . ALA B 1 200 ? 29.547 0.613 -15.391 1 77.69 200 ALA B N 1
ATOM 6257 C CA . ALA B 1 200 ? 30.078 0.837 -14.047 1 77.69 200 ALA B CA 1
ATOM 6258 C C . ALA B 1 200 ? 30.266 -0.482 -13.305 1 77.69 200 ALA B C 1
ATOM 6260 O O . ALA B 1 200 ? 31.125 -0.586 -12.414 1 77.69 200 ALA B O 1
ATOM 6261 N N . GLY B 1 201 ? 29.75 -1.529 -13.641 1 72.81 201 GLY B N 1
ATOM 6262 C CA . GLY B 1 201 ? 29.859 -2.793 -12.93 1 72.81 201 GLY B CA 1
ATOM 6263 C C . GLY B 1 201 ? 29 -2.85 -11.68 1 72.81 201 GLY B C 1
ATOM 6264 O O . GLY B 1 201 ? 28.422 -1.845 -11.281 1 72.81 201 GLY B O 1
ATOM 6265 N N . TYR B 1 202 ? 28.812 -4.055 -11.047 1 71.44 202 TYR B N 1
ATOM 6266 C CA . TYR B 1 202 ? 27.984 -4.207 -9.859 1 71.44 202 TYR B CA 1
ATOM 6267 C C . TYR B 1 202 ? 28.844 -4.215 -8.594 1 71.44 202 TYR B C 1
ATOM 6269 O O . TYR B 1 202 ? 29.859 -4.906 -8.531 1 71.44 202 TYR B O 1
ATOM 6277 N N . GLU B 1 203 ? 28.531 -3.182 -7.711 1 74.25 203 GLU B N 1
ATOM 6278 C CA . GLU B 1 203 ? 29.188 -3.199 -6.406 1 74.25 203 GLU B CA 1
ATOM 6279 C C . GLU B 1 203 ? 28.312 -3.859 -5.352 1 74.25 203 GLU B C 1
ATOM 6281 O O . GLU B 1 203 ? 27.078 -3.744 -5.398 1 74.25 203 GLU B O 1
ATOM 6286 N N . SER B 1 204 ? 28.969 -4.715 -4.613 1 75.81 204 SER B N 1
ATOM 6287 C CA . SER B 1 204 ? 28.25 -5.414 -3.559 1 75.81 204 SER B CA 1
ATOM 6288 C C . SER B 1 204 ? 27.609 -4.434 -2.582 1 75.81 204 SER B C 1
ATOM 6290 O O . SER B 1 204 ? 28.172 -3.389 -2.275 1 75.81 204 SER B O 1
ATOM 6292 N N . ASN B 1 205 ? 26.375 -4.691 -2.293 1 79.12 205 ASN B N 1
ATOM 6293 C CA . ASN B 1 205 ? 25.641 -3.873 -1.333 1 79.12 205 ASN B CA 1
ATOM 6294 C C . ASN B 1 205 ? 25.656 -4.488 0.064 1 79.12 205 ASN B C 1
ATOM 6296 O O . ASN B 1 205 ? 25.344 -5.664 0.236 1 79.12 205 ASN B O 1
ATOM 6300 N N . ARG B 1 206 ? 26.109 -3.744 1.066 1 80.62 206 ARG B N 1
ATOM 6301 C CA . ARG B 1 206 ? 26.266 -4.227 2.436 1 80.62 206 ARG B CA 1
ATOM 6302 C C . ARG B 1 206 ? 24.906 -4.617 3.029 1 80.62 206 ARG B C 1
ATOM 6304 O O . ARG B 1 206 ? 24.812 -5.594 3.773 1 80.62 206 ARG B O 1
ATOM 6311 N N . ILE B 1 207 ? 23.906 -3.875 2.736 1 82.62 207 ILE B N 1
ATOM 6312 C CA . ILE B 1 207 ? 22.578 -4.137 3.262 1 82.62 207 ILE B CA 1
ATOM 6313 C C . ILE B 1 207 ? 22.078 -5.492 2.768 1 82.62 207 ILE B C 1
ATOM 6315 O O . ILE B 1 207 ? 21.547 -6.289 3.547 1 82.62 207 ILE B O 1
ATOM 6319 N N . LEU B 1 208 ? 22.25 -5.77 1.525 1 85.19 208 LEU B N 1
ATOM 6320 C CA . LEU B 1 208 ? 21.844 -7.043 0.95 1 85.19 208 LEU B CA 1
ATOM 6321 C C . LEU B 1 208 ? 22.641 -8.195 1.543 1 85.19 208 LEU B C 1
ATOM 6323 O O . LEU B 1 208 ? 22.094 -9.273 1.783 1 85.19 208 LEU B O 1
ATOM 6327 N N . GLU B 1 209 ? 23.859 -7.938 1.783 1 87.06 209 GLU B N 1
ATOM 6328 C CA . GLU B 1 209 ? 24.734 -8.969 2.354 1 87.06 209 GLU B CA 1
ATOM 6329 C C . GLU B 1 209 ? 24.266 -9.359 3.754 1 87.06 209 GLU B C 1
ATOM 6331 O O . GLU B 1 209 ? 24.203 -10.547 4.082 1 87.06 209 GLU B O 1
ATOM 6336 N N . ILE B 1 210 ? 23.859 -8.398 4.527 1 82.75 210 ILE B N 1
ATOM 6337 C CA . ILE B 1 210 ? 23.406 -8.664 5.891 1 82.75 210 ILE B CA 1
ATOM 6338 C C . ILE B 1 210 ? 22.062 -9.383 5.859 1 82.75 210 ILE B C 1
ATOM 6340 O O . ILE B 1 210 ? 21.859 -10.344 6.598 1 82.75 210 ILE B O 1
ATOM 6344 N N . LEU B 1 211 ? 21.25 -8.922 5.016 1 87.5 211 LEU B N 1
ATOM 6345 C CA . LEU B 1 211 ? 19.938 -9.523 4.898 1 87.5 211 LEU B CA 1
ATOM 6346 C C . LEU B 1 211 ? 20.031 -10.984 4.48 1 87.5 211 LEU B C 1
ATOM 6348 O O . LEU B 1 211 ? 19.406 -11.852 5.086 1 87.5 211 LEU B O 1
ATOM 6352 N N . LEU B 1 212 ? 20.844 -11.305 3.496 1 88.75 212 LEU B N 1
ATOM 6353 C CA . LEU B 1 212 ? 20.938 -12.641 2.92 1 88.75 212 LEU B CA 1
ATOM 6354 C C . LEU B 1 212 ? 21.703 -13.578 3.84 1 88.75 212 LEU B C 1
ATOM 6356 O O . LEU B 1 212 ? 21.297 -14.734 4.035 1 88.75 212 LEU B O 1
ATOM 6360 N N . ASN B 1 213 ? 22.719 -13.102 4.477 1 86 213 ASN B N 1
ATOM 6361 C CA . ASN B 1 213 ? 23.594 -13.961 5.27 1 86 213 ASN B CA 1
ATOM 6362 C C . ASN B 1 213 ? 23.031 -14.195 6.668 1 86 213 ASN B C 1
ATOM 6364 O O . ASN B 1 213 ? 23.156 -15.289 7.215 1 86 213 ASN B O 1
ATOM 6368 N N . TYR B 1 214 ? 22.25 -13.242 7.129 1 84.81 214 TYR B N 1
ATOM 6369 C CA . TYR B 1 214 ? 21.938 -13.352 8.547 1 84.81 214 TYR B CA 1
ATOM 6370 C C . TYR B 1 214 ? 20.438 -13.625 8.75 1 84.81 214 TYR B C 1
ATOM 6372 O O . TYR B 1 214 ? 20.031 -14.031 9.836 1 84.81 214 TYR B O 1
ATOM 6380 N N . ILE B 1 215 ? 19.75 -13.391 7.809 1 88.81 215 ILE B N 1
ATOM 6381 C CA . ILE B 1 215 ? 18.312 -13.578 8.008 1 88.81 215 ILE B CA 1
ATOM 6382 C C . ILE B 1 215 ? 17.797 -14.656 7.059 1 88.81 215 ILE B C 1
ATOM 6384 O O . ILE B 1 215 ? 17.297 -15.695 7.5 1 88.81 215 ILE B O 1
ATOM 6388 N N . VAL B 1 216 ? 18.062 -14.562 5.805 1 91.06 216 VAL B N 1
ATOM 6389 C CA . VAL B 1 216 ? 17.438 -15.422 4.801 1 91.06 216 VAL B CA 1
ATOM 6390 C C . VAL B 1 216 ? 18.109 -16.797 4.816 1 91.06 216 VAL B C 1
ATOM 6392 O O . VAL B 1 216 ? 17.438 -17.828 4.809 1 91.06 216 VAL B O 1
ATOM 6395 N N . ALA B 1 217 ? 19.453 -16.828 4.879 1 91.06 217 ALA B N 1
ATOM 6396 C CA . ALA B 1 217 ? 20.172 -18.094 4.809 1 91.06 217 ALA B CA 1
ATOM 6397 C C . ALA B 1 217 ? 19.844 -18.984 5.996 1 91.06 217 ALA B C 1
ATOM 6399 O O . ALA B 1 217 ? 19.516 -20.156 5.828 1 91.06 217 ALA B O 1
ATOM 6400 N N . PRO B 1 218 ? 19.891 -18.484 7.211 1 89.56 218 PRO B N 1
ATOM 6401 C CA . PRO B 1 218 ? 19.5 -19.344 8.336 1 89.56 218 PRO B CA 1
ATOM 6402 C C . PRO B 1 218 ? 18.047 -19.797 8.258 1 89.56 218 PRO B C 1
ATOM 6404 O O . PRO B 1 218 ? 17.719 -20.922 8.672 1 89.56 218 PRO B O 1
ATOM 6407 N N . ALA B 1 219 ? 17.219 -18.938 7.824 1 92.69 219 ALA B N 1
ATOM 6408 C CA . ALA B 1 219 ? 15.82 -19.312 7.676 1 92.69 219 ALA B CA 1
ATOM 6409 C C . ALA B 1 219 ? 15.672 -20.469 6.699 1 92.69 219 ALA B C 1
ATOM 6411 O O . ALA B 1 219 ? 14.883 -21.391 6.93 1 92.69 219 ALA B O 1
ATOM 6412 N N . LEU B 1 220 ? 16.422 -20.453 5.625 1 93.31 220 LEU B N 1
ATOM 6413 C CA . LEU B 1 220 ? 16.375 -21.516 4.633 1 93.31 220 LEU B CA 1
ATOM 6414 C C . LEU B 1 220 ? 16.938 -22.812 5.203 1 93.31 220 LEU B C 1
ATOM 6416 O O . LEU B 1 220 ? 16.453 -23.906 4.887 1 93.31 220 LEU B O 1
ATOM 6420 N N . LEU B 1 221 ? 17.938 -22.703 6.07 1 92.25 221 LEU B N 1
ATOM 6421 C CA . LEU B 1 221 ? 18.516 -23.875 6.719 1 92.25 221 LEU B CA 1
ATOM 6422 C C . LEU B 1 221 ? 17.516 -24.531 7.66 1 92.25 221 LEU B C 1
ATOM 6424 O O . LEU B 1 221 ? 17.359 -25.75 7.668 1 92.25 221 LEU B O 1
ATOM 6428 N N . ILE B 1 222 ? 16.828 -23.703 8.391 1 93 222 ILE B N 1
ATOM 6429 C CA . ILE B 1 222 ? 15.828 -24.203 9.32 1 93 222 ILE B CA 1
ATOM 6430 C C . ILE B 1 222 ? 14.695 -24.875 8.547 1 93 222 ILE B C 1
ATOM 6432 O O . ILE B 1 222 ? 14.227 -25.953 8.914 1 93 222 ILE B O 1
ATOM 6436 N N . TYR B 1 223 ? 14.305 -24.266 7.457 1 93.44 223 TYR B N 1
ATOM 6437 C CA . TYR B 1 223 ? 13.227 -24.828 6.648 1 93.44 223 TYR B CA 1
ATOM 6438 C C . TYR B 1 223 ? 13.633 -26.156 6.039 1 93.44 223 TYR B C 1
ATOM 6440 O O . TYR B 1 223 ? 12.812 -27.078 5.957 1 93.44 223 TYR B O 1
ATOM 6448 N N . THR B 1 224 ? 14.852 -26.25 5.598 1 92.88 224 THR B N 1
ATOM 6449 C CA . THR B 1 224 ? 15.352 -27.516 5.055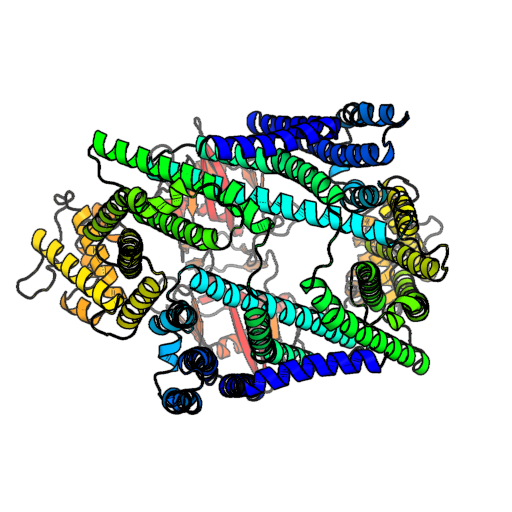 1 92.88 224 THR B CA 1
ATOM 6450 C C . THR B 1 224 ? 15.328 -28.609 6.117 1 92.88 224 THR B C 1
ATOM 6452 O O . THR B 1 224 ? 14.922 -29.734 5.844 1 92.88 224 THR B O 1
ATOM 6455 N N . ALA B 1 225 ? 15.727 -28.25 7.277 1 93 225 ALA B N 1
ATOM 6456 C CA . ALA B 1 225 ? 15.719 -29.203 8.375 1 93 225 ALA B CA 1
ATOM 6457 C C . ALA B 1 225 ? 14.297 -29.688 8.664 1 93 225 ALA B C 1
ATOM 6459 O O . ALA B 1 225 ? 14.078 -30.875 8.914 1 93 225 ALA B O 1
ATOM 6460 N N . ILE B 1 226 ? 13.375 -28.797 8.562 1 92.44 226 ILE B N 1
ATOM 6461 C CA . ILE B 1 226 ? 11.984 -29.141 8.828 1 92.44 226 ILE B CA 1
ATOM 6462 C C . ILE B 1 226 ? 11.469 -30.078 7.742 1 92.44 226 ILE B C 1
ATOM 6464 O O . ILE B 1 226 ? 10.758 -31.047 8.039 1 92.44 226 ILE B O 1
ATOM 6468 N N . LEU B 1 227 ? 11.789 -29.859 6.52 1 91.25 227 LEU B N 1
ATOM 6469 C CA . LEU B 1 227 ? 11.359 -30.719 5.426 1 91.25 227 LEU B CA 1
ATOM 6470 C C . LEU B 1 227 ? 11.961 -32.125 5.562 1 91.25 227 LEU B C 1
ATOM 6472 O O . LEU B 1 227 ? 11.297 -33.125 5.266 1 91.25 227 LEU B O 1
ATOM 6476 N N . TYR B 1 228 ? 13.211 -32.188 6.102 1 92.88 228 TYR B N 1
ATOM 6477 C CA . TYR B 1 228 ? 13.844 -33.5 6.312 1 92.88 228 TYR B CA 1
ATOM 6478 C C . TYR B 1 228 ? 13.18 -34.25 7.465 1 92.88 228 TYR B C 1
ATOM 6480 O O . TYR B 1 228 ? 13.031 -35.469 7.418 1 92.88 228 TYR B O 1
ATOM 6488 N N . LEU B 1 229 ? 12.82 -33.5 8.43 1 91.75 229 LEU B N 1
ATOM 6489 C CA . LEU B 1 229 ? 12.094 -34.125 9.531 1 91.75 229 LEU B CA 1
ATOM 6490 C C . LEU B 1 229 ? 10.742 -34.656 9.062 1 91.75 229 LEU B C 1
ATOM 6492 O O . LEU B 1 229 ? 10.297 -35.719 9.516 1 91.75 229 LEU B O 1
ATOM 6496 N N . TYR B 1 230 ? 10.18 -33.969 8.172 1 90.94 230 TYR B N 1
ATOM 6497 C CA . TYR B 1 230 ? 8.906 -34.406 7.613 1 90.94 230 TYR B CA 1
ATOM 6498 C C . TYR B 1 230 ? 9.086 -35.688 6.77 1 90.94 230 TYR B C 1
ATOM 6500 O O . TYR B 1 230 ? 8.266 -36.594 6.836 1 90.94 230 TYR B O 1
ATOM 6508 N N . MET B 1 231 ? 10.133 -35.719 6.047 1 91.31 231 MET B N 1
ATOM 6509 C CA . MET B 1 231 ? 10.422 -36.906 5.246 1 91.31 231 MET B CA 1
ATOM 6510 C C . MET B 1 231 ? 10.672 -38.125 6.133 1 91.31 231 MET B C 1
ATOM 6512 O O . MET B 1 231 ? 10.25 -39.219 5.809 1 91.31 231 MET B O 1
ATOM 6516 N N . ALA B 1 232 ? 11.328 -37.812 7.203 1 90.69 232 ALA B N 1
ATOM 6517 C CA . ALA B 1 232 ? 11.547 -38.906 8.164 1 90.69 232 ALA B CA 1
ATOM 6518 C C . ALA B 1 232 ? 10.227 -39.406 8.75 1 90.69 232 ALA B C 1
ATOM 6520 O O . ALA B 1 232 ? 10.031 -40.594 8.93 1 90.69 232 ALA B O 1
ATOM 6521 N N . LYS B 1 233 ? 9.359 -38.5 8.992 1 89.69 233 LYS B N 1
ATOM 6522 C CA . LYS B 1 233 ? 8.047 -38.875 9.516 1 89.69 233 LYS B CA 1
ATOM 6523 C C . LYS B 1 233 ? 7.27 -39.719 8.508 1 89.69 233 LYS B C 1
ATOM 6525 O O . LYS B 1 233 ? 6.633 -40.688 8.875 1 89.69 233 LYS B O 1
ATOM 6530 N N . ILE B 1 234 ? 7.32 -39.344 7.262 1 87.94 234 ILE B N 1
ATOM 6531 C CA . ILE B 1 234 ? 6.625 -40.062 6.199 1 87.94 234 ILE B CA 1
ATOM 6532 C C . ILE B 1 234 ? 7.207 -41.469 6.059 1 87.94 234 ILE B C 1
ATOM 6534 O O . ILE B 1 234 ? 6.473 -42.438 5.844 1 87.94 234 ILE B O 1
ATOM 6538 N N . LEU B 1 235 ? 8.562 -41.625 6.203 1 86.56 235 LEU B N 1
ATOM 6539 C CA . LEU B 1 235 ? 9.219 -42.906 6.07 1 86.56 235 LEU B CA 1
ATOM 6540 C C . LEU B 1 235 ? 8.852 -43.844 7.227 1 86.56 235 LEU B C 1
ATOM 6542 O O . LEU B 1 235 ? 8.695 -45.031 7.039 1 86.56 235 LEU B O 1
ATOM 6546 N N . VAL B 1 236 ? 8.664 -43.219 8.367 1 87.19 236 VAL B N 1
ATOM 6547 C CA . VAL B 1 236 ? 8.344 -44.031 9.547 1 87.19 236 VAL B CA 1
ATOM 6548 C C . VAL B 1 236 ? 6.863 -44.375 9.539 1 87.19 236 VAL B C 1
ATOM 6550 O O . VAL B 1 236 ? 6.488 -45.531 9.852 1 87.19 236 VAL B O 1
ATOM 6553 N N . THR B 1 237 ? 5.965 -43.469 9.148 1 85.5 237 THR B N 1
ATOM 6554 C CA . THR B 1 237 ? 4.527 -43.688 9.203 1 85.5 237 THR B CA 1
ATOM 6555 C C . THR B 1 237 ? 4.031 -44.312 7.898 1 85.5 237 THR B C 1
ATOM 6557 O O . THR B 1 237 ? 2.9 -44.781 7.828 1 85.5 237 THR B O 1
ATOM 6560 N N . TRP B 1 238 ? 4.824 -44.406 6.91 1 80.44 238 TRP B N 1
ATOM 6561 C CA . TRP B 1 238 ? 4.469 -44.969 5.605 1 80.44 238 TRP B CA 1
ATOM 6562 C C . TRP B 1 238 ? 3.182 -44.312 5.086 1 80.44 238 TRP B C 1
ATOM 6564 O O . TRP B 1 238 ? 2.285 -45.031 4.617 1 80.44 238 TRP B O 1
ATOM 6574 N N . SER B 1 239 ? 3.021 -42.969 5.371 1 81.5 239 SER B N 1
ATOM 6575 C CA . SER B 1 239 ? 1.877 -42.25 4.852 1 81.5 239 SER B CA 1
ATOM 6576 C C . SER B 1 239 ? 2.279 -41.344 3.688 1 81.5 239 SER B C 1
ATOM 6578 O O . SER B 1 239 ? 3.441 -40.938 3.576 1 81.5 239 SER B O 1
ATOM 6580 N N . LEU B 1 240 ? 1.367 -41.156 2.707 1 77.94 240 LEU B N 1
ATOM 6581 C CA . LEU B 1 240 ? 1.652 -40.312 1.561 1 77.94 240 LEU B CA 1
ATOM 6582 C C . LEU B 1 240 ? 1.486 -38.844 1.925 1 77.94 240 LEU B C 1
ATOM 6584 O O . LEU B 1 240 ? 0.64 -38.5 2.752 1 77.94 240 LEU B O 1
ATOM 6588 N N . PRO B 1 241 ? 2.383 -38.031 1.382 1 79.25 241 PRO B N 1
ATOM 6589 C CA . PRO B 1 241 ? 2.299 -36.625 1.679 1 79.25 241 PRO B CA 1
ATOM 6590 C C . PRO B 1 241 ? 1.014 -35.969 1.157 1 79.25 241 PRO B C 1
ATOM 6592 O O . PRO B 1 241 ? 0.416 -36.469 0.201 1 79.25 241 PRO B O 1
ATOM 6595 N N . GLU B 1 242 ? 0.53 -34.969 1.912 1 76.19 242 GLU B N 1
ATOM 6596 C CA . GLU B 1 242 ? -0.644 -34.25 1.462 1 76.19 242 GLU B CA 1
ATOM 6597 C C . GLU B 1 242 ? -0.349 -33.469 0.18 1 76.19 242 GLU B C 1
ATOM 6599 O O . GLU B 1 242 ? 0.801 -33.094 -0.086 1 76.19 242 GLU B O 1
ATOM 6604 N N . GLY B 1 243 ? -1.26 -33.312 -0.764 1 71.31 243 GLY B N 1
ATOM 6605 C CA . GLY B 1 243 ? -1.1 -32.688 -2.057 1 71.31 243 GLY B CA 1
ATOM 6606 C C . GLY B 1 243 ? -0.607 -31.25 -1.95 1 71.31 243 GLY B C 1
ATOM 6607 O O . GLY B 1 243 ? 0.106 -30.766 -2.832 1 71.31 243 GLY B O 1
ATOM 6608 N N . GLY B 1 244 ? -0.856 -30.516 -0.853 1 78.88 244 GLY B N 1
ATOM 6609 C CA . GLY B 1 244 ? -0.482 -29.125 -0.713 1 78.88 244 GLY B CA 1
ATOM 6610 C C . GLY B 1 244 ? 0.996 -28.922 -0.434 1 78.88 244 GLY B C 1
ATOM 6611 O O . GLY B 1 244 ? 1.521 -27.812 -0.59 1 78.88 244 GLY B O 1
ATOM 6612 N N . VAL B 1 245 ? 1.667 -29.984 -0.108 1 84.31 245 VAL B N 1
ATOM 6613 C CA . VAL B 1 245 ? 3.084 -29.922 0.233 1 84.31 245 VAL B CA 1
ATOM 6614 C C . VAL B 1 245 ? 3.902 -29.609 -1.018 1 84.31 245 VAL B C 1
ATOM 6616 O O . VAL B 1 245 ? 4.984 -29.016 -0.928 1 84.31 245 VAL B O 1
ATOM 6619 N N . ALA B 1 246 ? 3.326 -29.938 -2.129 1 86.38 246 ALA B N 1
ATOM 6620 C CA . ALA B 1 246 ? 4.035 -29.672 -3.381 1 86.38 246 ALA B CA 1
ATOM 6621 C C . ALA B 1 246 ? 4.246 -28.188 -3.594 1 86.38 246 ALA B C 1
ATOM 6623 O O . ALA B 1 246 ? 5.324 -27.75 -4.016 1 86.38 246 ALA B O 1
ATOM 6624 N N . TYR B 1 247 ? 3.281 -27.375 -3.217 1 86.44 247 TYR B N 1
ATOM 6625 C CA . TYR B 1 247 ? 3.391 -25.938 -3.373 1 86.44 247 TYR B CA 1
ATOM 6626 C C . TYR B 1 247 ? 4.414 -25.359 -2.402 1 86.44 247 TYR B C 1
ATOM 6628 O O . TYR B 1 247 ? 5.141 -24.422 -2.744 1 86.44 247 TYR B O 1
ATOM 6636 N N . LEU B 1 248 ? 4.5 -25.922 -1.26 1 87.94 248 LEU B N 1
ATOM 6637 C CA . LEU B 1 248 ? 5.414 -25.422 -0.238 1 87.94 248 LEU B CA 1
ATOM 6638 C C . LEU B 1 248 ? 6.859 -25.734 -0.606 1 87.94 248 LEU B C 1
ATOM 6640 O O . LEU B 1 248 ? 7.738 -24.891 -0.483 1 87.94 248 LEU B O 1
ATOM 6644 N N . VAL B 1 249 ? 7.008 -26.953 -1.105 1 89.56 249 VAL B N 1
ATOM 6645 C CA . VAL B 1 249 ? 8.352 -27.359 -1.501 1 89.56 249 VAL B CA 1
ATOM 6646 C C . VAL B 1 249 ? 8.797 -26.562 -2.729 1 89.56 249 VAL B C 1
ATOM 6648 O O . VAL B 1 249 ? 9.961 -26.172 -2.834 1 89.56 249 VAL B O 1
ATOM 6651 N N . PHE B 1 250 ? 7.824 -26.297 -3.578 1 90.19 250 PHE B N 1
ATOM 6652 C CA . PHE B 1 250 ? 8.109 -25.5 -4.77 1 90.19 250 PHE B CA 1
ATOM 6653 C C . PHE B 1 250 ? 8.555 -24.094 -4.395 1 90.19 250 PHE B C 1
ATOM 6655 O O . PHE B 1 250 ? 9.586 -23.625 -4.879 1 90.19 250 PHE B O 1
ATOM 6662 N N . GLY B 1 251 ? 7.832 -23.484 -3.539 1 88.56 251 GLY B N 1
ATOM 6663 C CA . GLY B 1 251 ? 8.195 -22.141 -3.096 1 88.56 251 GLY B CA 1
ATOM 6664 C C . GLY B 1 251 ? 9.539 -22.094 -2.389 1 88.56 251 GLY B C 1
ATOM 6665 O O . GLY B 1 251 ? 10.328 -21.172 -2.617 1 88.56 251 GLY B O 1
ATOM 6666 N N . PHE B 1 252 ? 9.844 -23.031 -1.645 1 90.12 252 PHE B N 1
ATOM 6667 C CA . PHE B 1 252 ? 11.102 -23.125 -0.902 1 90.12 252 PHE B CA 1
ATOM 6668 C C . PHE B 1 252 ? 12.281 -23.297 -1.851 1 90.12 252 PHE B C 1
ATOM 6670 O O . PHE B 1 252 ? 13.289 -22.594 -1.726 1 90.12 252 PHE B O 1
ATOM 6677 N N . THR B 1 253 ? 12.094 -24.203 -2.744 1 90.38 253 THR B N 1
ATOM 6678 C CA . THR B 1 253 ? 13.203 -24.5 -3.643 1 90.38 253 THR B CA 1
ATOM 6679 C C . THR B 1 253 ? 13.5 -23.297 -4.551 1 90.38 253 THR B C 1
ATOM 6681 O O . THR B 1 253 ? 14.664 -22.984 -4.805 1 90.38 253 THR B O 1
ATOM 6684 N N . LEU B 1 254 ? 12.414 -22.656 -4.969 1 90 254 LEU B N 1
ATOM 6685 C CA . LEU B 1 254 ? 12.602 -21.469 -5.797 1 90 254 LEU B CA 1
ATOM 6686 C C . LEU B 1 254 ? 13.312 -20.359 -5.02 1 90 254 LEU B C 1
ATOM 6688 O O . LEU B 1 254 ? 14.195 -19.688 -5.555 1 90 254 LEU B O 1
ATOM 6692 N N . PHE B 1 255 ? 12.984 -20.219 -3.816 1 91.75 255 PHE B N 1
ATOM 6693 C CA . PHE B 1 255 ? 13.594 -19.219 -2.965 1 91.75 255 PHE B CA 1
ATOM 6694 C C . PHE B 1 255 ? 15.055 -19.562 -2.676 1 91.75 255 PHE B C 1
ATOM 6696 O O . PHE B 1 255 ? 15.914 -18.688 -2.658 1 91.75 255 PHE B O 1
ATOM 6703 N N . ALA B 1 256 ? 15.328 -20.781 -2.488 1 92.56 256 ALA B N 1
ATOM 6704 C CA . ALA B 1 256 ? 16.688 -21.234 -2.211 1 92.56 256 ALA B CA 1
ATOM 6705 C C . ALA B 1 256 ? 17.578 -21.078 -3.438 1 92.56 256 ALA B C 1
ATOM 6707 O O . ALA B 1 256 ? 18.75 -20.688 -3.316 1 92.56 256 ALA B O 1
ATOM 6708 N N . LEU B 1 257 ? 17 -21.375 -4.527 1 90.31 257 LEU B N 1
ATOM 6709 C CA . LEU B 1 257 ? 17.766 -21.203 -5.758 1 90.31 257 LEU B CA 1
ATOM 6710 C C . LEU B 1 257 ? 18.047 -19.734 -6.027 1 90.31 257 LEU B C 1
ATOM 6712 O O . LEU B 1 257 ? 19.125 -19.375 -6.512 1 90.31 257 LEU B O 1
ATOM 6716 N N . ALA B 1 258 ? 17.141 -18.891 -5.746 1 90.25 258 ALA B N 1
ATOM 6717 C CA . ALA B 1 258 ? 17.328 -17.453 -5.895 1 90.25 258 ALA B CA 1
ATOM 6718 C C . ALA B 1 258 ? 18.422 -16.953 -4.953 1 90.25 258 ALA B C 1
ATOM 6720 O O . ALA B 1 258 ? 19.266 -16.141 -5.348 1 90.25 258 ALA B O 1
ATOM 6721 N N . GLU B 1 259 ? 18.422 -17.453 -3.754 1 92.19 259 GLU B N 1
ATOM 6722 C CA . GLU B 1 259 ? 19.453 -17.062 -2.799 1 92.19 259 GLU B CA 1
ATOM 6723 C C . GLU B 1 259 ? 20.812 -17.594 -3.223 1 92.19 259 GLU B C 1
ATOM 6725 O O . GLU B 1 259 ? 21.828 -16.922 -3.033 1 92.19 259 GLU B O 1
ATOM 6730 N N . LYS B 1 260 ? 20.828 -18.781 -3.723 1 90.56 260 LYS B N 1
ATOM 6731 C CA . LYS B 1 260 ? 22.094 -19.328 -4.223 1 90.56 260 LYS B CA 1
ATOM 6732 C C . LYS B 1 260 ? 22.656 -18.469 -5.34 1 90.56 260 LYS B C 1
ATOM 6734 O O . LYS B 1 260 ? 23.875 -18.25 -5.398 1 90.56 260 LYS B O 1
ATOM 6739 N N . ALA B 1 261 ? 21.812 -17.953 -6.18 1 88.88 261 ALA B N 1
ATOM 6740 C CA . ALA B 1 261 ? 22.25 -17.078 -7.266 1 88.88 261 ALA B CA 1
ATOM 6741 C C . ALA B 1 261 ? 22.797 -15.758 -6.719 1 88.88 261 ALA B C 1
ATOM 6743 O O . ALA B 1 261 ? 23.766 -15.219 -7.246 1 88.88 261 ALA B O 1
ATOM 6744 N N . LEU B 1 262 ? 22.25 -15.297 -5.672 1 88.94 262 LEU B N 1
ATOM 6745 C CA . LEU B 1 262 ? 22.641 -14 -5.121 1 88.94 262 LEU B CA 1
ATOM 6746 C C . LEU B 1 262 ? 23.922 -14.109 -4.312 1 88.94 262 LEU B C 1
ATOM 6748 O O . LEU B 1 262 ? 24.547 -13.094 -3.99 1 88.94 262 LEU B O 1
ATOM 6752 N N . GLN B 1 263 ? 24.344 -15.281 -4.031 1 86.31 263 GLN B N 1
ATOM 6753 C CA . GLN B 1 263 ? 25.578 -15.492 -3.262 1 86.31 263 GLN B CA 1
ATOM 6754 C C . GLN B 1 263 ? 26.812 -15.078 -4.059 1 86.31 263 GLN B C 1
ATOM 6756 O O . GLN B 1 263 ? 27.828 -14.711 -3.477 1 86.31 263 GLN B O 1
ATOM 6761 N N . PHE B 1 264 ? 26.625 -15.07 -5.371 1 82.12 264 PHE B N 1
ATOM 6762 C CA . PHE B 1 264 ? 27.75 -14.703 -6.223 1 82.12 264 PHE B CA 1
ATOM 6763 C C . PHE B 1 264 ? 28.094 -13.227 -6.062 1 82.12 264 PHE B C 1
ATOM 6765 O O . PHE B 1 264 ? 29.234 -12.82 -6.332 1 82.12 264 PHE B O 1
ATOM 6772 N N . LEU B 1 265 ? 27.156 -12.477 -5.559 1 82.06 265 LEU B N 1
ATOM 6773 C CA . LEU B 1 265 ? 27.344 -11.031 -5.5 1 82.06 265 LEU B CA 1
ATOM 6774 C C . LEU B 1 265 ? 27.797 -10.602 -4.113 1 82.06 265 LEU B C 1
ATOM 6776 O O . LEU B 1 265 ? 28.094 -9.422 -3.889 1 82.06 265 LEU B O 1
ATOM 6780 N N . MET B 1 266 ? 27.938 -11.578 -3.25 1 83.75 266 MET B N 1
ATOM 6781 C CA . MET B 1 266 ? 28.297 -11.234 -1.88 1 83.75 266 MET B CA 1
ATOM 6782 C C . MET B 1 266 ? 29.812 -11.305 -1.686 1 83.75 266 MET B C 1
ATOM 6784 O O . MET B 1 266 ? 30.484 -12.125 -2.314 1 83.75 266 MET B O 1
ATOM 6788 N N . ARG B 1 267 ? 30.266 -10.336 -0.968 1 80.19 267 ARG B N 1
ATOM 6789 C CA . ARG B 1 267 ? 31.688 -10.312 -0.657 1 80.19 267 ARG B CA 1
ATOM 6790 C C . ARG B 1 267 ? 32.031 -11.391 0.368 1 80.19 267 ARG B C 1
ATOM 6792 O O . ARG B 1 267 ? 33 -12.125 0.197 1 80.19 267 ARG B O 1
ATOM 6799 N N . LYS B 1 268 ? 31.172 -11.445 1.374 1 80.06 268 LYS B N 1
ATOM 6800 C CA . LYS B 1 268 ? 31.375 -12.438 2.42 1 80.06 268 LYS B CA 1
ATOM 6801 C C . LYS B 1 268 ? 30.344 -13.555 2.334 1 80.06 268 LYS B C 1
ATOM 6803 O O . LYS B 1 268 ? 29.141 -13.297 2.482 1 80.06 268 LYS B O 1
ATOM 6808 N N . ARG B 1 269 ? 30.906 -14.75 2.016 1 80.88 269 ARG B N 1
ATOM 6809 C CA . ARG B 1 269 ? 30 -15.891 1.88 1 80.88 269 ARG B CA 1
ATOM 6810 C C . ARG B 1 269 ? 30.094 -16.812 3.09 1 80.88 269 ARG B C 1
ATOM 6812 O O . ARG B 1 269 ? 31.094 -17.5 3.27 1 80.88 269 ARG B O 1
ATOM 6819 N N . LEU B 1 270 ? 29.031 -16.859 3.928 1 78.94 270 LEU B N 1
ATOM 6820 C CA . LEU B 1 270 ? 29.062 -17.609 5.184 1 78.94 270 LEU B CA 1
ATOM 6821 C C . LEU B 1 270 ? 28.516 -19.016 4.988 1 78.94 270 LEU B C 1
ATOM 6823 O O . LEU B 1 270 ? 28.906 -19.938 5.703 1 78.94 270 LEU B O 1
ATOM 6827 N N . TYR B 1 271 ? 27.688 -19.266 4.062 1 84.12 271 TYR B N 1
ATOM 6828 C CA . TYR B 1 271 ? 26.969 -20.531 3.947 1 84.12 271 TYR B CA 1
ATOM 6829 C C . TYR B 1 271 ? 27.297 -21.219 2.629 1 84.12 271 TYR B C 1
ATOM 6831 O O . TYR B 1 271 ? 26.422 -21.812 1.997 1 84.12 271 TYR B O 1
ATOM 6839 N N . ASP B 1 272 ? 28.484 -21.234 2.277 1 84.12 272 ASP B N 1
ATOM 6840 C CA . ASP B 1 272 ? 28.922 -21.844 1.02 1 84.12 272 ASP B CA 1
ATOM 6841 C C . ASP B 1 272 ? 28.75 -23.359 1.056 1 84.12 272 ASP B C 1
ATOM 6843 O O . ASP B 1 272 ? 28.469 -23.984 0.032 1 84.12 272 ASP B O 1
ATOM 6847 N N . TRP B 1 273 ? 28.906 -23.891 2.25 1 84.75 273 TRP B N 1
ATOM 6848 C CA . TRP B 1 273 ? 28.781 -25.328 2.381 1 84.75 273 TRP B CA 1
ATOM 6849 C C . TRP B 1 273 ? 27.359 -25.781 2.062 1 84.75 273 TRP B C 1
ATOM 6851 O O . TRP B 1 273 ? 27.141 -26.828 1.465 1 84.75 273 TRP B O 1
ATOM 6861 N N . PHE B 1 274 ? 26.406 -25.047 2.414 1 88.25 274 PHE B N 1
ATOM 6862 C CA . PHE B 1 274 ? 25 -25.375 2.184 1 88.25 274 PHE B CA 1
ATOM 6863 C C . PHE B 1 274 ? 24.625 -25.109 0.73 1 88.25 274 PHE B C 1
ATOM 6865 O O . PHE B 1 274 ? 24.016 -25.969 0.081 1 88.25 274 PHE B O 1
ATOM 6872 N N . PHE B 1 275 ? 25.031 -24.062 0.135 1 87.75 275 PHE B N 1
ATOM 6873 C CA . PHE B 1 275 ? 24.562 -23.672 -1.188 1 87.75 275 PHE B CA 1
ATOM 6874 C C . PHE B 1 275 ? 25.344 -24.391 -2.279 1 87.75 275 PHE B C 1
ATOM 6876 O O . PHE B 1 275 ? 24.828 -24.625 -3.371 1 87.75 275 PHE B O 1
ATOM 6883 N N . ASP B 1 276 ? 26.594 -24.734 -1.993 1 84.81 276 ASP B N 1
ATOM 6884 C CA . ASP B 1 276 ? 27.375 -25.5 -2.965 1 84.81 276 ASP B CA 1
ATOM 6885 C C . ASP B 1 276 ? 26.828 -26.922 -3.088 1 84.81 276 ASP B C 1
ATOM 6887 O O . ASP B 1 276 ? 26.875 -27.516 -4.168 1 84.81 276 ASP B O 1
ATOM 6891 N N . ARG B 1 277 ? 26.297 -27.422 -1.945 1 88.25 277 ARG B N 1
ATOM 6892 C CA . ARG B 1 277 ? 25.766 -28.781 -1.95 1 88.25 277 ARG B CA 1
ATOM 6893 C C . ARG B 1 277 ? 24.234 -28.75 -1.958 1 88.25 277 ARG B C 1
ATOM 6895 O O . ARG B 1 277 ? 23.594 -29.734 -1.576 1 88.25 277 ARG B O 1
ATOM 6902 N N . PHE B 1 278 ? 23.719 -27.719 -2.328 1 90.5 278 PHE B N 1
ATOM 6903 C CA . PHE B 1 278 ? 22.281 -27.578 -2.246 1 90.5 278 PHE B CA 1
ATOM 6904 C C . PHE B 1 278 ? 21.578 -28.531 -3.205 1 90.5 278 PHE B C 1
ATOM 6906 O O . PHE B 1 278 ? 20.516 -29.078 -2.885 1 90.5 278 PHE B O 1
ATOM 6913 N N . SER B 1 279 ? 22.156 -28.75 -4.379 1 89.06 279 SER B N 1
ATOM 6914 C CA . SER B 1 279 ? 21.531 -29.641 -5.352 1 89.06 279 SER B CA 1
ATOM 6915 C C . SER B 1 279 ? 21.406 -31.062 -4.801 1 89.06 279 SER B C 1
ATOM 6917 O O . SER B 1 279 ? 20.406 -31.734 -5.043 1 89.06 279 SER B O 1
ATOM 6919 N N . LEU B 1 280 ? 22.344 -31.438 -4.02 1 90.5 280 LEU B N 1
ATOM 6920 C CA . LEU B 1 280 ? 22.297 -32.75 -3.41 1 90.5 280 LEU B CA 1
ATOM 6921 C C . LEU B 1 280 ? 21.312 -32.781 -2.246 1 90.5 280 LEU B C 1
ATOM 6923 O O . LEU B 1 280 ? 20.562 -33.75 -2.09 1 90.5 280 LEU B O 1
ATOM 6927 N N . ILE B 1 281 ? 21.297 -31.766 -1.508 1 90.62 281 ILE B N 1
ATOM 6928 C CA . ILE B 1 281 ? 20.438 -31.656 -0.335 1 90.62 281 ILE B CA 1
ATOM 6929 C C . ILE B 1 281 ? 18.969 -31.562 -0.773 1 90.62 281 ILE B C 1
ATOM 6931 O O . ILE B 1 281 ? 18.078 -32.031 -0.074 1 90.62 281 ILE B O 1
ATOM 6935 N N . SER B 1 282 ? 18.766 -31 -1.971 1 91.81 282 SER B N 1
ATOM 6936 C CA . SER B 1 282 ? 17.391 -30.75 -2.432 1 91.81 282 SER B CA 1
ATOM 6937 C C . SER B 1 282 ? 16.812 -31.984 -3.127 1 91.81 282 SER B C 1
ATOM 6939 O O . SER B 1 282 ? 15.617 -32.031 -3.416 1 91.81 282 SER B O 1
ATOM 6941 N N . LEU B 1 283 ? 17.516 -33 -3.379 1 91.69 283 LEU B N 1
ATOM 6942 C CA . LEU B 1 283 ? 17.047 -34.188 -4.125 1 91.69 283 LEU B CA 1
ATOM 6943 C C . LEU B 1 283 ? 15.906 -34.875 -3.387 1 91.69 283 LEU B C 1
ATOM 6945 O O . LEU B 1 283 ? 14.852 -35.156 -3.971 1 91.69 283 LEU B O 1
ATOM 6949 N N . PRO B 1 284 ? 16.109 -35.094 -2.094 1 90.62 284 PRO B N 1
ATOM 6950 C CA . PRO B 1 284 ? 15.016 -35.75 -1.373 1 90.62 284 PRO B CA 1
ATOM 6951 C C . PRO B 1 284 ? 13.75 -34.875 -1.349 1 90.62 284 PRO B C 1
ATOM 6953 O O . PRO B 1 284 ? 12.641 -35.406 -1.39 1 90.62 284 PRO B O 1
ATOM 6956 N N . THR B 1 285 ? 13.984 -33.656 -1.269 1 90.69 285 THR B N 1
ATOM 6957 C CA . THR B 1 285 ? 12.828 -32.75 -1.247 1 90.69 285 THR B CA 1
ATOM 6958 C C . THR B 1 285 ? 12.133 -32.75 -2.605 1 90.69 285 THR B C 1
ATOM 6960 O O . THR B 1 285 ? 10.914 -32.562 -2.686 1 90.69 285 THR B O 1
ATOM 6963 N N . GLN B 1 286 ? 12.852 -32.938 -3.645 1 92.62 286 GLN B N 1
ATOM 6964 C CA . GLN B 1 286 ? 12.258 -33 -4.977 1 92.62 286 GLN B CA 1
ATOM 6965 C C . GLN B 1 286 ? 11.391 -34.25 -5.113 1 92.62 286 GLN B C 1
ATOM 6967 O O . GLN B 1 286 ? 10.336 -34.219 -5.746 1 92.62 286 GLN B O 1
ATOM 6972 N N . LEU B 1 287 ? 11.898 -35.281 -4.516 1 90.38 287 LEU B N 1
ATOM 6973 C CA . LEU B 1 287 ? 11.109 -36.5 -4.52 1 90.38 287 LEU B CA 1
ATOM 6974 C C . LEU B 1 287 ? 9.773 -36.281 -3.807 1 90.38 287 LEU B C 1
ATOM 6976 O O . LEU B 1 287 ? 8.734 -36.75 -4.262 1 90.38 287 LEU B O 1
ATOM 6980 N N . LEU B 1 288 ? 9.891 -35.625 -2.742 1 88.69 288 LEU B N 1
ATOM 6981 C CA . LEU B 1 288 ? 8.68 -35.312 -1.999 1 88.69 288 LEU B CA 1
ATOM 6982 C C . LEU B 1 288 ? 7.723 -34.469 -2.852 1 88.69 288 LEU B C 1
ATOM 6984 O O . LEU B 1 288 ? 6.508 -34.656 -2.805 1 88.69 288 LEU B O 1
ATOM 6988 N N . PHE B 1 289 ? 8.219 -33.5 -3.605 1 91.38 289 PHE B N 1
ATOM 6989 C CA . PHE B 1 289 ? 7.422 -32.656 -4.496 1 91.38 289 PHE B CA 1
ATOM 6990 C C . PHE B 1 289 ? 6.691 -33.531 -5.531 1 91.38 289 PHE B C 1
ATOM 6992 O O . PHE B 1 289 ? 5.484 -33.375 -5.727 1 91.38 289 PHE B O 1
ATOM 6999 N N . TRP B 1 290 ? 7.355 -34.438 -6.148 1 91.81 290 TRP B N 1
ATOM 7000 C CA . TRP B 1 290 ? 6.781 -35.25 -7.227 1 91.81 290 TRP B CA 1
ATOM 7001 C C . TRP B 1 290 ? 5.746 -36.219 -6.688 1 91.81 290 TRP B C 1
ATOM 7003 O O . TRP B 1 290 ? 4.707 -36.438 -7.309 1 91.81 290 TRP B O 1
ATOM 7013 N N . VAL B 1 291 ? 6.016 -36.781 -5.559 1 88.19 291 VAL B N 1
ATOM 7014 C CA . VAL B 1 291 ? 5.043 -37.688 -4.957 1 88.19 291 VAL B CA 1
ATOM 7015 C C . VAL B 1 291 ? 3.771 -36.938 -4.602 1 88.19 291 VAL B C 1
ATOM 7017 O O . VAL B 1 291 ? 2.662 -37.406 -4.855 1 88.19 291 VAL B O 1
ATOM 7020 N N . GLY B 1 292 ? 3.99 -35.781 -4.055 1 85 292 GLY B N 1
ATOM 7021 C CA . GLY B 1 292 ? 2.838 -34.969 -3.723 1 85 292 GLY B CA 1
ATOM 7022 C C . GLY B 1 292 ? 2.072 -34.469 -4.945 1 85 292 GLY B C 1
ATOM 7023 O O . GLY B 1 292 ? 0.84 -34.5 -4.961 1 85 292 GLY B O 1
ATOM 7024 N N . ALA B 1 293 ? 2.721 -34.094 -5.945 1 88 293 ALA B N 1
ATOM 7025 C CA . ALA B 1 293 ? 2.098 -33.562 -7.164 1 88 293 ALA B CA 1
ATOM 7026 C C . ALA B 1 293 ? 1.359 -34.688 -7.906 1 88 293 ALA B C 1
ATOM 7028 O O . ALA B 1 293 ? 0.255 -34.469 -8.414 1 88 293 ALA B O 1
ATOM 7029 N N . ILE B 1 294 ? 1.96 -35.906 -7.969 1 85.81 294 ILE B N 1
ATOM 7030 C CA . ILE B 1 294 ? 1.35 -37.031 -8.664 1 85.81 294 ILE B CA 1
ATOM 7031 C C . ILE B 1 294 ? 0.117 -37.5 -7.898 1 85.81 294 ILE B C 1
ATOM 7033 O O . ILE B 1 294 ? -0.894 -37.875 -8.5 1 85.81 294 ILE B O 1
ATOM 7037 N N . ARG B 1 295 ? 0.193 -37.438 -6.68 1 81.88 295 ARG B N 1
ATOM 7038 C CA . ARG B 1 295 ? -0.97 -37.812 -5.879 1 81.88 295 ARG B CA 1
ATOM 7039 C C . ARG B 1 295 ? -2.131 -36.844 -6.129 1 81.88 295 ARG B C 1
ATOM 7041 O O . ARG B 1 295 ? -3.264 -37.281 -6.344 1 81.88 295 ARG B O 1
ATOM 7048 N N . ARG B 1 296 ? -1.788 -35.656 -6.168 1 77.94 296 ARG B N 1
ATOM 7049 C CA . ARG B 1 296 ? -2.822 -34.625 -6.391 1 77.94 296 ARG B CA 1
ATOM 7050 C C . ARG B 1 296 ? -3.402 -34.75 -7.797 1 77.94 296 ARG B C 1
ATOM 7052 O O . ARG B 1 296 ? -4.609 -34.594 -7.988 1 77.94 296 ARG B O 1
ATOM 7059 N N . THR B 1 297 ? -2.656 -35.062 -8.695 1 81.81 297 THR B N 1
ATOM 7060 C CA . THR B 1 297 ? -3.096 -35.156 -10.078 1 81.81 297 THR B CA 1
ATOM 7061 C C . THR B 1 297 ? -3.869 -36.438 -10.32 1 81.81 297 THR B C 1
ATOM 7063 O O . THR B 1 297 ? -4.828 -36.469 -11.094 1 81.81 297 THR B O 1
ATOM 7066 N N . SER B 1 298 ? -3.482 -37.5 -9.672 1 78 298 SER B N 1
ATOM 7067 C CA . SER B 1 298 ? -4.168 -38.781 -9.844 1 78 298 SER B CA 1
ATOM 7068 C C . SER B 1 298 ? -5.531 -38.781 -9.164 1 78 298 SER B C 1
ATOM 7070 O O . SER B 1 298 ? -6.488 -39.344 -9.672 1 78 298 SER B O 1
ATOM 7072 N N . GLU B 1 299 ? -5.605 -38.062 -8.117 1 72.25 299 GLU B N 1
ATOM 7073 C CA . GLU B 1 299 ? -6.855 -38.031 -7.371 1 72.25 299 GLU B CA 1
ATOM 7074 C C . GLU B 1 299 ? -7.855 -37.062 -8 1 72.25 299 GLU B C 1
ATOM 7076 O O . GLU B 1 299 ? -9.047 -37.375 -8.109 1 72.25 299 GLU B O 1
ATOM 7081 N N . TYR B 1 300 ? -7.418 -35.969 -8.484 1 72.75 300 TYR B N 1
ATOM 7082 C CA . TYR B 1 300 ? -8.344 -34.906 -8.891 1 72.75 300 TYR B CA 1
ATOM 7083 C C . TYR B 1 300 ? -8.242 -34.656 -10.383 1 72.75 300 TYR B C 1
ATOM 7085 O O . TYR B 1 300 ? -9.078 -33.938 -10.953 1 72.75 300 TYR B O 1
ATOM 7093 N N . GLY B 1 301 ? -7.371 -35.281 -11.078 1 77.44 301 GLY B N 1
ATOM 7094 C CA . GLY B 1 301 ? -7.195 -35.031 -12.5 1 77.44 301 GLY B CA 1
ATOM 7095 C C . GLY B 1 301 ? -6.363 -33.781 -12.789 1 77.44 301 GLY B C 1
ATOM 7096 O O . GLY B 1 301 ? -5.91 -33.125 -11.859 1 77.44 301 GLY B O 1
ATOM 7097 N N . LEU B 1 302 ? -6.133 -33.531 -14.055 1 82.38 302 LEU B N 1
ATOM 7098 C CA . LEU B 1 302 ? -5.297 -32.406 -14.461 1 82.38 302 LEU B CA 1
ATOM 7099 C C . LEU B 1 302 ? -6.145 -31.172 -14.688 1 82.38 302 LEU B C 1
ATOM 7101 O O . LEU B 1 302 ? -7.238 -31.25 -15.25 1 82.38 302 LEU B O 1
ATOM 7105 N N . THR B 1 303 ? -5.84 -30.125 -13.961 1 83.06 303 THR B N 1
ATOM 7106 C CA . THR B 1 303 ? -6.418 -28.812 -14.203 1 83.06 303 THR B CA 1
ATOM 7107 C C . THR B 1 303 ? -5.355 -27.844 -14.719 1 83.06 303 THR B C 1
ATOM 7109 O O . THR B 1 303 ? -4.172 -28.172 -14.766 1 83.06 303 THR B O 1
ATOM 7112 N N . SER B 1 304 ? -5.781 -26.703 -15.219 1 82.31 304 SER B N 1
ATOM 7113 C CA . SER B 1 304 ? -4.844 -25.75 -15.789 1 82.31 304 SER B CA 1
ATOM 7114 C C . SER B 1 304 ? -3.771 -25.359 -14.781 1 82.31 304 SER B C 1
ATOM 7116 O O . SER B 1 304 ? -2.576 -25.438 -15.078 1 82.31 304 SER B O 1
ATOM 7118 N N . PRO B 1 305 ? -4.129 -25 -13.539 1 83.44 305 PRO B N 1
ATOM 7119 C CA . PRO B 1 305 ? -3.086 -24.609 -12.586 1 83.44 305 PRO B CA 1
ATOM 7120 C C . PRO B 1 305 ? -2.172 -25.781 -12.211 1 83.44 305 PRO B C 1
ATOM 7122 O O . PRO B 1 305 ? -0.981 -25.578 -11.953 1 83.44 305 PRO B O 1
ATOM 7125 N N . ARG B 1 306 ? -2.693 -26.953 -12.227 1 84.94 306 ARG B N 1
ATOM 7126 C CA . ARG B 1 306 ? -1.876 -28.109 -11.875 1 84.94 306 ARG B CA 1
ATOM 7127 C C . ARG B 1 306 ? -0.903 -28.453 -13 1 84.94 306 ARG B C 1
ATOM 7129 O O . ARG B 1 306 ? 0.188 -28.969 -12.75 1 84.94 306 ARG B O 1
ATOM 7136 N N . ILE B 1 307 ? -1.33 -28.234 -14.125 1 87.38 307 ILE B N 1
ATOM 7137 C CA . ILE B 1 307 ? -0.418 -28.453 -15.25 1 87.38 307 ILE B CA 1
ATOM 7138 C C . ILE B 1 307 ? 0.754 -27.484 -15.148 1 87.38 307 ILE B C 1
ATOM 7140 O O . ILE B 1 307 ? 1.909 -27.859 -15.344 1 87.38 307 ILE B O 1
ATOM 7144 N N . TYR B 1 308 ? 0.456 -26.266 -14.781 1 87.75 308 TYR B N 1
ATOM 7145 C CA . TYR B 1 308 ? 1.524 -25.297 -14.594 1 87.75 308 TYR B CA 1
ATOM 7146 C C . TYR B 1 308 ? 2.426 -25.688 -13.438 1 87.75 308 TYR B C 1
ATOM 7148 O O . TYR B 1 308 ? 3.637 -25.469 -13.477 1 87.75 308 TYR B O 1
ATOM 7156 N N . LEU B 1 309 ? 1.851 -26.25 -12.469 1 88 309 LEU B N 1
ATOM 7157 C CA . LEU B 1 309 ? 2.643 -26.719 -11.336 1 88 309 LEU B CA 1
ATOM 7158 C C . LEU B 1 309 ? 3.592 -27.828 -11.758 1 88 309 LEU B C 1
ATOM 7160 O O . LEU B 1 309 ? 4.762 -27.844 -11.367 1 88 309 LEU B O 1
ATOM 7164 N N . LEU B 1 310 ? 3.09 -28.75 -12.516 1 89.75 310 LEU B N 1
ATOM 7165 C CA . LEU B 1 310 ? 3.902 -29.875 -12.977 1 89.75 310 LEU B CA 1
ATOM 7166 C C . LEU B 1 310 ? 5.031 -29.391 -13.875 1 89.75 310 LEU B C 1
ATOM 7168 O O . LEU B 1 310 ? 6.168 -29.859 -13.766 1 89.75 310 LEU B O 1
ATOM 7172 N N . VAL B 1 311 ? 4.734 -28.453 -14.688 1 90.25 311 VAL B N 1
ATOM 7173 C CA . VAL B 1 311 ? 5.742 -27.938 -15.609 1 90.25 311 VAL B CA 1
ATOM 7174 C C . VAL B 1 311 ? 6.793 -27.141 -14.828 1 90.25 311 VAL B C 1
ATOM 7176 O O . VAL B 1 311 ? 7.996 -27.344 -15.023 1 90.25 311 VAL B O 1
ATOM 7179 N N . CYS B 1 312 ? 6.344 -26.281 -13.969 1 91.19 312 CYS B N 1
ATOM 7180 C CA . CYS B 1 312 ? 7.273 -25.5 -13.164 1 91.19 312 CYS B CA 1
ATOM 7181 C C . CYS B 1 312 ? 8.086 -26.406 -12.242 1 91.19 312 CYS B C 1
ATOM 7183 O O . CYS B 1 312 ? 9.266 -26.156 -12.008 1 91.19 312 CYS B O 1
ATOM 7185 N N . GLY B 1 313 ? 7.375 -27.391 -11.719 1 91.88 313 GLY B N 1
ATOM 7186 C CA . GLY B 1 313 ? 8.086 -28.359 -10.914 1 91.88 313 GLY B CA 1
ATOM 7187 C C . GLY B 1 313 ? 9.133 -29.141 -11.703 1 91.88 313 GLY B C 1
ATOM 7188 O O . GLY B 1 313 ? 10.219 -29.406 -11.195 1 91.88 313 GLY B O 1
ATOM 7189 N N . GLY B 1 314 ? 8.766 -29.469 -12.953 1 92.44 314 GLY B N 1
ATOM 7190 C CA . GLY B 1 314 ? 9.727 -30.125 -13.82 1 92.44 314 GLY B CA 1
ATOM 7191 C C . GLY B 1 314 ? 10.945 -29.266 -14.117 1 92.44 314 GLY B C 1
ATOM 7192 O O . GLY B 1 314 ? 12.078 -29.75 -14.109 1 92.44 314 GLY B O 1
ATOM 7193 N N . LEU B 1 315 ? 10.734 -28.031 -14.312 1 92.69 315 LEU B N 1
ATOM 7194 C CA . LEU B 1 315 ? 11.82 -27.094 -14.57 1 92.69 315 LEU B CA 1
ATOM 7195 C C . LEU B 1 315 ? 12.68 -26.906 -13.328 1 92.69 315 LEU B C 1
ATOM 7197 O O . LEU B 1 315 ? 13.906 -26.781 -13.438 1 92.69 315 LEU B O 1
ATOM 7201 N N . MET B 1 316 ? 12.031 -26.844 -12.234 1 93.12 316 MET B N 1
ATOM 7202 C CA . MET B 1 316 ? 12.766 -26.734 -10.977 1 93.12 316 MET B CA 1
ATOM 7203 C C . MET B 1 316 ? 13.672 -27.938 -10.773 1 93.12 316 MET B C 1
ATOM 7205 O O . MET B 1 316 ? 14.836 -27.797 -10.406 1 93.12 316 MET B O 1
ATOM 7209 N N . THR B 1 317 ? 13.172 -29.109 -11.016 1 92.94 317 THR B N 1
ATOM 7210 C CA . THR B 1 317 ? 13.953 -30.328 -10.883 1 92.94 317 THR B CA 1
ATOM 7211 C C . THR B 1 317 ? 15.109 -30.344 -11.891 1 92.94 317 THR B C 1
ATOM 7213 O O . THR B 1 317 ? 16.219 -30.75 -11.562 1 92.94 317 THR B O 1
ATOM 7216 N N . LEU B 1 318 ? 14.797 -29.906 -13.062 1 91.44 318 LEU B N 1
ATOM 7217 C CA . LEU B 1 318 ? 15.844 -29.812 -14.07 1 91.44 318 LEU B CA 1
ATOM 7218 C C . LEU B 1 318 ? 16.953 -28.875 -13.602 1 91.44 318 LEU B C 1
ATOM 7220 O O . LEU B 1 318 ? 18.141 -29.188 -13.781 1 91.44 318 LEU B O 1
ATOM 7224 N N . CYS B 1 319 ? 16.578 -27.766 -13.047 1 89.94 319 CYS B N 1
ATOM 7225 C CA . CYS B 1 319 ? 17.562 -26.828 -12.531 1 89.94 319 CYS B CA 1
ATOM 7226 C C . CYS B 1 319 ? 18.438 -27.469 -11.461 1 89.94 319 CYS B C 1
ATOM 7228 O O . CYS B 1 319 ? 19.656 -27.344 -11.492 1 89.94 319 CYS B O 1
ATOM 7230 N N . VAL B 1 320 ? 17.859 -28.172 -10.555 1 91.12 320 VAL B N 1
ATOM 7231 C CA . VAL B 1 320 ? 18.578 -28.812 -9.453 1 91.12 320 VAL B CA 1
ATOM 7232 C C . VAL B 1 320 ? 19.516 -29.891 -10.008 1 91.12 320 VAL B C 1
ATOM 7234 O O . VAL B 1 320 ? 20.672 -30 -9.578 1 91.12 320 VAL B O 1
ATOM 7237 N N . VAL B 1 321 ? 19.078 -30.609 -10.977 1 90.38 321 VAL B N 1
ATOM 7238 C CA . VAL B 1 321 ? 19.875 -31.688 -11.562 1 90.38 321 VAL B CA 1
ATOM 7239 C C . VAL B 1 321 ? 21.031 -31.109 -12.367 1 90.38 321 VAL B C 1
ATOM 7241 O O . VAL B 1 321 ? 22.156 -31.609 -12.305 1 90.38 321 VAL B O 1
ATOM 7244 N N . LEU B 1 322 ? 20.75 -30.062 -13.094 1 89.12 322 LEU B N 1
ATOM 7245 C CA . LEU B 1 322 ? 21.812 -29.438 -13.867 1 89.12 322 LEU B CA 1
ATOM 7246 C C . LEU B 1 322 ? 22.906 -28.906 -12.953 1 89.12 322 LEU B C 1
ATOM 7248 O O . LEU B 1 322 ? 24.094 -28.953 -13.297 1 89.12 322 LEU B O 1
ATOM 7252 N N . PHE B 1 323 ? 22.547 -28.438 -11.812 1 88.62 323 PHE B N 1
ATOM 7253 C CA . PHE B 1 323 ? 23.516 -27.859 -10.891 1 88.62 323 PHE B CA 1
ATOM 7254 C C . PHE B 1 323 ? 24.297 -28.938 -10.148 1 88.62 323 PHE B C 1
ATOM 7256 O O . PHE B 1 323 ? 25.25 -28.656 -9.438 1 88.62 323 PHE B O 1
ATOM 7263 N N . LEU B 1 324 ? 23.844 -30.156 -10.297 1 87.62 324 LEU B N 1
ATOM 7264 C CA . LEU B 1 324 ? 24.609 -31.266 -9.734 1 87.62 324 LEU B CA 1
ATOM 7265 C C . LEU B 1 324 ? 25.875 -31.516 -10.547 1 87.62 324 LEU B C 1
ATOM 7267 O O . LEU B 1 324 ? 26.875 -31.984 -10.008 1 87.62 324 LEU B O 1
ATOM 7271 N N . PHE B 1 325 ? 25.688 -31.047 -11.828 1 86 325 PHE B N 1
ATOM 7272 C CA . PHE B 1 325 ? 26.844 -31.219 -12.703 1 86 325 PHE B CA 1
ATOM 7273 C C . PHE B 1 325 ? 27.625 -29.922 -12.836 1 86 325 PHE B C 1
ATOM 7275 O O . PHE B 1 325 ? 27.031 -28.859 -13.023 1 86 325 PHE B O 1
ATOM 7282 N N . ARG B 1 326 ? 28.891 -29.922 -12.516 1 78.44 326 ARG B N 1
ATOM 7283 C CA . ARG B 1 326 ? 29.734 -28.719 -12.477 1 78.44 326 ARG B CA 1
ATOM 7284 C C . ARG B 1 326 ? 29.766 -28.031 -13.836 1 78.44 326 ARG B C 1
ATOM 7286 O O . ARG B 1 326 ? 29.734 -26.797 -13.914 1 78.44 326 ARG B O 1
ATOM 7293 N N . ARG B 1 327 ? 29.703 -28.766 -14.922 1 81 327 ARG B N 1
ATOM 7294 C CA . ARG B 1 327 ? 29.844 -28.188 -16.25 1 81 327 ARG B CA 1
ATOM 7295 C C . ARG B 1 327 ? 28.516 -27.672 -16.781 1 81 327 ARG B C 1
ATOM 7297 O O . ARG B 1 327 ? 28.469 -26.688 -17.5 1 81 327 ARG B O 1
ATOM 7304 N N . ALA B 1 328 ? 27.453 -28.281 -16.281 1 78.44 328 ALA B N 1
ATOM 7305 C CA . ALA B 1 328 ? 26.141 -27.953 -16.828 1 78.44 328 ALA B CA 1
ATOM 7306 C C . ALA B 1 328 ? 25.359 -27.031 -15.891 1 78.44 328 ALA B C 1
ATOM 7308 O O . ALA B 1 328 ? 24.297 -26.516 -16.25 1 78.44 328 ALA B O 1
ATOM 7309 N N . GLY B 1 329 ? 25.953 -26.719 -14.812 1 84.94 329 GLY B N 1
ATOM 7310 C CA . GLY B 1 329 ? 25.266 -25.906 -13.828 1 84.94 329 GLY B CA 1
ATOM 7311 C C . GLY B 1 329 ? 25.266 -24.438 -14.164 1 84.94 329 GLY B C 1
ATOM 7312 O O . GLY B 1 329 ? 25.859 -23.625 -13.445 1 84.94 329 GLY B O 1
ATOM 7313 N N . ARG B 1 330 ? 24.547 -24.156 -15.375 1 89.25 330 ARG B N 1
ATOM 7314 C CA . ARG B 1 330 ? 24.484 -22.766 -15.836 1 89.25 330 ARG B CA 1
ATOM 7315 C C . ARG B 1 330 ? 23.047 -22.266 -15.867 1 89.25 330 ARG B C 1
ATOM 7317 O O . ARG B 1 330 ? 22.156 -22.953 -16.344 1 89.25 330 ARG B O 1
ATOM 7324 N N . TYR B 1 331 ? 22.844 -21.109 -15.289 1 89.31 331 TYR B N 1
ATOM 7325 C CA . TYR B 1 331 ? 21.516 -20.5 -15.25 1 89.31 331 TYR B CA 1
ATOM 7326 C C . TYR B 1 331 ? 21 -20.234 -16.656 1 89.31 331 TYR B C 1
ATOM 7328 O O . TYR B 1 331 ? 19.781 -20.266 -16.906 1 89.31 331 TYR B O 1
ATOM 7336 N N . MET B 1 332 ? 21.859 -20.031 -17.578 1 90.94 332 MET B N 1
ATOM 7337 C CA . MET B 1 332 ? 21.5 -19.75 -18.969 1 90.94 332 MET B CA 1
ATOM 7338 C C . MET B 1 332 ? 20.75 -20.938 -19.578 1 90.94 332 MET B C 1
ATOM 7340 O O . MET B 1 332 ? 19.766 -20.766 -20.281 1 90.94 332 MET B O 1
ATOM 7344 N N . TYR B 1 333 ? 21.203 -22.141 -19.234 1 90.19 333 TYR B N 1
ATOM 7345 C CA . TYR B 1 333 ? 20.578 -23.328 -19.781 1 90.19 333 TYR B CA 1
ATOM 7346 C C . TYR B 1 333 ? 19.188 -23.547 -19.188 1 90.19 333 TYR B C 1
ATOM 7348 O O . TYR B 1 333 ? 18.281 -24.016 -19.859 1 90.19 333 TYR B O 1
ATOM 7356 N N . VAL B 1 334 ? 19.062 -23.25 -17.984 1 89.69 334 VAL B N 1
ATOM 7357 C CA . VAL B 1 334 ? 17.766 -23.359 -17.328 1 89.69 334 VAL B CA 1
ATOM 7358 C C . VAL B 1 334 ? 16.781 -22.375 -17.953 1 89.69 334 VAL B C 1
ATOM 7360 O O . VAL B 1 334 ? 15.633 -22.734 -18.234 1 89.69 334 VAL B O 1
ATOM 7363 N N . CYS B 1 335 ? 17.25 -21.156 -18.156 1 91.25 335 CYS B N 1
ATOM 7364 C CA . CYS B 1 335 ? 16.391 -20.141 -18.75 1 91.25 335 CYS B CA 1
ATOM 7365 C C . CYS B 1 335 ? 16.031 -20.516 -20.188 1 91.25 335 CYS B C 1
ATOM 7367 O O . CYS B 1 335 ? 14.906 -20.281 -20.625 1 91.25 335 CYS B O 1
ATOM 7369 N N . LEU B 1 336 ? 16.953 -21.094 -20.922 1 93.31 336 LEU B N 1
ATOM 7370 C CA . LEU B 1 336 ? 16.719 -21.516 -22.297 1 93.31 336 LEU B CA 1
ATOM 7371 C C . LEU B 1 336 ? 15.664 -22.609 -22.344 1 93.31 336 LEU B C 1
ATOM 7373 O O . LEU B 1 336 ? 14.758 -22.578 -23.172 1 93.31 336 LEU B O 1
ATOM 7377 N N . THR B 1 337 ? 15.82 -23.531 -21.438 1 92.94 337 THR B N 1
ATOM 7378 C CA . THR B 1 337 ? 14.852 -24.625 -21.391 1 92.94 337 THR B CA 1
ATOM 7379 C C . THR B 1 337 ? 13.477 -24.109 -20.984 1 92.94 337 THR B C 1
ATOM 7381 O O . THR B 1 337 ? 12.453 -24.531 -21.531 1 92.94 337 THR B O 1
ATOM 7384 N N . ALA B 1 338 ? 13.484 -23.234 -19.984 1 93.19 338 ALA B N 1
ATOM 7385 C CA . ALA B 1 338 ? 12.227 -22.641 -19.547 1 93.19 338 ALA B CA 1
ATOM 7386 C C . ALA B 1 338 ? 11.555 -21.875 -20.688 1 93.19 338 ALA B C 1
ATOM 7388 O O . ALA B 1 338 ? 10.336 -21.984 -20.875 1 93.19 338 ALA B O 1
ATOM 7389 N N . PHE B 1 339 ? 12.352 -21.125 -21.406 1 94.44 339 PHE B N 1
ATOM 7390 C CA . PHE B 1 339 ? 11.836 -20.375 -22.547 1 94.44 339 PHE B CA 1
ATOM 7391 C C . PHE B 1 339 ? 11.219 -21.312 -23.578 1 94.44 339 PHE B C 1
ATOM 7393 O O . PHE B 1 339 ? 10.109 -21.062 -24.062 1 94.44 339 PHE B O 1
ATOM 7400 N N . ALA B 1 340 ? 11.859 -22.375 -23.844 1 93.94 340 ALA B N 1
ATOM 7401 C CA . ALA B 1 340 ? 11.391 -23.328 -24.844 1 93.94 340 ALA B CA 1
ATOM 7402 C C . ALA B 1 340 ? 10.102 -24.016 -24.391 1 93.94 340 ALA B C 1
ATOM 7404 O O . ALA B 1 340 ? 9.156 -24.141 -25.172 1 93.94 340 ALA B O 1
ATOM 7405 N N . VAL B 1 341 ? 10.062 -24.391 -23.188 1 92.62 341 VAL B N 1
ATOM 7406 C CA . VAL B 1 341 ? 8.914 -25.125 -22.656 1 92.62 341 VAL B CA 1
ATOM 7407 C C . VAL B 1 341 ? 7.695 -24.203 -22.609 1 92.62 341 VAL B C 1
ATOM 7409 O O . VAL B 1 341 ? 6.609 -24.578 -23.062 1 92.62 341 VAL B O 1
ATOM 7412 N N . PHE B 1 342 ? 7.875 -22.984 -22.094 1 91.88 342 PHE B N 1
ATOM 7413 C CA . PHE B 1 342 ? 6.742 -22.078 -21.984 1 91.88 342 PHE B CA 1
ATOM 7414 C C . PHE B 1 342 ? 6.309 -21.594 -23.359 1 91.88 342 PHE B C 1
ATOM 7416 O O . PHE B 1 342 ? 5.121 -21.344 -23.578 1 91.88 342 PHE B O 1
ATOM 7423 N N . ALA B 1 343 ? 7.27 -21.422 -24.25 1 93.12 343 ALA B N 1
ATOM 7424 C CA . ALA B 1 343 ? 6.906 -21.062 -25.625 1 93.12 343 ALA B CA 1
ATOM 7425 C C . ALA B 1 343 ? 6.086 -22.188 -26.281 1 93.12 343 ALA B C 1
ATOM 7427 O O . ALA B 1 343 ? 5.125 -21.906 -27 1 93.12 343 ALA B O 1
ATOM 7428 N N . ALA B 1 344 ? 6.445 -23.344 -25.984 1 91.06 344 ALA B N 1
ATOM 7429 C CA . ALA B 1 344 ? 5.707 -24.484 -26.516 1 91.06 344 ALA B CA 1
ATOM 7430 C C . ALA B 1 344 ? 4.301 -24.547 -25.938 1 91.06 344 ALA B C 1
ATOM 7432 O O . ALA B 1 344 ? 3.332 -24.812 -26.656 1 91.06 344 ALA B O 1
ATOM 7433 N N . PHE B 1 345 ? 4.156 -24.297 -24.688 1 87.75 345 PHE B N 1
ATOM 7434 C CA . PHE B 1 345 ? 2.857 -24.328 -24.031 1 87.75 345 PHE B CA 1
ATOM 7435 C C . PHE B 1 345 ? 1.972 -23.188 -24.531 1 87.75 345 PHE B C 1
ATOM 7437 O O . PHE B 1 345 ? 0.748 -23.328 -24.578 1 87.75 345 PHE B O 1
ATOM 7444 N N . ALA B 1 346 ? 2.607 -22.109 -24.875 1 86 346 ALA B N 1
ATOM 7445 C CA . ALA B 1 346 ? 1.837 -20.953 -25.297 1 86 346 ALA B CA 1
ATOM 7446 C C . ALA B 1 346 ? 1.404 -21.078 -26.75 1 86 346 ALA B C 1
ATOM 7448 O O . ALA B 1 346 ? 0.288 -20.688 -27.109 1 86 346 ALA B O 1
ATOM 7449 N N . TYR B 1 347 ? 2.193 -21.75 -27.656 1 88.56 347 TYR B N 1
ATOM 7450 C CA . TYR B 1 347 ? 1.91 -21.594 -29.078 1 88.56 347 TYR B CA 1
ATOM 7451 C C . TYR B 1 347 ? 1.781 -22.953 -29.766 1 88.56 347 TYR B C 1
ATOM 7453 O O . TYR B 1 347 ? 1.417 -23.031 -30.938 1 88.56 347 TYR B O 1
ATOM 7461 N N . VAL B 1 348 ? 2.029 -23.984 -29.109 1 89.12 348 VAL B N 1
ATOM 7462 C CA . VAL B 1 348 ? 1.776 -25.312 -29.672 1 89.12 348 VAL B CA 1
ATOM 7463 C C . VAL B 1 348 ? 0.403 -25.797 -29.219 1 89.12 348 VAL B C 1
ATOM 7465 O O . VAL B 1 348 ? 0.183 -26.047 -28.031 1 89.12 348 VAL B O 1
ATOM 7468 N N . PRO B 1 349 ? -0.513 -25.938 -30.125 1 85.19 349 PRO B N 1
ATOM 7469 C CA . PRO B 1 349 ? -1.902 -26.266 -29.797 1 85.19 349 PRO B CA 1
ATOM 7470 C C . PRO B 1 349 ? -2.035 -27.609 -29.094 1 85.19 349 PRO B C 1
ATOM 7472 O O . PRO B 1 349 ? -2.926 -27.797 -28.25 1 85.19 349 PRO B O 1
ATOM 7475 N N . SER B 1 350 ? -1.141 -28.516 -29.406 1 83.88 350 SER B N 1
ATOM 7476 C CA . SER B 1 350 ? -1.257 -29.844 -28.812 1 83.88 350 SER B CA 1
ATOM 7477 C C . SER B 1 350 ? -0.835 -29.828 -27.344 1 83.88 350 SER B C 1
ATOM 7479 O O . SER B 1 350 ? -1.224 -30.703 -26.562 1 83.88 350 SER B O 1
ATOM 7481 N N . LEU B 1 351 ? -0.212 -28.766 -26.969 1 84.88 351 LEU B N 1
ATOM 7482 C CA . LEU B 1 351 ? 0.311 -28.719 -25.609 1 84.88 351 LEU B CA 1
ATOM 7483 C C . LEU B 1 351 ? -0.373 -27.609 -24.797 1 84.88 351 LEU B C 1
ATOM 7485 O O . LEU B 1 351 ? 0.091 -27.25 -23.719 1 84.88 351 LEU B O 1
ATOM 7489 N N . GLU B 1 352 ? -1.41 -27.203 -25.328 1 85.12 352 GLU B N 1
ATOM 7490 C CA . GLU B 1 352 ? -2.141 -26.172 -24.594 1 85.12 352 GLU B CA 1
ATOM 7491 C C . GLU B 1 352 ? -2.74 -26.719 -23.312 1 85.12 352 GLU B C 1
ATOM 7493 O O . GLU B 1 352 ? -3.402 -27.766 -23.312 1 85.12 352 GLU B O 1
ATOM 7498 N N . PRO B 1 353 ? -2.506 -26.031 -22.188 1 85.31 353 PRO B N 1
ATOM 7499 C CA . PRO B 1 353 ? -2.928 -26.547 -20.891 1 85.31 353 PRO B CA 1
ATOM 7500 C C . PRO B 1 353 ? -4.438 -26.766 -20.797 1 85.31 353 PRO B C 1
ATOM 7502 O O . PRO B 1 353 ? -4.887 -27.734 -20.188 1 85.31 353 PRO B O 1
ATOM 7505 N N . GLU B 1 354 ? -5.207 -25.938 -21.422 1 83.19 354 GLU B N 1
ATOM 7506 C CA . GLU B 1 354 ? -6.656 -26.094 -21.344 1 83.19 354 GLU B CA 1
ATOM 7507 C C . GLU B 1 354 ? -7.121 -27.344 -22.094 1 83.19 354 GLU B C 1
ATOM 7509 O O . GLU B 1 354 ? -8 -28.062 -21.625 1 83.19 354 GLU B O 1
ATOM 7514 N N . ARG B 1 355 ? -6.527 -27.609 -23.156 1 84.5 355 ARG B N 1
ATOM 7515 C CA . ARG B 1 355 ? -6.887 -28.797 -23.938 1 84.5 355 ARG B CA 1
ATOM 7516 C C . ARG B 1 355 ? -6.422 -30.062 -23.234 1 84.5 355 ARG B C 1
ATOM 7518 O O . ARG B 1 355 ? -7.129 -31.078 -23.234 1 84.5 355 ARG B O 1
ATOM 7525 N N . LEU B 1 356 ? -5.262 -29.938 -22.703 1 85.62 356 LEU B N 1
ATOM 7526 C CA . LEU B 1 356 ? -4.746 -31.094 -21.969 1 85.62 356 LEU B CA 1
ATOM 7527 C C . LEU B 1 356 ? -5.602 -31.391 -20.734 1 85.62 356 LEU B C 1
ATOM 7529 O O . LEU B 1 356 ? -5.828 -32.562 -20.406 1 85.62 356 LEU B O 1
ATOM 7533 N N . ALA B 1 357 ? -6 -30.344 -20.078 1 87 357 ALA B N 1
ATOM 7534 C CA . ALA B 1 357 ? -6.848 -30.5 -18.891 1 87 357 ALA B CA 1
ATOM 7535 C C . ALA B 1 357 ? -8.18 -31.141 -19.266 1 87 357 ALA B C 1
ATOM 7537 O O . ALA B 1 357 ? -8.68 -32.031 -18.562 1 87 357 ALA B O 1
ATOM 7538 N N . VAL B 1 358 ? -8.766 -30.734 -20.375 1 85.94 358 VAL B N 1
ATOM 7539 C CA . VAL B 1 358 ? -10.047 -31.281 -20.812 1 85.94 358 VAL B CA 1
ATOM 7540 C C . VAL B 1 358 ? -9.891 -32.75 -21.203 1 85.94 358 VAL B C 1
ATOM 7542 O O . VAL B 1 358 ? -10.727 -33.594 -20.859 1 85.94 358 VAL B O 1
ATOM 7545 N N . ARG B 1 359 ? -8.836 -33.062 -21.875 1 85 359 ARG B N 1
ATOM 7546 C CA . ARG B 1 359 ? -8.594 -34.438 -22.281 1 85 359 ARG B CA 1
ATOM 7547 C C . ARG B 1 359 ? -8.438 -35.344 -21.062 1 85 359 ARG B C 1
ATOM 7549 O O . ARG B 1 359 ? -8.961 -36.469 -21.047 1 85 359 ARG B O 1
ATOM 7556 N N . SER B 1 360 ? -7.691 -34.875 -20.156 1 85.38 360 SER B N 1
ATOM 7557 C CA . SER B 1 360 ? -7.477 -35.656 -18.938 1 85.38 360 SER B CA 1
ATOM 7558 C C . SER B 1 360 ? -8.773 -35.844 -18.172 1 85.38 360 SER B C 1
ATOM 7560 O O . SER B 1 360 ? -9.055 -36.938 -17.656 1 85.38 360 SER B O 1
ATOM 7562 N N . GLN B 1 361 ? -9.516 -34.75 -18.109 1 85.69 361 GLN B N 1
ATOM 7563 C CA . GLN B 1 361 ? -10.758 -34.812 -17.344 1 85.69 361 GLN B CA 1
ATOM 7564 C C . GLN B 1 361 ? -11.781 -35.719 -18.062 1 85.69 361 GLN B C 1
ATOM 7566 O O . GLN B 1 361 ? -12.578 -36.375 -17.406 1 85.69 361 GLN B O 1
ATOM 7571 N N . VAL B 1 362 ? -11.82 -35.688 -19.344 1 86.44 362 VAL B N 1
ATOM 7572 C CA . VAL B 1 362 ? -12.703 -36.562 -20.109 1 86.44 362 VAL B CA 1
ATOM 7573 C C . VAL B 1 362 ? -12.305 -38.031 -19.891 1 86.44 362 VAL B C 1
ATOM 7575 O O . VAL B 1 362 ? -13.164 -38.875 -19.672 1 86.44 362 VAL B O 1
ATOM 7578 N N . GLY B 1 363 ? -11.016 -38.281 -19.984 1 85.06 363 GLY B N 1
ATOM 7579 C CA . GLY B 1 363 ? -10.539 -39.594 -19.703 1 85.06 363 GLY B CA 1
ATOM 7580 C C . GLY B 1 363 ? -10.914 -40.094 -18.312 1 85.06 363 GLY B C 1
ATOM 7581 O O . GLY B 1 363 ? -11.281 -41.25 -18.125 1 85.06 363 GLY B O 1
ATOM 7582 N N . ARG B 1 364 ? -10.758 -39.156 -17.359 1 86.56 364 ARG B N 1
ATOM 7583 C CA . ARG B 1 364 ? -11.133 -39.438 -15.977 1 86.56 364 ARG B CA 1
ATOM 7584 C C . ARG B 1 364 ? -12.625 -39.75 -15.867 1 86.56 364 ARG B C 1
ATOM 7586 O O . ARG B 1 364 ? -13.023 -40.688 -15.188 1 86.56 364 ARG B O 1
ATOM 7593 N N . ALA B 1 365 ? -13.453 -38.938 -16.469 1 85.75 365 ALA B N 1
ATOM 7594 C CA . ALA B 1 365 ? -14.898 -39.125 -16.453 1 85.75 365 ALA B CA 1
ATOM 7595 C C . ALA B 1 365 ? -15.289 -40.5 -17.047 1 85.75 365 ALA B C 1
ATOM 7597 O O . ALA B 1 365 ? -16.125 -41.219 -16.5 1 85.75 365 ALA B O 1
ATOM 7598 N N . VAL B 1 366 ? -14.664 -40.844 -18.141 1 87.19 366 VAL B N 1
ATOM 7599 C CA . VAL B 1 366 ? -14.969 -42.094 -18.828 1 87.19 366 VAL B CA 1
ATOM 7600 C C . VAL B 1 366 ? -14.523 -43.281 -17.969 1 87.19 366 VAL B C 1
ATOM 7602 O O . VAL B 1 366 ? -15.25 -44.281 -17.859 1 87.19 366 VAL B O 1
ATOM 7605 N N . ARG B 1 367 ? -13.398 -43.156 -17.375 1 86 367 ARG B N 1
ATOM 7606 C CA . ARG B 1 367 ? -12.891 -44.219 -16.516 1 86 367 ARG B CA 1
ATOM 7607 C C . ARG B 1 367 ? -13.812 -44.438 -15.328 1 86 367 ARG B C 1
ATOM 7609 O O . ARG B 1 367 ? -14.125 -45.594 -14.984 1 86 367 ARG B O 1
ATOM 7616 N N . ILE B 1 368 ? -14.164 -43.375 -14.648 1 85.56 368 ILE B N 1
ATOM 7617 C CA . ILE B 1 368 ? -15.047 -43.469 -13.492 1 85.56 368 ILE B CA 1
ATOM 7618 C C . ILE B 1 368 ? -16.406 -44 -13.93 1 85.56 368 ILE B C 1
ATOM 7620 O O . ILE B 1 368 ? -16.984 -44.875 -13.266 1 85.56 368 ILE B O 1
ATOM 7624 N N . ALA B 1 369 ? -16.875 -43.531 -15.031 1 86.44 369 ALA B N 1
ATOM 7625 C CA . ALA B 1 369 ? -18.172 -43.969 -15.547 1 86.44 369 ALA B CA 1
ATOM 7626 C C . ALA B 1 369 ? -18.125 -45.469 -15.93 1 86.44 369 ALA B C 1
ATOM 7628 O O . ALA B 1 369 ? -19.094 -46.188 -15.703 1 86.44 369 ALA B O 1
ATOM 7629 N N . GLU B 1 370 ? -17.047 -45.875 -16.484 1 86.44 370 GLU B N 1
ATOM 7630 C CA . GLU B 1 370 ? -16.891 -47.281 -16.844 1 86.44 370 GLU B CA 1
ATOM 7631 C C . GLU B 1 370 ? -16.797 -48.156 -15.609 1 86.44 370 GLU B C 1
ATOM 7633 O O . GLU B 1 370 ? -17.375 -49.25 -15.578 1 86.44 370 GLU B O 1
ATOM 7638 N N . SER B 1 371 ? -16.062 -47.688 -14.664 1 86 371 SER B N 1
ATOM 7639 C CA . SER B 1 371 ? -15.93 -48.469 -13.438 1 86 371 SER B CA 1
ATOM 7640 C C . SER B 1 371 ? -17.266 -48.594 -12.711 1 86 371 SER B C 1
ATOM 7642 O O . SER B 1 371 ? -17.516 -49.562 -12.023 1 86 371 SER B O 1
ATOM 7644 N N . LEU B 1 372 ? -18.109 -47.562 -12.812 1 84.38 372 LEU B N 1
ATOM 7645 C CA . LEU B 1 372 ? -19.422 -47.594 -12.18 1 84.38 372 LEU B CA 1
ATOM 7646 C C . LEU B 1 372 ? -20.453 -48.281 -13.062 1 84.38 372 LEU B C 1
ATOM 7648 O O . LEU B 1 372 ? -21.594 -48.5 -12.641 1 84.38 372 LEU B O 1
ATOM 7652 N N . GLY B 1 373 ? -20.125 -48.656 -14.266 1 80.88 373 GLY B N 1
ATOM 7653 C CA . GLY B 1 373 ? -21 -49.344 -15.203 1 80.88 373 GLY B CA 1
ATOM 7654 C C . GLY B 1 373 ? -22.062 -48.406 -15.781 1 80.88 373 GLY B C 1
ATOM 7655 O O . GLY B 1 373 ? -23.172 -48.844 -16.078 1 80.88 373 GLY B O 1
ATOM 7656 N N . ARG B 1 374 ? -21.719 -47.156 -15.789 1 83.62 374 ARG B N 1
ATOM 7657 C CA . ARG B 1 374 ? -22.734 -46.219 -16.234 1 83.62 374 ARG B CA 1
ATOM 7658 C C . ARG B 1 374 ? -22.391 -45.656 -17.625 1 83.62 374 ARG B C 1
ATOM 7660 O O . ARG B 1 374 ? -22.922 -44.625 -18.016 1 83.62 374 ARG B O 1
ATOM 7667 N N . LEU B 1 375 ? -21.531 -46.25 -18.281 1 84.62 375 LEU B N 1
ATOM 7668 C CA . LEU B 1 375 ? -21.203 -45.812 -19.625 1 84.62 375 LEU B CA 1
ATOM 7669 C C . LEU B 1 375 ? -21.797 -46.75 -20.672 1 84.62 375 LEU B C 1
ATOM 7671 O O . LEU B 1 375 ? -21.562 -47.969 -20.625 1 84.62 375 LEU B O 1
ATOM 7675 N N . GLY B 1 376 ? -22.688 -46.125 -21.484 1 76.5 376 GLY B N 1
ATOM 7676 C CA . GLY B 1 376 ? -23.281 -46.938 -22.547 1 76.5 376 GLY B CA 1
ATOM 7677 C C . GLY B 1 376 ? -22.312 -47.281 -23.656 1 76.5 376 GLY B C 1
ATOM 7678 O O . GLY B 1 376 ? -21.219 -46.688 -23.734 1 76.5 376 GLY B O 1
ATOM 7679 N N . ASP B 1 377 ? -22.625 -48.281 -24.531 1 75.31 377 ASP B N 1
ATOM 7680 C CA . ASP B 1 377 ? -21.812 -48.719 -25.656 1 75.31 377 ASP B CA 1
ATOM 7681 C C . ASP B 1 377 ? -21.578 -47.562 -26.641 1 75.31 377 ASP B C 1
ATOM 7683 O O . ASP B 1 377 ? -20.578 -47.531 -27.344 1 75.31 377 ASP B O 1
ATOM 7687 N N . ASP B 1 378 ? -22.438 -46.531 -26.609 1 74.81 378 ASP B N 1
ATOM 7688 C CA . ASP B 1 378 ? -22.328 -45.406 -27.531 1 74.81 378 ASP B CA 1
ATOM 7689 C C . ASP B 1 378 ? -21.547 -44.25 -26.906 1 74.81 378 ASP B C 1
ATOM 7691 O O . ASP B 1 378 ? -21.297 -43.219 -27.562 1 74.81 378 ASP B O 1
ATOM 7695 N N . GLY B 1 379 ? -21 -44.406 -25.75 1 76.94 379 GLY B N 1
ATOM 7696 C CA . GLY B 1 379 ? -20.25 -43.375 -25.094 1 76.94 379 GLY B CA 1
ATOM 7697 C C . GLY B 1 379 ? -21.109 -42.406 -24.297 1 76.94 379 GLY B C 1
ATOM 7698 O O . GLY B 1 379 ? -20.594 -41.438 -23.719 1 76.94 379 GLY B O 1
ATOM 7699 N N . ARG B 1 380 ? -22.359 -42.688 -24.344 1 81.81 380 ARG B N 1
ATOM 7700 C CA . ARG B 1 380 ? -23.297 -41.812 -23.609 1 81.81 380 ARG B CA 1
ATOM 7701 C C . ARG B 1 380 ? -23.516 -42.344 -22.188 1 81.81 380 ARG B C 1
ATOM 7703 O O . ARG B 1 380 ? -23.359 -43.531 -21.922 1 81.81 380 ARG B O 1
ATOM 7710 N N . LEU B 1 381 ? -23.797 -41.375 -21.297 1 85.38 381 LEU B N 1
ATOM 7711 C CA . LEU B 1 381 ? -24.031 -41.719 -19.891 1 85.38 381 LEU B CA 1
ATOM 7712 C C . LEU B 1 381 ? -25.422 -42.312 -19.688 1 85.38 381 LEU B C 1
ATOM 7714 O O . LEU B 1 381 ? -26.391 -41.844 -20.281 1 85.38 381 LEU B O 1
ATOM 7718 N N . ILE B 1 382 ? -25.484 -43.406 -19.047 1 77.94 382 ILE B N 1
ATOM 7719 C CA . ILE B 1 382 ? -26.766 -44.031 -18.719 1 77.94 382 ILE B CA 1
ATOM 7720 C C . ILE B 1 382 ? -27.406 -43.312 -17.547 1 77.94 382 ILE B C 1
ATOM 7722 O O . ILE B 1 382 ? -26.828 -43.25 -16.469 1 77.94 382 ILE B O 1
ATOM 7726 N N . LEU B 1 383 ? -28.531 -42.75 -17.75 1 78.56 383 LEU B N 1
ATOM 7727 C CA . LEU B 1 383 ? -29.203 -41.938 -16.75 1 78.56 383 LEU B CA 1
ATOM 7728 C C . LEU B 1 383 ? -30.203 -42.75 -15.953 1 78.56 383 LEU B C 1
ATOM 7730 O O . LEU B 1 383 ? -31.281 -42.281 -15.602 1 78.56 383 LEU B O 1
ATOM 7734 N N . THR B 1 384 ? -29.875 -43.938 -15.641 1 76 384 THR B N 1
ATOM 7735 C CA . THR B 1 384 ? -30.766 -44.75 -14.789 1 76 384 THR B CA 1
ATOM 7736 C C . THR B 1 384 ? -30.625 -44.312 -13.328 1 76 384 THR B C 1
ATOM 7738 O O . THR B 1 384 ? -29.516 -44.031 -12.859 1 76 384 THR B O 1
ATOM 7741 N N . PRO B 1 385 ? -31.719 -44.062 -12.625 1 78.56 385 PRO B N 1
ATOM 7742 C CA . PRO B 1 385 ? -31.656 -43.656 -11.227 1 78.56 385 PRO B CA 1
ATOM 7743 C C . PRO B 1 385 ? -30.828 -44.594 -10.352 1 78.56 385 PRO B C 1
ATOM 7745 O O . PRO B 1 385 ? -30.891 -45.812 -10.523 1 78.56 385 PRO B O 1
ATOM 7748 N N . VAL B 1 386 ? -29.969 -44.094 -9.57 1 75.88 386 VAL B N 1
ATOM 7749 C CA . VAL B 1 386 ? -29.078 -44.875 -8.695 1 75.88 386 VAL B CA 1
ATOM 7750 C C . VAL B 1 386 ? -29.828 -45.281 -7.426 1 75.88 386 VAL B C 1
ATOM 7752 O O . VAL B 1 386 ? -30.5 -44.438 -6.805 1 75.88 386 VAL B O 1
ATOM 7755 N N . PRO B 1 387 ? -29.781 -46.562 -7.164 1 70.25 387 PRO B N 1
ATOM 7756 C CA . PRO B 1 387 ? -30.422 -47 -5.918 1 70.25 387 PRO B CA 1
ATOM 7757 C C . PRO B 1 387 ? -29.719 -46.438 -4.676 1 70.25 387 PRO B C 1
ATOM 7759 O O . PRO B 1 387 ? -28.531 -46.125 -4.719 1 70.25 387 PRO B O 1
ATOM 7762 N N . PRO B 1 388 ? -30.453 -46.094 -3.641 1 64.5 388 PRO B N 1
ATOM 7763 C CA . PRO B 1 388 ? -29.891 -45.562 -2.398 1 64.5 388 PRO B CA 1
ATOM 7764 C C . PRO B 1 388 ? -28.797 -46.438 -1.811 1 64.5 388 PRO B C 1
ATOM 7766 O O . PRO B 1 388 ? -27.953 -45.938 -1.053 1 64.5 388 PRO B O 1
ATOM 7769 N N . ALA B 1 389 ? -28.734 -47.688 -2.156 1 58 389 ALA B N 1
ATOM 7770 C CA . ALA B 1 389 ? -27.734 -48.594 -1.62 1 58 389 ALA B CA 1
ATOM 7771 C C . ALA B 1 389 ? -26.344 -48.281 -2.143 1 58 389 ALA B C 1
ATOM 7773 O O . ALA B 1 389 ? -25.344 -48.656 -1.528 1 58 389 ALA B O 1
ATOM 7774 N N . ASP B 1 390 ? -26.266 -47.625 -3.148 1 64.69 390 ASP B N 1
ATOM 7775 C CA . ASP B 1 390 ? -24.969 -47.344 -3.773 1 64.69 390 ASP B CA 1
ATOM 7776 C C . ASP B 1 390 ? -24.328 -46.094 -3.193 1 64.69 390 ASP B C 1
ATOM 7778 O O . ASP B 1 390 ? -23.578 -45.406 -3.879 1 64.69 390 ASP B O 1
ATOM 7782 N N . SER B 1 391 ? -24.562 -45.875 -1.906 1 65.94 391 SER B N 1
ATOM 7783 C CA . SER B 1 391 ? -24 -44.719 -1.217 1 65.94 391 SER B CA 1
ATOM 7784 C C . SER B 1 391 ? -22.5 -44.844 -1.054 1 65.94 391 SER B C 1
ATOM 7786 O O . SER B 1 391 ? -21.797 -43.844 -0.819 1 65.94 391 SER B O 1
ATOM 7788 N N . VAL B 1 392 ? -22 -46.094 -1.255 1 66.81 392 VAL B N 1
ATOM 7789 C CA . VAL B 1 392 ? -20.578 -46.344 -1.074 1 66.81 392 VAL B CA 1
ATOM 7790 C C . VAL B 1 392 ? -19.781 -45.656 -2.188 1 66.81 392 VAL B C 1
ATOM 7792 O O . VAL B 1 392 ? -18.656 -45.188 -1.972 1 66.81 392 VAL B O 1
ATOM 7795 N N . TYR B 1 393 ? -20.469 -45.5 -3.268 1 77.25 393 TYR B N 1
ATOM 7796 C CA . TYR B 1 393 ? -19.781 -44.906 -4.414 1 77.25 393 TYR B CA 1
ATOM 7797 C C . TYR B 1 393 ? -20.016 -43.406 -4.508 1 77.25 393 TYR B C 1
ATOM 7799 O O . TYR B 1 393 ? -19.859 -42.812 -5.582 1 77.25 393 TYR B O 1
ATOM 7807 N N . ARG B 1 394 ? -20.328 -42.875 -3.422 1 78.25 394 ARG B N 1
ATOM 7808 C CA . ARG B 1 394 ? -20.656 -41.438 -3.424 1 78.25 394 ARG B CA 1
ATOM 7809 C C . ARG B 1 394 ? -19.453 -40.594 -3.834 1 78.25 394 ARG B C 1
ATOM 7811 O O . ARG B 1 394 ? -19.594 -39.625 -4.57 1 78.25 394 ARG B O 1
ATOM 7818 N N . GLU B 1 395 ? -18.328 -41.031 -3.398 1 78.88 395 GLU B N 1
ATOM 7819 C CA . GLU B 1 395 ? -17.125 -40.25 -3.736 1 78.88 395 GLU B CA 1
ATOM 7820 C C . GLU B 1 395 ? -16.797 -40.375 -5.223 1 78.88 395 GLU B C 1
ATOM 7822 O O . GLU B 1 395 ? -16.375 -39.406 -5.848 1 78.88 395 GLU B O 1
ATOM 7827 N N . ALA B 1 396 ? -17.078 -41.531 -5.719 1 82.12 396 ALA B N 1
ATOM 7828 C CA . ALA B 1 396 ? -16.812 -41.75 -7.141 1 82.12 396 ALA B CA 1
ATOM 7829 C C . ALA B 1 396 ? -17.781 -40.938 -7.996 1 82.12 396 ALA B C 1
ATOM 7831 O O . ALA B 1 396 ? -17.375 -40.344 -9.008 1 82.12 396 ALA B O 1
ATOM 7832 N N . TYR B 1 397 ? -18.969 -40.906 -7.535 1 83.88 397 TYR B N 1
ATOM 7833 C CA . TYR B 1 397 ? -19.953 -40.125 -8.273 1 83.88 397 TYR B CA 1
ATOM 7834 C C . TYR B 1 397 ? -19.656 -38.656 -8.188 1 83.88 397 TYR B C 1
ATOM 7836 O O . TYR B 1 397 ? -19.875 -37.906 -9.148 1 83.88 397 TYR B O 1
ATOM 7844 N N . HIS B 1 398 ? -19.172 -38.25 -7.066 1 82.06 398 HIS B N 1
ATOM 7845 C CA . HIS B 1 398 ? -18.781 -36.844 -6.945 1 82.06 398 HIS B CA 1
ATOM 7846 C C . HIS B 1 398 ? -17.625 -36.531 -7.887 1 82.06 398 HIS B C 1
ATOM 7848 O O . HIS B 1 398 ? -17.609 -35.469 -8.516 1 82.06 398 HIS B O 1
ATOM 7854 N N . GLY B 1 399 ? -16.75 -37.406 -7.949 1 83.19 399 GLY B N 1
ATOM 7855 C CA . GLY B 1 399 ? -15.648 -37.219 -8.883 1 83.19 399 GLY B CA 1
ATOM 7856 C C . GLY B 1 399 ? -16.094 -37.156 -10.328 1 83.19 399 GLY B C 1
ATOM 7857 O O . GLY B 1 399 ? -15.586 -36.344 -11.102 1 83.19 399 GLY B O 1
ATOM 7858 N N . LEU B 1 400 ? -17.062 -37.969 -10.578 1 84.5 400 LEU B N 1
ATOM 7859 C CA . LEU B 1 400 ? -17.609 -37.969 -11.93 1 84.5 400 LEU B CA 1
ATOM 7860 C C . LEU B 1 400 ? -18.328 -36.656 -12.203 1 84.5 400 LEU B C 1
ATOM 7862 O O . LEU B 1 400 ? -18.125 -36.031 -13.258 1 84.5 400 LEU B O 1
ATOM 7866 N N . TYR B 1 401 ? -19.031 -36.25 -11.266 1 84.31 401 TYR B N 1
ATOM 7867 C CA . TYR B 1 401 ? -19.766 -35 -11.422 1 84.31 401 TYR B CA 1
ATOM 7868 C C . TYR B 1 401 ? -18.797 -33.812 -11.57 1 84.31 401 TYR B C 1
ATOM 7870 O O . TYR B 1 401 ? -19 -32.938 -12.406 1 84.31 401 TYR B O 1
ATOM 7878 N N . GLU B 1 402 ? -17.828 -33.812 -10.766 1 84.12 402 GLU B N 1
ATOM 7879 C CA . GLU B 1 402 ? -16.844 -32.719 -10.812 1 84.12 402 GLU B CA 1
ATOM 7880 C C . GLU B 1 402 ? -16.125 -32.688 -12.164 1 84.12 402 GLU B C 1
ATOM 7882 O O . GLU B 1 402 ? -15.883 -31.594 -12.711 1 84.12 402 GLU B O 1
ATOM 7887 N N . SER B 1 403 ? -15.812 -33.812 -12.648 1 85.56 403 SER B N 1
ATOM 7888 C CA . SER B 1 403 ? -15.133 -33.875 -13.938 1 85.56 403 SER B CA 1
ATOM 7889 C C . SER B 1 403 ? -16.047 -33.438 -15.07 1 85.56 403 SER B C 1
ATOM 7891 O O . SER B 1 403 ? -15.617 -32.75 -15.984 1 85.56 403 SER B O 1
ATOM 7893 N N . LEU B 1 404 ? -17.297 -33.875 -14.961 1 85.38 404 LEU B N 1
ATOM 7894 C CA . LEU B 1 404 ? -18.25 -33.5 -16 1 85.38 404 LEU B CA 1
ATOM 7895 C C . LEU B 1 404 ? -18.531 -32 -15.945 1 85.38 404 LEU B C 1
ATOM 7897 O O . LEU B 1 404 ? -18.688 -31.359 -16.984 1 85.38 404 LEU B O 1
ATOM 7901 N N . LYS B 1 405 ? -18.625 -31.578 -14.781 1 83.75 405 LYS B N 1
ATOM 7902 C CA . LYS B 1 405 ? -18.844 -30.156 -14.609 1 83.75 405 LYS B CA 1
ATOM 7903 C C . LYS B 1 405 ? -17.688 -29.344 -15.18 1 83.75 405 LYS B C 1
ATOM 7905 O O . LYS B 1 405 ? -17.906 -28.297 -15.812 1 83.75 405 LYS B O 1
ATOM 7910 N N . PHE B 1 406 ? -16.516 -29.781 -14.984 1 83.81 406 PHE B N 1
ATOM 7911 C CA . PHE B 1 406 ? -15.336 -29.125 -15.539 1 83.81 406 PHE B CA 1
ATOM 7912 C C . PHE B 1 406 ? -15.375 -29.156 -17.062 1 83.81 406 PHE B C 1
ATOM 7914 O O . PHE B 1 406 ? -15.078 -28.141 -17.719 1 83.81 406 PHE B O 1
ATOM 7921 N N . VAL B 1 407 ? -15.781 -30.266 -17.641 1 84.56 407 VAL B N 1
ATOM 7922 C CA . VAL B 1 407 ? -15.805 -30.438 -19.094 1 84.56 407 VAL B CA 1
ATOM 7923 C C . VAL B 1 407 ? -16.922 -29.578 -19.688 1 84.56 407 VAL B C 1
ATOM 7925 O O . VAL B 1 407 ? -16.75 -28.969 -20.75 1 84.56 407 VAL B O 1
ATOM 7928 N N . GLU B 1 408 ? -17.969 -29.531 -19.016 1 84.56 408 GLU B N 1
ATOM 7929 C CA . GLU B 1 408 ? -19.094 -28.734 -19.5 1 84.56 408 GLU B CA 1
ATOM 7930 C C . GLU B 1 408 ? -18.719 -27.25 -19.547 1 84.56 408 GLU B C 1
ATOM 7932 O O . GLU B 1 408 ? -19.062 -26.547 -20.484 1 84.56 408 GLU B O 1
ATOM 7937 N N . ARG B 1 409 ? -18.016 -26.766 -18.594 1 77.5 409 ARG B N 1
ATOM 7938 C CA . ARG B 1 409 ? -17.672 -25.359 -18.469 1 77.5 409 ARG B CA 1
ATOM 7939 C C . ARG B 1 409 ? -16.625 -24.953 -19.5 1 77.5 409 ARG B C 1
ATOM 7941 O O . ARG B 1 409 ? -16.625 -23.812 -19.969 1 77.5 409 ARG B O 1
ATOM 7948 N N . ARG B 1 410 ? -15.789 -25.859 -19.922 1 79.88 410 ARG B N 1
ATOM 7949 C CA . ARG B 1 410 ? -14.648 -25.484 -20.734 1 79.88 410 ARG B CA 1
ATOM 7950 C C . ARG B 1 410 ? -14.875 -25.859 -22.203 1 79.88 410 ARG B C 1
ATOM 7952 O O . ARG B 1 410 ? -14.484 -25.125 -23.109 1 79.88 410 ARG B O 1
ATOM 7959 N N . ASP B 1 411 ? -15.484 -27.078 -22.453 1 81.06 411 ASP B N 1
ATOM 7960 C CA . ASP B 1 411 ? -15.734 -27.562 -23.812 1 81.06 411 ASP B CA 1
ATOM 7961 C C . ASP B 1 411 ? -17.125 -28.172 -23.938 1 81.06 411 ASP B C 1
ATOM 7963 O O . ASP B 1 411 ? -17.328 -29.344 -23.641 1 81.06 411 ASP B O 1
ATOM 7967 N N . THR B 1 412 ? -18.031 -27.438 -24.469 1 78.31 412 THR B N 1
ATOM 7968 C CA . THR B 1 412 ? -19.422 -27.891 -24.578 1 78.31 412 THR B CA 1
ATOM 7969 C C . THR B 1 412 ? -19.562 -28.938 -25.656 1 78.31 412 THR B C 1
ATOM 7971 O O . THR B 1 412 ? -20.438 -29.797 -25.594 1 78.31 412 THR B O 1
ATOM 7974 N N . ALA B 1 413 ? -18.656 -28.875 -26.578 1 79.69 413 ALA B N 1
ATOM 7975 C CA . ALA B 1 413 ? -18.734 -29.812 -27.688 1 79.69 413 ALA B CA 1
ATOM 7976 C C . ALA B 1 413 ? -18.406 -31.234 -27.234 1 79.69 413 ALA B C 1
ATOM 7978 O O . ALA B 1 413 ? -19.094 -32.188 -27.594 1 79.69 413 ALA B O 1
ATOM 7979 N N . VAL B 1 414 ? -17.391 -31.359 -26.453 1 83.12 414 VAL B N 1
ATOM 7980 C CA . VAL B 1 414 ? -17 -32.688 -25.969 1 83.12 414 VAL B CA 1
ATOM 7981 C C . VAL B 1 414 ? -18.016 -33.188 -24.938 1 83.12 414 VAL B C 1
ATOM 7983 O O . VAL B 1 414 ? -18.297 -34.375 -24.875 1 83.12 414 VAL B O 1
ATOM 7986 N N . PHE B 1 415 ? -18.547 -32.25 -24.203 1 86.5 415 PHE B N 1
ATOM 7987 C CA . PHE B 1 415 ? -19.531 -32.625 -23.203 1 86.5 415 PHE B CA 1
ATOM 7988 C C . PHE B 1 415 ? -20.781 -33.188 -23.859 1 86.5 415 PHE B C 1
ATOM 7990 O O . PHE B 1 415 ? -21.422 -34.094 -23.312 1 86.5 415 PHE B O 1
ATOM 7997 N N . ALA B 1 416 ? -21.156 -32.656 -25.016 1 81 416 ALA B N 1
ATOM 7998 C CA . ALA B 1 416 ? -22.359 -33.094 -25.719 1 81 416 ALA B CA 1
ATOM 7999 C C . ALA B 1 416 ? -22.281 -34.594 -26.094 1 81 416 ALA B C 1
ATOM 8001 O O . ALA B 1 416 ? -23.312 -35.219 -26.281 1 81 416 ALA B O 1
ATOM 8002 N N . ARG B 1 417 ? -21.141 -35.094 -26.141 1 81.06 417 ARG B N 1
ATOM 8003 C CA . ARG B 1 417 ? -20.953 -36.5 -26.469 1 81.06 417 ARG B CA 1
ATOM 8004 C C . ARG B 1 417 ? -21.531 -37.406 -25.375 1 81.06 417 ARG B C 1
ATOM 8006 O O . ARG B 1 417 ? -21.906 -38.531 -25.641 1 81.06 417 ARG B O 1
ATOM 8013 N N . PHE B 1 418 ? -21.625 -36.906 -24.188 1 84.31 418 PHE B N 1
ATOM 8014 C CA . PHE B 1 418 ? -22.125 -37.688 -23.078 1 84.31 418 PHE B CA 1
ATOM 8015 C C . PHE B 1 418 ? -23.641 -37.656 -23.047 1 84.31 418 PHE B C 1
ATOM 8017 O O . PHE B 1 418 ? -24.266 -38.469 -22.344 1 84.31 418 PHE B O 1
ATOM 8024 N N . GLY B 1 419 ? -24.297 -36.875 -23.953 1 72.62 419 GLY B N 1
ATOM 8025 C CA . GLY B 1 419 ? -25.734 -36.906 -24.219 1 72.62 419 GLY B CA 1
ATOM 8026 C C . GLY B 1 419 ? -26.578 -36.406 -23.062 1 72.62 419 GLY B C 1
ATOM 8027 O O . GLY B 1 419 ? -27.734 -36.812 -22.922 1 72.62 419 GLY B O 1
ATOM 8028 N N . THR B 1 420 ? -25.906 -35.875 -21.938 1 74.25 420 THR B N 1
ATOM 8029 C CA . THR B 1 420 ? -26.766 -35.469 -20.828 1 74.25 420 THR B CA 1
ATOM 8030 C C . THR B 1 420 ? -26.375 -34.062 -20.359 1 74.25 420 THR B C 1
ATOM 8032 O O . THR B 1 420 ? -25.344 -33.531 -20.75 1 74.25 420 THR B O 1
ATOM 8035 N N . ASP B 1 421 ? -27.422 -33.469 -19.688 1 79 421 ASP B N 1
ATOM 8036 C CA . ASP B 1 421 ? -27.172 -32.219 -19 1 79 421 ASP B CA 1
ATOM 8037 C C . ASP B 1 421 ? -26.812 -32.469 -17.531 1 79 421 ASP B C 1
ATOM 8039 O O . ASP B 1 421 ? -27.141 -33.5 -16.984 1 79 421 ASP B O 1
ATOM 8043 N N . LEU B 1 422 ? -25.922 -31.641 -16.984 1 81.31 422 LEU B N 1
ATOM 8044 C CA . LEU B 1 422 ? -25.469 -31.797 -15.602 1 81.31 422 LEU B CA 1
ATOM 8045 C C . LEU B 1 422 ? -26.641 -31.906 -14.641 1 81.31 422 LEU B C 1
ATOM 8047 O O . LEU B 1 422 ? -26.594 -32.656 -13.664 1 81.31 422 LEU B O 1
ATOM 8051 N N . ASP B 1 423 ? -27.703 -31.219 -14.969 1 73.5 423 ASP B N 1
ATOM 8052 C CA . ASP B 1 423 ? -28.891 -31.266 -14.117 1 73.5 423 ASP B CA 1
ATOM 8053 C C . ASP B 1 423 ? -29.609 -32.594 -14.258 1 73.5 423 ASP B C 1
ATOM 8055 O O . ASP B 1 423 ? -30.125 -33.156 -13.281 1 73.5 423 ASP B O 1
ATOM 8059 N N . GLY B 1 424 ? -29.641 -33.031 -15.438 1 76 424 GLY B N 1
ATOM 8060 C CA . GLY B 1 424 ? -30.219 -34.344 -15.664 1 76 424 GLY B CA 1
ATOM 8061 C C . GLY B 1 424 ? -29.453 -35.438 -14.992 1 76 424 GLY B C 1
ATOM 8062 O O . GLY B 1 424 ? -30.031 -36.375 -14.453 1 76 424 GLY B O 1
ATOM 8063 N N . PHE B 1 425 ? -28.141 -35.219 -14.914 1 82.88 425 PHE B N 1
ATOM 8064 C CA . PHE B 1 425 ? -27.297 -36.219 -14.258 1 82.88 425 PHE B CA 1
ATOM 8065 C C . PHE B 1 425 ? -27.484 -36.156 -12.742 1 82.88 425 PHE B C 1
ATOM 8067 O O . PHE B 1 425 ? -27.516 -37.188 -12.078 1 82.88 425 PHE B O 1
ATOM 8074 N N . ALA B 1 426 ? -27.594 -35 -12.258 1 78.25 426 ALA B N 1
ATOM 8075 C CA . ALA B 1 426 ? -27.766 -34.844 -10.82 1 78.25 426 ALA B CA 1
ATOM 8076 C C . ALA B 1 426 ? -29.125 -35.375 -10.367 1 78.25 426 ALA B C 1
ATOM 8078 O O . ALA B 1 426 ? -29.281 -35.781 -9.219 1 78.25 426 ALA B O 1
ATOM 8079 N N . ALA B 1 427 ? -30.047 -35.406 -11.258 1 74.56 427 ALA B N 1
ATOM 8080 C CA . ALA B 1 427 ? -31.422 -35.812 -10.93 1 74.56 427 ALA B CA 1
ATOM 8081 C C . ALA B 1 427 ? -31.531 -37.312 -10.75 1 74.56 427 ALA B C 1
ATOM 8083 O O . ALA B 1 427 ? -32.469 -37.812 -10.133 1 74.56 427 ALA B O 1
ATOM 8084 N N . ILE B 1 428 ? -30.516 -37.969 -11.094 1 79.69 428 ILE B N 1
ATOM 8085 C CA . ILE B 1 428 ? -30.594 -39.438 -11.031 1 79.69 428 ILE B CA 1
ATOM 8086 C C . ILE B 1 428 ? -30.266 -39.906 -9.625 1 79.69 428 ILE B C 1
ATOM 8088 O O . ILE B 1 428 ? -30.594 -41.031 -9.25 1 79.69 428 ILE B O 1
ATOM 8092 N N . PHE B 1 429 ? -29.75 -39.031 -8.891 1 81 429 PHE B N 1
ATOM 8093 C CA . PHE B 1 429 ? -29.312 -39.438 -7.562 1 81 429 PHE B CA 1
ATOM 8094 C C . PHE B 1 429 ? -30.375 -39.125 -6.52 1 81 429 PHE B C 1
ATOM 8096 O O . PHE B 1 429 ? -31.141 -38.188 -6.664 1 81 429 PHE B O 1
ATOM 8103 N N . PRO B 1 430 ? -30.391 -40.094 -5.535 1 74.69 430 PRO B N 1
ATOM 8104 C CA . PRO B 1 430 ? -31.312 -39.812 -4.441 1 74.69 430 PRO B CA 1
ATOM 8105 C C . PRO B 1 430 ? -30.953 -38.531 -3.701 1 74.69 430 PRO B C 1
ATOM 8107 O O . PRO B 1 430 ? -29.812 -38.031 -3.797 1 74.69 430 PRO B O 1
ATOM 8110 N N . GLU B 1 431 ? -31.844 -37.938 -3.061 1 64.56 431 GLU B N 1
ATOM 8111 C CA . GLU B 1 431 ? -31.719 -36.625 -2.445 1 64.56 431 GLU B CA 1
ATOM 8112 C C . GLU B 1 431 ? -30.547 -36.562 -1.468 1 64.56 431 GLU B C 1
ATOM 8114 O O . GLU B 1 431 ? -29.828 -35.562 -1.405 1 64.56 431 GLU B O 1
ATOM 8119 N N . ARG B 1 432 ? -30.312 -37.656 -0.754 1 60.75 432 ARG B N 1
ATOM 8120 C CA . ARG B 1 432 ? -29.25 -37.656 0.262 1 60.75 432 ARG B CA 1
ATOM 8121 C C . ARG B 1 432 ? -27.875 -37.625 -0.377 1 60.75 432 ARG B C 1
ATOM 8123 O O . ARG B 1 432 ? -26.938 -37.062 0.2 1 60.75 432 ARG B O 1
ATOM 8130 N N . MET B 1 433 ? -27.828 -38.156 -1.576 1 71.81 433 MET B N 1
ATOM 8131 C CA . MET B 1 433 ? -26.531 -38.281 -2.246 1 71.81 433 MET B CA 1
ATOM 8132 C C . MET B 1 433 ? -26.312 -37.156 -3.238 1 71.81 433 MET B C 1
ATOM 8134 O O . MET B 1 433 ? -25.172 -36.844 -3.58 1 71.81 433 MET B O 1
ATOM 8138 N N . ARG B 1 434 ? -27.359 -36.531 -3.523 1 73 434 ARG B N 1
ATOM 8139 C CA . ARG B 1 434 ? -27.297 -35.531 -4.578 1 73 434 ARG B CA 1
ATOM 8140 C C . ARG B 1 434 ? -26.438 -34.344 -4.156 1 73 434 ARG B C 1
ATOM 8142 O O . ARG B 1 434 ? -25.641 -33.844 -4.945 1 73 434 ARG B O 1
ATOM 8149 N N . SER B 1 435 ? -26.594 -34.031 -2.898 1 66.19 435 SER B N 1
ATOM 8150 C CA . SER B 1 435 ? -25.844 -32.844 -2.439 1 66.19 435 SER B CA 1
ATOM 8151 C C . SER B 1 435 ? -24.359 -33.156 -2.371 1 66.19 435 SER B C 1
ATOM 8153 O O . SER B 1 435 ? -23.531 -32.312 -2.727 1 66.19 435 SER B O 1
ATOM 8155 N N . TYR B 1 436 ? -24.141 -34.344 -2.049 1 68.31 436 TYR B N 1
ATOM 8156 C CA . TYR B 1 436 ? -22.734 -34.688 -1.968 1 68.31 436 TYR B CA 1
ATOM 8157 C C . TYR B 1 436 ? -22.109 -34.781 -3.357 1 68.31 436 TYR B C 1
ATOM 8159 O O . TYR B 1 436 ? -20.984 -34.344 -3.566 1 68.31 436 TYR B O 1
ATOM 8167 N N . VAL B 1 437 ? -22.812 -35.312 -4.219 1 74.38 437 VAL B N 1
ATOM 8168 C CA . VAL B 1 437 ? -22.266 -35.531 -5.555 1 74.38 437 VAL B CA 1
ATOM 8169 C C . VAL B 1 437 ? -22.062 -34.188 -6.246 1 74.38 437 VAL B C 1
ATOM 8171 O O . VAL B 1 437 ? -21.062 -34 -6.938 1 74.38 437 VAL B O 1
ATOM 8174 N N . ARG B 1 438 ? -22.875 -33.375 -6.012 1 70.38 438 ARG B N 1
ATOM 8175 C CA . ARG B 1 438 ? -22.812 -32.062 -6.688 1 70.38 438 ARG B CA 1
ATOM 8176 C C . ARG B 1 438 ? -21.75 -31.172 -6.043 1 70.38 438 ARG B C 1
ATOM 8178 O O . ARG B 1 438 ? -21 -30.5 -6.746 1 70.38 438 ARG B O 1
ATOM 8185 N N . TRP B 1 439 ? -21.688 -31.172 -4.777 1 62.31 439 TRP B N 1
ATOM 8186 C CA . TRP B 1 439 ? -20.906 -30.141 -4.125 1 62.31 439 TRP B CA 1
ATOM 8187 C C . TRP B 1 439 ? -19.75 -30.734 -3.322 1 62.31 439 TRP B C 1
ATOM 8189 O O . TRP B 1 439 ? -18.812 -30.031 -2.938 1 62.31 439 TRP B O 1
ATOM 8199 N N . GLY B 1 440 ? -19.609 -31.953 -3.396 1 60.56 440 GLY B N 1
ATOM 8200 C CA . GLY B 1 440 ? -18.531 -32.625 -2.691 1 60.56 440 GLY B CA 1
ATOM 8201 C C . GLY B 1 440 ? -18.703 -32.594 -1.184 1 60.56 440 GLY B C 1
ATOM 8202 O O . GLY B 1 440 ? -17.859 -33.125 -0.455 1 60.56 440 GLY B O 1
ATOM 8203 N N . TYR B 1 441 ? -19.266 -31.578 -0.785 1 49.19 441 TYR B N 1
ATOM 8204 C CA . TYR B 1 441 ? -19.469 -31.547 0.659 1 49.19 441 TYR B CA 1
ATOM 8205 C C . TYR B 1 441 ? -20.891 -31.938 1.015 1 49.19 441 TYR B C 1
ATOM 8207 O O . TYR B 1 441 ? -21.812 -31.75 0.212 1 49.19 441 TYR B O 1
ATOM 8215 N N . ASP B 1 442 ? -21.031 -32.781 1.721 1 45.03 442 ASP B N 1
ATOM 8216 C CA . ASP B 1 442 ? -22.359 -33.031 2.279 1 45.03 442 ASP B CA 1
ATOM 8217 C C . ASP B 1 442 ? -22.969 -31.75 2.826 1 45.03 442 ASP B C 1
ATOM 8219 O O . ASP B 1 442 ? -22.359 -31.062 3.641 1 45.03 442 ASP B O 1
ATOM 8223 N N . TYR B 1 443 ? -23.312 -30.844 1.752 1 38.81 443 TYR B N 1
ATOM 8224 C CA . TYR B 1 443 ? -23.969 -29.656 2.264 1 38.81 443 TYR B CA 1
ATOM 8225 C C . TYR B 1 443 ? -24.531 -29.891 3.66 1 38.81 443 TYR B C 1
ATOM 8227 O O . TYR B 1 443 ? -25.531 -30.594 3.818 1 38.81 443 TYR B O 1
ATOM 8235 N N . CYS B 1 444 ? -23.734 -30.203 4.484 1 34.66 444 CYS B N 1
ATOM 8236 C CA . CYS B 1 444 ? -24.391 -30.047 5.777 1 34.66 444 CYS B CA 1
ATOM 8237 C C . CYS B 1 444 ? -24.969 -28.641 5.926 1 34.66 444 CYS B C 1
ATOM 8239 O O . CYS B 1 444 ? -24.25 -27.656 5.777 1 34.66 444 CYS B O 1
ATOM 8241 N N . ASN B 1 445 ? -26.188 -28.234 5.281 1 36.66 445 ASN B N 1
ATOM 8242 C CA . ASN B 1 445 ? -26.906 -27 5.543 1 36.66 445 ASN B CA 1
ATOM 8243 C C . ASN B 1 445 ? -26.344 -26.266 6.758 1 36.66 445 ASN B C 1
ATOM 8245 O O . ASN B 1 445 ? -26.469 -25.047 6.867 1 36.66 445 ASN B O 1
ATOM 8249 N N . SER B 1 446 ? -26.469 -26.719 8 1 37.12 446 SER B N 1
ATOM 8250 C CA . SER B 1 446 ? -26.312 -26.078 9.297 1 37.12 446 SER B CA 1
ATOM 8251 C C . SER B 1 446 ? -24.859 -25.703 9.562 1 37.12 446 SER B C 1
ATOM 8253 O O . SER B 1 446 ? -23.969 -26.562 9.5 1 37.12 446 SER B O 1
ATOM 8255 N N . TYR B 1 447 ? -24.406 -24.594 8.961 1 38.66 447 TYR B N 1
ATOM 8256 C CA . TYR B 1 447 ? -23.062 -24.172 9.312 1 38.66 447 TYR B CA 1
ATOM 8257 C C . TYR B 1 447 ? -22.859 -24.156 10.828 1 38.66 447 TYR B C 1
ATOM 8259 O O . TYR B 1 447 ? -23.344 -23.25 11.516 1 38.66 447 TYR B O 1
ATOM 8267 N N . CYS B 1 448 ? -23.141 -24.938 11.539 1 40.78 448 CYS B N 1
ATOM 8268 C CA . CYS B 1 448 ? -22.766 -24.969 12.953 1 40.78 448 CYS B CA 1
ATOM 8269 C C . CYS B 1 448 ? -21.266 -24.812 13.125 1 40.78 448 CYS B C 1
ATOM 8271 O O . CYS B 1 448 ? -20.5 -25.75 12.914 1 40.78 448 CYS B O 1
ATOM 8273 N N . VAL B 1 449 ? -20.828 -23.609 12.648 1 44.59 449 VAL B N 1
ATOM 8274 C CA . VAL B 1 449 ? -19.438 -23.438 13.031 1 44.59 449 VAL B CA 1
ATOM 8275 C C . VAL B 1 449 ? -19.344 -22.953 14.477 1 44.59 449 VAL B C 1
ATOM 8277 O O . VAL B 1 449 ? -19.875 -21.875 14.805 1 44.59 449 VAL B O 1
ATOM 8280 N N . ASN B 1 450 ? -18.625 -23.422 15.352 1 49.03 450 ASN B N 1
ATOM 8281 C CA . ASN B 1 450 ? -18.234 -23.062 16.703 1 49.03 450 ASN B CA 1
ATOM 8282 C C . ASN B 1 450 ? -19.422 -22.578 17.531 1 49.03 450 ASN B C 1
ATOM 8284 O O . ASN B 1 450 ? -19.422 -21.453 18.031 1 49.03 450 ASN B O 1
ATOM 8288 N N . ASN B 1 451 ? -20.547 -23.172 17.641 1 63.62 451 ASN B N 1
ATOM 8289 C CA . ASN B 1 451 ? -21.75 -22.969 18.438 1 63.62 451 ASN B CA 1
ATOM 8290 C C . ASN B 1 451 ? -22.594 -21.812 17.906 1 63.62 451 ASN B C 1
ATOM 8292 O O . ASN B 1 451 ? -23.484 -21.312 18.594 1 63.62 451 ASN B O 1
ATOM 8296 N N . ILE B 1 452 ? -22.125 -21.266 16.812 1 67.81 452 ILE B N 1
ATOM 8297 C CA . ILE B 1 452 ? -22.922 -20.188 16.25 1 67.81 452 ILE B CA 1
ATOM 8298 C C . ILE B 1 452 ? -23.688 -20.703 15.023 1 67.81 452 ILE B C 1
ATOM 8300 O O . ILE B 1 452 ? -23.094 -21.312 14.133 1 67.81 452 ILE B O 1
ATOM 8304 N N . ILE B 1 453 ? -24.953 -20.625 15.07 1 74.81 453 ILE B N 1
ATOM 8305 C CA . ILE B 1 453 ? -25.859 -20.938 13.969 1 74.81 453 ILE B CA 1
ATOM 8306 C C . ILE B 1 453 ? -26.203 -19.656 13.211 1 74.81 453 ILE B C 1
ATOM 8308 O O . ILE B 1 453 ? -26.828 -18.75 13.766 1 74.81 453 ILE B O 1
ATOM 8312 N N . GLU B 1 454 ? -25.734 -19.422 12.086 1 73.94 454 GLU B N 1
ATOM 8313 C CA . GLU B 1 454 ? -26.078 -18.266 11.266 1 73.94 454 GLU B CA 1
ATOM 8314 C C . GLU B 1 454 ? -27.219 -18.562 10.32 1 73.94 454 GLU B C 1
ATOM 8316 O O . GLU B 1 454 ? -27.125 -19.469 9.477 1 73.94 454 GLU B O 1
ATOM 8321 N N . LEU B 1 455 ? -28.328 -17.828 10.562 1 76.94 455 LEU B N 1
ATOM 8322 C CA . LEU B 1 455 ? -29.516 -17.938 9.703 1 76.94 455 LEU B CA 1
ATOM 8323 C C . LEU B 1 455 ? -29.547 -16.797 8.68 1 76.94 455 LEU B C 1
ATOM 8325 O O . LEU B 1 455 ? -29.562 -15.625 9.047 1 76.94 455 LEU B O 1
ATOM 8329 N N . GLU B 1 456 ? -29.375 -17.062 7.488 1 72.12 456 GLU B N 1
ATOM 8330 C CA . GLU B 1 456 ? -29.391 -16.062 6.434 1 72.12 456 GLU B CA 1
ATOM 8331 C C . GLU B 1 456 ? -30.547 -16.297 5.465 1 72.12 456 GLU B C 1
ATOM 8333 O O . GLU B 1 456 ? -30.844 -17.453 5.117 1 72.12 456 GLU B O 1
ATOM 8338 N N . ALA B 1 457 ? -31.297 -15.117 5.086 1 71.38 457 ALA B N 1
ATOM 8339 C CA . ALA B 1 457 ? -32.406 -15.203 4.145 1 71.38 457 ALA B CA 1
ATOM 8340 C C . ALA B 1 457 ? -31.922 -15.562 2.746 1 71.38 457 ALA B C 1
ATOM 8342 O O . ALA B 1 457 ? -30.875 -15.078 2.305 1 71.38 457 ALA B O 1
ATOM 8343 N N . PRO B 1 458 ? -32.594 -16.469 2.113 1 66.31 458 PRO B N 1
ATOM 8344 C CA . PRO B 1 458 ? -32.25 -16.797 0.731 1 66.31 458 PRO B CA 1
ATOM 8345 C C . PRO B 1 458 ? -32.531 -15.656 -0.242 1 66.31 458 PRO B C 1
ATOM 8347 O O . PRO B 1 458 ? -33.312 -14.758 0.067 1 66.31 458 PRO B O 1
ATOM 8350 N N . VAL B 1 459 ? -31.891 -15.695 -1.335 1 62.5 459 VAL B N 1
ATOM 8351 C CA . VAL B 1 459 ? -32.125 -14.727 -2.406 1 62.5 459 VAL B CA 1
ATOM 8352 C C . VAL B 1 459 ? -33.5 -14.961 -3.027 1 62.5 459 VAL B C 1
ATOM 8354 O O . VAL B 1 459 ? -33.906 -16.109 -3.232 1 62.5 459 VAL B O 1
ATOM 8357 N N . ASN B 1 460 ? -34.406 -13.82 -3.17 1 65.06 460 ASN B N 1
ATOM 8358 C CA . ASN B 1 460 ? -35.75 -13.859 -3.742 1 65.06 460 ASN B CA 1
ATOM 8359 C C . ASN B 1 460 ? -36.75 -14.562 -2.812 1 65.06 460 ASN B C 1
ATOM 8361 O O . ASN B 1 460 ? -37.531 -15.414 -3.252 1 65.06 460 ASN B O 1
ATOM 8365 N N . ALA B 1 461 ? -36.656 -14.258 -1.571 1 73.12 461 ALA B N 1
ATOM 8366 C CA . ALA B 1 461 ? -37.594 -14.828 -0.623 1 73.12 461 ALA B CA 1
ATOM 8367 C C . ALA B 1 461 ? -39 -14.227 -0.819 1 73.12 461 ALA B C 1
ATOM 8369 O O . ALA B 1 461 ? -39.125 -13.023 -1.043 1 73.12 461 ALA B O 1
ATOM 8370 N N . ARG B 1 462 ? -39.969 -15.055 -0.911 1 76.19 462 ARG B N 1
ATOM 8371 C CA . ARG B 1 462 ? -41.375 -14.664 -1.099 1 76.19 462 ARG B CA 1
ATOM 8372 C C . ARG B 1 462 ? -42.125 -14.68 0.225 1 76.19 462 ARG B C 1
ATOM 8374 O O . ARG B 1 462 ? -42.094 -15.672 0.957 1 76.19 462 ARG B O 1
ATOM 8381 N N . PHE B 1 463 ? -42.656 -13.406 0.526 1 77.81 463 PHE B N 1
ATOM 8382 C CA . PHE B 1 463 ? -43.5 -13.32 1.714 1 77.81 463 PHE B CA 1
ATOM 8383 C C . PHE B 1 463 ? -44.906 -12.875 1.347 1 77.81 463 PHE B C 1
ATOM 8385 O O . PHE B 1 463 ? -45.094 -12.125 0.385 1 77.81 463 PHE B O 1
ATOM 8392 N N . GLU B 1 464 ? -45.906 -13.383 2.01 1 79.44 464 GLU B N 1
ATOM 8393 C CA . GLU B 1 464 ? -47.281 -12.945 1.798 1 79.44 464 GLU B CA 1
ATOM 8394 C C . GLU B 1 464 ? -47.594 -11.75 2.686 1 79.44 464 GLU B C 1
ATOM 8396 O O . GLU B 1 464 ? -47.281 -11.742 3.875 1 79.44 464 GLU B O 1
ATOM 8401 N N . VAL B 1 465 ? -48.031 -10.648 2.068 1 73.56 465 VAL B N 1
ATOM 8402 C CA . VAL B 1 465 ? -48.406 -9.461 2.828 1 73.56 465 VAL B CA 1
ATOM 8403 C C . VAL B 1 465 ? -49.875 -9.5 3.168 1 73.56 465 VAL B C 1
ATOM 8405 O O . VAL B 1 465 ? -50.719 -9.812 2.312 1 73.56 465 VAL B O 1
ATOM 8408 N N . ASN B 1 466 ? -50.188 -9.469 4.52 1 70.25 466 ASN B N 1
ATOM 8409 C CA . ASN B 1 466 ? -51.562 -9.453 5.008 1 70.25 466 ASN B CA 1
ATOM 8410 C C . ASN B 1 466 ? -52.031 -8.023 5.273 1 70.25 466 ASN B C 1
ATOM 8412 O O . ASN B 1 466 ? -51.25 -7.148 5.613 1 70.25 466 ASN B O 1
ATOM 8416 N N . ALA B 1 467 ? -53.188 -7.637 4.953 1 71.44 467 ALA B N 1
ATOM 8417 C CA . ALA B 1 467 ? -53.844 -6.348 5.141 1 71.44 467 ALA B CA 1
ATOM 8418 C C . ALA B 1 467 ? -53.844 -5.934 6.609 1 71.44 467 ALA B C 1
ATOM 8420 O O . ALA B 1 467 ? -54.156 -4.789 6.941 1 71.44 467 ALA B O 1
ATOM 8421 N N . GLU B 1 468 ? -53.312 -6.684 7.426 1 76.56 468 GLU B N 1
ATOM 8422 C CA . GLU B 1 468 ? -53.312 -6.352 8.852 1 76.56 468 GLU B CA 1
ATOM 8423 C C . GLU B 1 468 ? -52.25 -5.324 9.188 1 76.56 468 GLU B C 1
ATOM 8425 O O . GLU B 1 468 ? -52.375 -4.59 10.164 1 76.56 468 GLU B O 1
ATOM 8430 N N . TYR B 1 469 ? -51.312 -5.246 8.352 1 79.88 469 TYR B N 1
ATOM 8431 C CA . TYR B 1 469 ? -50.219 -4.309 8.586 1 79.88 469 TYR B CA 1
ATOM 8432 C C . TYR B 1 469 ? -50.094 -3.314 7.441 1 79.88 469 TYR B C 1
ATOM 8434 O O . TYR B 1 469 ? -49.312 -3.529 6.512 1 79.88 469 TYR B O 1
ATOM 8442 N N . PRO B 1 470 ? -50.688 -2.146 7.559 1 79.38 470 PRO B N 1
ATOM 8443 C CA . PRO B 1 470 ? -50.75 -1.25 6.402 1 79.38 470 PRO B CA 1
ATOM 8444 C C . PRO B 1 470 ? -49.5 -0.395 6.25 1 79.38 470 PRO B C 1
ATOM 8446 O O . PRO B 1 470 ? -49.188 0.1 5.156 1 79.38 470 PRO B O 1
ATOM 8449 N N . HIS B 1 471 ? -48.75 -0.266 7.32 1 81.19 471 HIS B N 1
ATOM 8450 C CA . HIS B 1 471 ? -47.625 0.633 7.227 1 81.19 471 HIS B CA 1
ATOM 8451 C C . HIS B 1 471 ? -46.312 -0.144 7.043 1 81.19 471 HIS B C 1
ATOM 8453 O O . HIS B 1 471 ? -45.938 -0.958 7.895 1 81.19 471 HIS B O 1
ATOM 8459 N N . TYR B 1 472 ? -45.719 0.177 5.961 1 77.31 472 TYR B N 1
ATOM 8460 C CA . TYR B 1 472 ? -44.469 -0.501 5.598 1 77.31 472 TYR B CA 1
ATOM 8461 C C . TYR B 1 472 ? -43.281 0.454 5.664 1 77.31 472 TYR B C 1
ATOM 8463 O O . TYR B 1 472 ? -43.281 1.486 4.988 1 77.31 472 TYR B O 1
ATOM 8471 N N . TYR B 1 473 ? -42.375 0.111 6.645 1 75.81 473 TYR B N 1
ATOM 8472 C CA . TYR B 1 473 ? -41.188 0.914 6.789 1 75.81 473 TYR B CA 1
ATOM 8473 C C . TYR B 1 473 ? -39.969 0.192 6.207 1 75.81 473 TYR B C 1
ATOM 8475 O O . TYR B 1 473 ? -39.781 -1.003 6.441 1 75.81 473 TYR B O 1
ATOM 8483 N N . MET B 1 474 ? -39.281 0.923 5.352 1 65.94 474 MET B N 1
ATOM 8484 C CA . MET B 1 474 ? -38.094 0.291 4.773 1 65.94 474 MET B CA 1
ATOM 8485 C C . MET B 1 474 ? -36.906 1.247 4.789 1 65.94 474 MET B C 1
ATOM 8487 O O . MET B 1 474 ? -37.094 2.465 4.852 1 65.94 474 MET B O 1
ATOM 8491 N N . ASN B 1 475 ? -35.719 0.815 5.219 1 60.19 475 ASN B N 1
ATOM 8492 C CA . ASN B 1 475 ? -34.469 1.587 5.082 1 60.19 475 ASN B CA 1
ATOM 8493 C C . ASN B 1 475 ? -33.625 1.075 3.93 1 60.19 475 ASN B C 1
ATOM 8495 O O . ASN B 1 475 ? -33.125 -0.051 3.973 1 60.19 475 ASN B O 1
ATOM 8499 N N . LEU B 1 476 ? -33.75 1.682 2.803 1 47.56 476 LEU B N 1
ATOM 8500 C CA . LEU B 1 476 ? -33.125 1.216 1.564 1 47.56 476 LEU B CA 1
ATOM 8501 C C . LEU B 1 476 ? -31.609 1.323 1.64 1 47.56 476 LEU B C 1
ATOM 8503 O O . LEU B 1 476 ? -30.906 0.622 0.919 1 47.56 476 LEU B O 1
ATOM 8507 N N . ARG B 1 477 ? -31.062 2.381 2.295 1 48.75 477 ARG B N 1
ATOM 8508 C CA . ARG B 1 477 ? -29.625 2.586 2.1 1 48.75 477 ARG B CA 1
ATOM 8509 C C . ARG B 1 477 ? -28.828 2.01 3.264 1 48.75 477 ARG B C 1
ATOM 8511 O O . ARG B 1 477 ? -27.609 2.168 3.324 1 48.75 477 ARG B O 1
ATOM 8518 N N . GLY B 1 478 ? -29.516 1.11 4.113 1 54.41 478 GLY B N 1
ATOM 8519 C CA . GLY B 1 478 ? -28.844 0.604 5.297 1 54.41 478 GLY B CA 1
ATOM 8520 C C . GLY B 1 478 ? -29.406 1.151 6.59 1 54.41 478 GLY B C 1
ATOM 8521 O O . GLY B 1 478 ? -29.562 2.365 6.742 1 54.41 478 GLY B O 1
ATOM 8522 N N . TRP B 1 479 ? -30.047 0.26 7.453 1 54.25 479 TRP B N 1
ATOM 8523 C CA . TRP B 1 479 ? -30.656 0.649 8.727 1 54.25 479 TRP B CA 1
ATOM 8524 C C . TRP B 1 479 ? -29.625 1.326 9.633 1 54.25 479 TRP B C 1
ATOM 8526 O O . TRP B 1 479 ? -28.484 0.886 9.719 1 54.25 479 TRP B O 1
ATOM 8536 N N . SER B 1 480 ? -29.672 2.557 9.734 1 55.62 480 SER B N 1
ATOM 8537 C CA . SER B 1 480 ? -28.812 3.291 10.656 1 55.62 480 SER B CA 1
ATOM 8538 C C . SER B 1 480 ? -29.266 3.121 12.102 1 55.62 480 SER B C 1
ATOM 8540 O O . SER B 1 480 ? -30.359 2.609 12.344 1 55.62 480 SER B O 1
ATOM 8542 N N . ASP B 1 481 ? -28.469 3.264 13.094 1 57.78 481 ASP B N 1
ATOM 8543 C CA . ASP B 1 481 ? -28.781 3.242 14.523 1 57.78 481 ASP B CA 1
ATOM 8544 C C . ASP B 1 481 ? -30.016 4.086 14.836 1 57.78 481 ASP B C 1
ATOM 8546 O O . ASP B 1 481 ? -30.609 3.945 15.906 1 57.78 481 ASP B O 1
ATOM 8550 N N . SER B 1 482 ? -30.5 4.785 13.906 1 61.53 482 SER B N 1
ATOM 8551 C CA . SER B 1 482 ? -31.688 5.602 14.133 1 61.53 482 SER B CA 1
ATOM 8552 C C . SER B 1 482 ? -32.969 4.809 13.859 1 61.53 482 SER B C 1
ATOM 8554 O O . SER B 1 482 ? -34.062 5.211 14.273 1 61.53 482 SER B O 1
ATOM 8556 N N . SER B 1 483 ? -32.812 3.711 13.18 1 73.25 483 SER B N 1
ATOM 8557 C CA . SER B 1 483 ? -34.031 2.936 12.875 1 73.25 483 SER B CA 1
ATOM 8558 C C . SER B 1 483 ? -34.25 1.84 13.906 1 73.25 483 SER B C 1
ATOM 8560 O O . SER B 1 483 ? -35.375 1.671 14.398 1 73.25 483 SER B O 1
ATOM 8562 N N . TYR B 1 484 ? -33.281 1.07 14.062 1 79.25 484 TYR B N 1
ATOM 8563 C CA . TYR B 1 484 ? -33.375 0.079 15.133 1 79.25 484 TYR B CA 1
ATOM 8564 C C . TYR B 1 484 ? -32.031 -0.141 15.812 1 79.25 484 TYR B C 1
ATOM 8566 O O . TYR B 1 484 ? -31 0.183 15.25 1 79.25 484 TYR B O 1
ATOM 8574 N N . HIS B 1 485 ? -32.125 -0.456 17.031 1 81.12 485 HIS B N 1
ATOM 8575 C CA . HIS B 1 485 ? -30.938 -0.755 17.828 1 81.12 485 HIS B CA 1
ATOM 8576 C C . HIS B 1 485 ? -31.094 -2.08 18.562 1 81.12 485 HIS B C 1
ATOM 8578 O O . HIS B 1 485 ? -32.125 -2.354 19.156 1 81.12 485 HIS B O 1
ATOM 8584 N N . PHE B 1 486 ? -30.062 -2.926 18.203 1 80.19 486 PHE B N 1
ATOM 8585 C CA . PHE B 1 486 ? -29.953 -4.176 18.938 1 80.19 486 PHE B CA 1
ATOM 8586 C C . PHE B 1 486 ? -28.891 -4.082 20.016 1 80.19 486 PHE B C 1
ATOM 8588 O O . PHE B 1 486 ? -27.703 -3.873 19.703 1 80.19 486 PHE B O 1
ATOM 8595 N N . GLY B 1 487 ? -29.328 -3.971 21.359 1 76.5 487 GLY B N 1
ATOM 8596 C CA . GLY B 1 487 ? -28.422 -3.914 22.5 1 76.5 487 GLY B CA 1
ATOM 8597 C C . GLY B 1 487 ? -29.078 -4.391 23.781 1 76.5 487 GLY B C 1
ATOM 8598 O O . GLY B 1 487 ? -30.266 -4.184 24 1 76.5 487 GLY B O 1
ATOM 8599 N N . GLY B 1 488 ? -28.375 -4.996 24.844 1 71.44 488 GLY B N 1
ATOM 8600 C CA . GLY B 1 488 ? -28.891 -5.48 26.125 1 71.44 488 GLY B CA 1
ATOM 8601 C C . GLY B 1 488 ? -29.938 -6.57 25.969 1 71.44 488 GLY B C 1
ATOM 8602 O O . GLY B 1 488 ? -30.938 -6.582 26.688 1 71.44 488 GLY B O 1
ATOM 8603 N N . ASP B 1 489 ? -29.953 -7.473 25.047 1 80.12 489 ASP B N 1
ATOM 8604 C CA . ASP B 1 489 ? -30.859 -8.586 24.781 1 80.12 489 ASP B CA 1
ATOM 8605 C C . ASP B 1 489 ? -32.25 -8.086 24.438 1 80.12 489 ASP B C 1
ATOM 8607 O O . ASP B 1 489 ? -33.25 -8.75 24.734 1 80.12 489 ASP B O 1
ATOM 8611 N N . THR B 1 490 ? -32.312 -6.742 24 1 87.31 490 THR B N 1
ATOM 8612 C CA . THR B 1 490 ? -33.594 -6.172 23.578 1 87.31 490 THR B CA 1
ATOM 8613 C C . THR B 1 490 ? -33.438 -5.488 22.219 1 87.31 490 THR B C 1
ATOM 8615 O O . THR B 1 490 ? -32.438 -4.824 21.953 1 87.31 490 THR B O 1
ATOM 8618 N N . LEU B 1 491 ? -34.406 -5.762 21.375 1 88.06 491 LEU B N 1
ATOM 8619 C CA . LEU B 1 491 ? -34.5 -5.086 20.094 1 88.06 491 LEU B CA 1
ATOM 8620 C C . LEU B 1 491 ? -35.406 -3.861 20.188 1 88.06 491 LEU B C 1
ATOM 8622 O O . LEU B 1 491 ? -36.562 -3.975 20.609 1 88.06 491 LEU B O 1
ATOM 8626 N N . ARG B 1 492 ? -34.875 -2.701 19.875 1 87 492 ARG B N 1
ATOM 8627 C CA . ARG B 1 492 ? -35.625 -1.452 19.906 1 87 492 ARG B CA 1
ATOM 8628 C C . ARG B 1 492 ? -35.812 -0.908 18.484 1 87 492 ARG B C 1
ATOM 8630 O O . ARG B 1 492 ? -34.844 -0.762 17.734 1 87 492 ARG B O 1
ATOM 8637 N N . LEU B 1 493 ? -37.062 -0.646 18.141 1 84.88 493 LEU B N 1
ATOM 8638 C CA . LEU B 1 493 ? -37.438 -0.067 16.844 1 84.88 493 LEU B CA 1
ATOM 8639 C C . LEU B 1 493 ? -37.75 1.421 16.984 1 84.88 493 LEU B C 1
ATOM 8641 O O . LEU B 1 493 ? -38.656 1.805 17.703 1 84.88 493 LEU B O 1
ATOM 8645 N N . PHE B 1 494 ? -37 2.264 16.359 1 80.25 494 PHE B N 1
ATOM 8646 C CA . PHE B 1 494 ? -37.188 3.705 16.422 1 80.25 494 PHE B CA 1
ATOM 8647 C C . PHE B 1 494 ? -37.969 4.184 15.188 1 80.25 494 PHE B C 1
ATOM 8649 O O . PHE B 1 494 ? -38.812 5.07 15.289 1 80.25 494 PHE B O 1
ATOM 8656 N N . LEU B 1 495 ? -37.875 3.648 14.055 1 77 495 LEU B N 1
ATOM 8657 C CA . LEU B 1 495 ? -38.531 3.947 12.781 1 77 495 LEU B CA 1
ATOM 8658 C C . LEU B 1 495 ? -38.562 5.453 12.531 1 77 495 LEU B C 1
ATOM 8660 O O . LEU B 1 495 ? -39.594 5.984 12.125 1 77 495 LEU B O 1
ATOM 8664 N N . GLY B 1 496 ? -37.438 6.199 12.758 1 67.88 496 GLY B N 1
ATOM 8665 C CA . GLY B 1 496 ? -37.344 7.617 12.461 1 67.88 496 GLY B CA 1
ATOM 8666 C C . GLY B 1 496 ? -37.75 8.508 13.625 1 67.88 496 GLY B C 1
ATOM 8667 O O . GLY B 1 496 ? -37.562 9.727 13.57 1 67.88 496 GLY B O 1
ATOM 8668 N N . GLU B 1 497 ? -38.312 7.797 14.688 1 72.62 497 GLU B N 1
ATOM 8669 C CA . GLU B 1 497 ? -38.75 8.578 15.844 1 72.62 497 GLU B CA 1
ATOM 8670 C C . GLU B 1 497 ? -37.656 8.602 16.906 1 72.62 497 GLU B C 1
ATOM 8672 O O . GLU B 1 497 ? -36.719 7.793 16.875 1 72.62 497 GLU B O 1
ATOM 8677 N N . GLU B 1 498 ? -37.719 9.547 17.797 1 67.38 498 GLU B N 1
ATOM 8678 C CA . GLU B 1 498 ? -36.719 9.68 18.859 1 67.38 498 GLU B CA 1
ATOM 8679 C C . GLU B 1 498 ? -36.875 8.57 19.891 1 67.38 498 GLU B C 1
ATOM 8681 O O . GLU B 1 498 ? -35.875 8.141 20.5 1 67.38 498 GLU B O 1
ATOM 8686 N 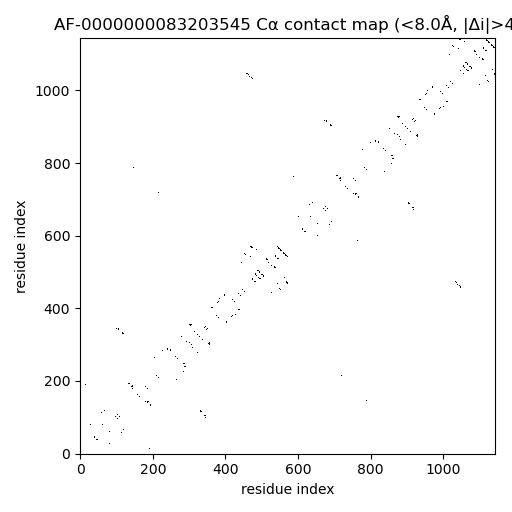N . ARG B 1 499 ? -38.156 8.25 20.172 1 73.56 499 ARG B N 1
ATOM 8687 C CA . ARG B 1 499 ? -38.406 7.184 21.141 1 73.56 499 ARG B CA 1
ATOM 8688 C C . ARG B 1 499 ? -38.688 5.863 20.438 1 73.56 499 ARG B C 1
ATOM 8690 O O . ARG B 1 499 ? -39.188 5.855 19.312 1 73.56 499 ARG B O 1
ATOM 8697 N N . ALA B 1 500 ? -38.344 4.832 21.125 1 79.38 500 ALA B N 1
ATOM 8698 C CA . ALA B 1 500 ? -38.594 3.506 20.562 1 79.38 500 ALA B CA 1
ATOM 8699 C C . ALA B 1 500 ? -40.094 3.246 20.422 1 79.38 500 ALA B C 1
ATOM 8701 O O . ALA B 1 500 ? -40.875 3.363 21.391 1 79.38 500 ALA B O 1
ATOM 8702 N N . VAL B 1 501 ? -40.594 3.07 19.25 1 80.88 501 VAL B N 1
ATOM 8703 C CA . VAL B 1 501 ? -42 2.793 18.969 1 80.88 501 VAL B CA 1
ATOM 8704 C C . VAL B 1 501 ? -42.375 1.414 19.5 1 80.88 501 VAL B C 1
ATOM 8706 O O . VAL B 1 501 ? -43.5 1.2 19.938 1 80.88 501 VAL B O 1
ATOM 8709 N N . HIS B 1 502 ? -41.375 0.48 19.453 1 85.81 502 HIS B N 1
ATOM 8710 C CA . HIS B 1 502 ? -41.656 -0.891 19.875 1 85.81 502 HIS B CA 1
ATOM 8711 C C . HIS B 1 502 ? -40.375 -1.551 20.406 1 85.81 502 HIS B C 1
ATOM 8713 O O . HIS B 1 502 ? -39.281 -1.351 19.859 1 85.81 502 HIS B O 1
ATOM 8719 N N . ARG B 1 503 ? -40.562 -2.246 21.547 1 87.25 503 ARG B N 1
ATOM 8720 C CA . ARG B 1 503 ? -39.469 -2.98 22.172 1 87.25 503 ARG B CA 1
ATOM 8721 C C . ARG B 1 503 ? -39.781 -4.469 22.266 1 87.25 503 ARG B C 1
ATOM 8723 O O . ARG B 1 503 ? -40.875 -4.852 22.672 1 87.25 503 ARG B O 1
ATOM 8730 N N . ILE B 1 504 ? -38.875 -5.328 21.828 1 89.62 504 ILE B N 1
ATOM 8731 C CA . ILE B 1 504 ? -39.031 -6.773 21.859 1 89.62 504 ILE B CA 1
ATOM 8732 C C . ILE B 1 504 ? -37.844 -7.418 22.578 1 89.62 504 ILE B C 1
ATOM 8734 O O . ILE B 1 504 ? -36.719 -7.348 22.109 1 89.62 504 ILE B O 1
ATOM 8738 N N . PRO B 1 505 ? -38.094 -8.047 23.719 1 87.19 505 PRO B N 1
ATOM 8739 C CA . PRO B 1 505 ? -37 -8.805 24.344 1 87.19 505 PRO B CA 1
ATOM 8740 C C . PRO B 1 505 ? -36.562 -10 23.516 1 87.19 505 PRO B C 1
ATOM 8742 O O . PRO B 1 505 ? -37.406 -10.75 23 1 87.19 505 PRO B O 1
ATOM 8745 N N . CYS B 1 506 ? -35.281 -10.211 23.375 1 87.31 506 CYS B N 1
ATOM 8746 C CA . CYS B 1 506 ? -34.719 -11.219 22.484 1 87.31 506 CYS B CA 1
ATOM 8747 C C . CYS B 1 506 ? -35.062 -12.625 22.953 1 87.31 506 CYS B C 1
ATOM 8749 O O . CYS B 1 506 ? -35.219 -13.531 22.141 1 87.31 506 CYS B O 1
ATOM 8751 N N . ARG B 1 507 ? -35.188 -12.844 24.25 1 86.12 507 ARG B N 1
ATOM 8752 C CA . ARG B 1 507 ? -35.562 -14.156 24.75 1 86.12 507 ARG B CA 1
ATOM 8753 C C . ARG B 1 507 ? -36.969 -14.531 24.266 1 86.12 507 ARG B C 1
ATOM 8755 O O . ARG B 1 507 ? -37.188 -15.664 23.828 1 86.12 507 ARG B O 1
ATOM 8762 N N . GLU B 1 508 ? -37.875 -13.57 24.328 1 87.88 508 GLU B N 1
ATOM 8763 C CA . GLU B 1 508 ? -39.219 -13.812 23.859 1 87.88 508 GLU B CA 1
ATOM 8764 C C . GLU B 1 508 ? -39.25 -14.023 22.344 1 87.88 508 GLU B C 1
ATOM 8766 O O . GLU B 1 508 ? -39.969 -14.891 21.844 1 87.88 508 GLU B O 1
ATOM 8771 N N . LEU B 1 509 ? -38.531 -13.273 21.688 1 89.44 509 LEU B N 1
ATOM 8772 C CA . LEU B 1 509 ? -38.438 -13.391 20.25 1 89.44 509 LEU B CA 1
ATOM 8773 C C . LEU B 1 509 ? -37.906 -14.773 19.844 1 89.44 509 LEU B C 1
ATOM 8775 O O . LEU B 1 509 ? -38.5 -15.422 18.969 1 89.44 509 LEU B O 1
ATOM 8779 N N . LEU B 1 510 ? -36.906 -15.172 20.5 1 88.56 510 LEU B N 1
ATOM 8780 C CA . LEU B 1 510 ? -36.312 -16.453 20.156 1 88.56 510 LEU B CA 1
ATOM 8781 C C . LEU B 1 510 ? -37.25 -17.609 20.5 1 88.56 510 LEU B C 1
ATOM 8783 O O . LEU B 1 510 ? -37.406 -18.547 19.719 1 88.56 510 LEU B O 1
ATOM 8787 N N . GLU B 1 511 ? -37.812 -17.578 21.672 1 86.88 511 GLU B N 1
ATOM 8788 C CA . GLU B 1 511 ? -38.75 -18.641 22.078 1 86.88 511 GLU B CA 1
ATOM 8789 C C . GLU B 1 511 ? -39.906 -18.75 21.109 1 86.88 511 GLU B C 1
ATOM 8791 O O . GLU B 1 511 ? -40.312 -19.844 20.734 1 86.88 511 GLU B O 1
ATOM 8796 N N . ARG B 1 512 ? -40.375 -17.688 20.688 1 88.75 512 ARG B N 1
ATOM 8797 C CA . ARG B 1 512 ? -41.5 -17.703 19.766 1 88.75 512 ARG B CA 1
ATOM 8798 C C . ARG B 1 512 ? -41.094 -18.234 18.406 1 88.75 512 ARG B C 1
ATOM 8800 O O . ARG B 1 512 ? -41.781 -19.047 17.797 1 88.75 512 ARG B O 1
ATOM 8807 N N . GLN B 1 513 ? -39.969 -17.75 17.969 1 87.69 513 GLN B N 1
ATOM 8808 C CA . GLN B 1 513 ? -39.531 -18.188 16.656 1 87.69 513 GLN B CA 1
ATOM 8809 C C . GLN B 1 513 ? -39.188 -19.672 16.641 1 87.69 513 GLN B C 1
ATOM 8811 O O . GLN B 1 513 ? -39.469 -20.375 15.68 1 87.69 513 GLN B O 1
ATOM 8816 N N . LEU B 1 514 ? -38.688 -20.141 17.719 1 86.81 514 LEU B N 1
ATOM 8817 C CA . LEU B 1 514 ? -38.375 -21.562 17.781 1 86.81 514 LEU B CA 1
ATOM 8818 C C . LEU B 1 514 ? -39.625 -22.406 17.906 1 86.81 514 LEU B C 1
ATOM 8820 O O . LEU B 1 514 ? -39.719 -23.469 17.297 1 86.81 514 LEU B O 1
ATOM 8824 N N . LYS B 1 515 ? -40.562 -21.891 18.625 1 86.19 515 LYS B N 1
ATOM 8825 C CA . LYS B 1 515 ? -41.812 -22.609 18.781 1 86.19 515 LYS B CA 1
ATOM 8826 C C . LYS B 1 515 ? -42.594 -22.656 17.453 1 86.19 515 LYS B C 1
ATOM 8828 O O . LYS B 1 515 ? -43.094 -23.703 17.078 1 86.19 515 LYS B O 1
ATOM 8833 N N . GLU B 1 516 ? -42.531 -21.625 16.703 1 86.06 516 GLU B N 1
ATOM 8834 C CA . GLU B 1 516 ? -43.281 -21.547 15.469 1 86.06 516 GLU B CA 1
ATOM 8835 C C . GLU B 1 516 ? -42.594 -22.297 14.336 1 86.06 516 GLU B C 1
ATOM 8837 O O . GLU B 1 516 ? -43.219 -22.859 13.461 1 86.06 516 GLU B O 1
ATOM 8842 N N . SER B 1 517 ? -41.375 -22.234 14.281 1 83.75 517 SER B N 1
ATOM 8843 C CA . SER B 1 517 ? -40.625 -22.891 13.219 1 83.75 517 SER B CA 1
ATOM 8844 C C . SER B 1 517 ? -40.5 -24.391 13.484 1 83.75 517 SER B C 1
ATOM 8846 O O . SER B 1 517 ? -40.344 -25.172 12.547 1 83.75 517 SER B O 1
ATOM 8848 N N . GLY B 1 518 ? -40.5 -24.875 14.688 1 80.25 518 GLY B N 1
ATOM 8849 C CA . GLY B 1 518 ? -40.25 -26.266 15.07 1 80.25 518 GLY B CA 1
ATOM 8850 C C . GLY B 1 518 ? -38.781 -26.641 15.023 1 80.25 518 GLY B C 1
ATOM 8851 O O . GLY B 1 518 ? -38.438 -27.828 15.078 1 80.25 518 GLY B O 1
ATOM 8852 N N . PHE B 1 519 ? -37.969 -25.609 14.961 1 81.81 519 PHE B N 1
ATOM 8853 C CA . PHE B 1 519 ? -36.531 -25.875 14.891 1 81.81 519 PHE B CA 1
ATOM 8854 C C . PHE B 1 519 ? -35.938 -26.016 16.281 1 81.81 519 PHE B C 1
ATOM 8856 O O . PHE B 1 519 ? -36.219 -25.188 17.172 1 81.81 519 PHE B O 1
ATOM 8863 N N . GLU B 1 520 ? -35.25 -27.141 16.531 1 75.44 520 GLU B N 1
ATOM 8864 C CA . GLU B 1 520 ? -34.531 -27.344 17.797 1 75.44 520 GLU B CA 1
ATOM 8865 C C . GLU B 1 520 ? -33.031 -27.203 17.594 1 75.44 520 GLU B C 1
ATOM 8867 O O . GLU B 1 520 ? -32.375 -28.109 17.078 1 75.44 520 GLU B O 1
ATOM 8872 N N . PRO B 1 521 ? -32.594 -26 18.031 1 71.19 521 PRO B N 1
ATOM 8873 C CA . PRO B 1 521 ? -31.172 -25.75 17.844 1 71.19 521 PRO B CA 1
ATOM 8874 C C . PRO B 1 521 ? -30.281 -26.781 18.547 1 71.19 521 PRO B C 1
ATOM 8876 O O . PRO B 1 521 ? -29.094 -26.891 18.25 1 71.19 521 PRO B O 1
ATOM 8879 N N . SER B 1 522 ? -30.75 -27.578 19.625 1 66 522 SER B N 1
ATOM 8880 C CA . SER B 1 522 ? -29.969 -28.578 20.359 1 66 522 SER B CA 1
ATOM 8881 C C . SER B 1 522 ? -29.656 -29.781 19.484 1 66 522 SER B C 1
ATOM 8883 O O . SER B 1 522 ? -28.609 -30.422 19.656 1 66 522 SER B O 1
ATOM 8885 N N . GLU B 1 523 ? -30.672 -30.172 18.578 1 60.19 523 GLU B N 1
ATOM 8886 C CA . GLU B 1 523 ? -30.547 -31.422 17.828 1 60.19 523 GLU B CA 1
ATOM 8887 C C . GLU B 1 523 ? -29.766 -31.219 16.531 1 60.19 523 GLU B C 1
ATOM 8889 O O . GLU B 1 523 ? -29.156 -32.156 16.031 1 60.19 523 GLU B O 1
ATOM 8894 N N . GLY B 1 524 ? -29.891 -29.969 15.938 1 59.38 524 GLY B N 1
ATOM 8895 C CA . GLY B 1 524 ? -29.219 -29.812 14.656 1 59.38 524 GLY B CA 1
ATOM 8896 C C . GLY B 1 524 ? -29.031 -28.359 14.266 1 59.38 524 GLY B C 1
ATOM 8897 O O . GLY B 1 524 ? -29.625 -27.469 14.875 1 59.38 524 GLY B O 1
ATOM 8898 N N . CYS B 1 525 ? -27.906 -27.984 13.656 1 59.97 525 CYS B N 1
ATOM 8899 C CA . CYS B 1 525 ? -27.516 -26.609 13.328 1 59.97 525 CYS B CA 1
ATOM 8900 C C . CYS B 1 525 ? -28.188 -26.156 12.031 1 59.97 525 CYS B C 1
ATOM 8902 O O . CYS B 1 525 ? -28.078 -25 11.648 1 59.97 525 CYS B O 1
ATOM 8904 N N . GLU B 1 526 ? -28.922 -26.906 11.289 1 64.94 526 GLU B N 1
ATOM 8905 C CA . GLU B 1 526 ? -29.406 -26.484 9.977 1 64.94 526 GLU B CA 1
ATOM 8906 C C . GLU B 1 526 ? -30.922 -26.578 9.891 1 64.94 526 GLU B C 1
ATOM 8908 O O . GLU B 1 526 ? -31.484 -27.656 9.812 1 64.94 526 GLU B O 1
ATOM 8913 N N . PRO B 1 527 ? -31.641 -25.438 9.977 1 74.56 527 PRO B N 1
ATOM 8914 C CA . PRO B 1 527 ? -33.094 -25.453 9.773 1 74.56 527 PRO B CA 1
ATOM 8915 C C . PRO B 1 527 ? -33.469 -25.734 8.32 1 74.56 527 PRO B C 1
ATOM 8917 O O . PRO B 1 527 ? -32.656 -25.5 7.414 1 74.56 527 PRO B O 1
ATOM 8920 N N . THR B 1 528 ? -34.594 -26.438 8.055 1 72.38 528 THR B N 1
ATOM 8921 C CA . THR B 1 528 ? -35.156 -26.609 6.727 1 72.38 528 THR B CA 1
ATOM 8922 C C . THR B 1 528 ? -35.5 -25.25 6.121 1 72.38 528 THR B C 1
ATOM 8924 O O . THR B 1 528 ? -35.562 -24.234 6.828 1 72.38 528 THR B O 1
ATOM 8927 N N . SER B 1 529 ? -35.719 -25.266 4.785 1 73.5 529 SER B N 1
ATOM 8928 C CA . SER B 1 529 ? -36.062 -24.016 4.109 1 73.5 529 SER B CA 1
ATOM 8929 C C . SER B 1 529 ? -37.312 -23.391 4.695 1 73.5 529 SER B C 1
ATOM 8931 O O . SER B 1 529 ? -37.406 -22.172 4.859 1 73.5 529 SER B O 1
ATOM 8933 N N . ASP B 1 530 ? -38.219 -24.281 4.922 1 76.69 530 ASP B N 1
ATOM 8934 C CA . ASP B 1 530 ? -39.469 -23.766 5.496 1 76.69 530 ASP B CA 1
ATOM 8935 C C . ASP B 1 530 ? -39.219 -23.266 6.922 1 76.69 530 ASP B C 1
ATOM 8937 O O . ASP B 1 530 ? -39.781 -22.234 7.316 1 76.69 530 ASP B O 1
ATOM 8941 N N . GLN B 1 531 ? -38.438 -24 7.59 1 80.69 531 GLN B N 1
ATOM 8942 C CA . GLN B 1 531 ? -38.156 -23.562 8.953 1 80.69 531 GLN B CA 1
ATOM 8943 C C . GLN B 1 531 ? -37.344 -22.266 8.961 1 80.69 531 GLN B C 1
ATOM 8945 O O . GLN B 1 531 ? -37.594 -21.391 9.797 1 80.69 531 GLN B O 1
ATOM 8950 N N . LEU B 1 532 ? -36.562 -22.125 8.023 1 81.44 532 LEU B N 1
ATOM 8951 C CA . LEU B 1 532 ? -35.75 -20.922 7.93 1 81.44 532 LEU B CA 1
ATOM 8952 C C . LEU B 1 532 ? -36.625 -19.703 7.664 1 81.44 532 LEU B C 1
ATOM 8954 O O . LEU B 1 532 ? -36.438 -18.656 8.305 1 81.44 532 LEU B O 1
ATOM 8958 N N . LEU B 1 533 ? -37.5 -19.875 6.719 1 81.56 533 LEU B N 1
ATOM 8959 C CA . LEU B 1 533 ? -38.375 -18.75 6.398 1 81.56 533 LEU B CA 1
ATOM 8960 C C . LEU B 1 533 ? -39.219 -18.375 7.594 1 81.56 533 LEU B C 1
ATOM 8962 O O . LEU B 1 533 ? -39.5 -17.203 7.828 1 81.56 533 LEU B O 1
ATOM 8966 N N . ARG B 1 534 ? -39.562 -19.312 8.305 1 85.94 534 ARG B N 1
ATOM 8967 C CA . ARG B 1 534 ? -40.375 -19.047 9.484 1 85.94 534 ARG B CA 1
ATOM 8968 C C . ARG B 1 534 ? -39.531 -18.406 10.602 1 85.94 534 ARG B C 1
ATOM 8970 O O . ARG B 1 534 ? -40.062 -17.609 11.383 1 85.94 534 ARG B O 1
ATOM 8977 N N . LEU B 1 535 ? -38.312 -18.781 10.625 1 87.12 535 LEU B N 1
ATOM 8978 C CA . LEU B 1 535 ? -37.438 -18.234 11.641 1 87.12 535 LEU B CA 1
ATOM 8979 C C . LEU B 1 535 ? -37.094 -16.766 11.344 1 87.12 535 LEU B C 1
ATOM 8981 O O . LEU B 1 535 ? -36.844 -15.992 12.266 1 87.12 535 LEU B O 1
ATOM 8985 N N . LEU B 1 536 ? -37.25 -16.406 10.148 1 86.38 536 LEU B N 1
ATOM 8986 C CA . LEU B 1 536 ? -36.875 -15.039 9.758 1 86.38 536 LEU B CA 1
ATOM 8987 C C . LEU B 1 536 ? -38.125 -14.164 9.664 1 86.38 536 LEU B C 1
ATOM 8989 O O . LEU B 1 536 ? -38.031 -12.969 9.359 1 86.38 536 LEU B O 1
ATOM 8993 N N . ASP B 1 537 ? -39.219 -14.68 9.844 1 86.75 537 ASP B N 1
ATOM 8994 C CA . ASP B 1 537 ? -40.5 -13.977 9.812 1 86.75 537 ASP B CA 1
ATOM 8995 C C . ASP B 1 537 ? -41.125 -13.898 11.203 1 86.75 537 ASP B C 1
ATOM 8997 O O . ASP B 1 537 ? -41.75 -14.859 11.664 1 86.75 537 ASP B O 1
ATOM 9001 N N . TYR B 1 538 ? -41 -12.727 11.867 1 89.94 538 TYR B N 1
ATOM 9002 C CA . TYR B 1 538 ? -41.562 -12.508 13.18 1 89.94 538 TYR B CA 1
ATOM 9003 C C . TYR B 1 538 ? -42.906 -11.797 13.078 1 89.94 538 TYR B C 1
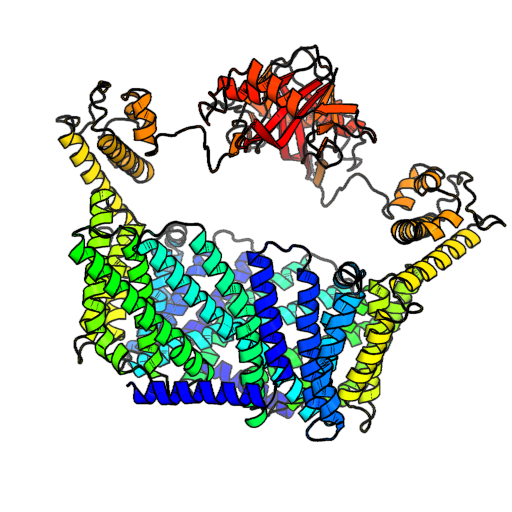ATOM 9005 O O . TYR B 1 538 ? -43.031 -10.766 12.406 1 89.94 538 TYR B O 1
ATOM 9013 N N . ARG B 1 539 ? -43.938 -12.359 13.727 1 87.69 539 ARG B N 1
ATOM 9014 C CA . ARG B 1 539 ? -45.281 -11.773 13.711 1 87.69 539 ARG B CA 1
ATOM 9015 C C . ARG B 1 539 ? -45.812 -11.586 15.133 1 87.69 539 ARG B C 1
ATOM 9017 O O . ARG B 1 539 ? -45.719 -12.5 15.961 1 87.69 539 ARG B O 1
ATOM 9024 N N . ASP B 1 540 ? -46.188 -10.328 15.391 1 85.56 540 ASP B N 1
ATOM 9025 C CA . ASP B 1 540 ? -46.875 -9.977 16.625 1 85.56 540 ASP B CA 1
ATOM 9026 C C . ASP B 1 540 ? -48.125 -9.148 16.359 1 85.56 540 ASP B C 1
ATOM 9028 O O . ASP B 1 540 ? -48.438 -8.82 15.203 1 85.56 540 ASP B O 1
ATOM 9032 N N . ASP B 1 541 ? -48.906 -8.828 17.375 1 85.19 541 ASP B N 1
ATOM 9033 C CA . ASP B 1 541 ? -50.125 -8.047 17.219 1 85.19 541 ASP B CA 1
ATOM 9034 C C . ASP B 1 541 ? -49.812 -6.621 16.781 1 85.19 541 ASP B C 1
ATOM 9036 O O . ASP B 1 541 ? -50.625 -5.977 16.125 1 85.19 541 ASP B O 1
ATOM 9040 N N . ARG B 1 542 ? -48.625 -6.219 16.891 1 86.69 542 ARG B N 1
ATOM 9041 C CA . ARG B 1 542 ? -48.312 -4.82 16.609 1 86.69 542 ARG B CA 1
ATOM 9042 C C . ARG B 1 542 ? -47.438 -4.699 15.367 1 86.69 542 ARG B C 1
ATOM 9044 O O . ARG B 1 542 ? -47.531 -3.715 14.633 1 86.69 542 ARG B O 1
ATOM 9051 N N . CYS B 1 543 ? -46.562 -5.691 15.32 1 87.44 543 CYS B N 1
ATOM 9052 C CA . CYS B 1 543 ? -45.625 -5.5 14.211 1 87.44 543 CYS B CA 1
ATOM 9053 C C . CYS B 1 543 ? -45.219 -6.84 13.609 1 87.44 543 CYS B C 1
ATOM 9055 O O . CYS B 1 543 ? -45.344 -7.879 14.258 1 87.44 543 CYS B O 1
ATOM 9057 N N . ARG B 1 544 ? -44.812 -6.797 12.312 1 87.5 544 ARG B N 1
ATOM 9058 C CA . ARG B 1 544 ? -44.188 -7.871 11.562 1 87.5 544 ARG B CA 1
ATOM 9059 C C . ARG B 1 544 ? -42.781 -7.461 11.086 1 87.5 544 ARG B C 1
ATOM 9061 O O . ARG B 1 544 ? -42.625 -6.387 10.508 1 87.5 544 ARG B O 1
ATOM 9068 N N . ILE B 1 545 ? -41.844 -8.336 11.5 1 87.75 545 ILE B N 1
ATOM 9069 C CA . ILE B 1 545 ? -40.469 -7.996 11.148 1 87.75 545 ILE B CA 1
ATOM 9070 C C . ILE B 1 545 ? -39.906 -9.07 10.234 1 87.75 545 ILE B C 1
ATOM 9072 O O . ILE B 1 545 ? -40 -10.266 10.539 1 87.75 545 ILE B O 1
ATOM 9076 N N . LEU B 1 546 ? -39.312 -8.625 9.172 1 83.88 546 LEU B N 1
ATOM 9077 C CA . LEU B 1 546 ? -38.562 -9.508 8.281 1 83.88 546 LEU B CA 1
ATOM 9078 C C . LEU B 1 546 ? -37.062 -9.305 8.445 1 83.88 546 LEU B C 1
ATOM 9080 O O . LEU B 1 546 ? -36.562 -8.227 8.148 1 83.88 546 LEU B O 1
ATOM 9084 N N . PHE B 1 547 ? -36.406 -10.414 8.93 1 83.19 547 PHE B N 1
ATOM 9085 C CA . PHE B 1 547 ? -34.969 -10.312 9.203 1 83.19 547 PHE B CA 1
ATOM 9086 C C . PHE B 1 547 ? -34.156 -10.719 7.988 1 83.19 547 PHE B C 1
ATOM 9088 O O . PHE B 1 547 ? -34.562 -11.625 7.25 1 83.19 547 PHE B O 1
ATOM 9095 N N . GLU B 1 548 ? -33.062 -10.008 7.801 1 78.31 548 GLU B N 1
ATOM 9096 C CA . GLU B 1 548 ? -32.094 -10.406 6.785 1 78.31 548 GLU B CA 1
ATOM 9097 C C . GLU B 1 548 ? -31.203 -11.531 7.285 1 78.31 548 GLU B C 1
ATOM 9099 O O . GLU B 1 548 ? -30.938 -12.492 6.559 1 78.31 548 GLU B O 1
ATOM 9104 N N . ASN B 1 549 ? -30.703 -11.406 8.43 1 81.31 549 ASN B N 1
ATOM 9105 C CA . ASN B 1 549 ? -29.859 -12.414 9.062 1 81.31 549 ASN B CA 1
ATOM 9106 C C . ASN B 1 549 ? -30.016 -12.406 10.578 1 81.31 549 ASN B C 1
ATOM 9108 O O . ASN B 1 549 ? -30.281 -11.359 11.18 1 81.31 549 ASN B O 1
ATOM 9112 N N . ILE B 1 550 ? -30.078 -13.688 11.141 1 83.56 550 ILE B N 1
ATOM 9113 C CA . ILE B 1 550 ? -30.031 -13.859 12.586 1 83.56 550 ILE B CA 1
ATOM 9114 C C . ILE B 1 550 ? -28.875 -14.781 12.953 1 83.56 550 ILE B C 1
ATOM 9116 O O . ILE B 1 550 ? -28.719 -15.859 12.375 1 83.56 550 ILE B O 1
ATOM 9120 N N . ARG B 1 551 ? -28.125 -14.461 13.938 1 83.94 551 ARG B N 1
ATOM 9121 C CA . ARG B 1 551 ? -27.047 -15.289 14.453 1 83.94 551 ARG B CA 1
ATOM 9122 C C . ARG B 1 551 ? -27.375 -15.812 15.844 1 83.94 551 ARG B C 1
ATOM 9124 O O . ARG B 1 551 ? -27.594 -15.031 16.781 1 83.94 551 ARG B O 1
ATOM 9131 N N . LEU B 1 552 ? -27.438 -17.109 15.875 1 83.06 552 LEU B N 1
ATOM 9132 C CA . LEU B 1 552 ? -27.688 -17.781 17.156 1 83.06 552 LEU B CA 1
ATOM 9133 C C . LEU B 1 552 ? -26.422 -18.391 17.719 1 83.06 552 LEU B C 1
ATOM 9135 O O . LEU B 1 552 ? -25.625 -18.969 16.984 1 83.06 552 LEU B O 1
ATOM 9139 N N . GLU B 1 553 ? -26.172 -18.078 18.938 1 80.06 553 GLU B N 1
ATOM 9140 C CA . GLU B 1 553 ? -25.047 -18.703 19.641 1 80.06 553 GLU B CA 1
ATOM 9141 C C . GLU B 1 553 ? -25.531 -19.75 20.625 1 80.06 553 GLU B C 1
ATOM 9143 O O . GLU B 1 553 ? -26.391 -19.469 21.469 1 80.06 553 GLU B O 1
ATOM 9148 N N . ARG B 1 554 ? -24.984 -21.016 20.422 1 75.06 554 ARG B N 1
ATOM 9149 C CA . ARG B 1 554 ? -25.266 -22.109 21.359 1 75.06 554 ARG B CA 1
ATOM 9150 C C . ARG B 1 554 ? -24.328 -22.047 22.562 1 75.06 554 ARG B C 1
ATOM 9152 O O . ARG B 1 554 ? -23.109 -22.172 22.406 1 75.06 554 ARG B O 1
ATOM 9159 N N . THR B 1 555 ? -24.859 -21.531 23.625 1 69.19 555 THR B N 1
ATOM 9160 C CA . THR B 1 555 ? -24.094 -21.609 24.875 1 69.19 555 THR B CA 1
ATOM 9161 C C . THR B 1 555 ? -24.438 -22.875 25.641 1 69.19 555 THR B C 1
ATOM 9163 O O . THR B 1 555 ? -25.375 -23.594 25.297 1 69.19 555 THR B O 1
ATOM 9166 N N . ASP B 1 556 ? -23.656 -23.484 26.703 1 65.19 556 ASP B N 1
ATOM 9167 C CA . ASP B 1 556 ? -23.844 -24.703 27.5 1 65.19 556 ASP B CA 1
ATOM 9168 C C . ASP B 1 556 ? -25.266 -24.781 28.062 1 65.19 556 ASP B C 1
ATOM 9170 O O . ASP B 1 556 ? -25.797 -25.875 28.25 1 65.19 556 ASP B O 1
ATOM 9174 N N . SER B 1 557 ? -26.047 -23.672 28.344 1 66.81 557 SER B N 1
ATOM 9175 C CA . SER B 1 557 ? -27.328 -23.719 29.047 1 66.81 557 SER B CA 1
ATOM 9176 C C . SER B 1 557 ? -28.469 -23.312 28.125 1 66.81 557 SER B C 1
ATOM 9178 O O . SER B 1 557 ? -29.625 -23.703 28.344 1 66.81 557 SER B O 1
ATOM 9180 N N . ALA B 1 558 ? -28.203 -22.297 27.094 1 74 558 ALA B N 1
ATOM 9181 C CA . ALA B 1 558 ? -29.328 -21.797 26.297 1 74 558 ALA B CA 1
ATOM 9182 C C . ALA B 1 558 ? -28.844 -21.25 24.953 1 74 558 ALA B C 1
ATOM 9184 O O . ALA B 1 558 ? -27.641 -21.078 24.734 1 74 558 ALA B O 1
ATOM 9185 N N . VAL B 1 559 ? -29.656 -21.25 24.031 1 80.81 559 VAL B N 1
ATOM 9186 C CA . VAL B 1 559 ? -29.422 -20.625 22.734 1 80.81 559 VAL B CA 1
ATOM 9187 C C . VAL B 1 559 ? -29.75 -19.141 22.812 1 80.81 559 VAL B C 1
ATOM 9189 O O . VAL B 1 559 ? -30.812 -18.75 23.297 1 80.81 559 VAL B O 1
ATOM 9192 N N . VAL B 1 560 ? -28.719 -18.266 22.5 1 83.44 560 VAL B N 1
ATOM 9193 C CA . VAL B 1 560 ? -28.922 -16.828 22.578 1 83.44 560 VAL B CA 1
ATOM 9194 C C . VAL B 1 560 ? -28.672 -16.203 21.203 1 83.44 560 VAL B C 1
ATOM 9196 O O . VAL B 1 560 ? -27.922 -16.734 20.391 1 83.44 560 VAL B O 1
ATOM 9199 N N . ILE B 1 561 ? -29.391 -15.062 20.984 1 86.44 561 ILE B N 1
ATOM 9200 C CA . ILE B 1 561 ? -29.203 -14.305 19.75 1 86.44 561 ILE B CA 1
ATOM 9201 C C . ILE B 1 561 ? -27.984 -13.398 19.891 1 86.44 561 ILE B C 1
ATOM 9203 O O . ILE B 1 561 ? -27.891 -12.594 20.828 1 86.44 561 ILE B O 1
ATOM 9207 N N . GLN B 1 562 ? -27.016 -13.523 19.062 1 81.75 562 GLN B N 1
ATOM 9208 C CA . GLN B 1 562 ? -25.812 -12.703 19.094 1 81.75 562 GLN B CA 1
ATOM 9209 C C . GLN B 1 562 ? -25.969 -11.469 18.219 1 81.75 562 GLN B C 1
ATOM 9211 O O . GLN B 1 562 ? -25.406 -10.414 18.516 1 81.75 562 GLN B O 1
ATOM 9216 N N . GLY B 1 563 ? -26.641 -11.57 17.141 1 81.69 563 GLY B N 1
ATOM 9217 C CA . GLY B 1 563 ? -26.812 -10.477 16.203 1 81.69 563 GLY B CA 1
ATOM 9218 C C . GLY B 1 563 ? -27.953 -10.695 15.219 1 81.69 563 GLY B C 1
ATOM 9219 O O . GLY B 1 563 ? -28.312 -11.836 14.938 1 81.69 563 GLY B O 1
ATOM 9220 N N . MET B 1 564 ? -28.562 -9.523 14.844 1 83.06 564 MET B N 1
ATOM 9221 C CA . MET B 1 564 ? -29.609 -9.594 13.836 1 83.06 564 MET B CA 1
ATOM 9222 C C . MET B 1 564 ? -29.578 -8.375 12.922 1 83.06 564 MET B C 1
ATOM 9224 O O . MET B 1 564 ? -29.094 -7.312 13.32 1 83.06 564 MET B O 1
ATOM 9228 N N . SER B 1 565 ? -29.922 -8.5 11.703 1 80.25 565 SER B N 1
ATOM 9229 C CA . SER B 1 565 ? -30.156 -7.445 10.734 1 80.25 565 SER B CA 1
ATOM 9230 C C . SER B 1 565 ? -31.578 -7.504 10.195 1 80.25 565 SER B C 1
ATOM 9232 O O . SER B 1 565 ? -32.094 -8.586 9.922 1 80.25 565 SER B O 1
ATOM 9234 N N . ILE B 1 566 ? -32.219 -6.238 10.148 1 81.62 566 ILE B N 1
ATOM 9235 C CA . ILE B 1 566 ? -33.625 -6.152 9.719 1 81.62 566 ILE B CA 1
ATOM 9236 C C . ILE B 1 566 ? -33.656 -5.668 8.266 1 81.62 566 ILE B C 1
ATOM 9238 O O . ILE B 1 566 ? -32.938 -4.762 7.879 1 81.62 566 ILE B O 1
ATOM 9242 N N . ASN B 1 567 ? -34.531 -6.32 7.531 1 79.19 567 ASN B N 1
ATOM 9243 C CA . ASN B 1 567 ? -34.781 -5.895 6.156 1 79.19 567 ASN B CA 1
ATOM 9244 C C . ASN B 1 567 ? -35.969 -4.949 6.07 1 79.19 567 ASN B C 1
ATOM 9246 O O . ASN B 1 567 ? -35.906 -3.902 5.422 1 79.19 567 ASN B O 1
ATOM 9250 N N . ALA B 1 568 ? -37.062 -5.285 6.637 1 80.88 568 ALA B N 1
ATOM 9251 C CA . ALA B 1 568 ? -38.281 -4.496 6.586 1 80.88 568 ALA B CA 1
ATOM 9252 C C . ALA B 1 568 ? -39.125 -4.668 7.863 1 80.88 568 ALA B C 1
ATOM 9254 O O . ALA B 1 568 ? -39.031 -5.707 8.523 1 80.88 568 ALA B O 1
ATOM 9255 N N . VAL B 1 569 ? -39.875 -3.512 8.18 1 84.56 569 VAL B N 1
ATOM 9256 C CA . VAL B 1 569 ? -40.781 -3.537 9.328 1 84.56 569 VAL B CA 1
ATOM 9257 C C . VAL B 1 569 ? -42.188 -3.113 8.906 1 84.56 569 VAL B C 1
ATOM 9259 O O . VAL B 1 569 ? -42.344 -2.078 8.258 1 84.56 569 VAL B O 1
ATOM 9262 N N . LEU B 1 570 ? -43.125 -4.008 9.164 1 84.56 570 LEU B N 1
ATOM 9263 C CA . LEU B 1 570 ? -44.531 -3.684 8.945 1 84.56 570 LEU B CA 1
ATOM 9264 C C . LEU B 1 570 ? -45.25 -3.393 10.266 1 84.56 570 LEU B C 1
ATOM 9266 O O . LEU B 1 570 ? -45.094 -4.133 11.234 1 84.56 570 LEU B O 1
ATOM 9270 N N . MET B 1 571 ? -46 -2.246 10.289 1 84.81 571 MET B N 1
ATOM 9271 C CA . MET B 1 571 ? -46.688 -1.86 11.516 1 84.81 571 MET B CA 1
ATOM 9272 C C . MET B 1 571 ? -48.188 -1.761 11.289 1 84.81 571 MET B C 1
ATOM 9274 O O . MET B 1 571 ? -48.625 -1.452 10.18 1 84.81 571 MET B O 1
ATOM 9278 N N . ARG B 1 572 ? -48.812 -2 12.406 1 83.19 572 ARG B N 1
ATOM 9279 C CA . ARG B 1 572 ? -50.25 -1.779 12.406 1 83.19 572 ARG B CA 1
ATOM 9280 C C . ARG B 1 572 ? -50.594 -0.355 12.836 1 83.19 572 ARG B C 1
ATOM 9282 O O . ARG B 1 572 ? -49.969 0.186 13.75 1 83.19 572 ARG B O 1
#